Protein AF-0000000067803677 (afdb_homodimer)

Structure (mmCIF, N/CA/C/O backbone):
data_AF-0000000067803677-model_v1
#
loop_
_entity.id
_entity.type
_entity.pdbx_description
1 polymer 'Ecdysone oxidase-like isoform X1'
#
loop_
_atom_site.group_PDB
_atom_site.id
_atom_site.type_symbol
_atom_site.label_atom_id
_atom_site.label_alt_id
_atom_site.label_comp_id
_atom_site.label_asym_id
_atom_site.label_entity_id
_atom_site.label_seq_id
_atom_site.pdbx_PDB_ins_code
_atom_site.Cartn_x
_atom_site.Cartn_y
_atom_site.Cartn_z
_atom_site.occupancy
_atom_site.B_iso_or_equiv
_atom_site.auth_seq_id
_atom_site.auth_comp_id
_atom_site.auth_asym_id
_atom_site.auth_atom_id
_atom_site.pdbx_PDB_model_num
ATOM 1 N N . MET A 1 1 ? -16.578 -1.745 25.797 1 87.31 1 MET A N 1
ATOM 2 C CA . MET A 1 1 ? -15.219 -1.256 25.594 1 87.31 1 MET A CA 1
ATOM 3 C C . MET A 1 1 ? -15.016 0.094 26.266 1 87.31 1 MET A C 1
ATOM 5 O O . MET A 1 1 ? -15.938 0.905 26.328 1 87.31 1 MET A O 1
ATOM 9 N N . ASP A 1 2 ? -13.859 0.325 26.875 1 94.69 2 ASP A N 1
ATOM 10 C CA . ASP A 1 2 ? -13.57 1.606 27.516 1 94.69 2 ASP A CA 1
ATOM 11 C C . ASP A 1 2 ? -12.422 2.324 26.812 1 94.69 2 ASP A C 1
ATOM 13 O O . ASP A 1 2 ? -11.844 1.801 25.859 1 94.69 2 ASP A O 1
ATOM 17 N N . ALA A 1 3 ? -12.227 3.555 27.203 1 96.25 3 ALA A N 1
ATOM 18 C CA . ALA A 1 3 ? -11.234 4.418 26.562 1 96.25 3 ALA A CA 1
ATOM 19 C C . ALA A 1 3 ? -9.836 3.809 26.656 1 96.25 3 ALA A C 1
ATOM 21 O O . ALA A 1 3 ? -9.078 3.842 25.672 1 96.25 3 ALA A O 1
ATOM 22 N N . ALA A 1 4 ? -9.508 3.246 27.75 1 96.25 4 ALA A N 1
ATOM 23 C CA . ALA A 1 4 ? -8.188 2.646 27.938 1 96.25 4 ALA A CA 1
ATOM 24 C C . ALA A 1 4 ? -7.961 1.502 26.953 1 96.25 4 ALA A C 1
ATOM 26 O O . ALA A 1 4 ? -6.879 1.38 26.375 1 96.25 4 ALA A O 1
ATOM 27 N N . SER A 1 5 ? -8.961 0.675 26.812 1 95.56 5 SER A N 1
ATOM 28 C CA . SER A 1 5 ? -8.875 -0.444 25.891 1 95.56 5 SER A CA 1
ATOM 29 C C . SER A 1 5 ? -8.75 0.044 24.453 1 95.56 5 SER A C 1
ATOM 31 O O . SER A 1 5 ? -8.016 -0.54 23.641 1 95.56 5 SER A O 1
ATOM 33 N N . ALA A 1 6 ? -9.492 1.05 24.109 1 94.56 6 ALA A N 1
ATOM 34 C CA . ALA A 1 6 ? -9.406 1.622 22.766 1 94.56 6 ALA A CA 1
ATOM 35 C C . ALA A 1 6 ? -8.008 2.162 22.484 1 94.56 6 ALA A C 1
ATOM 37 O O . ALA A 1 6 ? -7.438 1.91 21.422 1 94.56 6 ALA A O 1
ATOM 38 N N . VAL A 1 7 ? -7.461 2.896 23.438 1 95.81 7 VAL A N 1
ATOM 39 C CA . VAL A 1 7 ? -6.125 3.461 23.281 1 95.81 7 VAL A CA 1
ATOM 40 C C . VAL A 1 7 ? -5.102 2.338 23.125 1 95.81 7 VAL A C 1
ATOM 42 O O . VAL A 1 7 ? -4.184 2.43 22.312 1 95.81 7 VAL A O 1
ATOM 45 N N . SER A 1 8 ? -5.277 1.285 23.922 1 95.56 8 SER A N 1
ATOM 46 C CA . SER A 1 8 ? -4.398 0.125 23.812 1 95.56 8 SER A CA 1
ATOM 47 C C . SER A 1 8 ? -4.457 -0.49 22.422 1 95.56 8 SER A C 1
ATOM 49 O O . SER A 1 8 ? -3.432 -0.901 21.875 1 95.56 8 SER A O 1
ATOM 51 N N . TYR A 1 9 ? -5.605 -0.62 21.875 1 93.81 9 TYR A N 1
ATOM 52 C CA . TYR A 1 9 ? -5.77 -1.125 20.516 1 93.81 9 TYR A CA 1
ATOM 53 C C . TYR A 1 9 ? -5.012 -0.259 19.516 1 93.81 9 TYR A C 1
ATOM 55 O O . TYR A 1 9 ? -4.254 -0.771 18.703 1 93.81 9 TYR A O 1
ATOM 63 N N . TYR A 1 10 ? -5.184 1.047 19.578 1 94.31 10 TYR A N 1
ATOM 64 C CA . TYR A 1 10 ? -4.531 1.962 18.641 1 94.31 10 TYR A CA 1
ATOM 65 C C . TYR A 1 10 ? -3.016 1.9 18.797 1 94.31 10 TYR A C 1
ATOM 67 O O . TYR A 1 10 ? -2.285 1.914 17.797 1 94.31 10 TYR A O 1
ATOM 75 N N . LYS A 1 11 ? -2.555 1.854 20 1 95.56 11 LYS A N 1
ATOM 76 C CA . LYS A 1 11 ? -1.121 1.729 20.25 1 95.56 11 LYS A CA 1
ATOM 77 C C . LYS A 1 11 ? -0.581 0.414 19.688 1 95.56 11 LYS A C 1
ATOM 79 O O . LYS A 1 11 ? 0.559 0.353 19.219 1 95.56 11 LYS A O 1
ATOM 84 N N . GLY A 1 12 ? -1.395 -0.626 19.812 1 94.69 12 GLY A N 1
ATOM 85 C CA . GLY A 1 12 ? -1.025 -1.893 19.203 1 94.69 12 GLY A CA 1
ATOM 86 C C . GLY A 1 12 ? -0.847 -1.797 17.688 1 94.69 12 GLY A C 1
ATOM 87 O O . GLY A 1 12 ? 0.129 -2.312 17.141 1 94.69 12 GLY A O 1
ATOM 88 N N . VAL A 1 13 ? -1.75 -1.176 17 1 94.12 13 VAL A N 1
ATOM 89 C CA . VAL A 1 13 ? -1.664 -0.978 15.562 1 94.12 13 VAL A CA 1
ATOM 90 C C . VAL A 1 13 ? -0.441 -0.127 15.227 1 94.12 13 VAL A C 1
ATOM 92 O O . VAL A 1 13 ? 0.283 -0.416 14.273 1 94.12 13 VAL A O 1
ATOM 95 N N . GLU A 1 14 ? -0.198 0.893 16 1 95.12 14 GLU A N 1
ATOM 96 C CA . GLU A 1 14 ? 0.986 1.728 15.82 1 95.12 14 GLU A CA 1
ATOM 97 C C . GLU A 1 14 ? 2.264 0.894 15.875 1 95.12 14 GLU A C 1
ATOM 99 O O . GLU A 1 14 ? 3.195 1.122 15.102 1 95.12 14 GLU A O 1
ATOM 104 N N . GLN A 1 15 ? 2.312 -0.013 16.797 1 95.06 15 GLN A N 1
ATOM 105 C CA . GLN A 1 15 ? 3.48 -0.876 16.922 1 95.06 15 GLN A CA 1
ATOM 106 C C . GLN A 1 15 ? 3.695 -1.705 15.664 1 95.06 15 GLN A C 1
ATOM 108 O O . GLN A 1 15 ? 4.832 -1.931 15.242 1 95.06 15 GLN A O 1
ATOM 113 N N . ILE A 1 16 ? 2.637 -2.178 15.102 1 94.81 16 ILE A N 1
ATOM 114 C CA . ILE A 1 16 ? 2.729 -2.914 13.852 1 94.81 16 ILE A CA 1
ATOM 115 C C . ILE A 1 16 ? 3.346 -2.027 12.773 1 94.81 16 ILE A C 1
ATOM 117 O O . ILE A 1 16 ? 4.285 -2.438 12.086 1 94.81 16 ILE A O 1
ATOM 121 N N . PHE A 1 17 ? 2.932 -0.833 12.664 1 95 17 PHE A N 1
ATOM 122 C CA . PHE A 1 17 ? 3.432 0.068 11.633 1 95 17 PHE A CA 1
ATOM 123 C C . PHE A 1 17 ? 4.871 0.479 11.93 1 95 17 PHE A C 1
ATOM 125 O O . PHE A 1 17 ? 5.656 0.7 11.008 1 95 17 PHE A O 1
ATOM 132 N N . ASN A 1 18 ? 5.195 0.56 13.211 1 94.12 18 ASN A N 1
ATOM 133 C CA . ASN A 1 18 ? 6.59 0.8 13.555 1 94.12 18 ASN A CA 1
ATOM 134 C C . ASN A 1 18 ? 7.5 -0.306 13.023 1 94.12 18 ASN A C 1
ATOM 136 O O . ASN A 1 18 ? 8.617 -0.038 12.578 1 94.12 18 ASN A O 1
ATOM 140 N N . MET A 1 19 ? 7.016 -1.49 13.086 1 93.56 19 MET A N 1
ATOM 141 C CA . MET A 1 19 ? 7.773 -2.615 12.539 1 93.56 19 MET A CA 1
ATOM 142 C C . MET A 1 19 ? 7.824 -2.555 11.016 1 93.56 19 MET A C 1
ATOM 144 O O . MET A 1 19 ? 8.867 -2.83 10.414 1 93.56 19 MET A O 1
ATOM 148 N N . VAL A 1 20 ? 6.754 -2.209 10.43 1 92.94 20 VAL A N 1
ATOM 149 C CA . VAL A 1 20 ? 6.703 -2.066 8.977 1 92.94 20 VAL A CA 1
ATOM 150 C C . VAL A 1 20 ? 7.703 -1.005 8.523 1 92.94 20 VAL A C 1
ATOM 152 O O . VAL A 1 20 ? 8.352 -1.152 7.484 1 92.94 20 VAL A O 1
ATOM 155 N N . ALA A 1 21 ? 7.801 0.021 9.297 1 92.5 21 ALA A N 1
ATOM 156 C CA . ALA A 1 21 ? 8.68 1.136 8.953 1 92.5 21 ALA A CA 1
ATOM 157 C C . ALA A 1 21 ? 10.133 0.677 8.859 1 92.5 21 ALA A C 1
ATOM 159 O O . ALA A 1 21 ? 10.93 1.277 8.133 1 92.5 21 ALA A O 1
ATOM 160 N N . LEU A 1 22 ? 10.492 -0.395 9.578 1 89.44 22 LEU A N 1
ATOM 161 C CA . LEU A 1 22 ? 11.844 -0.938 9.523 1 89.44 22 LEU A CA 1
ATOM 162 C C . LEU A 1 22 ? 12.164 -1.479 8.133 1 89.44 22 LEU A C 1
ATOM 164 O O . LEU A 1 22 ? 13.328 -1.619 7.762 1 89.44 22 LEU A O 1
ATOM 168 N N . LEU A 1 23 ? 11.133 -1.724 7.336 1 90.06 23 LEU A N 1
ATOM 169 C CA . LEU A 1 23 ? 11.32 -2.283 6.004 1 90.06 23 LEU A CA 1
ATOM 170 C C . LEU A 1 23 ? 11.586 -1.181 4.984 1 90.06 23 LEU A C 1
ATOM 172 O O . LEU A 1 23 ? 11.914 -1.464 3.828 1 90.06 23 LEU A O 1
ATOM 176 N N . ASN A 1 24 ? 11.406 0.091 5.309 1 88.88 24 ASN A N 1
ATOM 177 C CA . ASN A 1 24 ? 11.695 1.248 4.465 1 88.88 24 ASN A CA 1
ATOM 178 C C . ASN A 1 24 ? 11.008 1.141 3.109 1 88.88 24 ASN A C 1
ATOM 180 O O . ASN A 1 24 ? 11.641 1.335 2.07 1 88.88 24 ASN A O 1
ATOM 184 N N . LEU A 1 25 ? 9.727 0.801 3.121 1 90.81 25 LEU A N 1
ATOM 185 C CA . LEU A 1 25 ? 8.969 0.505 1.911 1 90.81 25 LEU A CA 1
ATOM 186 C C . LEU A 1 25 ? 8.75 1.769 1.084 1 90.81 25 LEU A C 1
ATOM 188 O O . LEU A 1 25 ? 8.367 1.69 -0.085 1 90.81 25 LEU A O 1
ATOM 192 N N . THR A 1 26 ? 9.008 2.971 1.662 1 91.69 26 THR A N 1
ATOM 193 C CA . THR A 1 26 ? 8.75 4.215 0.943 1 91.69 26 THR A CA 1
ATOM 194 C C . THR A 1 26 ? 10.055 4.902 0.565 1 91.69 26 THR A C 1
ATOM 196 O O . THR A 1 26 ? 10.047 5.93 -0.118 1 91.69 26 THR A O 1
ATOM 199 N N . ALA A 1 27 ? 11.172 4.387 0.907 1 88 27 ALA A N 1
ATOM 200 C CA . ALA A 1 27 ? 12.477 5.035 0.772 1 88 27 ALA A CA 1
ATOM 201 C C . ALA A 1 27 ? 12.797 5.324 -0.691 1 88 27 ALA A C 1
ATOM 203 O O . ALA A 1 27 ? 13.438 6.328 -1.006 1 88 27 ALA A O 1
ATOM 204 N N . TYR A 1 28 ? 12.305 4.449 -1.606 1 88.12 28 TYR A N 1
ATOM 205 C CA . TYR A 1 28 ? 12.609 4.562 -3.029 1 88.12 28 TYR A CA 1
ATOM 206 C C . TYR A 1 28 ? 12.062 5.871 -3.596 1 88.12 28 TYR A C 1
ATOM 208 O O . TYR A 1 28 ? 12.492 6.312 -4.668 1 88.12 28 TYR A O 1
ATOM 216 N N . GLN A 1 29 ? 11.172 6.539 -2.873 1 92.12 29 GLN A N 1
ATOM 217 C CA . GLN A 1 29 ? 10.477 7.723 -3.371 1 92.12 29 GLN A CA 1
ATOM 218 C C . GLN A 1 29 ? 11.328 8.977 -3.191 1 92.12 29 GLN A C 1
ATOM 220 O O . GLN A 1 29 ? 11.039 10.023 -3.783 1 92.12 29 GLN A O 1
ATOM 225 N N . TRP A 1 30 ? 12.383 8.875 -2.395 1 93.62 30 TRP A N 1
ATOM 226 C CA . TRP A 1 30 ? 13.031 10.094 -1.918 1 93.62 30 TRP A CA 1
ATOM 227 C C . TRP A 1 30 ? 14.484 10.148 -2.363 1 93.62 30 TRP A C 1
ATOM 229 O O . TRP A 1 30 ? 15.078 9.117 -2.68 1 93.62 30 TRP A O 1
ATOM 239 N N . PRO A 1 31 ? 15.023 11.398 -2.426 1 90.06 31 PRO A N 1
ATOM 240 C CA . PRO A 1 31 ? 16.469 11.5 -2.66 1 90.06 31 PRO A CA 1
ATOM 241 C C . PRO A 1 31 ? 17.297 10.773 -1.597 1 90.06 31 PRO A C 1
ATOM 243 O O . PRO A 1 31 ? 16.875 10.695 -0.438 1 90.06 31 PRO A O 1
ATOM 246 N N . ASP A 1 32 ? 18.438 10.32 -2.004 1 87.56 32 ASP A N 1
ATOM 247 C CA . ASP A 1 32 ? 19.359 9.742 -1.032 1 87.56 32 ASP A CA 1
ATOM 248 C C . ASP A 1 32 ? 19.875 10.805 -0.059 1 87.56 32 ASP A C 1
ATOM 250 O O . ASP A 1 32 ? 19.969 11.977 -0.411 1 87.56 32 ASP A O 1
ATOM 254 N N . GLN A 1 33 ? 20.219 10.367 1.074 1 91.44 33 GLN A N 1
ATOM 255 C CA . GLN A 1 33 ? 20.812 11.266 2.049 1 91.44 33 GLN A CA 1
ATOM 256 C C . GLN A 1 33 ? 22.125 11.836 1.532 1 91.44 33 GLN A C 1
ATOM 258 O O . GLN A 1 33 ? 22.984 11.094 1.036 1 91.44 33 GLN A O 1
ATOM 263 N N . ALA A 1 34 ? 22.25 13.133 1.714 1 94 34 ALA A N 1
ATOM 264 C CA . ALA A 1 34 ? 23.484 13.789 1.304 1 94 34 ALA A CA 1
ATOM 265 C C . ALA A 1 34 ? 24.609 13.492 2.285 1 94 34 ALA A C 1
ATOM 267 O O . ALA A 1 34 ? 24.359 13.211 3.461 1 94 34 ALA A O 1
ATOM 268 N N . CYS A 1 35 ? 25.828 13.523 1.793 1 91.62 35 CYS A N 1
ATOM 269 C CA . CYS A 1 35 ? 27.031 13.477 2.627 1 91.62 35 CYS A CA 1
ATOM 270 C C . CYS A 1 35 ? 27.609 14.867 2.832 1 91.62 35 CYS A C 1
ATOM 272 O O . CYS A 1 35 ? 28.031 15.516 1.875 1 91.62 35 CYS A O 1
ATOM 274 N N . VAL A 1 36 ? 27.547 15.273 4.078 1 95.19 36 VAL A N 1
ATOM 275 C CA . VAL A 1 36 ? 28.047 16.609 4.359 1 95.19 36 VAL A CA 1
ATOM 276 C C . VAL A 1 36 ? 29.141 16.531 5.422 1 95.19 36 VAL A C 1
ATOM 278 O O . VAL A 1 36 ? 29.141 15.625 6.254 1 95.19 36 VAL A O 1
ATOM 281 N N . HIS A 1 37 ? 30.125 17.453 5.324 1 94.44 37 HIS A N 1
ATOM 282 C CA . HIS A 1 37 ? 31.188 17.656 6.301 1 94.44 37 HIS A CA 1
ATOM 283 C C . HIS A 1 37 ? 31.281 19.109 6.715 1 94.44 37 HIS A C 1
ATOM 285 O O . HIS A 1 37 ? 30.609 19.969 6.137 1 94.44 37 HIS A O 1
ATOM 291 N N . ASN A 1 38 ? 32.094 19.297 7.75 1 96.38 38 ASN A N 1
ATOM 292 C CA . ASN A 1 38 ? 32.312 20.688 8.172 1 96.38 38 ASN A CA 1
ATOM 293 C C . ASN A 1 38 ? 32.844 21.547 7.027 1 96.38 38 ASN A C 1
ATOM 295 O O . ASN A 1 38 ? 33.844 21.203 6.395 1 96.38 38 ASN A O 1
ATOM 299 N N . GLY A 1 39 ? 32.062 22.531 6.766 1 96 39 GLY A N 1
ATOM 300 C CA . GLY A 1 39 ? 32.5 23.438 5.719 1 96 39 GLY A CA 1
ATOM 301 C C . GLY A 1 39 ? 31.812 23.188 4.387 1 96 39 GLY A C 1
ATOM 302 O O . GLY A 1 39 ? 31.938 23.984 3.457 1 96 39 GLY A O 1
ATOM 303 N N . SER A 1 40 ? 31.031 22.062 4.277 1 97.62 40 SER A N 1
ATOM 304 C CA . SER A 1 40 ? 30.266 21.859 3.055 1 97.62 40 SER A CA 1
ATOM 305 C C . SER A 1 40 ? 29.453 23.094 2.705 1 97.62 40 SER A C 1
ATOM 307 O O . SER A 1 40 ? 28.906 23.766 3.592 1 97.62 40 SER A O 1
ATOM 309 N N . GLU A 1 41 ? 29.422 23.438 1.386 1 98.25 41 GLU A N 1
ATOM 310 C CA . GLU A 1 41 ? 28.828 24.703 0.971 1 98.25 41 GLU A CA 1
ATOM 311 C C . GLU A 1 41 ? 27.75 24.5 -0.094 1 98.25 41 GLU A C 1
ATOM 313 O O . GLU A 1 41 ? 27.922 23.672 -0.995 1 98.25 41 GLU A O 1
ATOM 318 N N . PHE A 1 42 ? 26.719 25.25 -0.016 1 98.69 42 PHE A N 1
ATOM 319 C CA . PHE A 1 42 ? 25.609 25.266 -0.949 1 98.69 42 PHE A CA 1
ATOM 320 C C . PHE A 1 42 ? 25.172 26.703 -1.235 1 98.69 42 PHE A C 1
ATOM 322 O O . PHE A 1 42 ? 25.453 27.609 -0.462 1 98.69 42 PHE A O 1
ATOM 329 N N . ASP A 1 43 ? 24.5 26.906 -2.344 1 98.75 43 ASP A N 1
ATOM 330 C CA . ASP A 1 43 ? 23.984 28.25 -2.59 1 98.75 43 ASP A CA 1
ATOM 331 C C . ASP A 1 43 ? 22.938 28.625 -1.542 1 98.75 43 ASP A C 1
ATOM 333 O O . ASP A 1 43 ? 23 29.719 -0.964 1 98.75 43 ASP A O 1
ATOM 337 N N . PHE A 1 44 ? 22.016 27.734 -1.285 1 98.88 44 PHE A N 1
ATOM 338 C CA . PHE A 1 44 ? 20.969 27.969 -0.304 1 98.88 44 PHE A CA 1
ATOM 339 C C . PHE A 1 44 ? 20.875 26.797 0.674 1 98.88 44 PHE A C 1
ATOM 341 O O . PHE A 1 44 ? 21.078 25.641 0.295 1 98.88 44 PHE A O 1
ATOM 348 N N . ILE A 1 45 ? 20.562 27.094 1.913 1 98.94 45 ILE A N 1
ATOM 349 C CA . ILE A 1 45 ? 20.203 26.109 2.924 1 98.94 45 ILE A CA 1
ATOM 350 C C . ILE A 1 45 ? 18.766 26.359 3.381 1 98.94 45 ILE A C 1
ATOM 352 O O . ILE A 1 45 ? 18.422 27.453 3.828 1 98.94 45 ILE A O 1
ATOM 356 N N . VAL A 1 46 ? 17.906 25.391 3.156 1 98.94 46 VAL A N 1
ATOM 357 C CA . VAL A 1 46 ? 16.531 25.422 3.637 1 98.94 46 VAL A CA 1
ATOM 358 C C . VAL A 1 46 ? 16.406 24.531 4.875 1 98.94 46 VAL A C 1
ATOM 360 O O . VAL A 1 46 ? 16.672 23.344 4.824 1 98.94 46 VAL A O 1
ATOM 363 N N . VAL A 1 47 ? 15.992 25.125 6.008 1 98.94 47 VAL A N 1
ATOM 364 C CA . VAL A 1 47 ? 15.922 24.406 7.27 1 98.94 47 VAL A CA 1
ATOM 365 C C . VAL A 1 47 ? 14.461 24.062 7.586 1 98.94 47 VAL A C 1
ATOM 367 O O . VAL A 1 47 ? 13.68 24.938 7.945 1 98.94 47 VAL A O 1
ATOM 370 N N . GLY A 1 48 ? 14.133 22.75 7.562 1 98.81 48 GLY A N 1
ATOM 371 C CA . GLY A 1 48 ? 12.781 22.25 7.715 1 98.81 48 GLY A CA 1
ATOM 372 C C . GLY A 1 48 ? 12.195 21.719 6.422 1 98.81 48 GLY A C 1
ATOM 373 O O . GLY A 1 48 ? 11.945 22.484 5.488 1 98.81 48 GLY A O 1
ATOM 374 N N . GLY A 1 49 ? 11.977 20.469 6.387 1 98.56 49 GLY A N 1
ATOM 375 C CA . GLY A 1 49 ? 11.422 19.828 5.207 1 98.56 49 GLY A CA 1
ATOM 376 C C . GLY A 1 49 ? 9.922 19.625 5.285 1 98.56 49 GLY A C 1
ATOM 377 O O . GLY A 1 49 ? 9.422 18.547 4.949 1 98.56 49 GLY A O 1
ATOM 378 N N . GLY A 1 50 ? 9.211 20.609 5.84 1 98.19 50 GLY A N 1
ATOM 379 C CA . GLY A 1 50 ? 7.758 20.594 5.84 1 98.19 50 GLY A CA 1
ATOM 380 C C . GLY A 1 50 ? 7.156 21.062 4.531 1 98.19 50 GLY A C 1
ATOM 381 O O . GLY A 1 50 ? 7.805 21 3.486 1 98.19 50 GLY A O 1
ATOM 382 N N . SER A 1 51 ? 5.914 21.516 4.539 1 97.62 51 SER A N 1
ATOM 383 C CA . SER A 1 51 ? 5.199 21.969 3.348 1 97.62 51 SER A CA 1
ATOM 384 C C . SER A 1 51 ? 5.965 23.078 2.627 1 97.62 51 SER A C 1
ATOM 386 O O . SER A 1 51 ? 6.18 23 1.415 1 97.62 51 SER A O 1
ATOM 388 N N . ALA A 1 52 ? 6.344 24.016 3.389 1 98.69 52 ALA A N 1
ATOM 389 C CA . ALA A 1 52 ? 6.988 25.188 2.795 1 98.69 52 ALA A CA 1
ATOM 390 C C . ALA A 1 52 ? 8.383 24.828 2.277 1 98.69 52 ALA A C 1
ATOM 392 O O . ALA A 1 52 ? 8.75 25.203 1.16 1 98.69 52 ALA A O 1
ATOM 393 N N . GLY A 1 53 ? 9.172 24.125 3.061 1 98.81 53 GLY A N 1
ATOM 394 C CA . GLY A 1 53 ? 10.539 23.797 2.695 1 98.81 53 GLY A CA 1
ATOM 395 C C . GLY A 1 53 ? 10.648 22.984 1.422 1 98.81 53 GLY A C 1
ATOM 396 O O . GLY A 1 53 ? 11.531 23.219 0.6 1 98.81 53 GLY A O 1
ATOM 397 N N . CYS A 1 54 ? 9.766 22.078 1.271 1 98.62 54 CYS A N 1
ATOM 398 C CA . CYS A 1 54 ? 9.766 21.25 0.076 1 98.62 54 CYS A CA 1
ATOM 399 C C . CYS A 1 54 ? 9.516 22.078 -1.175 1 98.62 54 CYS A C 1
ATOM 401 O O . CYS A 1 54 ? 10.156 21.859 -2.205 1 98.62 54 CYS A O 1
ATOM 403 N N . ILE A 1 55 ? 8.633 23.016 -1.066 1 98.75 55 ILE A N 1
ATOM 404 C CA . ILE A 1 55 ? 8.297 23.859 -2.211 1 98.75 55 ILE A CA 1
ATOM 405 C C . ILE A 1 55 ? 9.453 24.812 -2.512 1 98.75 55 ILE A C 1
ATOM 407 O O . ILE A 1 55 ? 9.867 24.953 -3.664 1 98.75 55 ILE A O 1
ATOM 411 N N . VAL A 1 56 ? 10.008 25.422 -1.483 1 98.88 56 VAL A N 1
ATOM 412 C CA . VAL A 1 56 ? 11.102 26.375 -1.676 1 98.88 56 VAL A CA 1
ATOM 413 C C . VAL A 1 56 ? 12.297 25.656 -2.316 1 98.88 56 VAL A C 1
ATOM 415 O O . VAL A 1 56 ? 12.836 26.125 -3.318 1 98.88 56 VAL A O 1
ATOM 418 N N . ALA A 1 57 ? 12.695 24.531 -1.742 1 98.81 57 ALA A N 1
ATOM 419 C CA . ALA A 1 57 ? 13.82 23.766 -2.283 1 98.81 57 ALA A CA 1
ATOM 420 C C . ALA A 1 57 ? 13.57 23.391 -3.74 1 98.81 57 ALA A C 1
ATOM 422 O O . ALA A 1 57 ? 14.453 23.562 -4.59 1 98.81 57 ALA A O 1
ATOM 423 N N . SER A 1 58 ? 12.391 22.906 -4.02 1 98.44 58 SER A N 1
ATOM 424 C CA . SER A 1 58 ? 12.031 22.469 -5.363 1 98.44 58 SER A CA 1
ATOM 425 C C . SER A 1 58 ? 12.117 23.625 -6.363 1 98.44 58 SER A C 1
ATOM 427 O O . SER A 1 58 ? 12.734 23.484 -7.418 1 98.44 58 SER A O 1
ATOM 429 N N . GLN A 1 59 ? 11.508 24.75 -5.996 1 98.38 59 GLN A N 1
ATOM 430 C CA . GLN A 1 59 ? 11.453 25.891 -6.91 1 98.38 59 GLN A CA 1
ATOM 431 C C . GLN A 1 59 ? 12.852 26.422 -7.203 1 98.38 59 GLN A C 1
ATOM 433 O O . GLN A 1 59 ? 13.156 26.797 -8.336 1 98.38 59 GLN A O 1
ATOM 438 N N . LEU A 1 60 ? 13.68 26.469 -6.211 1 98.69 60 LEU A N 1
ATOM 439 C CA . LEU A 1 60 ? 15.031 26.984 -6.395 1 98.69 60 LEU A CA 1
ATOM 440 C C . LEU A 1 60 ? 15.867 26.016 -7.238 1 98.69 60 LEU A C 1
ATOM 442 O O . LEU A 1 60 ? 16.594 26.453 -8.141 1 98.69 60 LEU A O 1
ATOM 446 N N . VAL A 1 61 ? 15.773 24.719 -6.988 1 98.31 61 VAL A N 1
ATOM 447 C CA . VAL A 1 61 ? 16.531 23.688 -7.711 1 98.31 61 VAL A CA 1
ATOM 448 C C . VAL A 1 61 ? 16.109 23.688 -9.18 1 98.31 61 VAL A C 1
ATOM 450 O O . VAL A 1 61 ? 16.938 23.5 -10.07 1 98.31 61 VAL A O 1
ATOM 453 N N . LYS A 1 62 ? 14.875 23.922 -9.461 1 97.19 62 LYS A N 1
ATOM 454 C CA . LYS A 1 62 ? 14.32 23.844 -10.805 1 97.19 62 LYS A CA 1
ATOM 455 C C . LYS A 1 62 ? 14.859 24.969 -11.68 1 97.19 62 LYS A C 1
ATOM 457 O O . LYS A 1 62 ? 14.781 24.906 -12.914 1 97.19 62 LYS A O 1
ATOM 462 N N . THR A 1 63 ? 15.398 26 -11.062 1 97.38 63 THR A N 1
ATOM 463 C CA . THR A 1 63 ? 16.016 27.062 -11.859 1 97.38 63 THR A CA 1
ATOM 464 C C . THR A 1 63 ? 17.234 26.547 -12.602 1 97.38 63 THR A C 1
ATOM 466 O O . THR A 1 63 ? 17.703 27.172 -13.555 1 97.38 63 THR A O 1
ATOM 469 N N . GLY A 1 64 ? 17.812 25.484 -12.039 1 97.31 64 GLY A N 1
ATOM 470 C CA . GLY A 1 64 ? 19.031 24.922 -12.617 1 97.31 64 GLY A CA 1
ATOM 471 C C . GLY A 1 64 ? 20.281 25.688 -12.25 1 97.31 64 GLY A C 1
ATOM 472 O O . GLY A 1 64 ? 21.391 25.297 -12.625 1 97.31 64 GLY A O 1
ATOM 473 N N . ARG A 1 65 ? 20.188 26.656 -11.422 1 97.19 65 ARG A N 1
ATOM 474 C CA . ARG A 1 65 ? 21.312 27.562 -11.188 1 97.19 65 ARG A CA 1
ATOM 475 C C . ARG A 1 65 ? 21.672 27.625 -9.711 1 97.19 65 ARG A C 1
ATOM 477 O O . ARG A 1 65 ? 22.484 28.438 -9.297 1 97.19 65 ARG A O 1
ATOM 484 N N . ALA A 1 66 ? 21.016 26.75 -8.938 1 97.94 66 ALA A N 1
ATOM 485 C CA . ALA A 1 66 ? 21.25 26.844 -7.496 1 97.94 66 ALA A CA 1
ATOM 486 C C . ALA A 1 66 ? 21.359 25.453 -6.879 1 97.94 66 ALA A C 1
ATOM 488 O O . ALA A 1 66 ? 20.562 24.562 -7.172 1 97.94 66 ALA A O 1
ATOM 489 N N . SER A 1 67 ? 22.359 25.266 -6.094 1 98.31 67 SER A N 1
ATOM 490 C CA . SER A 1 67 ? 22.438 24.094 -5.227 1 98.31 67 SER A CA 1
ATOM 491 C C . SER A 1 67 ? 21.734 24.344 -3.895 1 98.31 67 SER A C 1
ATOM 493 O O . SER A 1 67 ? 21.938 25.391 -3.268 1 98.31 67 SER A O 1
ATOM 495 N N . VAL A 1 68 ? 20.906 23.406 -3.525 1 98.81 68 VAL A N 1
ATOM 496 C CA . VAL A 1 68 ? 20.094 23.594 -2.328 1 98.81 68 VAL A CA 1
ATOM 497 C C . VAL A 1 68 ? 20.297 22.406 -1.377 1 98.81 68 VAL A C 1
ATOM 499 O O . VAL A 1 68 ? 20.203 21.25 -1.786 1 98.81 68 VAL A O 1
ATOM 502 N N . LEU A 1 69 ? 20.625 22.703 -0.099 1 98.81 69 LEU A N 1
ATOM 503 C CA . LEU A 1 69 ? 20.578 21.703 0.971 1 98.81 69 LEU A CA 1
ATOM 504 C C . LEU A 1 69 ? 19.281 21.844 1.772 1 98.81 69 LEU A C 1
ATOM 506 O O . LEU A 1 69 ? 19.016 22.891 2.361 1 98.81 69 LEU A O 1
ATOM 510 N N . LEU A 1 70 ? 18.438 20.844 1.696 1 98.81 70 LEU A N 1
ATOM 511 C CA . LEU A 1 70 ? 17.234 20.766 2.525 1 98.81 70 LEU A CA 1
ATOM 512 C C . LEU A 1 70 ? 17.484 19.891 3.754 1 98.81 70 LEU A C 1
ATOM 514 O O . LEU A 1 70 ? 17.922 18.75 3.629 1 98.81 70 LEU A O 1
ATOM 518 N N . ILE A 1 71 ? 17.219 20.453 4.945 1 98.81 71 ILE A N 1
ATOM 519 C CA . ILE A 1 71 ? 17.469 19.75 6.199 1 98.81 71 ILE A CA 1
ATOM 520 C C . ILE A 1 71 ? 16.156 19.438 6.898 1 98.81 71 ILE A C 1
ATOM 522 O O . ILE A 1 71 ? 15.32 20.312 7.102 1 98.81 71 ILE A O 1
ATOM 526 N N . GLU A 1 72 ? 15.898 18.203 7.207 1 98.62 72 GLU A N 1
ATOM 527 C CA . GLU A 1 72 ? 14.711 17.734 7.922 1 98.62 72 GLU A CA 1
ATOM 528 C C . GLU A 1 72 ? 15.086 16.922 9.156 1 98.62 72 GLU A C 1
ATOM 530 O O . GLU A 1 72 ? 15.891 16 9.078 1 98.62 72 GLU A O 1
ATOM 535 N N . ALA A 1 73 ? 14.461 17.281 10.281 1 98.38 73 ALA A N 1
ATOM 536 C CA . ALA A 1 73 ? 14.766 16.672 11.57 1 98.38 73 ALA A CA 1
ATOM 537 C C . ALA A 1 73 ? 14.266 15.227 11.617 1 98.38 73 ALA A C 1
ATOM 539 O O . ALA A 1 73 ? 14.852 14.375 12.289 1 98.38 73 ALA A O 1
ATOM 540 N N . GLY A 1 74 ? 13.188 14.969 10.922 1 97.5 74 GLY A N 1
ATOM 541 C CA . GLY A 1 74 ? 12.594 13.641 10.938 1 97.5 74 GLY A CA 1
ATOM 542 C C . GLY A 1 74 ? 13.008 12.781 9.758 1 97.5 74 GLY A C 1
ATOM 543 O O . GLY A 1 74 ? 13.797 13.219 8.914 1 97.5 74 GLY A O 1
ATOM 544 N N . PRO A 1 75 ? 12.5 11.555 9.703 1 96.62 75 PRO A N 1
ATOM 545 C CA . PRO A 1 75 ? 12.812 10.609 8.625 1 96.62 75 PRO A CA 1
ATOM 546 C C . PRO A 1 75 ? 11.93 10.805 7.398 1 96.62 75 PRO A C 1
ATOM 548 O O . PRO A 1 75 ? 11.219 11.805 7.297 1 96.62 75 PRO A O 1
ATOM 551 N N . TYR A 1 76 ? 12.055 9.875 6.453 1 96 76 TYR A N 1
ATOM 552 C CA . TYR A 1 76 ? 11.102 9.758 5.355 1 96 76 TYR A CA 1
ATOM 553 C C . TYR A 1 76 ? 9.727 9.359 5.867 1 96 76 TYR A C 1
ATOM 555 O O . TYR A 1 76 ? 9.609 8.695 6.898 1 96 76 TYR A O 1
ATOM 563 N N . PRO A 1 77 ? 8.695 9.852 5.141 1 96.56 77 PRO A N 1
ATOM 564 C CA . PRO A 1 77 ? 7.359 9.422 5.555 1 96.56 77 PRO A CA 1
ATOM 565 C C . PRO A 1 77 ? 7.168 7.914 5.469 1 96.56 77 PRO A C 1
ATOM 567 O O . PRO A 1 77 ? 7.652 7.277 4.527 1 96.56 77 PRO A O 1
ATOM 570 N N . PRO A 1 78 ? 6.504 7.332 6.441 1 95.94 78 PRO A N 1
ATOM 571 C CA . PRO A 1 78 ? 6.203 5.898 6.418 1 95.94 78 PRO A CA 1
ATOM 572 C C . PRO A 1 78 ? 4.996 5.562 5.543 1 95.94 78 PRO A C 1
ATOM 574 O O . PRO A 1 78 ? 4.355 6.461 5 1 95.94 78 PRO A O 1
ATOM 577 N N . LEU A 1 79 ? 4.703 4.262 5.477 1 93.94 79 LEU A N 1
ATOM 578 C CA . LEU A 1 79 ? 3.607 3.771 4.645 1 93.94 79 LEU A CA 1
ATOM 579 C C . LEU A 1 79 ? 2.277 4.375 5.086 1 93.94 79 LEU A C 1
ATOM 581 O O . LEU A 1 79 ? 1.443 4.727 4.25 1 93.94 79 LEU A O 1
ATOM 585 N N . GLU A 1 80 ? 2.07 4.496 6.402 1 95.12 80 GLU A N 1
ATOM 586 C CA . GLU A 1 80 ? 0.793 4.973 6.926 1 95.12 80 GLU A CA 1
ATOM 587 C C . GLU A 1 80 ? 0.611 6.465 6.66 1 95.12 80 GLU A C 1
ATOM 589 O O . GLU A 1 80 ? -0.492 6.996 6.805 1 95.12 80 GLU A O 1
ATOM 594 N N . SER A 1 81 ? 1.707 7.145 6.258 1 96.31 81 SER A N 1
ATOM 595 C CA . SER A 1 81 ? 1.566 8.516 5.785 1 96.31 81 SER A CA 1
ATOM 596 C C . SER A 1 81 ? 1.029 8.562 4.359 1 96.31 81 SER A C 1
ATOM 598 O O . SER A 1 81 ? 0.194 9.406 4.027 1 96.31 81 SER A O 1
ATOM 600 N N . ASP A 1 82 ? 1.419 7.637 3.578 1 93.75 82 ASP A N 1
ATOM 601 C CA . ASP A 1 82 ? 0.981 7.566 2.188 1 93.75 82 ASP A CA 1
ATOM 602 C C . ASP A 1 82 ? -0.48 7.137 2.092 1 93.75 82 ASP A C 1
ATOM 604 O O . ASP A 1 82 ? -1.221 7.617 1.23 1 93.75 82 ASP A O 1
ATOM 608 N N . LEU A 1 83 ? -0.832 6.191 2.926 1 93.44 83 LEU A N 1
ATOM 609 C CA . LEU A 1 83 ? -2.203 5.695 2.965 1 93.44 83 LEU A CA 1
ATOM 610 C C . LEU A 1 83 ? -3.08 6.586 3.838 1 93.44 83 LEU A C 1
ATOM 612 O O . LEU A 1 83 ? -3.102 6.434 5.062 1 93.44 83 LEU A O 1
ATOM 616 N N . ALA A 1 84 ? -3.848 7.379 3.168 1 92.06 84 ALA A N 1
ATOM 617 C CA . ALA A 1 84 ? -4.535 8.492 3.816 1 92.06 84 ALA A CA 1
ATOM 618 C C . ALA A 1 84 ? -5.441 8 4.938 1 92.06 84 ALA A C 1
ATOM 620 O O . ALA A 1 84 ? -5.621 8.68 5.949 1 92.06 84 ALA A O 1
ATOM 621 N N . GLY A 1 85 ? -5.973 6.824 4.836 1 93 85 GLY A N 1
ATOM 622 C CA . GLY A 1 85 ? -6.891 6.289 5.828 1 93 85 GLY A CA 1
ATOM 623 C C . GLY A 1 85 ? -6.207 5.887 7.121 1 93 85 GLY A C 1
ATOM 624 O O . GLY A 1 85 ? -6.867 5.66 8.133 1 93 85 GLY A O 1
ATOM 625 N N . LEU A 1 86 ? -4.883 5.863 7.156 1 94.12 86 LEU A N 1
ATOM 626 C CA . LEU A 1 86 ? -4.145 5.332 8.297 1 94.12 86 LEU A CA 1
ATOM 627 C C . LEU A 1 86 ? -3.492 6.461 9.094 1 94.12 86 LEU A C 1
ATOM 629 O O . LEU A 1 86 ? -2.689 6.207 9.992 1 94.12 86 LEU A O 1
ATOM 633 N N . TYR A 1 87 ? -3.877 7.723 8.883 1 93.69 87 TYR A N 1
ATOM 634 C CA . TYR A 1 87 ? -3.215 8.875 9.477 1 93.69 87 TYR A CA 1
ATOM 635 C C . TYR A 1 87 ? -3.355 8.867 10.992 1 93.69 87 TYR A C 1
ATOM 637 O O . TYR A 1 87 ? -2.479 9.352 11.711 1 93.69 87 TYR A O 1
ATOM 645 N N . PRO A 1 88 ? -4.465 8.258 11.555 1 93.56 88 PRO A N 1
ATOM 646 C CA . PRO A 1 88 ? -4.59 8.289 13.008 1 93.56 88 PRO A CA 1
ATOM 647 C C . PRO A 1 88 ? -3.438 7.586 13.719 1 93.56 88 PRO A C 1
ATOM 649 O O . PRO A 1 88 ? -3.162 7.867 14.891 1 93.56 88 PRO A O 1
ATOM 652 N N . TYR A 1 89 ? -2.74 6.793 13 1 94.81 89 TYR A N 1
ATOM 653 C CA . TYR A 1 89 ? -1.72 5.973 13.648 1 94.81 89 TYR A CA 1
ATOM 654 C C . TYR A 1 89 ? -0.361 6.664 13.602 1 94.81 89 TYR A C 1
ATOM 656 O O . TYR A 1 89 ? 0.644 6.098 14.047 1 94.81 89 TYR A O 1
ATOM 664 N N . LEU A 1 90 ? -0.317 7.879 13.109 1 96.25 90 LEU A N 1
ATOM 665 C CA . LEU A 1 90 ? 0.913 8.664 13.062 1 96.25 90 LEU A CA 1
ATOM 666 C C . LEU A 1 90 ? 1.091 9.469 14.352 1 96.25 90 LEU A C 1
ATOM 668 O O . LEU A 1 90 ? 2.217 9.805 14.719 1 96.25 90 LEU A O 1
ATOM 672 N N . LYS A 1 91 ? -0.053 9.789 14.953 1 94.94 91 LYS A N 1
ATOM 673 C CA . LYS A 1 91 ? 0.019 10.531 16.203 1 94.94 91 LYS A CA 1
ATOM 674 C C . LYS A 1 91 ? 0.742 9.727 17.281 1 94.94 91 LYS A C 1
ATOM 676 O O . LYS A 1 91 ? 0.578 8.508 17.375 1 94.94 91 LYS A O 1
ATOM 681 N N . ASP A 1 92 ? 1.576 10.422 18.125 1 94.12 92 ASP A N 1
ATOM 682 C CA . ASP A 1 92 ? 2.285 9.828 19.25 1 94.12 92 ASP A CA 1
ATOM 683 C C . ASP A 1 92 ? 3.352 8.844 18.766 1 94.12 92 ASP A C 1
ATOM 685 O O . ASP A 1 92 ? 3.852 8.031 19.547 1 94.12 92 ASP A O 1
ATOM 689 N N . SER A 1 93 ? 3.645 8.844 17.469 1 95.5 93 SER A N 1
ATOM 690 C CA . SER A 1 93 ? 4.723 8.031 16.906 1 95.5 93 SER A CA 1
ATOM 691 C C . SER A 1 93 ? 6.004 8.844 16.766 1 95.5 93 SER A C 1
ATOM 693 O O . SER A 1 93 ? 6.051 10.016 17.125 1 95.5 93 SER A O 1
ATOM 695 N N . ARG A 1 94 ? 7.074 8.242 16.25 1 95.25 94 ARG A N 1
ATOM 696 C CA . ARG A 1 94 ? 8.336 8.93 16.016 1 95.25 94 ARG A CA 1
ATOM 697 C C . ARG A 1 94 ? 8.219 9.938 14.867 1 95.25 94 ARG A C 1
ATOM 699 O O . ARG A 1 94 ? 9.109 10.766 14.664 1 95.25 94 ARG A O 1
ATOM 706 N N . TYR A 1 95 ? 7.086 9.898 14.125 1 97.44 95 TYR A N 1
ATOM 707 C CA . TYR A 1 95 ? 6.848 10.789 12.992 1 97.44 95 TYR A CA 1
ATOM 708 C C . TYR A 1 95 ? 6.094 12.039 13.43 1 97.44 95 TYR A C 1
ATOM 710 O O . TYR A 1 95 ? 5.754 12.883 12.602 1 97.44 95 TYR A O 1
ATOM 718 N N . ASP A 1 96 ? 5.812 12.109 14.695 1 97.81 96 ASP A N 1
ATOM 719 C CA . ASP A 1 96 ? 5.188 13.242 15.383 1 97.81 96 ASP A CA 1
ATOM 720 C C . ASP A 1 96 ? 6.152 13.867 16.391 1 97.81 96 ASP A C 1
ATOM 722 O O . ASP A 1 96 ? 6.816 13.164 17.141 1 97.81 96 ASP A O 1
ATOM 726 N N . TRP A 1 97 ? 6.262 15.227 16.297 1 98.06 97 TRP A N 1
ATOM 727 C CA . TRP A 1 97 ? 7.086 15.898 17.297 1 98.06 97 TRP A CA 1
ATOM 728 C C . TRP A 1 97 ? 6.547 15.648 18.703 1 98.06 97 TRP A C 1
ATOM 730 O O . TRP A 1 97 ? 7.277 15.766 19.688 1 98.06 97 TRP A O 1
ATOM 740 N N . ASN A 1 98 ? 5.188 15.32 18.797 1 97 98 ASN A N 1
ATOM 741 C CA . ASN A 1 98 ? 4.512 15.031 20.062 1 97 98 ASN A CA 1
ATOM 742 C C . ASN A 1 98 ? 4.578 16.219 21.031 1 97 98 ASN A C 1
ATOM 744 O O . ASN A 1 98 ? 4.805 16.031 22.219 1 97 98 ASN A O 1
ATOM 748 N N . PHE A 1 99 ? 4.391 17.391 20.484 1 97.81 99 PHE A N 1
ATOM 749 C CA . PHE A 1 99 ? 4.391 18.594 21.297 1 97.81 99 PHE A CA 1
ATOM 750 C C . PHE A 1 99 ? 3.197 18.609 22.25 1 97.81 99 PHE A C 1
ATOM 752 O O . PHE A 1 99 ? 2.131 18.094 21.922 1 97.81 99 PHE A O 1
ATOM 759 N N . THR A 1 100 ? 3.367 19.266 23.375 1 97.06 100 THR A N 1
ATOM 760 C CA . THR A 1 100 ? 2.291 19.594 24.312 1 97.06 100 THR A CA 1
ATOM 761 C C . THR A 1 100 ? 2.406 21.047 24.781 1 97.06 100 THR A C 1
ATOM 763 O O . THR A 1 100 ? 3.496 21.625 24.766 1 97.06 100 THR A O 1
ATOM 766 N N . SER A 1 101 ? 1.333 21.562 25.141 1 97.12 101 SER A N 1
ATOM 767 C CA . SER A 1 101 ? 1.364 22.844 25.844 1 97.12 101 SER A CA 1
ATOM 768 C C . SER A 1 101 ? 1.991 22.719 27.219 1 97.12 101 SER A C 1
ATOM 770 O O . SER A 1 101 ? 2.203 21.594 27.703 1 97.12 101 SER A O 1
ATOM 772 N N . THR A 1 102 ? 2.316 23.859 27.797 1 95.12 102 THR A N 1
ATOM 773 C CA . THR A 1 102 ? 2.619 23.875 29.219 1 95.12 102 THR A CA 1
ATOM 774 C C . THR A 1 102 ? 1.405 23.438 30.031 1 95.12 102 THR A C 1
ATOM 776 O O . THR A 1 102 ? 0.289 23.391 29.516 1 95.12 102 THR A O 1
ATOM 779 N N . GLU A 1 103 ? 1.695 23.156 31.281 1 89.56 103 GLU A N 1
ATOM 780 C CA . GLU A 1 103 ? 0.611 22.781 32.188 1 89.56 103 GLU A CA 1
ATOM 781 C C . GLU A 1 103 ? -0.24 24 32.562 1 89.56 103 GLU A C 1
ATOM 783 O O . GLU A 1 103 ? 0.131 25.141 32.281 1 89.56 103 GLU A O 1
ATOM 788 N N . ASN A 1 104 ? -1.344 23.797 32.969 1 80.25 104 ASN A N 1
ATOM 789 C CA . ASN A 1 104 ? -2.26 24.781 33.562 1 80.25 104 ASN A CA 1
ATOM 790 C C . ASN A 1 104 ? -2.896 25.656 32.469 1 80.25 104 ASN A C 1
ATOM 792 O O . ASN A 1 104 ? -3.174 26.828 32.719 1 80.25 104 ASN A O 1
ATOM 796 N N . GLU A 1 105 ? -2.881 25.125 31.328 1 86 105 GLU A N 1
ATOM 797 C CA . GLU A 1 105 ? -3.764 25.766 30.359 1 86 105 GLU A CA 1
ATOM 798 C C . GLU A 1 105 ? -5.227 25.625 30.766 1 86 105 GLU A C 1
ATOM 800 O O . GLU A 1 105 ? -5.641 24.594 31.281 1 86 105 GLU A O 1
ATOM 805 N N . LEU A 1 106 ? -5.938 26.625 30.469 1 86.62 106 LEU A N 1
ATOM 806 C CA . LEU A 1 106 ? -7.344 26.656 30.859 1 86.62 106 LEU A CA 1
ATOM 807 C C . LEU A 1 106 ? -8.094 25.453 30.281 1 86.62 106 LEU A C 1
ATOM 809 O O . LEU A 1 106 ? -8.938 24.859 30.953 1 86.62 106 LEU A O 1
ATOM 813 N N . ILE A 1 107 ? -7.73 25.078 29.125 1 88.81 107 ILE A N 1
ATOM 814 C CA . ILE A 1 107 ? -8.508 24.047 28.453 1 88.81 107 ILE A CA 1
ATOM 815 C C . ILE A 1 107 ? -7.875 22.672 28.703 1 88.81 107 ILE A C 1
ATOM 817 O O . ILE A 1 107 ? -8.32 21.672 28.141 1 88.81 107 ILE A O 1
ATOM 821 N N . GLY A 1 108 ? -6.852 22.594 29.531 1 89.31 108 GLY A N 1
ATOM 822 C CA . GLY A 1 108 ? -6.121 21.359 29.75 1 89.31 108 GLY A CA 1
ATOM 823 C C . GLY A 1 108 ? -6.801 20.438 30.75 1 89.31 108 GLY A C 1
ATOM 824 O O . GLY A 1 108 ? -6.465 19.266 30.859 1 89.31 108 GLY A O 1
ATOM 825 N N . GLU A 1 109 ? -7.832 20.953 31.438 1 85.12 109 GLU A N 1
ATOM 826 C CA . GLU A 1 109 ? -8.445 20.266 32.562 1 85.12 109 GLU A CA 1
ATOM 827 C C . GLU A 1 109 ? -9 18.906 32.156 1 85.12 109 GLU A C 1
ATOM 829 O O . GLU A 1 109 ? -8.898 17.922 32.906 1 85.12 109 GLU A O 1
ATOM 834 N N . TYR A 1 110 ? -9.445 18.844 30.969 1 89 110 TYR A N 1
ATOM 835 C CA . TYR A 1 110 ? -10.117 17.625 30.562 1 89 110 TYR A CA 1
ATOM 836 C C . TYR A 1 110 ? -9.312 16.906 29.484 1 89 110 TYR A C 1
ATOM 838 O O . TYR A 1 110 ? -9.867 16.125 28.703 1 89 110 TYR A O 1
ATOM 846 N N . HIS A 1 111 ? -8.078 17.188 29.406 1 94.5 111 HIS A N 1
ATOM 847 C CA . HIS A 1 111 ? -7.152 16.469 28.531 1 94.5 111 HIS A CA 1
ATOM 848 C C . HIS A 1 111 ? -6.238 15.547 29.328 1 94.5 111 HIS A C 1
ATOM 850 O O . HIS A 1 111 ? -6.035 15.758 30.531 1 94.5 111 HIS A O 1
ATOM 856 N N . THR A 1 112 ? -5.797 14.516 28.656 1 92.62 112 THR A N 1
ATOM 857 C CA . THR A 1 112 ? -4.859 13.594 29.281 1 92.62 112 THR A CA 1
ATOM 858 C C . THR A 1 112 ? -3.629 14.336 29.797 1 92.62 112 THR A C 1
ATOM 860 O O . THR A 1 112 ? -3.021 15.117 29.078 1 92.62 112 THR A O 1
ATOM 863 N N . LYS A 1 113 ? -3.275 14.227 31.078 1 91.38 113 LYS A N 1
ATOM 864 C CA . LYS A 1 113 ? -2.107 14.781 31.766 1 91.38 113 LYS A CA 1
ATOM 865 C C . LYS A 1 113 ? -2.227 16.297 31.922 1 91.38 113 LYS A C 1
ATOM 867 O O . LYS A 1 113 ? -1.223 16.984 32.125 1 91.38 113 LYS A O 1
ATOM 872 N N . ASP A 1 114 ? -3.361 16.891 31.625 1 92.81 114 ASP A N 1
ATOM 873 C CA . ASP A 1 114 ? -3.686 18.297 31.844 1 92.81 114 ASP A CA 1
ATOM 874 C C . ASP A 1 114 ? -2.885 19.188 30.906 1 92.81 114 ASP A C 1
ATOM 876 O O . ASP A 1 114 ? -2.395 20.25 31.328 1 92.81 114 ASP A O 1
ATOM 880 N N . VAL A 1 115 ? -2.613 18.703 29.719 1 95.44 115 VAL A N 1
ATOM 881 C CA . VAL A 1 115 ? -1.947 19.469 28.672 1 95.44 115 VAL A CA 1
ATOM 882 C C . VAL A 1 115 ? -2.713 19.328 27.359 1 95.44 115 VAL A C 1
ATOM 884 O O . VAL A 1 115 ? -3.469 18.375 27.172 1 95.44 115 VAL A O 1
ATOM 887 N N . VAL A 1 116 ? -2.551 20.297 26.531 1 96.06 116 VAL A N 1
ATOM 888 C CA . VAL A 1 116 ? -3.074 20.203 25.172 1 96.06 116 VAL A CA 1
ATOM 889 C C . VAL A 1 116 ? -2.043 19.547 24.25 1 96.06 116 VAL A C 1
ATOM 891 O O . VAL A 1 116 ? -0.895 20 24.188 1 96.06 116 VAL A O 1
ATOM 894 N N . HIS A 1 117 ? -2.406 18.469 23.656 1 96 117 HIS A N 1
ATOM 895 C CA . HIS A 1 117 ? -1.52 17.797 22.703 1 96 117 HIS A CA 1
ATOM 896 C C . HIS A 1 117 ? -1.501 18.531 21.359 1 96 117 HIS A C 1
ATOM 898 O O . HIS A 1 117 ? -2.557 18.797 20.781 1 96 117 HIS A O 1
ATOM 904 N N . MET A 1 118 ? -0.343 18.828 20.891 1 96.81 118 MET A N 1
ATOM 905 C CA . MET A 1 118 ? -0.177 19.703 19.734 1 96.81 118 MET A CA 1
ATOM 906 C C . MET A 1 118 ? 0.679 19.047 18.656 1 96.81 118 MET A C 1
ATOM 908 O O . MET A 1 118 ? 1.741 19.562 18.297 1 96.81 118 MET A O 1
ATOM 912 N N . SER A 1 119 ? 0.202 17.984 18.109 1 96.19 119 SER A N 1
ATOM 913 C CA . SER A 1 119 ? 0.878 17.156 17.109 1 96.19 119 SER A CA 1
ATOM 914 C C . SER A 1 119 ? 1.323 18 15.914 1 96.19 119 SER A C 1
ATOM 916 O O . SER A 1 119 ? 0.558 18.812 15.398 1 96.19 119 SER A O 1
ATOM 918 N N . GLN A 1 120 ? 2.541 17.859 15.492 1 97.31 120 GLN A N 1
ATOM 919 C CA . GLN A 1 120 ? 3.154 18.375 14.273 1 97.31 120 GLN A CA 1
ATOM 920 C C . GLN A 1 120 ? 4.055 17.328 13.625 1 97.31 120 GLN A C 1
ATOM 922 O O . GLN A 1 120 ? 4.742 16.578 14.32 1 97.31 120 GLN A O 1
ATOM 927 N N . GLY A 1 121 ? 4.043 17.266 12.406 1 98 121 GLY A N 1
ATOM 928 C CA . GLY A 1 121 ? 4.809 16.25 11.703 1 98 121 GLY A CA 1
ATOM 929 C C . GLY A 1 121 ? 6.305 16.422 11.852 1 98 121 GLY A C 1
ATOM 930 O O . GLY A 1 121 ? 6.832 17.516 11.695 1 98 121 GLY A O 1
ATOM 931 N N . LYS A 1 122 ? 6.969 15.344 12.258 1 98.31 122 LYS A N 1
ATOM 932 C CA . LYS A 1 122 ? 8.422 15.242 12.258 1 98.31 122 LYS A CA 1
ATOM 933 C C . LYS A 1 122 ? 8.906 14.242 11.211 1 98.31 122 LYS A C 1
ATOM 935 O O . LYS A 1 122 ? 9.398 13.164 11.555 1 98.31 122 LYS A O 1
ATOM 940 N N . MET A 1 123 ? 8.797 14.594 10.008 1 97.81 123 MET A N 1
ATOM 941 C CA . MET A 1 123 ? 9.172 13.836 8.812 1 97.81 123 MET A CA 1
ATOM 942 C C . MET A 1 123 ? 9.164 14.727 7.578 1 97.81 123 MET A C 1
ATOM 944 O O . MET A 1 123 ? 8.648 15.844 7.617 1 97.81 123 MET A O 1
ATOM 948 N N . LEU A 1 124 ? 9.742 14.227 6.523 1 97.81 124 LEU A N 1
ATOM 949 C CA . LEU A 1 124 ? 9.672 14.945 5.262 1 97.81 124 LEU A CA 1
ATOM 950 C C . LEU A 1 124 ? 8.219 15.211 4.863 1 97.81 124 LEU A C 1
ATOM 952 O O . LEU A 1 124 ? 7.375 14.32 4.949 1 97.81 124 LEU A O 1
ATOM 956 N N . GLY A 1 125 ? 7.91 16.438 4.562 1 97.69 125 GLY A N 1
ATOM 957 C CA . GLY A 1 125 ? 6.543 16.875 4.332 1 97.69 125 GLY A CA 1
ATOM 958 C C . GLY A 1 125 ? 5.902 17.5 5.551 1 97.69 125 GLY A C 1
ATOM 959 O O . GLY A 1 125 ? 4.891 18.188 5.441 1 97.69 125 GLY A O 1
ATOM 960 N N . GLY A 1 126 ? 6.488 17.203 6.73 1 97.88 126 GLY A N 1
ATOM 961 C CA . GLY A 1 126 ? 6.035 17.812 7.973 1 97.88 126 GLY A CA 1
ATOM 962 C C . GLY A 1 126 ? 4.598 17.469 8.312 1 97.88 126 GLY A C 1
ATOM 963 O O . GLY A 1 126 ? 4.207 16.297 8.273 1 97.88 126 GLY A O 1
ATOM 964 N N . SER A 1 127 ? 3.846 18.5 8.648 1 97.5 127 SER A N 1
ATOM 965 C CA . SER A 1 127 ? 2.48 18.297 9.125 1 97.5 127 SER A CA 1
ATOM 966 C C . SER A 1 127 ? 1.549 17.922 7.973 1 97.5 127 SER A C 1
ATOM 968 O O . SER A 1 127 ? 0.493 17.328 8.195 1 97.5 127 SER A O 1
ATOM 970 N N . SER A 1 128 ? 1.916 18.219 6.742 1 97.31 128 SER A N 1
ATOM 971 C CA . SER A 1 128 ? 1.117 17.766 5.609 1 97.31 128 SER A CA 1
ATOM 972 C C . SER A 1 128 ? 1.177 16.25 5.469 1 97.31 128 SER A C 1
ATOM 974 O O . SER A 1 128 ? 0.271 15.633 4.898 1 97.31 128 SER A O 1
ATOM 976 N N . SER A 1 129 ? 2.213 15.617 5.965 1 97.5 129 SER A N 1
ATOM 977 C CA . SER A 1 129 ? 2.383 14.172 5.918 1 97.5 129 SER A CA 1
ATOM 978 C C . SER A 1 129 ? 1.742 13.5 7.129 1 97.5 129 SER A C 1
ATOM 980 O O . SER A 1 129 ? 1.621 12.273 7.172 1 97.5 129 SER A O 1
ATOM 982 N N . LEU A 1 130 ? 1.293 14.273 8.047 1 96.75 130 LEU A N 1
ATOM 983 C CA . LEU A 1 130 ? 0.743 13.75 9.297 1 96.75 130 LEU A CA 1
ATOM 984 C C . LEU A 1 130 ? -0.748 14.055 9.398 1 96.75 130 LEU A C 1
ATOM 986 O O . LEU A 1 130 ? -1.519 13.242 9.906 1 96.75 130 LEU A O 1
ATOM 990 N N . GLY A 1 131 ? -1.136 15.102 8.938 1 91.88 131 GLY A N 1
ATOM 991 C CA . GLY A 1 131 ? -2.416 15.719 9.25 1 91.88 131 GLY A CA 1
ATOM 992 C C . GLY A 1 131 ? -3.592 15 8.609 1 91.88 131 GLY A C 1
ATOM 993 O O . GLY A 1 131 ? -3.455 13.875 8.141 1 91.88 131 GLY A O 1
ATOM 994 N N . PHE A 1 132 ? -4.762 15.641 8.664 1 91.62 132 PHE A N 1
ATOM 995 C CA . PHE A 1 132 ? -6.039 15.023 8.328 1 91.62 132 PHE A CA 1
ATOM 996 C C . PHE A 1 132 ? -6.301 15.086 6.832 1 91.62 132 PHE A C 1
ATOM 998 O O . PHE A 1 132 ? -7.203 14.414 6.324 1 91.62 132 PHE A O 1
ATOM 1005 N N . GLY A 1 133 ? -5.508 15.906 6.129 1 92.94 133 GLY A N 1
ATOM 1006 C CA . GLY A 1 133 ? -5.594 15.891 4.68 1 92.94 133 GLY A CA 1
ATOM 1007 C C . GLY A 1 133 ? -6.691 16.781 4.137 1 92.94 133 GLY A C 1
ATOM 1008 O O . GLY A 1 133 ? -6.988 16.766 2.941 1 92.94 133 GLY A O 1
ATOM 1009 N N . CYS A 1 134 ? -7.258 17.672 4.973 1 95.19 134 CYS A N 1
ATOM 1010 C CA . CYS A 1 134 ? -8.289 18.609 4.543 1 95.19 134 CYS A CA 1
ATOM 1011 C C . CYS A 1 134 ? -7.668 19.828 3.867 1 95.19 134 CYS A C 1
ATOM 1013 O O . CYS A 1 134 ? -6.531 20.188 4.164 1 95.19 134 CYS A O 1
ATOM 1015 N N . TYR A 1 135 ? -8.438 20.359 2.93 1 96.19 135 TYR A N 1
ATOM 1016 C CA . TYR A 1 135 ? -7.91 21.5 2.186 1 96.19 135 TYR A CA 1
ATOM 1017 C C . TYR A 1 135 ? -8.945 22.609 2.092 1 96.19 135 TYR A C 1
ATOM 1019 O O . TYR A 1 135 ? -10.109 22.359 1.773 1 96.19 135 TYR A O 1
ATOM 1027 N N . ARG A 1 136 ? -8.539 23.781 2.402 1 95.62 136 ARG A N 1
ATOM 1028 C CA . ARG A 1 136 ? -9.32 25 2.24 1 95.62 136 ARG A CA 1
ATOM 1029 C C . ARG A 1 136 ? -8.414 26.234 2.164 1 95.62 136 ARG A C 1
ATOM 1031 O O . ARG A 1 136 ? -7.41 26.312 2.877 1 95.62 136 ARG A O 1
ATOM 1038 N N . ARG A 1 137 ? -8.828 27.156 1.332 1 95 137 ARG A N 1
ATOM 1039 C CA . ARG A 1 137 ? -8.125 28.438 1.233 1 95 137 ARG A CA 1
ATOM 1040 C C . ARG A 1 137 ? -8.602 29.422 2.299 1 95 137 ARG A C 1
ATOM 1042 O O . ARG A 1 137 ? -9.719 29.281 2.809 1 95 137 ARG A O 1
ATOM 1049 N N . GLY A 1 138 ? -7.684 30.328 2.648 1 95.12 138 GLY A N 1
ATOM 1050 C CA . GLY A 1 138 ? -8.156 31.469 3.395 1 95.12 138 GLY A CA 1
ATOM 1051 C C . GLY A 1 138 ? -9.117 32.344 2.602 1 95.12 138 GLY A C 1
ATOM 1052 O O . GLY A 1 138 ? -9.242 32.188 1.384 1 95.12 138 GLY A O 1
ATOM 1053 N N . TYR A 1 139 ? -9.758 33.25 3.268 1 95.75 139 TYR A N 1
ATOM 1054 C CA . TYR A 1 139 ? -10.703 34.156 2.652 1 95.75 139 TYR A CA 1
ATOM 1055 C C . TYR A 1 139 ? -9.992 35.406 2.133 1 95.75 139 TYR A C 1
ATOM 1057 O O . TYR A 1 139 ? -8.922 35.781 2.629 1 95.75 139 TYR A O 1
ATOM 1065 N N . PRO A 1 140 ? -10.625 36.062 1.114 1 96.12 140 PRO A N 1
ATOM 1066 C CA . PRO A 1 140 ? -10.055 37.344 0.646 1 96.12 140 PRO A CA 1
ATOM 1067 C C . PRO A 1 140 ? -9.773 38.312 1.783 1 96.12 140 PRO A C 1
ATOM 1069 O O . PRO A 1 140 ? -8.734 38.969 1.797 1 96.12 140 PRO A O 1
ATOM 1072 N N . HIS A 1 141 ? -10.641 38.312 2.719 1 95.69 141 HIS A N 1
ATOM 1073 C CA . HIS A 1 141 ? -10.516 39.188 3.883 1 95.69 141 HIS A CA 1
ATOM 1074 C C . HIS A 1 141 ? -9.211 38.938 4.625 1 95.69 141 HIS A C 1
ATOM 1076 O O . HIS A 1 141 ? -8.555 39.875 5.078 1 95.69 141 HIS A O 1
ATOM 1082 N N . ASP A 1 142 ? -8.812 37.75 4.738 1 97.31 142 ASP A N 1
ATOM 1083 C CA . ASP A 1 142 ? -7.617 37.375 5.488 1 97.31 142 ASP A CA 1
ATOM 1084 C C . ASP A 1 142 ? -6.359 37.938 4.832 1 97.31 142 ASP A C 1
ATOM 1086 O O . ASP A 1 142 ? -5.523 38.562 5.496 1 97.31 142 ASP A O 1
ATOM 1090 N N . TYR A 1 143 ? -6.242 37.75 3.564 1 98.06 143 TYR A N 1
ATOM 1091 C CA . TYR A 1 143 ? -5.055 38.188 2.836 1 98.06 143 TYR A CA 1
ATOM 1092 C C . TYR A 1 143 ? -5.023 39.688 2.707 1 98.06 143 TYR A C 1
ATOM 1094 O O . TYR A 1 143 ? -3.953 40.312 2.771 1 98.06 143 TYR A O 1
ATOM 1102 N N . ASN A 1 144 ? -6.164 40.312 2.502 1 98.19 144 ASN A N 1
ATOM 1103 C CA . ASN A 1 144 ? -6.23 41.781 2.475 1 98.19 144 ASN A CA 1
ATOM 1104 C C . ASN A 1 144 ? -5.801 42.375 3.807 1 98.19 144 ASN A C 1
ATOM 1106 O O . ASN A 1 144 ? -5.203 43.469 3.84 1 98.19 144 ASN A O 1
ATOM 1110 N N . GLU A 1 145 ? -6.117 41.688 4.84 1 97.81 145 GLU A N 1
ATOM 1111 C CA . GLU A 1 145 ? -5.637 42.094 6.148 1 97.81 145 GLU A CA 1
ATOM 1112 C C . GLU A 1 145 ? -4.117 42.031 6.234 1 97.81 145 GLU A C 1
ATOM 1114 O O . GLU A 1 145 ? -3.473 42.906 6.805 1 97.81 145 GLU A O 1
ATOM 1119 N N . TRP A 1 146 ? -3.527 40.969 5.691 1 98.56 146 TRP A N 1
ATOM 1120 C CA . TRP A 1 146 ? -2.07 40.875 5.648 1 98.56 146 TRP A CA 1
ATOM 1121 C C . TRP A 1 146 ? -1.468 42.062 4.914 1 98.56 146 TRP A C 1
ATOM 1123 O O . TRP A 1 146 ? -0.474 42.656 5.359 1 98.56 146 TRP A O 1
ATOM 1133 N N . ALA A 1 147 ? -2.088 42.406 3.801 1 98.69 147 ALA A N 1
ATOM 1134 C CA . ALA A 1 147 ? -1.617 43.531 3.002 1 98.69 147 ALA A CA 1
ATOM 1135 C C . ALA A 1 147 ? -1.66 44.812 3.807 1 98.69 147 ALA A C 1
ATOM 1137 O O . ALA A 1 147 ? -0.738 45.625 3.732 1 98.69 147 ALA A O 1
ATOM 1138 N N . ALA A 1 148 ? -2.682 44.969 4.527 1 98.38 148 ALA A N 1
ATOM 1139 C CA . ALA A 1 148 ? -2.84 46.188 5.34 1 98.38 148 ALA A CA 1
ATOM 1140 C C . ALA A 1 148 ? -1.79 46.219 6.445 1 98.38 148 ALA A C 1
ATOM 1142 O O . ALA A 1 148 ? -1.181 47.281 6.68 1 98.38 148 ALA A O 1
ATOM 1143 N N . ILE A 1 149 ? -1.595 45.156 7.086 1 97.88 149 ILE A N 1
ATOM 1144 C CA . ILE A 1 149 ? -0.661 45.062 8.203 1 97.88 149 ILE A CA 1
ATOM 1145 C C . ILE A 1 149 ? 0.759 45.344 7.711 1 97.88 149 ILE A C 1
ATOM 1147 O O . ILE A 1 149 ? 1.535 46.031 8.375 1 97.88 149 ILE A O 1
ATOM 1151 N N . THR A 1 150 ? 1.07 44.844 6.543 1 98.06 150 THR A N 1
ATOM 1152 C CA . THR A 1 150 ? 2.436 44.938 6.035 1 98.06 150 THR A CA 1
ATOM 1153 C C . THR A 1 150 ? 2.617 46.188 5.164 1 98.06 150 THR A C 1
ATOM 1155 O O . THR A 1 150 ? 3.736 46.5 4.766 1 98.06 150 THR A O 1
ATOM 1158 N N . ASN A 1 151 ? 1.552 46.844 4.875 1 97.94 151 ASN A N 1
ATOM 1159 C CA . ASN A 1 151 ? 1.552 47.938 3.908 1 97.94 151 ASN A CA 1
ATOM 1160 C C . ASN A 1 151 ? 2.195 47.531 2.59 1 97.94 151 ASN A C 1
ATOM 1162 O O . ASN A 1 151 ? 3.1 48.219 2.096 1 97.94 151 ASN A O 1
ATOM 1166 N N . ASP A 1 152 ? 1.803 46.375 2.117 1 98.5 152 ASP A N 1
ATOM 1167 C CA . ASP A 1 152 ? 2.307 45.781 0.887 1 98.5 152 ASP A CA 1
ATOM 1168 C C . ASP A 1 152 ? 1.203 45.031 0.151 1 98.5 152 ASP A C 1
ATOM 1170 O O . ASP A 1 152 ? 0.824 43.906 0.551 1 98.5 152 ASP A O 1
ATOM 1174 N N . THR A 1 153 ? 0.752 45.469 -0.954 1 98.19 153 THR A N 1
ATOM 1175 C CA . THR A 1 153 ? -0.403 44.938 -1.686 1 98.19 153 THR A CA 1
ATOM 1176 C C . THR A 1 153 ? -0.095 43.594 -2.307 1 98.19 153 THR A C 1
ATOM 1178 O O . THR A 1 153 ? -1.005 42.875 -2.73 1 98.19 153 THR A O 1
ATOM 1181 N N . SER A 1 154 ? 1.164 43.219 -2.301 1 98.25 154 SER A N 1
ATOM 1182 C CA . SER A 1 154 ? 1.516 41.906 -2.881 1 98.25 154 SER A CA 1
ATOM 1183 C C . SER A 1 154 ? 1.05 40.781 -1.993 1 98.25 154 SER A C 1
ATOM 1185 O O . SER A 1 154 ? 1.073 39.594 -2.408 1 98.25 154 SER A O 1
ATOM 1187 N N . TRP A 1 155 ? 0.515 41.125 -0.809 1 98.69 155 TRP A N 1
ATOM 1188 C CA . TRP A 1 155 ? -0.014 40.094 0.094 1 98.69 155 TRP A CA 1
ATOM 1189 C C . TRP A 1 155 ? -1.539 40.094 0.07 1 98.69 155 TRP A C 1
ATOM 1191 O O . TRP A 1 155 ? -2.172 39.312 0.803 1 98.69 155 TRP A O 1
ATOM 1201 N N . SER A 1 156 ? -2.168 40.906 -0.785 1 98.62 156 SER A N 1
ATOM 1202 C CA . SER A 1 156 ? -3.619 40.938 -0.927 1 98.62 156 SER A CA 1
ATOM 1203 C C . SER A 1 156 ? -4.137 39.688 -1.59 1 98.62 156 SER A C 1
ATOM 1205 O O . SER A 1 156 ? -3.365 38.938 -2.188 1 98.62 156 SER A O 1
ATOM 1207 N N . TYR A 1 157 ? -5.434 39.469 -1.481 1 97.5 157 TYR A N 1
ATOM 1208 C CA . TYR A 1 157 ? -6.035 38.281 -2.109 1 97.5 157 TYR A CA 1
ATOM 1209 C C . TYR A 1 157 ? -5.789 38.281 -3.613 1 97.5 157 TYR A C 1
ATOM 1211 O O . TYR A 1 157 ? -5.465 37.25 -4.195 1 97.5 157 TYR A O 1
ATOM 1219 N N . LYS A 1 158 ? -5.91 39.375 -4.227 1 97.38 158 LYS A N 1
ATOM 1220 C CA . LYS A 1 158 ? -5.695 39.5 -5.668 1 97.38 158 LYS A CA 1
ATOM 1221 C C . LYS A 1 158 ? -4.312 39 -6.062 1 97.38 158 LYS A C 1
ATOM 1223 O O . LYS A 1 158 ? -4.148 38.344 -7.109 1 97.38 158 LYS A O 1
ATOM 1228 N N . SER A 1 159 ? -3.32 39.25 -5.215 1 98.06 159 SER A N 1
ATOM 1229 C CA . SER A 1 159 ? -1.935 38.906 -5.516 1 98.06 159 SER A CA 1
ATOM 1230 C C . SER A 1 159 ? -1.615 37.469 -5.082 1 98.06 159 SER A C 1
ATOM 1232 O O . SER A 1 159 ? -0.782 36.812 -5.695 1 98.06 159 SER A O 1
ATOM 1234 N N . ILE A 1 160 ? -2.281 36.969 -4.027 1 97.81 160 ILE A N 1
ATOM 1235 C CA . ILE A 1 160 ? -1.974 35.688 -3.449 1 97.81 160 ILE A CA 1
ATOM 1236 C C . ILE A 1 160 ? -2.74 34.594 -4.195 1 97.81 160 ILE A C 1
ATOM 1238 O O . ILE A 1 160 ? -2.248 33.469 -4.344 1 97.81 160 ILE A O 1
ATOM 1242 N N . ALA A 1 161 ? -3.912 34.875 -4.742 1 97 161 ALA A N 1
ATOM 1243 C CA . ALA A 1 161 ? -4.812 33.875 -5.352 1 97 161 ALA A CA 1
ATOM 1244 C C . ALA A 1 161 ? -4.113 33.125 -6.469 1 97 161 ALA A C 1
ATOM 1246 O O . ALA A 1 161 ? -4.227 31.891 -6.559 1 97 161 ALA A O 1
ATOM 1247 N N . PRO A 1 162 ? -3.357 33.812 -7.34 1 97.38 162 PRO A N 1
ATOM 1248 C CA . PRO A 1 162 ? -2.658 33.062 -8.391 1 97.38 162 PRO A CA 1
ATOM 1249 C C . PRO A 1 162 ? -1.63 32.094 -7.828 1 97.38 162 PRO A C 1
ATOM 1251 O O . PRO A 1 162 ? -1.404 31.031 -8.414 1 97.38 162 PRO A O 1
ATOM 1254 N N . LEU A 1 163 ? -0.992 32.438 -6.711 1 97.94 163 LEU A N 1
ATOM 1255 C CA . LEU A 1 163 ? -0.008 31.547 -6.094 1 97.94 163 LEU A CA 1
ATOM 1256 C C . LEU A 1 163 ? -0.678 30.297 -5.52 1 97.94 163 LEU A C 1
ATOM 1258 O O . LEU A 1 163 ? -0.121 29.203 -5.59 1 97.94 163 LEU A O 1
ATOM 1262 N N . LEU A 1 164 ? -1.881 30.5 -4.98 1 97.81 164 LEU A N 1
ATOM 1263 C CA . LEU A 1 164 ? -2.664 29.359 -4.52 1 97.81 164 LEU A CA 1
ATOM 1264 C C . LEU A 1 164 ? -2.971 28.406 -5.672 1 97.81 164 LEU A C 1
ATOM 1266 O O . LEU A 1 164 ? -2.732 27.203 -5.57 1 97.81 164 LEU A O 1
ATOM 1270 N N . LYS A 1 165 ? -3.404 28.953 -6.75 1 97.38 165 LYS A N 1
ATOM 1271 C CA . LYS A 1 165 ? -3.822 28.188 -7.922 1 97.38 165 LYS A CA 1
ATOM 1272 C C . LYS A 1 165 ? -2.646 27.422 -8.531 1 97.38 165 LYS A C 1
ATOM 1274 O O . LYS A 1 165 ? -2.816 26.312 -9.039 1 97.38 165 LYS A O 1
ATOM 1279 N N . GLN A 1 166 ? -1.512 27.953 -8.414 1 97.38 166 GLN A N 1
ATOM 1280 C CA . GLN A 1 166 ? -0.328 27.344 -9.016 1 97.38 166 GLN A CA 1
ATOM 1281 C C . GLN A 1 166 ? 0.033 26.047 -8.32 1 97.38 166 GLN A C 1
ATOM 1283 O O . GLN A 1 166 ? 0.679 25.172 -8.906 1 97.38 166 GLN A O 1
ATOM 1288 N N . ASN A 1 167 ? -0.349 25.891 -7.094 1 97.62 167 ASN A N 1
ATOM 1289 C CA . ASN A 1 167 ? -0.043 24.688 -6.34 1 97.62 167 ASN A CA 1
ATOM 1290 C C . ASN A 1 167 ? -1.123 23.625 -6.523 1 97.62 167 ASN A C 1
ATOM 1292 O O . ASN A 1 167 ? -0.875 22.438 -6.309 1 97.62 167 ASN A O 1
ATOM 1296 N N . GLU A 1 168 ? -2.299 24.031 -7.004 1 97.75 168 GLU A N 1
ATOM 1297 C CA . GLU A 1 168 ? -3.496 23.188 -6.953 1 97.75 168 GLU A CA 1
ATOM 1298 C C . GLU A 1 168 ? -3.729 22.484 -8.281 1 97.75 168 GLU A C 1
ATOM 1300 O O . GLU A 1 168 ? -3.484 23.047 -9.352 1 97.75 168 GLU A O 1
ATOM 1305 N N . LYS A 1 169 ? -4.141 21.25 -8.203 1 97.62 169 LYS A N 1
ATOM 1306 C CA . LYS A 1 169 ? -4.676 20.484 -9.328 1 97.62 169 LYS A CA 1
ATOM 1307 C C . LYS A 1 169 ? -6.043 19.891 -8.992 1 97.62 169 LYS A C 1
ATOM 1309 O O . LYS A 1 169 ? -6.141 18.75 -8.531 1 97.62 169 LYS A O 1
ATOM 1314 N N . LEU A 1 170 ? -7.062 20.672 -9.312 1 97.38 170 LEU A N 1
ATOM 1315 C CA . LEU A 1 170 ? -8.422 20.203 -9.062 1 97.38 170 LEU A CA 1
ATOM 1316 C C . LEU A 1 170 ? -8.758 19.016 -9.953 1 97.38 170 LEU A C 1
ATOM 1318 O O . LEU A 1 170 ? -8.625 19.094 -11.18 1 97.38 170 LEU A O 1
ATOM 1322 N N . VAL A 1 171 ? -9.203 17.922 -9.32 1 95.69 171 VAL A N 1
ATOM 1323 C CA . VAL A 1 171 ? -9.5 16.719 -10.094 1 95.69 171 VAL A CA 1
ATOM 1324 C C . VAL A 1 171 ? -10.93 16.266 -9.805 1 95.69 171 VAL A C 1
ATOM 1326 O O . VAL A 1 171 ? -11.383 15.25 -10.336 1 95.69 171 VAL A O 1
ATOM 1329 N N . ASP A 1 172 ? -11.648 16.984 -9.016 1 94.38 172 ASP A N 1
ATOM 1330 C CA . ASP A 1 172 ? -13.039 16.672 -8.719 1 94.38 172 ASP A CA 1
ATOM 1331 C C . ASP A 1 172 ? -13.922 16.891 -9.945 1 94.38 172 ASP A C 1
ATOM 1333 O O . ASP A 1 172 ? -14.062 18.016 -10.43 1 94.38 172 ASP A O 1
ATOM 1337 N N . PRO A 1 173 ? -14.578 15.906 -10.422 1 92.25 173 PRO A N 1
ATOM 1338 C CA . PRO A 1 173 ? -15.32 16.047 -11.68 1 92.25 173 PRO A CA 1
ATOM 1339 C C . PRO A 1 173 ? -16.5 17 -11.562 1 92.25 173 PRO A C 1
ATOM 1341 O O . PRO A 1 173 ? -16.859 17.672 -12.539 1 92.25 173 PRO A O 1
ATOM 1344 N N . ARG A 1 174 ? -17.141 17.141 -10.438 1 92.75 174 ARG A N 1
ATOM 1345 C CA . ARG A 1 174 ? -18.297 18.016 -10.266 1 92.75 174 ARG A CA 1
ATOM 1346 C C . ARG A 1 174 ? -17.875 19.469 -10.211 1 92.75 174 ARG A C 1
ATOM 1348 O O . ARG A 1 174 ? -18.547 20.344 -10.758 1 92.75 174 ARG A O 1
ATOM 1355 N N . LEU A 1 175 ? -16.766 19.688 -9.586 1 94.38 175 LEU A N 1
ATOM 1356 C CA . LEU A 1 175 ? -16.297 21.062 -9.422 1 94.38 175 LEU A CA 1
ATOM 1357 C C . LEU A 1 175 ? -15.625 21.562 -10.695 1 94.38 175 LEU A C 1
ATOM 1359 O O . LEU A 1 175 ? -15.617 22.766 -10.977 1 94.38 175 LEU A O 1
ATOM 1363 N N . LEU A 1 176 ? -15.062 20.625 -11.43 1 93.31 176 LEU A N 1
ATOM 1364 C CA . LEU A 1 176 ? -14.367 21 -12.656 1 93.31 176 LEU A CA 1
ATOM 1365 C C . LEU A 1 176 ? -15.32 21.688 -13.625 1 93.31 176 LEU A C 1
ATOM 1367 O O . LEU A 1 176 ? -14.914 22.562 -14.398 1 93.31 176 LEU A O 1
ATOM 1371 N N . LYS A 1 177 ? -16.547 21.406 -13.578 1 86.38 177 LYS A N 1
ATOM 1372 C CA . LYS A 1 177 ? -17.562 21.922 -14.492 1 86.38 177 LYS A CA 1
ATOM 1373 C C . LYS A 1 177 ? -17.828 23.406 -14.219 1 86.38 177 LYS A C 1
ATOM 1375 O O . LYS A 1 177 ? -18.25 24.141 -15.117 1 86.38 177 LYS A O 1
ATOM 1380 N N . SER A 1 178 ? -17.594 23.875 -13.008 1 80 178 SER A N 1
ATOM 1381 C CA . SER A 1 178 ? -17.891 25.25 -12.625 1 80 178 SER A CA 1
ATOM 1382 C C . SER A 1 178 ? -16.672 25.938 -12 1 80 178 SER A C 1
ATOM 1384 O O . SER A 1 178 ? -16.812 26.938 -11.297 1 80 178 SER A O 1
ATOM 1386 N N . ASN A 1 179 ? -15.539 25.516 -12.375 1 81.19 179 ASN A N 1
ATOM 1387 C CA . ASN A 1 179 ? -14.367 25.906 -11.617 1 81.19 179 ASN A CA 1
ATOM 1388 C C . ASN A 1 179 ? -13.82 27.25 -12.086 1 81.19 179 ASN A C 1
ATOM 1390 O O . ASN A 1 179 ? -13.508 27.422 -13.266 1 81.19 179 ASN A O 1
ATOM 1394 N N . HIS A 1 180 ? -13.734 28.25 -11.18 1 86.25 180 HIS A N 1
ATOM 1395 C CA . HIS A 1 180 ? -13.07 29.531 -11.422 1 86.25 180 HIS A CA 1
ATOM 1396 C C . HIS A 1 180 ? -12.125 29.875 -10.281 1 86.25 180 HIS A C 1
ATOM 1398 O O . HIS A 1 180 ? -11.406 30.875 -10.344 1 86.25 180 HIS A O 1
ATOM 1404 N N . TYR A 1 181 ? -12.055 29 -9.391 1 90.94 181 TYR A N 1
ATOM 1405 C CA . TYR A 1 181 ? -11.359 29.406 -8.172 1 90.94 181 TYR A CA 1
ATOM 1406 C C . TYR A 1 181 ? -10.102 28.562 -7.973 1 90.94 181 TYR A C 1
ATOM 1408 O O . TYR A 1 181 ? -9.039 29.094 -7.629 1 90.94 181 TYR A O 1
ATOM 1416 N N . TYR A 1 182 ? -10.141 27.328 -8.32 1 95.88 182 TYR A N 1
ATOM 1417 C CA . TYR A 1 182 ? -9.016 26.438 -8.039 1 95.88 182 TYR A CA 1
ATOM 1418 C C . TYR A 1 182 ? -8.117 26.281 -9.258 1 95.88 182 TYR A C 1
ATOM 1420 O O . TYR A 1 182 ? -8.578 26.422 -10.391 1 95.88 182 TYR A O 1
ATOM 1428 N N . GLY A 1 183 ? -6.863 26.047 -9.016 1 97.12 183 GLY A N 1
ATOM 1429 C CA . GLY A 1 183 ? -5.969 25.656 -10.094 1 97.12 183 GLY A CA 1
ATOM 1430 C C . GLY A 1 183 ? -6.223 24.266 -10.625 1 97.12 183 GLY A C 1
ATOM 1431 O O . GLY A 1 183 ? -6.68 23.391 -9.883 1 97.12 183 GLY A O 1
ATOM 1432 N N . THR A 1 184 ? -5.895 24.078 -11.922 1 96.75 184 THR A N 1
ATOM 1433 C CA . THR A 1 184 ? -6.086 22.766 -12.531 1 96.75 184 THR A CA 1
ATOM 1434 C C . THR A 1 184 ? -4.777 22.25 -13.117 1 96.75 184 THR A C 1
ATOM 1436 O O . THR A 1 184 ? -4.742 21.156 -13.703 1 96.75 184 THR A O 1
ATOM 1439 N N . LYS A 1 185 ? -3.686 22.938 -12.898 1 96.38 185 LYS A N 1
ATOM 1440 C CA . LYS A 1 185 ? -2.432 22.562 -13.555 1 96.38 185 LYS A CA 1
ATOM 1441 C C . LYS A 1 185 ? -1.311 22.391 -12.539 1 96.38 185 LYS A C 1
ATOM 1443 O O . LYS A 1 185 ? -0.185 22.047 -12.898 1 96.38 185 LYS A O 1
ATOM 1448 N N . GLY A 1 186 ? -1.611 22.656 -11.281 1 97.06 186 GLY A N 1
ATOM 1449 C CA . GLY A 1 186 ? -0.591 22.547 -10.25 1 97.06 186 GLY A CA 1
ATOM 1450 C C . GLY A 1 186 ? -0.284 21.125 -9.844 1 97.06 186 GLY A C 1
ATOM 1451 O O . GLY A 1 186 ? -0.538 20.188 -10.609 1 97.06 186 GLY A O 1
ATOM 1452 N N . ASN A 1 187 ? 0.365 20.953 -8.766 1 96.44 187 ASN A N 1
ATOM 1453 C CA . ASN A 1 187 ? 0.926 19.656 -8.391 1 96.44 187 ASN A CA 1
ATOM 1454 C C . ASN A 1 187 ? 0.029 18.922 -7.398 1 96.44 187 ASN A C 1
ATOM 1456 O O . ASN A 1 187 ? -0.085 17.703 -7.449 1 96.44 187 ASN A O 1
ATOM 1460 N N . ILE A 1 188 ? -0.628 19.625 -6.504 1 97.88 188 ILE A N 1
ATOM 1461 C CA . ILE A 1 188 ? -1.379 19.016 -5.41 1 97.88 188 ILE A CA 1
ATOM 1462 C C . ILE A 1 188 ? -2.791 18.688 -5.883 1 97.88 188 ILE A C 1
ATOM 1464 O O . ILE A 1 188 ? -3.615 19.578 -6.082 1 97.88 188 ILE A O 1
ATOM 1468 N N . LYS A 1 189 ? -3.16 17.484 -6.031 1 97.5 189 LYS A N 1
ATOM 1469 C CA . LYS A 1 189 ? -4.496 17.062 -6.453 1 97.5 189 LYS A CA 1
ATOM 1470 C C . LYS A 1 189 ? -5.52 17.312 -5.352 1 97.5 189 LYS A C 1
ATOM 1472 O O . LYS A 1 189 ? -5.266 17.016 -4.18 1 97.5 189 LYS A O 1
ATOM 1477 N N . LEU A 1 190 ? -6.613 17.891 -5.711 1 96.88 190 LEU A N 1
ATOM 1478 C CA . LEU A 1 190 ? -7.719 18.203 -4.809 1 96.88 190 LEU A CA 1
ATOM 1479 C C . LEU A 1 190 ? -9 17.5 -5.258 1 96.88 190 LEU A C 1
ATOM 1481 O O . LEU A 1 190 ? -9.359 17.562 -6.438 1 96.88 190 LEU A O 1
ATOM 1485 N N . GLY A 1 191 ? -9.609 16.906 -4.344 1 95.31 191 GLY A N 1
ATOM 1486 C CA . GLY A 1 191 ? -10.883 16.266 -4.629 1 95.31 191 GLY A CA 1
ATOM 1487 C C . GLY A 1 191 ? -11.773 16.141 -3.408 1 95.31 191 GLY A C 1
ATOM 1488 O O . GLY A 1 191 ? -11.289 16.141 -2.275 1 95.31 191 GLY A O 1
ATOM 1489 N N . LYS A 1 192 ? -13.086 16.094 -3.645 1 94.69 192 LYS A N 1
ATOM 1490 C CA . LYS A 1 192 ? -14.062 15.891 -2.572 1 94.69 192 LYS A CA 1
ATOM 1491 C C . LYS A 1 192 ? -14.555 14.453 -2.533 1 94.69 192 LYS A C 1
ATOM 1493 O O . LYS A 1 192 ? -14.383 13.703 -3.5 1 94.69 192 LYS A O 1
ATOM 1498 N N . GLU A 1 193 ? -15 14.109 -1.436 1 89.88 193 GLU A N 1
ATOM 1499 C CA . GLU A 1 193 ? -15.781 12.883 -1.284 1 89.88 193 GLU A CA 1
ATOM 1500 C C . GLU A 1 193 ? -17.234 13.195 -0.956 1 89.88 193 GLU A C 1
ATOM 1502 O O . GLU A 1 193 ? -17.531 14.031 -0.095 1 89.88 193 GLU A O 1
ATOM 1507 N N . TYR A 1 194 ? -18.109 12.547 -1.642 1 92.5 194 TYR A N 1
ATOM 1508 C CA . TYR A 1 194 ? -19.531 12.797 -1.479 1 92.5 194 TYR A CA 1
ATOM 1509 C C . TYR A 1 194 ? -20.219 11.609 -0.832 1 92.5 194 TYR A C 1
ATOM 1511 O O . TYR A 1 194 ? -20.172 10.492 -1.355 1 92.5 194 TYR A O 1
ATOM 1519 N N . TYR A 1 195 ? -20.828 11.867 0.238 1 89.06 195 TYR A N 1
ATOM 1520 C CA . TYR A 1 195 ? -21.562 10.812 0.935 1 89.06 195 TYR A CA 1
ATOM 1521 C C . TYR A 1 195 ? -23.062 11.094 0.918 1 89.06 195 TYR A C 1
ATOM 1523 O O . TYR A 1 195 ? -23.516 12.125 1.424 1 89.06 195 TYR A O 1
ATOM 1531 N N . GLU A 1 196 ? -23.797 10.117 0.417 1 89.69 196 GLU A N 1
ATOM 1532 C CA . GLU A 1 196 ? -25.25 10.25 0.409 1 89.69 196 GLU A CA 1
ATOM 1533 C C . GLU A 1 196 ? -25.797 10.375 1.826 1 89.69 196 GLU A C 1
ATOM 1535 O O . GLU A 1 196 ? -26.797 11.07 2.053 1 89.69 196 GLU A O 1
ATOM 1540 N N . ARG A 1 197 ? -25.094 9.844 2.674 1 88.94 197 ARG A N 1
ATOM 1541 C CA . ARG A 1 197 ? -25.516 9.82 4.07 1 88.94 197 ARG A CA 1
ATOM 1542 C C . ARG A 1 197 ? -25.516 11.227 4.668 1 88.94 197 ARG A C 1
ATOM 1544 O O . ARG A 1 197 ? -26.109 11.461 5.723 1 88.94 197 ARG A O 1
ATOM 1551 N N . ASN A 1 198 ? -24.859 12.164 4.004 1 93.62 198 ASN A N 1
ATOM 1552 C CA . ASN A 1 198 ? -24.797 13.531 4.52 1 93.62 198 ASN A CA 1
ATOM 1553 C C . ASN A 1 198 ? -26.031 14.336 4.148 1 93.62 198 ASN A C 1
ATOM 1555 O O . ASN A 1 198 ? -26.281 15.398 4.719 1 93.62 198 ASN A O 1
ATOM 1559 N N . ARG A 1 199 ? -26.859 13.875 3.262 1 94.19 199 ARG A N 1
ATOM 1560 C CA . ARG A 1 199 ? -27.953 14.648 2.672 1 94.19 199 ARG A CA 1
ATOM 1561 C C . ARG A 1 199 ? -28.969 15.07 3.73 1 94.19 199 ARG A C 1
ATOM 1563 O O . ARG A 1 199 ? -29.391 16.219 3.77 1 94.19 199 ARG A O 1
ATOM 1570 N N . PRO A 1 200 ? -29.344 14.156 4.609 1 94.31 200 PRO A N 1
ATOM 1571 C CA . PRO A 1 200 ? -30.328 14.57 5.621 1 94.31 200 PRO A CA 1
ATOM 1572 C C . PRO A 1 200 ? -29.797 15.68 6.531 1 94.31 200 PRO A C 1
ATOM 1574 O O . PRO A 1 200 ? -30.578 16.516 7 1 94.31 200 PRO A O 1
ATOM 1577 N N . TYR A 1 201 ? -28.531 15.688 6.754 1 95.81 201 TYR A N 1
ATOM 1578 C CA . TYR A 1 201 ? -27.938 16.734 7.586 1 95.81 201 TYR A CA 1
ATOM 1579 C C . TYR A 1 201 ? -27.969 18.078 6.875 1 95.81 201 TYR A C 1
ATOM 1581 O O . TYR A 1 201 ? -28.203 19.109 7.5 1 95.81 201 TYR A O 1
ATOM 1589 N N . PHE A 1 202 ? -27.703 18.094 5.57 1 97 202 PHE A N 1
ATOM 1590 C CA . PHE A 1 202 ? -27.766 19.328 4.801 1 97 202 PHE A CA 1
ATOM 1591 C C . PHE A 1 202 ? -29.188 19.906 4.824 1 97 202 PHE A C 1
ATOM 1593 O O . PHE A 1 202 ? -29.359 21.109 4.949 1 97 202 PHE A O 1
ATOM 1600 N N . LYS A 1 203 ? -30.141 19.031 4.77 1 96.75 203 LYS A N 1
ATOM 1601 C CA . LYS A 1 203 ? -31.531 19.484 4.844 1 96.75 203 LYS A CA 1
ATOM 1602 C C . LYS A 1 203 ? -31.859 20.062 6.219 1 96.75 203 LYS A C 1
ATOM 1604 O O . LYS A 1 203 ? -32.562 21.062 6.328 1 96.75 203 LYS A O 1
ATOM 1609 N N . ALA A 1 204 ? -31.359 19.422 7.195 1 97 204 ALA A N 1
ATOM 1610 C CA . ALA A 1 204 ? -31.547 19.922 8.555 1 97 204 ALA A CA 1
ATOM 1611 C C . ALA A 1 204 ? -30.922 21.297 8.727 1 97 204 ALA A C 1
ATOM 1613 O O . ALA A 1 204 ? -31.531 22.188 9.328 1 97 204 ALA A O 1
ATOM 1614 N N . LEU A 1 205 ? -29.75 21.438 8.227 1 97.25 205 LEU A N 1
ATOM 1615 C CA . LEU A 1 205 ? -29.047 22.703 8.336 1 97.25 205 LEU A CA 1
ATOM 1616 C C . LEU A 1 205 ? -29.766 23.797 7.555 1 97.25 205 LEU A C 1
ATOM 1618 O O . LEU A 1 205 ? -29.812 24.953 7.984 1 97.25 205 LEU A O 1
ATOM 1622 N N . GLU A 1 206 ? -30.344 23.453 6.5 1 96.44 206 GLU A N 1
ATOM 1623 C CA . GLU A 1 206 ? -31.156 24.391 5.734 1 96.44 206 GLU A CA 1
ATOM 1624 C C . GLU A 1 206 ? -32.375 24.875 6.547 1 96.44 206 GLU A C 1
ATOM 1626 O O . GLU A 1 206 ? -32.75 26.047 6.48 1 96.44 206 GLU A O 1
ATOM 1631 N N . GLU A 1 207 ? -32.906 24 7.254 1 97.12 207 GLU A N 1
ATOM 1632 C CA . GLU A 1 207 ? -34.062 24.312 8.078 1 97.12 207 GLU A CA 1
ATOM 1633 C C . GLU A 1 207 ? -33.75 25.391 9.109 1 97.12 207 GLU A C 1
ATOM 1635 O O . GLU A 1 207 ? -34.625 26.156 9.508 1 97.12 207 GLU A O 1
ATOM 1640 N N . ILE A 1 208 ? -32.531 25.422 9.469 1 95.38 208 ILE A N 1
ATOM 1641 C CA . ILE A 1 208 ? -32.188 26.391 10.508 1 95.38 208 ILE A CA 1
ATOM 1642 C C . ILE A 1 208 ? -31.453 27.578 9.891 1 95.38 208 ILE A C 1
ATOM 1644 O O . ILE A 1 208 ? -30.75 28.312 10.586 1 95.38 208 ILE A O 1
ATOM 1648 N N . GLY A 1 209 ? -31.469 27.719 8.57 1 94.06 209 GLY A N 1
ATOM 1649 C CA . GLY A 1 209 ? -31.109 28.969 7.93 1 94.06 209 GLY A CA 1
ATOM 1650 C C . GLY A 1 209 ? -29.75 28.922 7.258 1 94.06 209 GLY A C 1
ATOM 1651 O O . GLY A 1 209 ? -29.203 29.969 6.883 1 94.06 209 GLY A O 1
ATOM 1652 N N . TYR A 1 210 ? -29.188 27.75 7.082 1 94.56 210 TYR A N 1
ATOM 1653 C CA . TYR A 1 210 ? -27.891 27.672 6.41 1 94.56 210 TYR A CA 1
ATOM 1654 C C . TYR A 1 210 ? -28.047 27.031 5.035 1 94.56 210 TYR A C 1
ATOM 1656 O O . TYR A 1 210 ? -29 26.281 4.789 1 94.56 210 TYR A O 1
ATOM 1664 N N . GLU A 1 211 ? -27.125 27.328 4.188 1 94.12 211 GLU A N 1
ATOM 1665 C CA . GLU A 1 211 ? -27.219 26.828 2.82 1 94.12 211 GLU A CA 1
ATOM 1666 C C . GLU A 1 211 ? -26.172 25.734 2.566 1 94.12 211 GLU A C 1
ATOM 1668 O O . GLU A 1 211 ? -25.109 25.734 3.18 1 94.12 211 GLU A O 1
ATOM 1673 N N . TYR A 1 212 ? -26.578 24.828 1.757 1 95.88 212 TYR A N 1
ATOM 1674 C CA . TYR A 1 212 ? -25.625 23.859 1.205 1 95.88 212 TYR A CA 1
ATOM 1675 C C . TYR A 1 212 ? -25.141 24.312 -0.17 1 95.88 212 TYR A C 1
ATOM 1677 O O . TYR A 1 212 ? -25.922 24.781 -0.995 1 95.88 212 TYR A O 1
ATOM 1685 N N . HIS A 1 213 ? -23.828 24.25 -0.4 1 95.19 213 HIS A N 1
ATOM 1686 C CA . HIS A 1 213 ? -23.219 24.531 -1.691 1 95.19 213 HIS A CA 1
ATOM 1687 C C . HIS A 1 213 ? -22.297 23.406 -2.123 1 95.19 213 HIS A C 1
ATOM 1689 O O . HIS A 1 213 ? -21.75 22.688 -1.281 1 95.19 213 HIS A O 1
ATOM 1695 N N . LEU A 1 214 ? -22.172 23.266 -3.424 1 93.75 214 LEU A N 1
ATOM 1696 C CA . LEU A 1 214 ? -21.188 22.312 -3.928 1 93.75 214 LEU A CA 1
ATOM 1697 C C . LEU A 1 214 ? -19.781 22.656 -3.41 1 93.75 214 LEU A C 1
ATOM 1699 O O . LEU A 1 214 ? -18.984 21.766 -3.145 1 93.75 214 LEU A O 1
ATOM 1703 N N . ASP A 1 215 ? -19.594 23.984 -3.33 1 93.62 215 ASP A N 1
ATOM 1704 C CA . ASP A 1 215 ? -18.328 24.5 -2.789 1 93.62 215 ASP A CA 1
ATOM 1705 C C . ASP A 1 215 ? -18.531 25.828 -2.084 1 93.62 215 ASP A C 1
ATOM 1707 O O . ASP A 1 215 ? -19.344 26.656 -2.525 1 93.62 215 ASP A O 1
ATOM 1711 N N . VAL A 1 216 ? -17.844 25.938 -0.992 1 93.06 216 VAL A N 1
ATOM 1712 C CA . VAL A 1 216 ? -17.75 27.25 -0.355 1 93.06 216 VAL A CA 1
ATOM 1713 C C . VAL A 1 216 ? -16.562 28 -0.93 1 93.06 216 VAL A C 1
ATOM 1715 O O . VAL A 1 216 ? -15.43 27.516 -0.9 1 93.06 216 VAL A O 1
ATOM 1718 N N . ASN A 1 217 ? -16.812 29.188 -1.531 1 90.75 217 ASN A N 1
ATOM 1719 C CA . ASN A 1 217 ? -15.852 30 -2.246 1 90.75 217 ASN A CA 1
ATOM 1720 C C . ASN A 1 217 ? -16.188 31.484 -2.131 1 90.75 217 ASN A C 1
ATOM 1722 O O . ASN A 1 217 ? -17.156 31.859 -1.475 1 90.75 217 ASN A O 1
ATOM 1726 N N . PRO A 1 218 ? -15.43 32.344 -2.697 1 88.19 218 PRO A N 1
ATOM 1727 C CA . PRO A 1 218 ? -15.672 33.781 -2.535 1 88.19 218 PRO A CA 1
ATOM 1728 C C . PRO A 1 218 ? -17.047 34.219 -3.049 1 88.19 218 PRO A C 1
ATOM 1730 O O . PRO A 1 218 ? -17.625 35.188 -2.562 1 88.19 218 PRO A O 1
ATOM 1733 N N . ASP A 1 219 ? -17.609 33.469 -3.939 1 89.75 219 ASP A N 1
ATOM 1734 C CA . ASP A 1 219 ? -18.953 33.75 -4.414 1 89.75 219 ASP A CA 1
ATOM 1735 C C . ASP A 1 219 ? -20 33.281 -3.422 1 89.75 219 ASP A C 1
ATOM 1737 O O . ASP A 1 219 ? -21.094 33.844 -3.334 1 89.75 219 ASP A O 1
ATOM 1741 N N . HIS A 1 220 ? -19.703 32.219 -2.775 1 91.69 220 HIS A N 1
ATOM 1742 C CA . HIS A 1 220 ? -20.484 31.641 -1.697 1 91.69 220 HIS A CA 1
ATOM 1743 C C . HIS A 1 220 ? -19.625 31.406 -0.458 1 91.69 220 HIS A C 1
ATOM 1745 O O . HIS A 1 220 ? -19.312 30.266 -0.124 1 91.69 220 HIS A O 1
ATOM 1751 N N . PRO A 1 221 ? -19.422 32.469 0.257 1 93.56 221 PRO A N 1
ATOM 1752 C CA . PRO A 1 221 ? -18.391 32.375 1.298 1 93.56 221 PRO A CA 1
ATOM 1753 C C . PRO A 1 221 ? -18.875 31.641 2.545 1 93.56 221 PRO A C 1
ATOM 1755 O O . PRO A 1 221 ? -18.047 31.25 3.383 1 93.56 221 PRO A O 1
ATOM 1758 N N . LEU A 1 222 ? -20.172 31.469 2.678 1 95.62 222 LEU A N 1
ATOM 1759 C CA . LEU A 1 222 ? -20.75 30.797 3.842 1 95.62 222 LEU A CA 1
ATOM 1760 C C . LEU A 1 222 ? -21.609 29.625 3.416 1 95.62 222 LEU A C 1
ATOM 1762 O O . LEU A 1 222 ? -22.062 29.562 2.271 1 95.62 222 LEU A O 1
ATOM 1766 N N . GLY A 1 223 ? -21.781 28.719 4.383 1 96.06 223 GLY A N 1
ATOM 1767 C CA . GLY A 1 223 ? -22.625 27.578 4.125 1 96.06 223 GLY A CA 1
ATOM 1768 C C . GLY A 1 223 ? -21.938 26.25 4.391 1 96.06 223 GLY A C 1
ATOM 1769 O O . GLY A 1 223 ? -20.844 26.219 4.945 1 96.06 223 GLY A O 1
ATOM 1770 N N . PHE A 1 224 ? -22.688 25.188 4.074 1 97.44 224 PHE A N 1
ATOM 1771 C CA . PHE A 1 224 ? -22.188 23.828 4.297 1 97.44 224 PHE A CA 1
ATOM 1772 C C . PHE A 1 224 ? -21.859 23.156 2.975 1 97.44 224 PHE A C 1
ATOM 1774 O O . PHE A 1 224 ? -22.391 23.531 1.926 1 97.44 224 PHE A O 1
ATOM 1781 N N . THR A 1 225 ? -20.922 22.219 3.004 1 96.94 225 THR A N 1
ATOM 1782 C CA . THR A 1 225 ? -20.453 21.547 1.799 1 96.94 225 THR A CA 1
ATOM 1783 C C . THR A 1 225 ? -19.75 20.234 2.15 1 96.94 225 THR A C 1
ATOM 1785 O O . THR A 1 225 ? -19.5 19.953 3.326 1 96.94 225 THR A O 1
ATOM 1788 N N . ASN A 1 226 ? -19.547 19.406 1.115 1 96.12 226 ASN A N 1
ATOM 1789 C CA . ASN A 1 226 ? -18.641 18.281 1.284 1 96.12 226 ASN A CA 1
ATOM 1790 C C . ASN A 1 226 ? -17.188 18.734 1.354 1 96.12 226 ASN A C 1
ATOM 1792 O O . ASN A 1 226 ? -16.797 19.672 0.668 1 96.12 226 ASN A O 1
ATOM 1796 N N . LEU A 1 227 ? -16.453 18.062 2.111 1 95 227 LEU A N 1
ATOM 1797 C CA . LEU A 1 227 ? -15.094 18.484 2.42 1 95 227 LEU A CA 1
ATOM 1798 C C . LEU A 1 227 ? -14.148 18.172 1.263 1 95 227 LEU A C 1
ATOM 1800 O O . LEU A 1 227 ? -14.32 17.172 0.573 1 95 227 LEU A O 1
ATOM 1804 N N . MET A 1 228 ? -13.188 19.062 1.023 1 95.81 228 MET A N 1
ATOM 1805 C CA . MET A 1 228 ? -12.125 18.906 0.036 1 95.81 228 MET A CA 1
ATOM 1806 C C . MET A 1 228 ? -10.883 18.281 0.671 1 95.81 228 MET A C 1
ATOM 1808 O O . MET A 1 228 ? -10.477 18.688 1.764 1 95.81 228 MET A O 1
ATOM 1812 N N . PHE A 1 229 ? -10.25 17.281 -0.024 1 96.62 229 PHE A N 1
ATOM 1813 C CA . PHE A 1 229 ? -9.078 16.609 0.51 1 96.62 229 PHE A CA 1
ATOM 1814 C C . PHE A 1 229 ? -7.902 16.719 -0.446 1 96.62 229 PHE A C 1
ATOM 1816 O O . PHE A 1 229 ? -8.086 16.938 -1.646 1 96.62 229 PHE A O 1
ATOM 1823 N N . THR A 1 230 ? -6.688 16.625 0.13 1 96.94 230 THR A N 1
ATOM 1824 C CA . THR A 1 230 ? -5.465 16.438 -0.643 1 96.94 230 THR A CA 1
ATOM 1825 C C . THR A 1 230 ? -5.168 14.945 -0.827 1 96.94 230 THR A C 1
ATOM 1827 O O . THR A 1 230 ? -4.125 14.461 -0.393 1 96.94 230 THR A O 1
ATOM 1830 N N . ILE A 1 231 ? -6.082 14.297 -1.416 1 94.19 231 ILE A N 1
ATOM 1831 C CA . ILE A 1 231 ? -5.984 12.883 -1.767 1 94.19 231 ILE A CA 1
ATOM 1832 C C . ILE A 1 231 ? -6.223 12.703 -3.264 1 94.19 231 ILE A C 1
ATOM 1834 O O . ILE A 1 231 ? -7.176 13.25 -3.818 1 94.19 231 ILE A O 1
ATOM 1838 N N . GLY A 1 232 ? -5.344 12.078 -3.926 1 91.62 232 GLY A N 1
ATOM 1839 C CA . GLY A 1 232 ? -5.414 11.789 -5.348 1 91.62 232 GLY A CA 1
ATOM 1840 C C . GLY A 1 232 ? -4.629 10.555 -5.75 1 91.62 232 GLY A C 1
ATOM 1841 O O . GLY A 1 232 ? -3.562 10.281 -5.191 1 91.62 232 GLY A O 1
ATOM 1842 N N . ASP A 1 233 ? -5.199 9.797 -6.652 1 86.56 233 ASP A N 1
ATOM 1843 C CA . ASP A 1 233 ? -4.586 8.555 -7.109 1 86.56 233 ASP A CA 1
ATOM 1844 C C . ASP A 1 233 ? -4.391 7.578 -5.949 1 86.56 233 ASP A C 1
ATOM 1846 O O . ASP A 1 233 ? -3.348 6.926 -5.852 1 86.56 233 ASP A O 1
ATOM 1850 N N . GLU A 1 234 ? -5.223 7.695 -5.02 1 82.69 234 GLU A N 1
ATOM 1851 C CA . GLU A 1 234 ? -5.324 6.77 -3.895 1 82.69 234 GLU A CA 1
ATOM 1852 C C . GLU A 1 234 ? -4.164 6.953 -2.92 1 82.69 234 GLU A C 1
ATOM 1854 O O . GLU A 1 234 ? -3.746 6.004 -2.258 1 82.69 234 GLU A O 1
ATOM 1859 N N . VAL A 1 235 ? -3.609 8.133 -2.984 1 90.31 235 VAL A N 1
ATOM 1860 C CA . VAL A 1 235 ? -2.518 8.422 -2.062 1 90.31 235 VAL A CA 1
ATOM 1861 C C . VAL A 1 235 ? -2.664 9.844 -1.525 1 90.31 235 VAL A C 1
ATOM 1863 O O . VAL A 1 235 ? -3.238 10.711 -2.191 1 90.31 235 VAL A O 1
ATOM 1866 N N . ARG A 1 236 ? -2.141 10.031 -0.369 1 94.94 236 ARG A N 1
ATOM 1867 C CA . ARG A 1 236 ? -2.033 11.375 0.181 1 94.94 236 ARG A CA 1
ATOM 1868 C C . ARG A 1 236 ? -1.157 12.266 -0.702 1 94.94 236 ARG A C 1
ATOM 1870 O O . ARG A 1 236 ? -0.107 11.828 -1.178 1 94.94 236 ARG A O 1
ATOM 1877 N N . GLN A 1 237 ? -1.61 13.539 -0.902 1 95.75 237 GLN A N 1
ATOM 1878 C CA . GLN A 1 237 ? -0.834 14.5 -1.68 1 95.75 237 GLN A CA 1
ATOM 1879 C C . GLN A 1 237 ? -0.087 15.469 -0.769 1 95.75 237 GLN A C 1
ATOM 1881 O O . GLN A 1 237 ? -0.668 16.438 -0.274 1 95.75 237 GLN A O 1
ATOM 1886 N N . THR A 1 238 ? 1.198 15.25 -0.56 1 97.12 238 THR A N 1
ATOM 1887 C CA . THR A 1 238 ? 2 16.156 0.243 1 97.12 238 THR A CA 1
ATOM 1888 C C . THR A 1 238 ? 2.984 16.938 -0.634 1 97.12 238 THR A C 1
ATOM 1890 O O . THR A 1 238 ? 3.334 16.484 -1.726 1 97.12 238 THR A O 1
ATOM 1893 N N . PRO A 1 239 ? 3.41 18.062 -0.208 1 97.94 239 PRO A N 1
ATOM 1894 C CA . PRO A 1 239 ? 4.445 18.781 -0.963 1 97.94 239 PRO A CA 1
ATOM 1895 C C . PRO A 1 239 ? 5.727 17.953 -1.124 1 97.94 239 PRO A C 1
ATOM 1897 O O . PRO A 1 239 ? 6.418 18.078 -2.139 1 97.94 239 PRO A O 1
ATOM 1900 N N . ALA A 1 240 ? 6.031 17.094 -0.164 1 97.75 240 ALA A N 1
ATOM 1901 C CA . ALA A 1 240 ? 7.172 16.203 -0.351 1 97.75 240 ALA A CA 1
ATOM 1902 C C . ALA A 1 240 ? 6.969 15.305 -1.563 1 97.75 240 ALA A C 1
ATOM 1904 O O . ALA A 1 240 ? 7.852 15.195 -2.422 1 97.75 240 ALA A O 1
ATOM 1905 N N . HIS A 1 241 ? 5.824 14.727 -1.682 1 95.81 241 HIS A N 1
ATOM 1906 C CA . HIS A 1 241 ? 5.5 13.82 -2.777 1 95.81 241 HIS A CA 1
ATOM 1907 C C . HIS A 1 241 ? 5.488 14.555 -4.113 1 95.81 241 HIS A C 1
ATOM 1909 O O . HIS A 1 241 ? 5.926 14.016 -5.129 1 95.81 241 HIS A O 1
ATOM 1915 N N . LYS A 1 242 ? 5.016 15.734 -4.043 1 97.06 242 LYS A N 1
ATOM 1916 C CA . LYS A 1 242 ? 4.668 16.359 -5.312 1 97.06 242 LYS A CA 1
ATOM 1917 C C . LYS A 1 242 ? 5.773 17.297 -5.785 1 97.06 242 LYS A C 1
ATOM 1919 O O . LYS A 1 242 ? 5.887 17.578 -6.98 1 97.06 242 LYS A O 1
ATOM 1924 N N . PHE A 1 243 ? 6.609 17.719 -4.855 1 97.56 243 PHE A N 1
ATOM 1925 C CA . PHE A 1 243 ? 7.605 18.703 -5.254 1 97.56 243 PHE A CA 1
ATOM 1926 C C . PHE A 1 243 ? 9.016 18.156 -5.098 1 97.56 243 PHE A C 1
ATOM 1928 O O . PHE A 1 243 ? 9.93 18.578 -5.805 1 97.56 243 PHE A O 1
ATOM 1935 N N . LEU A 1 244 ? 9.281 17.203 -4.215 1 97.44 244 LEU A N 1
ATOM 1936 C CA . LEU A 1 244 ? 10.617 16.672 -3.998 1 97.44 244 LEU A CA 1
ATOM 1937 C C . LEU A 1 244 ? 10.812 15.352 -4.734 1 97.44 244 LEU A C 1
ATOM 1939 O O . LEU A 1 244 ? 11.844 15.141 -5.379 1 97.44 244 LEU A O 1
ATOM 1943 N N . LYS A 1 245 ? 9.797 14.484 -4.637 1 96.06 245 LYS A N 1
ATOM 1944 C CA . LYS A 1 245 ? 9.883 13.156 -5.238 1 96.06 245 LYS A CA 1
ATOM 1945 C C . LYS A 1 245 ? 10.258 13.242 -6.715 1 96.06 245 LYS A C 1
ATOM 1947 O O . LYS A 1 245 ? 11.141 12.516 -7.18 1 96.06 245 LYS A O 1
ATOM 1952 N N . PRO A 1 246 ? 9.711 14.195 -7.492 1 96.38 246 PRO A N 1
ATOM 1953 C CA . PRO A 1 246 ? 10.062 14.281 -8.906 1 96.38 246 PRO A CA 1
ATOM 1954 C C . PRO A 1 246 ? 11.523 14.672 -9.133 1 96.38 246 PRO A C 1
ATOM 1956 O O . PRO A 1 246 ? 12.047 14.508 -10.234 1 96.38 246 PRO A O 1
ATOM 1959 N N . LEU A 1 247 ? 12.18 15.172 -8.07 1 96.81 247 LEU A N 1
ATOM 1960 C CA . LEU A 1 247 ? 13.555 15.664 -8.18 1 96.81 247 LEU A CA 1
ATOM 1961 C C . LEU A 1 247 ? 14.531 14.711 -7.496 1 96.81 247 LEU A C 1
ATOM 1963 O O . LEU A 1 247 ? 15.664 15.086 -7.203 1 96.81 247 LEU A O 1
ATOM 1967 N N . LYS A 1 248 ? 14.086 13.508 -7.227 1 94.38 248 LYS A N 1
ATOM 1968 C CA . LYS A 1 248 ? 14.852 12.602 -6.379 1 94.38 248 LYS A CA 1
ATOM 1969 C C . LYS A 1 248 ? 16.234 12.344 -6.965 1 94.38 248 LYS A C 1
ATOM 1971 O O . LYS A 1 248 ? 17.188 12.078 -6.227 1 94.38 248 LYS A O 1
ATOM 1976 N N . ASN A 1 249 ? 16.453 12.484 -8.289 1 93.19 249 ASN A N 1
ATOM 1977 C CA . ASN A 1 249 ? 17.734 12.203 -8.93 1 93.19 249 ASN A CA 1
ATOM 1978 C C . ASN A 1 249 ? 18.453 13.492 -9.336 1 93.19 249 ASN A C 1
ATOM 1980 O O . ASN A 1 249 ? 19.484 13.445 -10.023 1 93.19 249 ASN A O 1
ATOM 1984 N N . ASN A 1 250 ? 17.891 14.656 -9.008 1 96.44 250 ASN A N 1
ATOM 1985 C CA . ASN A 1 250 ? 18.516 15.922 -9.344 1 96.44 250 ASN A CA 1
ATOM 1986 C C . ASN A 1 250 ? 19.766 16.172 -8.492 1 96.44 250 ASN A C 1
ATOM 1988 O O . ASN A 1 250 ? 19.688 16.219 -7.266 1 96.44 250 ASN A O 1
ATOM 1992 N N . LYS A 1 251 ? 20.875 16.438 -9.047 1 95.31 251 LYS A N 1
ATOM 1993 C CA . LYS A 1 251 ? 22.172 16.531 -8.359 1 95.31 251 LYS A CA 1
ATOM 1994 C C . LYS A 1 251 ? 22.281 17.844 -7.586 1 95.31 251 LYS A C 1
ATOM 1996 O O . LYS A 1 251 ? 23.172 17.984 -6.734 1 95.31 251 LYS A O 1
ATOM 2001 N N . LYS A 1 252 ? 21.391 18.797 -7.898 1 97.56 252 LYS A N 1
ATOM 2002 C CA . LYS A 1 252 ? 21.453 20.094 -7.227 1 97.56 252 LYS A CA 1
ATOM 2003 C C . LYS A 1 252 ? 20.625 20.078 -5.941 1 97.56 252 LYS A C 1
ATOM 2005 O O . LYS A 1 252 ? 20.703 21.016 -5.133 1 97.56 252 LYS A O 1
ATOM 2010 N N . LEU A 1 253 ? 19.844 19.047 -5.773 1 98.38 253 LEU A N 1
ATOM 2011 C CA . LEU A 1 253 ? 19.078 18.891 -4.543 1 98.38 253 LEU A CA 1
ATOM 2012 C C . LEU A 1 253 ? 19.797 17.953 -3.574 1 98.38 253 LEU A C 1
ATOM 2014 O O . LEU A 1 253 ? 20.031 16.781 -3.891 1 98.38 253 LEU A O 1
ATOM 2018 N N . HIS A 1 254 ? 20.188 18.5 -2.506 1 98.19 254 HIS A N 1
ATOM 2019 C CA . HIS A 1 254 ? 20.781 17.734 -1.42 1 98.19 254 HIS A CA 1
ATOM 2020 C C . HIS A 1 254 ? 19.859 17.656 -0.214 1 98.19 254 HIS A C 1
ATOM 2022 O O . HIS A 1 254 ? 19.312 18.688 0.219 1 98.19 254 HIS A O 1
ATOM 2028 N N . LEU A 1 255 ? 19.625 16.469 0.281 1 98.06 255 LEU A N 1
ATOM 2029 C CA . LEU A 1 255 ? 18.672 16.266 1.362 1 98.06 255 LEU A CA 1
ATOM 2030 C C . LEU A 1 255 ? 19.328 15.594 2.561 1 98.06 255 LEU A C 1
ATOM 2032 O O . LEU A 1 255 ? 20.094 14.641 2.4 1 98.06 255 LEU A O 1
ATOM 2036 N N . LEU A 1 256 ? 19.156 16.141 3.713 1 97.75 256 LEU A N 1
ATOM 2037 C CA . LEU A 1 256 ? 19.484 15.5 4.98 1 97.75 256 LEU A CA 1
ATOM 2038 C C . LEU A 1 256 ? 18.219 15.234 5.797 1 97.75 256 LEU A C 1
ATOM 2040 O O . LEU A 1 256 ? 17.469 16.156 6.121 1 97.75 256 LEU A O 1
ATOM 2044 N N . VAL A 1 257 ? 17.953 13.984 6.102 1 97 257 VAL A N 1
ATOM 2045 C CA . VAL A 1 257 ? 16.891 13.617 7.023 1 97 257 VAL A CA 1
ATOM 2046 C C . VAL A 1 257 ? 17.484 13.172 8.352 1 97 257 VAL A C 1
ATOM 2048 O O . VAL A 1 257 ? 18.703 13.055 8.492 1 97 257 VAL A O 1
ATOM 2051 N N . ASN A 1 258 ? 16.594 13 9.359 1 97.12 258 ASN A N 1
ATOM 2052 C CA . ASN A 1 258 ? 17.078 12.656 10.695 1 97.12 258 ASN A CA 1
ATOM 2053 C C . ASN A 1 258 ? 18.203 13.586 11.133 1 97.12 258 ASN A C 1
ATOM 2055 O O . ASN A 1 258 ? 19.203 13.133 11.703 1 97.12 258 ASN A O 1
ATOM 2059 N N . THR A 1 259 ? 18.141 14.82 10.797 1 98.38 259 THR A N 1
ATOM 2060 C CA . THR A 1 259 ? 19.156 15.828 11.07 1 98.38 259 THR A CA 1
ATOM 2061 C C . THR A 1 259 ? 18.531 17.094 11.648 1 98.38 259 THR A C 1
ATOM 2063 O O . THR A 1 259 ? 17.672 17.703 11.016 1 98.38 259 THR A O 1
ATOM 2066 N N . LEU A 1 260 ? 18.953 17.469 12.797 1 98.62 260 LEU A N 1
ATOM 2067 C CA . LEU A 1 260 ? 18.391 18.625 13.5 1 98.62 260 LEU A CA 1
ATOM 2068 C C . LEU A 1 260 ? 19.281 19.844 13.32 1 98.62 260 LEU A C 1
ATOM 2070 O O . LEU A 1 260 ? 20.469 19.812 13.617 1 98.62 260 LEU A O 1
ATOM 2074 N N . ALA A 1 261 ? 18.75 20.938 12.734 1 98.81 261 ALA A N 1
ATOM 2075 C CA . ALA A 1 261 ? 19.453 22.219 12.758 1 98.81 261 ALA A CA 1
ATOM 2076 C C . ALA A 1 261 ? 19.453 22.828 14.156 1 98.81 261 ALA A C 1
ATOM 2078 O O . ALA A 1 261 ? 18.391 22.953 14.781 1 98.81 261 ALA A O 1
ATOM 2079 N N . THR A 1 262 ? 20.625 23.266 14.641 1 98.56 262 THR A N 1
ATOM 2080 C CA . THR A 1 262 ? 20.719 23.656 16.047 1 98.56 262 THR A CA 1
ATOM 2081 C C . THR A 1 262 ? 20.969 25.156 16.188 1 98.56 262 THR A C 1
ATOM 2083 O O . THR A 1 262 ? 20.641 25.75 17.219 1 98.56 262 THR A O 1
ATOM 2086 N N . LYS A 1 263 ? 21.609 25.703 15.125 1 98.56 263 LYS A N 1
ATOM 2087 C CA . LYS A 1 263 ? 21.969 27.125 15.227 1 98.56 263 LYS A CA 1
ATOM 2088 C C . LYS A 1 263 ? 22.25 27.703 13.844 1 98.56 263 LYS A C 1
ATOM 2090 O O . LYS A 1 263 ? 22.891 27.062 13 1 98.56 263 LYS A O 1
ATOM 2095 N N . ILE A 1 264 ? 21.719 28.922 13.656 1 98.88 264 ILE A N 1
ATOM 2096 C CA . ILE A 1 264 ? 22.141 29.703 12.492 1 98.88 264 ILE A CA 1
ATOM 2097 C C . ILE A 1 264 ? 23.453 30.438 12.805 1 98.88 264 ILE A C 1
ATOM 2099 O O . ILE A 1 264 ? 23.594 31.031 13.875 1 98.88 264 ILE A O 1
ATOM 2103 N N . ILE A 1 265 ? 24.391 30.406 11.891 1 98.75 265 ILE A N 1
ATOM 2104 C CA . ILE A 1 265 ? 25.703 31.016 12.102 1 98.75 265 ILE A CA 1
ATOM 2105 C C . ILE A 1 265 ? 25.75 32.375 11.438 1 98.75 265 ILE A C 1
ATOM 2107 O O . ILE A 1 265 ? 25.422 32.531 10.258 1 98.75 265 ILE A O 1
ATOM 2111 N N . PHE A 1 266 ? 26.172 33.375 12.211 1 98.69 266 PHE A N 1
ATOM 2112 C CA . PHE A 1 266 ? 26.266 34.75 11.719 1 98.69 266 PHE A CA 1
ATOM 2113 C C . PHE A 1 266 ? 27.719 35.219 11.719 1 98.69 266 PHE A C 1
ATOM 2115 O O . PHE A 1 266 ? 28.5 34.812 12.594 1 98.69 266 PHE A O 1
ATOM 2122 N N . ASP A 1 267 ? 28.094 36.062 10.773 1 98.19 267 ASP A N 1
ATOM 2123 C CA . ASP A 1 267 ? 29.391 36.719 10.805 1 98.19 267 ASP A CA 1
ATOM 2124 C C . ASP A 1 267 ? 29.344 38.031 11.578 1 98.19 267 ASP A C 1
ATOM 2126 O O . ASP A 1 267 ? 28.328 38.344 12.219 1 98.19 267 ASP A O 1
ATOM 2130 N N . GLU A 1 268 ? 30.406 38.75 11.547 1 97.38 268 GLU A N 1
ATOM 2131 C CA . GLU A 1 268 ? 30.531 39.969 12.344 1 97.38 268 GLU A CA 1
ATOM 2132 C C . GLU A 1 268 ? 29.562 41.031 11.859 1 97.38 268 GLU A C 1
ATOM 2134 O O . GLU A 1 268 ? 29.234 41.969 12.609 1 97.38 268 GLU A O 1
ATOM 2139 N N . LYS A 1 269 ? 29.125 40.938 10.656 1 98.06 269 LYS A N 1
ATOM 2140 C CA . LYS A 1 269 ? 28.219 41.938 10.078 1 98.06 269 LYS A CA 1
ATOM 2141 C C . LYS A 1 269 ? 26.766 41.469 10.195 1 98.06 269 LYS A C 1
ATOM 2143 O O . LYS A 1 269 ? 25.891 41.969 9.508 1 98.06 269 LYS A O 1
ATOM 2148 N N . LYS A 1 270 ? 26.484 40.406 10.984 1 98.5 270 LYS A N 1
ATOM 2149 C CA . LYS A 1 270 ? 25.156 39.844 11.234 1 98.5 270 LYS A CA 1
ATOM 2150 C C . LYS A 1 270 ? 24.562 39.25 9.961 1 98.5 270 LYS A C 1
ATOM 2152 O O . LYS A 1 270 ? 23.359 39.406 9.711 1 98.5 270 LYS A O 1
ATOM 2157 N N . THR A 1 271 ? 25.5 38.75 9.148 1 98.75 271 THR A N 1
ATOM 2158 C CA . THR A 1 271 ? 25.062 38.031 7.953 1 98.75 271 THR A CA 1
ATOM 2159 C C . THR A 1 271 ? 24.984 36.531 8.234 1 98.75 271 THR A C 1
ATOM 2161 O O . THR A 1 271 ? 25.938 35.938 8.727 1 98.75 271 THR A O 1
ATOM 2164 N N . ALA A 1 272 ? 23.828 35.938 7.965 1 98.88 272 ALA A N 1
ATOM 2165 C CA . ALA A 1 272 ? 23.719 34.469 8.078 1 98.88 272 ALA A CA 1
ATOM 2166 C C . ALA A 1 272 ? 24.609 33.781 7.059 1 98.88 272 ALA A C 1
ATOM 2168 O O . ALA A 1 272 ? 24.406 33.938 5.852 1 98.88 272 ALA A O 1
ATOM 2169 N N . VAL A 1 273 ? 25.547 32.938 7.512 1 98.75 273 VAL A N 1
ATOM 2170 C CA . VAL A 1 273 ? 26.531 32.375 6.602 1 98.75 273 VAL A CA 1
ATOM 2171 C C . VAL A 1 273 ? 26.453 30.844 6.629 1 98.75 273 VAL A C 1
ATOM 2173 O O . VAL A 1 273 ? 27.141 30.172 5.855 1 98.75 273 VAL A O 1
ATOM 2176 N N . GLY A 1 274 ? 25.641 30.344 7.488 1 98.75 274 GLY A N 1
ATOM 2177 C CA . GLY A 1 274 ? 25.516 28.891 7.555 1 98.75 274 GLY A CA 1
ATOM 2178 C C . GLY A 1 274 ? 24.641 28.422 8.695 1 98.75 274 GLY A C 1
ATOM 2179 O O . GLY A 1 274 ? 23.922 29.219 9.305 1 98.75 274 GLY A O 1
ATOM 2180 N N . VAL A 1 275 ? 24.625 27.062 8.867 1 98.81 275 VAL A N 1
ATOM 2181 C CA . VAL A 1 275 ? 23.797 26.422 9.891 1 98.81 275 VAL A CA 1
ATOM 2182 C C . VAL A 1 275 ? 24.578 25.297 10.555 1 98.81 275 VAL A C 1
ATOM 2184 O O . VAL A 1 275 ? 25.312 24.547 9.883 1 98.81 275 VAL A O 1
ATOM 2187 N N . GLU A 1 276 ? 24.531 25.234 11.844 1 98.75 276 GLU A N 1
ATOM 2188 C CA . GLU A 1 276 ? 25 24.078 12.586 1 98.75 276 GLU A CA 1
ATOM 2189 C C . GLU A 1 276 ? 23.938 22.984 12.656 1 98.75 276 GLU A C 1
ATOM 2191 O O . GLU A 1 276 ? 22.75 23.281 12.875 1 98.75 276 GLU A O 1
ATOM 2196 N N . ILE A 1 277 ? 24.328 21.75 12.43 1 98.56 277 ILE A N 1
ATOM 2197 C CA . ILE A 1 277 ? 23.375 20.641 12.43 1 98.56 277 ILE A CA 1
ATOM 2198 C C . ILE A 1 277 ? 23.891 19.516 13.32 1 98.56 277 ILE A C 1
ATOM 2200 O O . ILE A 1 277 ? 25.094 19.422 13.578 1 98.56 277 ILE A O 1
ATOM 2204 N N . LEU A 1 278 ? 22.984 18.797 13.836 1 98 278 LEU A N 1
ATOM 2205 C CA . LEU A 1 278 ? 23.219 17.531 14.531 1 98 278 LEU A CA 1
ATOM 2206 C C . LEU A 1 278 ? 22.703 16.359 13.703 1 98 278 LEU A C 1
ATOM 2208 O O . LEU A 1 278 ? 21.5 16.219 13.5 1 98 278 LEU A O 1
ATOM 2212 N N . THR A 1 279 ? 23.594 15.516 13.211 1 94.69 279 THR A N 1
ATOM 2213 C CA . THR A 1 279 ? 23.234 14.398 12.344 1 94.69 279 THR A CA 1
ATOM 2214 C C . THR A 1 279 ? 22.656 13.25 13.156 1 94.69 279 THR A C 1
ATOM 2216 O O . THR A 1 279 ? 22.625 13.305 14.383 1 94.69 279 THR A O 1
ATOM 2219 N N . GLU A 1 280 ? 22.203 12.289 12.461 1 89.56 280 GLU A N 1
ATOM 2220 C CA . GLU A 1 280 ? 21.594 11.117 13.086 1 89.56 280 GLU A CA 1
ATOM 2221 C C . GLU A 1 280 ? 22.562 10.43 14.031 1 89.56 280 GLU A C 1
ATOM 2223 O O . GLU A 1 280 ? 22.156 9.867 15.055 1 89.56 280 GLU A O 1
ATOM 2228 N N . ASN A 1 281 ? 23.875 10.516 13.766 1 90.69 281 ASN A N 1
ATOM 2229 C CA . ASN A 1 281 ? 24.906 9.906 14.602 1 90.69 281 ASN A CA 1
ATOM 2230 C C . ASN A 1 281 ? 25.391 10.875 15.688 1 90.69 281 ASN A C 1
ATOM 2232 O O . ASN A 1 281 ? 26.453 10.672 16.266 1 90.69 281 ASN A O 1
ATOM 2236 N N . ASN A 1 282 ? 24.703 11.992 15.812 1 91.75 282 ASN A N 1
ATOM 2237 C CA . ASN A 1 282 ? 24.984 12.992 16.844 1 91.75 282 ASN A CA 1
ATOM 2238 C C . ASN A 1 282 ? 26.297 13.727 16.562 1 91.75 282 ASN A C 1
ATOM 2240 O O . ASN A 1 282 ? 27.016 14.102 17.484 1 91.75 282 ASN A O 1
ATOM 2244 N N . GLU A 1 283 ? 26.625 13.797 15.367 1 94.56 283 GLU A N 1
ATOM 2245 C CA . GLU A 1 283 ? 27.766 14.602 14.969 1 94.56 283 GLU A CA 1
ATOM 2246 C C . GLU A 1 283 ? 27.359 16.047 14.695 1 94.56 283 GLU A C 1
ATOM 2248 O O . GLU A 1 283 ? 26.391 16.297 13.984 1 94.56 283 GLU A O 1
ATOM 2253 N N . LYS A 1 284 ? 28.109 16.922 15.266 1 96.88 284 LYS A N 1
ATOM 2254 C CA . LYS A 1 284 ? 27.891 18.344 15.008 1 96.88 284 LYS A CA 1
ATOM 2255 C C . LYS A 1 284 ? 28.672 18.797 13.781 1 96.88 284 LYS A C 1
ATOM 2257 O O . LYS A 1 284 ? 29.891 18.594 13.695 1 96.88 284 LYS A O 1
ATOM 2262 N N . VAL A 1 285 ? 27.969 19.312 12.82 1 97.31 285 VAL A N 1
ATOM 2263 C CA . VAL A 1 285 ? 28.547 19.766 11.562 1 97.31 285 VAL A CA 1
ATOM 2264 C C . VAL A 1 285 ? 28.047 21.156 11.219 1 97.31 285 VAL A C 1
ATOM 2266 O O . VAL A 1 285 ? 26.875 21.484 11.453 1 97.31 285 VAL A O 1
ATOM 2269 N N . THR A 1 286 ? 28.953 22.031 10.711 1 98.44 286 THR A N 1
ATOM 2270 C CA . THR A 1 286 ? 28.531 23.344 10.219 1 98.44 286 THR A CA 1
ATOM 2271 C C . THR A 1 286 ? 28.578 23.375 8.695 1 98.44 286 THR A C 1
ATOM 2273 O O . THR A 1 286 ? 29.609 23.109 8.086 1 98.44 286 THR A O 1
ATOM 2276 N N . VAL A 1 287 ? 27.453 23.656 8.133 1 98.62 287 VAL A N 1
ATOM 2277 C CA . VAL A 1 287 ? 27.359 23.797 6.684 1 98.62 287 VAL A CA 1
ATOM 2278 C C . VAL A 1 287 ? 27.203 25.281 6.32 1 98.62 287 VAL A C 1
ATOM 2280 O O . VAL A 1 287 ? 26.656 26.062 7.098 1 98.62 287 VAL A O 1
ATOM 2283 N N . LYS A 1 288 ? 27.625 25.672 5.137 1 98.75 288 LYS A N 1
ATOM 2284 C CA . LYS A 1 288 ? 27.703 27.094 4.758 1 98.75 288 LYS A CA 1
ATOM 2285 C C . LYS A 1 288 ? 26.719 27.406 3.629 1 98.75 288 LYS A C 1
ATOM 2287 O O . LYS A 1 288 ? 26.469 26.562 2.762 1 98.75 288 LYS A O 1
ATOM 2292 N N . ALA A 1 289 ? 26.141 28.562 3.691 1 98.75 289 ALA A N 1
ATOM 2293 C CA . ALA A 1 289 ? 25.297 29.094 2.633 1 98.75 289 ALA A CA 1
ATOM 2294 C C . ALA A 1 289 ? 25.984 30.234 1.892 1 98.75 289 ALA A C 1
ATOM 2296 O O . ALA A 1 289 ? 26.312 31.266 2.486 1 98.75 289 ALA A O 1
ATOM 2297 N N . ARG A 1 290 ? 26.156 30.078 0.628 1 98.38 290 ARG A N 1
ATOM 2298 C CA . ARG A 1 290 ? 26.797 31.109 -0.175 1 98.38 290 ARG A CA 1
ATOM 2299 C C . ARG A 1 290 ? 25.875 32.312 -0.38 1 98.38 290 ARG A C 1
ATOM 2301 O O . ARG A 1 290 ? 26.328 33.438 -0.497 1 98.38 290 ARG A O 1
ATOM 2308 N N . LYS A 1 291 ? 24.641 32.031 -0.441 1 98.56 291 LYS A N 1
ATOM 2309 C CA . LYS A 1 291 ? 23.703 33.094 -0.796 1 98.56 291 LYS A CA 1
ATOM 2310 C C . LYS A 1 291 ? 22.766 33.406 0.366 1 98.56 291 LYS A C 1
ATOM 2312 O O . LYS A 1 291 ? 22.766 34.5 0.884 1 98.56 291 LYS A O 1
ATOM 2317 N N . GLU A 1 292 ? 21.984 32.375 0.809 1 98.81 292 GLU A N 1
ATOM 2318 C CA . GLU A 1 292 ? 20.984 32.719 1.813 1 98.81 292 GLU A CA 1
ATOM 2319 C C . GLU A 1 292 ? 20.547 31.484 2.6 1 98.81 292 GLU A C 1
ATOM 2321 O O . GLU A 1 292 ? 20.625 30.359 2.092 1 98.81 292 GLU A O 1
ATOM 2326 N N . VAL A 1 293 ? 20.156 31.688 3.852 1 98.94 293 VAL A N 1
ATOM 2327 C CA . VAL A 1 293 ? 19.516 30.672 4.684 1 98.94 293 VAL A CA 1
ATOM 2328 C C . VAL A 1 293 ? 18.016 30.938 4.758 1 98.94 293 VAL A C 1
ATOM 2330 O O . VAL A 1 293 ? 17.594 32.062 5.035 1 98.94 293 VAL A O 1
ATOM 2333 N N . ILE A 1 294 ? 17.188 29.953 4.445 1 98.94 294 ILE A N 1
ATOM 2334 C CA . ILE A 1 294 ? 15.727 30.062 4.516 1 98.94 294 ILE A CA 1
ATOM 2335 C C . ILE A 1 294 ? 15.195 29.125 5.605 1 98.94 294 ILE A C 1
ATOM 2337 O O . ILE A 1 294 ? 15.406 27.906 5.547 1 98.94 294 ILE A O 1
ATOM 2341 N N . VAL A 1 295 ? 14.5 29.672 6.586 1 98.94 295 VAL A N 1
ATOM 2342 C CA . VAL A 1 295 ? 13.992 28.906 7.719 1 98.94 295 VAL A CA 1
ATOM 2343 C C . VAL A 1 295 ? 12.516 28.578 7.488 1 98.94 295 VAL A C 1
ATOM 2345 O O . VAL A 1 295 ? 11.695 29.469 7.254 1 98.94 295 VAL A O 1
ATOM 2348 N N . THR A 1 296 ? 12.172 27.297 7.539 1 98.88 296 THR A N 1
ATOM 2349 C CA . THR A 1 296 ? 10.82 26.797 7.336 1 98.88 296 THR A CA 1
ATOM 2350 C C . THR A 1 296 ? 10.484 25.688 8.344 1 98.88 296 THR A C 1
ATOM 2352 O O . THR A 1 296 ? 9.93 24.656 7.984 1 98.88 296 THR A O 1
ATOM 2355 N N . CYS A 1 297 ? 10.766 25.875 9.602 1 98.62 297 CYS A N 1
ATOM 2356 C CA . CYS A 1 297 ? 10.672 24.828 10.617 1 98.62 297 CYS A CA 1
ATOM 2357 C C . CYS A 1 297 ? 9.273 24.797 11.227 1 98.62 297 CYS A C 1
ATOM 2359 O O . CYS A 1 297 ? 8.961 23.906 12.023 1 98.62 297 CYS A O 1
ATOM 2361 N N . GLY A 1 298 ? 8.406 25.719 10.883 1 98.31 298 GLY A N 1
ATOM 2362 C CA . GLY A 1 298 ? 7.059 25.766 11.43 1 98.31 298 GLY A CA 1
ATOM 2363 C C . GLY A 1 298 ? 6.922 26.734 12.594 1 98.31 298 GLY A C 1
ATOM 2364 O O . GLY A 1 298 ? 7.922 27.219 13.125 1 98.31 298 GLY A O 1
ATOM 2365 N N . SER A 1 299 ? 5.758 26.938 13.062 1 98.56 299 SER A N 1
ATOM 2366 C CA . SER A 1 299 ? 5.406 27.984 14.008 1 98.56 299 SER A CA 1
ATOM 2367 C C . SER A 1 299 ? 5.969 27.703 15.398 1 98.56 299 SER A C 1
ATOM 2369 O O . SER A 1 299 ? 5.992 28.578 16.266 1 98.56 299 SER A O 1
ATOM 2371 N N . ILE A 1 300 ? 6.461 26.5 15.609 1 98.69 300 ILE A N 1
ATOM 2372 C CA . ILE A 1 300 ? 6.992 26.141 16.922 1 98.69 300 ILE A CA 1
ATOM 2373 C C . ILE A 1 300 ? 8.516 26.078 16.859 1 98.69 300 ILE A C 1
ATOM 2375 O O . ILE A 1 300 ? 9.203 26.688 17.688 1 98.69 300 ILE A O 1
ATOM 2379 N N . LYS A 1 301 ? 9.031 25.5 15.812 1 98.75 301 LYS A N 1
ATOM 2380 C CA . LYS A 1 301 ? 10.469 25.234 15.766 1 98.75 301 LYS A CA 1
ATOM 2381 C C . LYS A 1 301 ? 11.219 26.391 15.117 1 98.75 301 LYS A C 1
ATOM 2383 O O . LYS A 1 301 ? 12.398 26.625 15.398 1 98.75 301 LYS A O 1
ATOM 2388 N N . THR A 1 302 ? 10.562 27.188 14.266 1 98.88 302 THR A N 1
ATOM 2389 C CA . THR A 1 302 ? 11.211 28.359 13.68 1 98.88 302 THR A CA 1
ATOM 2390 C C . THR A 1 302 ? 11.602 29.359 14.773 1 98.88 302 THR A C 1
ATOM 2392 O O . THR A 1 302 ? 12.766 29.75 14.867 1 98.88 302 THR A O 1
ATOM 2395 N N . PRO A 1 303 ? 10.68 29.75 15.641 1 98.94 303 PRO A N 1
ATOM 2396 C CA . PRO A 1 303 ? 11.109 30.656 16.703 1 98.94 303 PRO A CA 1
ATOM 2397 C C . PRO A 1 303 ? 12.164 30.047 17.625 1 98.94 303 PRO A C 1
ATOM 2399 O O . PRO A 1 303 ? 13.062 30.75 18.094 1 98.94 303 PRO A O 1
ATOM 2402 N N . GLN A 1 304 ? 12.07 28.75 17.875 1 98.88 304 GLN A N 1
ATOM 2403 C CA . GLN A 1 304 ? 13.086 28.094 18.703 1 98.88 304 GLN A CA 1
ATOM 2404 C C . GLN A 1 304 ? 14.469 28.219 18.078 1 98.88 304 GLN A C 1
ATOM 2406 O O . GLN A 1 304 ? 15.43 28.594 18.766 1 98.88 304 GLN A O 1
ATOM 2411 N N . LEU A 1 305 ? 14.555 27.906 16.828 1 98.88 305 LEU A N 1
ATOM 2412 C CA . LEU A 1 305 ? 15.836 27.969 16.141 1 98.88 305 LEU A CA 1
ATOM 2413 C C . LEU A 1 305 ? 16.375 29.406 16.141 1 98.88 305 LEU A C 1
ATOM 2415 O O . LEU A 1 305 ? 17.578 29.609 16.328 1 98.88 305 LEU A O 1
ATOM 2419 N N . LEU A 1 306 ? 15.516 30.391 15.875 1 98.94 306 LEU A N 1
ATOM 2420 C CA . LEU A 1 306 ? 15.938 31.781 15.867 1 98.94 306 LEU A CA 1
ATOM 2421 C C . LEU A 1 306 ? 16.469 32.188 17.234 1 98.94 306 LEU A C 1
ATOM 2423 O O . LEU A 1 306 ? 17.547 32.812 17.328 1 98.94 306 LEU A O 1
ATOM 2427 N N . MET A 1 307 ? 15.742 31.844 18.281 1 98.94 307 MET A N 1
ATOM 2428 C CA . MET A 1 307 ? 16.141 32.25 19.641 1 98.94 307 MET A CA 1
ATOM 2429 C C . MET A 1 307 ? 17.469 31.594 20.016 1 98.94 307 MET A C 1
ATOM 2431 O O . MET A 1 307 ? 18.359 32.25 20.562 1 98.94 307 MET A O 1
ATOM 2435 N N . LEU A 1 308 ? 17.625 30.344 19.688 1 98.81 308 LEU A N 1
ATOM 2436 C CA . LEU A 1 308 ? 18.875 29.641 19.953 1 98.81 308 LEU A CA 1
ATOM 2437 C C . LEU A 1 308 ? 20.031 30.266 19.188 1 98.81 308 LEU A C 1
ATOM 2439 O O . LEU A 1 308 ? 21.203 30.094 19.547 1 98.81 308 LEU A O 1
ATOM 2443 N N . SER A 1 309 ? 19.734 31.047 18.156 1 98.88 309 SER A N 1
ATOM 2444 C CA . SER A 1 309 ? 20.734 31.656 17.281 1 98.88 309 SER A CA 1
ATOM 2445 C C . SER A 1 309 ? 20.969 33.125 17.625 1 98.88 309 SER A C 1
ATOM 2447 O O . SER A 1 309 ? 21.688 33.812 16.922 1 98.88 309 SER A O 1
ATOM 2449 N N . GLY A 1 310 ? 20.312 33.594 18.641 1 98.75 310 GLY A N 1
ATOM 2450 C CA . GLY A 1 310 ? 20.562 34.969 19.109 1 98.75 310 GLY A CA 1
ATOM 2451 C C . GLY A 1 310 ? 19.547 35.969 18.578 1 98.75 310 GLY A C 1
ATOM 2452 O O . GLY A 1 310 ? 19.734 37.188 18.734 1 98.75 310 GLY A O 1
ATOM 2453 N N . ILE A 1 311 ? 18.516 35.562 17.938 1 98.94 311 ILE A N 1
ATOM 2454 C CA . ILE A 1 311 ? 17.469 36.438 17.438 1 98.94 311 ILE A CA 1
ATOM 2455 C C . ILE A 1 311 ? 16.188 36.219 18.25 1 98.94 311 ILE A C 1
ATOM 2457 O O . ILE A 1 311 ? 15.531 35.188 18.125 1 98.94 311 ILE A O 1
ATOM 2461 N N . GLY A 1 312 ? 15.773 37.125 19.078 1 98.81 312 GLY A N 1
ATOM 2462 C CA . GLY A 1 312 ? 14.609 37.031 19.953 1 98.81 312 GLY A CA 1
ATOM 2463 C C . GLY A 1 312 ? 14.578 38.094 21.016 1 98.81 312 GLY A C 1
ATOM 2464 O O . GLY A 1 312 ? 15.398 39 21.016 1 98.81 312 GLY A O 1
ATOM 2465 N N . PRO A 1 313 ? 13.633 38 21.922 1 98.75 313 PRO A N 1
ATOM 2466 C CA . PRO A 1 313 ? 13.547 39 22.984 1 98.75 313 PRO A CA 1
ATOM 2467 C C . PRO A 1 313 ? 14.812 39.062 23.844 1 98.75 313 PRO A C 1
ATOM 2469 O O . PRO A 1 313 ? 15.188 38.062 24.453 1 98.75 313 PRO A O 1
ATOM 2472 N N . LYS A 1 314 ? 15.367 40.219 23.938 1 98.62 314 LYS A N 1
ATOM 2473 C CA . LYS A 1 314 ? 16.688 40.406 24.516 1 98.62 314 LYS A CA 1
ATOM 2474 C C . LYS A 1 314 ? 16.75 39.844 25.938 1 98.62 314 LYS A C 1
ATOM 2476 O O . LYS A 1 314 ? 17.641 39.062 26.25 1 98.62 314 LYS A O 1
ATOM 2481 N N . LYS A 1 315 ? 15.836 40.219 26.734 1 98.25 315 LYS A N 1
ATOM 2482 C CA . LYS A 1 315 ? 15.852 39.812 28.141 1 98.25 315 LYS A CA 1
ATOM 2483 C C . LYS A 1 315 ? 15.773 38.281 28.266 1 98.25 315 LYS A C 1
ATOM 2485 O O . LYS A 1 315 ? 16.5 37.688 29.062 1 98.25 315 LYS A O 1
ATOM 2490 N N . GLU A 1 316 ? 14.914 37.656 27.516 1 97.94 316 GLU A N 1
ATOM 2491 C CA . GLU A 1 316 ? 14.742 36.219 27.562 1 97.94 316 GLU A CA 1
ATOM 2492 C C . GLU A 1 316 ? 16.016 35.5 27.125 1 97.94 316 GLU A C 1
ATOM 2494 O O . GLU A 1 316 ? 16.375 34.469 27.703 1 97.94 316 GLU A O 1
ATOM 2499 N N . LEU A 1 317 ? 16.656 36 26.109 1 98.56 317 LEU A N 1
ATOM 2500 C CA . LEU A 1 317 ? 17.875 35.375 25.609 1 98.56 317 LEU A CA 1
ATOM 2501 C C . LEU A 1 317 ? 19.016 35.531 26.609 1 98.56 317 LEU A C 1
ATOM 2503 O O . LEU A 1 317 ? 19.75 34.594 26.875 1 98.56 317 LEU A O 1
ATOM 2507 N N . GLU A 1 318 ? 19.156 36.75 27.125 1 98.31 318 GLU A N 1
ATOM 2508 C CA . GLU A 1 318 ? 20.203 37.031 28.109 1 98.31 318 GLU A CA 1
ATOM 2509 C C . GLU A 1 318 ? 20.031 36.156 29.359 1 98.31 318 GLU A C 1
ATOM 2511 O O . GLU A 1 318 ? 21.016 35.688 29.922 1 98.31 318 GLU A O 1
ATOM 2516 N N . ASP A 1 319 ? 18.844 36 29.719 1 97.75 319 ASP A N 1
ATOM 2517 C CA . ASP A 1 319 ? 18.531 35.156 30.875 1 97.75 319 ASP A CA 1
ATOM 2518 C C . ASP A 1 319 ? 19.016 33.719 30.656 1 97.75 319 ASP A C 1
ATOM 2520 O O . ASP A 1 319 ? 19.281 33 31.609 1 97.75 319 ASP A O 1
ATOM 2524 N N . LYS A 1 320 ? 19.141 33.312 29.406 1 97.56 320 LYS A N 1
ATOM 2525 C CA . LYS A 1 320 ? 19.578 31.953 29.078 1 97.56 320 LYS A CA 1
ATOM 2526 C C . LYS A 1 320 ? 21.062 31.938 28.703 1 97.56 320 LYS A C 1
ATOM 2528 O O . LYS A 1 320 ? 21.594 30.906 28.297 1 97.56 320 LYS A O 1
ATOM 2533 N N . GLY A 1 321 ? 21.672 33.094 28.703 1 98 321 GLY A N 1
ATOM 2534 C CA . GLY A 1 321 ? 23.094 33.188 28.391 1 98 321 GLY A CA 1
ATOM 2535 C C . GLY A 1 321 ? 23.375 33.188 26.906 1 98 321 GLY A C 1
ATOM 2536 O O . GLY A 1 321 ? 24.469 32.812 26.469 1 98 321 GLY A O 1
ATOM 2537 N N . ILE A 1 322 ? 22.422 33.562 26.094 1 98.38 322 ILE A N 1
ATOM 2538 C CA . ILE A 1 322 ? 22.578 33.594 24.656 1 98.38 322 ILE A CA 1
ATOM 2539 C C . ILE A 1 322 ? 22.938 35 24.203 1 98.38 322 ILE A C 1
ATOM 2541 O O . ILE A 1 322 ? 22.281 35.969 24.578 1 98.38 322 ILE A O 1
ATOM 2545 N N . ASP A 1 323 ? 24.031 35.156 23.391 1 97.94 323 ASP A N 1
ATOM 2546 C CA . ASP A 1 323 ? 24.406 36.438 22.828 1 97.94 323 ASP A CA 1
ATOM 2547 C C . ASP A 1 323 ? 23.344 36.969 21.859 1 97.94 323 ASP A C 1
ATOM 2549 O O . ASP A 1 323 ? 22.922 36.25 20.953 1 97.94 323 ASP A O 1
ATOM 2553 N N . VAL A 1 324 ? 22.953 38.188 22.062 1 98.56 324 VAL A N 1
ATOM 2554 C CA . VAL A 1 324 ? 21.859 38.75 21.266 1 98.56 324 VAL A CA 1
ATOM 2555 C C . VAL A 1 324 ? 22.422 39.312 19.969 1 98.56 324 VAL A C 1
ATOM 2557 O O . VAL A 1 324 ? 23.297 40.188 20 1 98.56 324 VAL A O 1
ATOM 2560 N N . ILE A 1 325 ? 21.938 38.875 18.938 1 98.56 325 ILE A N 1
ATOM 2561 C CA . ILE A 1 325 ? 22.281 39.406 17.625 1 98.56 325 ILE A CA 1
ATOM 2562 C C . ILE A 1 325 ? 21.234 40.438 17.172 1 98.56 325 ILE A C 1
ATOM 2564 O O . ILE A 1 325 ? 21.562 41.469 16.625 1 98.56 325 ILE A O 1
ATOM 2568 N N . ALA A 1 326 ? 19.938 40.094 17.375 1 98.75 326 ALA A N 1
ATOM 2569 C CA . ALA A 1 326 ? 18.844 41 17.062 1 98.75 326 ALA A CA 1
ATOM 2570 C C . ALA A 1 326 ? 17.719 40.875 18.094 1 98.75 326 ALA A C 1
ATOM 2572 O O . ALA A 1 326 ? 17.25 39.781 18.375 1 98.75 326 ALA A O 1
ATOM 2573 N N . ASP A 1 327 ? 17.344 42 18.672 1 98.75 327 ASP A N 1
ATOM 2574 C CA . ASP A 1 327 ? 16.219 42.062 19.609 1 98.75 327 ASP A CA 1
ATOM 2575 C C . ASP A 1 327 ? 14.891 42.156 18.875 1 98.75 327 ASP A C 1
ATOM 2577 O O . ASP A 1 327 ? 14.523 43.25 18.422 1 98.75 327 ASP A O 1
ATOM 2581 N N . LEU A 1 328 ? 14.203 41.125 18.719 1 98.88 328 LEU A N 1
ATOM 2582 C CA . LEU A 1 328 ? 12.938 41.031 18 1 98.88 328 LEU A CA 1
ATOM 2583 C C . LEU A 1 328 ? 11.914 40.219 18.812 1 98.88 328 LEU A C 1
ATOM 2585 O O . LEU A 1 328 ? 12.281 39.375 19.625 1 98.88 328 LEU A O 1
ATOM 2589 N N . PRO A 1 329 ? 10.617 40.406 18.625 1 98.81 329 PRO A N 1
ATOM 2590 C CA . PRO A 1 329 ? 9.586 39.688 19.359 1 98.81 329 PRO A CA 1
ATOM 2591 C C . PRO A 1 329 ? 9.336 38.281 18.812 1 98.81 329 PRO A C 1
ATOM 2593 O O . PRO A 1 329 ? 8.18 37.906 18.594 1 98.81 329 PRO A O 1
ATOM 2596 N N . VAL A 1 330 ? 10.414 37.531 18.672 1 98.88 330 VAL A N 1
ATOM 2597 C CA . VAL A 1 330 ? 10.32 36.156 18.219 1 98.88 330 VAL A CA 1
ATOM 2598 C C . VAL A 1 330 ? 9.547 35.312 19.25 1 98.88 330 VAL A C 1
ATOM 2600 O O . VAL A 1 330 ? 9.789 35.438 20.453 1 98.88 330 VAL A O 1
ATOM 2603 N N . GLY A 1 331 ? 8.609 34.5 18.766 1 98.81 331 GLY A N 1
ATOM 2604 C CA . GLY A 1 331 ? 7.844 33.594 19.625 1 98.81 331 GLY A CA 1
ATOM 2605 C C . GLY A 1 331 ? 6.566 34.219 20.156 1 98.81 331 GLY A C 1
ATOM 2606 O O . GLY A 1 331 ? 5.703 33.531 20.688 1 98.81 331 GLY A O 1
ATOM 2607 N N . LYS A 1 332 ? 6.465 35.5 19.859 1 98 332 LYS A N 1
ATOM 2608 C CA . LYS A 1 332 ? 5.262 36.188 20.312 1 98 332 LYS A CA 1
ATOM 2609 C C . LYS A 1 332 ? 4.137 36.062 19.297 1 98 332 LYS A C 1
ATOM 2611 O O . LYS A 1 332 ? 4.348 35.562 18.188 1 98 332 LYS A O 1
ATOM 2616 N N . ASN A 1 333 ? 2.928 36.375 19.641 1 98.31 333 ASN A N 1
ATOM 2617 C CA . ASN A 1 333 ? 1.761 36.375 18.766 1 98.31 333 ASN A CA 1
ATOM 2618 C C . ASN A 1 333 ? 1.36 34.969 18.328 1 98.31 333 ASN A C 1
ATOM 2620 O O . ASN A 1 333 ? 0.898 34.781 17.203 1 98.31 333 ASN A O 1
ATOM 2624 N N . PHE A 1 334 ? 1.699 33.969 19.125 1 98.5 334 PHE A N 1
ATOM 2625 C CA . PHE A 1 334 ? 1.226 32.625 18.812 1 98.5 334 PHE A CA 1
ATOM 2626 C C . PHE A 1 334 ? -0.292 32.594 18.672 1 98.5 334 PHE A C 1
ATOM 2628 O O . PHE A 1 334 ? -1.011 33.031 19.578 1 98.5 334 PHE A O 1
ATOM 2635 N N . GLN A 1 335 ? -0.763 32.125 17.547 1 98.31 335 GLN A N 1
ATOM 2636 C CA . GLN A 1 335 ? -2.189 32 17.266 1 98.31 335 GLN A CA 1
ATOM 2637 C C . GLN A 1 335 ? -2.57 30.594 16.859 1 98.31 335 GLN A C 1
ATOM 2639 O O . GLN A 1 335 ? -1.776 29.875 16.25 1 98.31 335 GLN A O 1
ATOM 2644 N N . ASP A 1 336 ? -3.734 30.219 17.203 1 97.81 336 ASP A N 1
ATOM 2645 C CA . ASP A 1 336 ? -4.414 28.984 16.797 1 97.81 336 ASP A CA 1
ATOM 2646 C C . ASP A 1 336 ? -5.922 29.188 16.719 1 97.81 336 ASP A C 1
ATOM 2648 O O . ASP A 1 336 ? -6.445 30.188 17.234 1 97.81 336 ASP A O 1
ATOM 2652 N N . HIS A 1 337 ? -6.527 28.359 15.891 1 97.62 337 HIS A N 1
ATOM 2653 C CA . HIS A 1 337 ? -7.965 28.203 16.094 1 97.62 337 HIS A CA 1
ATOM 2654 C C . HIS A 1 337 ? -8.266 27.297 17.281 1 97.62 337 HIS A C 1
ATOM 2656 O O . HIS A 1 337 ? -7.383 26.578 17.75 1 97.62 337 HIS A O 1
ATOM 2662 N N . VAL A 1 338 ? -9.469 27.438 17.781 1 97.19 338 VAL A N 1
ATOM 2663 C CA . VAL A 1 338 ? -9.828 26.609 18.938 1 97.19 338 VAL A CA 1
ATOM 2664 C C . VAL A 1 338 ? -11.156 25.891 18.656 1 97.19 338 VAL A C 1
ATOM 2666 O O . VAL A 1 338 ? -12.109 26.516 18.188 1 97.19 338 VAL A O 1
ATOM 2669 N N . ASN A 1 339 ? -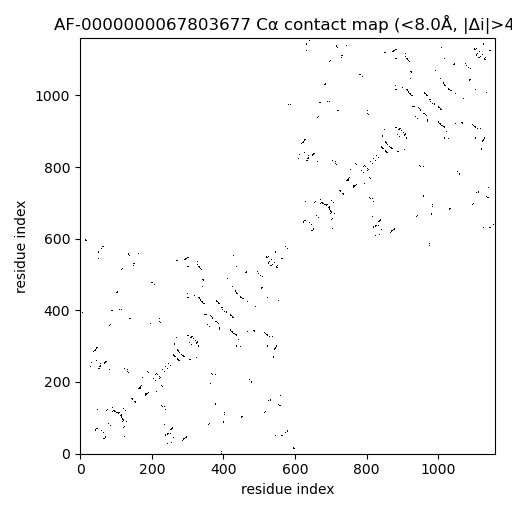11.141 24.609 18.938 1 97.69 339 ASN A N 1
ATOM 2670 C CA . ASN A 1 339 ? -12.344 23.781 18.812 1 97.69 339 ASN A CA 1
ATOM 2671 C C . ASN A 1 339 ? -13.07 23.656 20.141 1 97.69 339 ASN A C 1
ATOM 2673 O O . ASN A 1 339 ? -12.461 23.781 21.203 1 97.69 339 ASN A O 1
ATOM 2677 N N . SER A 1 340 ? -14.32 23.516 20.078 1 98.06 340 SER A N 1
ATOM 2678 C CA . SER A 1 340 ? -15.141 22.922 21.125 1 98.06 340 SER A CA 1
ATOM 2679 C C . SER A 1 340 ? -16.125 21.922 20.531 1 98.06 340 SER A C 1
ATOM 2681 O O . SER A 1 340 ? -16.859 22.234 19.594 1 98.06 340 SER A O 1
ATOM 2683 N N . LEU A 1 341 ? -16.141 20.703 21.062 1 98 341 LEU A N 1
ATOM 2684 C CA . LEU A 1 341 ? -16.797 19.594 20.375 1 98 341 LEU A CA 1
ATOM 2685 C C . LEU A 1 341 ? -18.203 19.391 20.938 1 98 341 LEU A C 1
ATOM 2687 O O . LEU A 1 341 ? -18.422 19.438 22.141 1 98 341 LEU A O 1
ATOM 2691 N N . LEU A 1 342 ? -19.141 19.203 20.047 1 97.88 342 LEU A N 1
ATOM 2692 C CA . LEU A 1 342 ? -20.5 18.766 20.359 1 97.88 342 LEU A CA 1
ATOM 2693 C C . LEU A 1 342 ? -20.703 17.312 19.984 1 97.88 342 LEU A C 1
ATOM 2695 O O . LEU A 1 342 ? -20.203 16.859 18.953 1 97.88 342 LEU A O 1
ATOM 2699 N N . PHE A 1 343 ? -21.406 16.562 20.828 1 96.69 343 PHE A N 1
ATOM 2700 C CA . PHE A 1 343 ? -21.75 15.18 20.562 1 96.69 343 PHE A CA 1
ATOM 2701 C C . PHE A 1 343 ? -23.266 14.969 20.641 1 96.69 343 PHE A C 1
ATOM 2703 O O . PHE A 1 343 ? -23.906 15.406 21.594 1 96.69 343 PHE A O 1
ATOM 2710 N N . TYR A 1 344 ? -23.781 14.336 19.609 1 96.25 344 TYR A N 1
ATOM 2711 C CA . TYR A 1 344 ? -25.203 13.977 19.578 1 96.25 344 TYR A CA 1
ATOM 2712 C C . TYR A 1 344 ? -25.375 12.469 19.438 1 96.25 344 TYR A C 1
ATOM 2714 O O . TYR A 1 344 ? -24.625 11.82 18.703 1 96.25 344 TYR A O 1
ATOM 2722 N N . LYS A 1 345 ? -26.234 11.875 20.156 1 94.62 345 LYS A N 1
ATOM 2723 C CA . LYS A 1 345 ? -26.641 10.5 19.922 1 94.62 345 LYS A CA 1
ATOM 2724 C C . LYS A 1 345 ? -27.891 10.438 19.031 1 94.62 345 LYS A C 1
ATOM 2726 O O . LYS A 1 345 ? -28.781 11.281 19.141 1 94.62 345 LYS A O 1
ATOM 2731 N N . MET A 1 346 ? -27.797 9.539 18.094 1 90.81 346 MET A N 1
ATOM 2732 C CA . MET A 1 346 ? -28.891 9.344 17.141 1 90.81 346 MET A CA 1
ATOM 2733 C C . MET A 1 346 ? -29.438 7.922 17.25 1 90.81 346 MET A C 1
ATOM 2735 O O . MET A 1 346 ? -29.047 7.16 18.125 1 90.81 346 MET A O 1
ATOM 2739 N N . THR A 1 347 ? -30.484 7.492 16.375 1 80.75 347 THR A N 1
ATOM 2740 C CA . THR A 1 347 ? -31.016 6.133 16.406 1 80.75 347 THR A CA 1
ATOM 2741 C C . THR A 1 347 ? -30 5.152 15.82 1 80.75 347 THR A C 1
ATOM 2743 O O . THR A 1 347 ? -28.984 5.562 15.242 1 80.75 347 THR A O 1
ATOM 2746 N N . LYS A 1 348 ? -30.219 3.934 16.141 1 63.53 348 LYS A N 1
ATOM 2747 C CA . LYS A 1 348 ? -29.266 2.883 15.812 1 63.53 348 LYS A CA 1
ATOM 2748 C C . LYS A 1 348 ? -28.984 2.84 14.312 1 63.53 348 LYS A C 1
ATOM 2750 O O . LYS A 1 348 ? -29.906 2.77 13.5 1 63.53 348 LYS A O 1
ATOM 2755 N N . SER A 1 349 ? -28 3.664 13.938 1 57.5 349 SER A N 1
ATOM 2756 C CA . SER A 1 349 ? -27.594 3.393 12.562 1 57.5 349 SER A CA 1
ATOM 2757 C C . SER A 1 349 ? -26.625 2.209 12.508 1 57.5 349 SER A C 1
ATOM 2759 O O . SER A 1 349 ? -25.906 1.94 13.461 1 57.5 349 SER A O 1
ATOM 2761 N N . SER A 1 350 ? -26.906 1.216 11.648 1 50.72 350 SER A N 1
ATOM 2762 C CA . SER A 1 350 ? -26.188 -0.023 11.406 1 50.72 350 SER A CA 1
ATOM 2763 C C . SER A 1 350 ? -24.781 0.257 10.867 1 50.72 350 SER A C 1
ATOM 2765 O O . SER A 1 350 ? -24.156 -0.626 10.281 1 50.72 350 SER A O 1
ATOM 2767 N N . LEU A 1 351 ? -24.266 1.499 11.031 1 53.44 351 LEU A N 1
ATOM 2768 C CA . LEU A 1 351 ? -23.047 1.638 10.227 1 53.44 351 LEU A CA 1
ATOM 2769 C C . LEU A 1 351 ? -21.844 1.102 10.977 1 53.44 351 LEU A C 1
ATOM 2771 O O . LEU A 1 351 ? -21.516 1.584 12.062 1 53.44 351 LEU A O 1
ATOM 2775 N N . ALA A 1 352 ? -21.5 -0.266 10.781 1 47.91 352 ALA A N 1
ATOM 2776 C CA . ALA A 1 352 ? -20.203 -0.744 11.219 1 47.91 352 ALA A CA 1
ATOM 2777 C C . ALA A 1 352 ? -19.078 -0.168 10.352 1 47.91 352 ALA A C 1
ATOM 2779 O O . ALA A 1 352 ? -19.172 -0.201 9.117 1 47.91 352 ALA A O 1
ATOM 2780 N N . MET A 1 353 ? -18.297 0.889 10.875 1 50.28 353 MET A N 1
ATOM 2781 C CA . MET A 1 353 ? -17.141 1.31 10.078 1 50.28 353 MET A CA 1
ATOM 2782 C C . MET A 1 353 ? -16.016 0.3 10.18 1 50.28 353 MET A C 1
ATOM 2784 O O . MET A 1 353 ? -15.578 -0.042 11.289 1 50.28 353 MET A O 1
ATOM 2788 N N . ASN A 1 354 ? -15.852 -0.742 9.414 1 53 354 ASN A N 1
ATOM 2789 C CA . ASN A 1 354 ? -14.594 -1.479 9.312 1 53 354 ASN A CA 1
ATOM 2790 C C . ASN A 1 354 ? -13.492 -0.624 8.703 1 53 354 ASN A C 1
ATOM 2792 O O . ASN A 1 354 ? -13.773 0.392 8.062 1 53 354 ASN A O 1
ATOM 2796 N N . LEU A 1 355 ? -12.227 -0.818 9.219 1 59.47 355 LEU A N 1
ATOM 2797 C CA . LEU A 1 355 ? -11.133 -0.135 8.539 1 59.47 355 LEU A CA 1
ATOM 2798 C C . LEU A 1 355 ? -11.328 -0.175 7.027 1 59.47 355 LEU A C 1
ATOM 2800 O O . LEU A 1 355 ? -11.336 -1.252 6.426 1 59.47 355 LEU A O 1
ATOM 2804 N N . GLY A 1 356 ? -12.172 0.648 6.535 1 74.62 356 GLY A N 1
ATOM 2805 C CA . GLY A 1 356 ? -12.539 0.759 5.133 1 74.62 356 GLY A CA 1
ATOM 2806 C C . GLY A 1 356 ? -11.344 0.765 4.199 1 74.62 356 GLY A C 1
ATOM 2807 O O . GLY A 1 356 ? -10.383 0.024 4.406 1 74.62 356 GLY A O 1
ATOM 2808 N N . ASP A 1 357 ? -11.234 1.234 3.131 1 86.44 357 ASP A N 1
ATOM 2809 C CA . ASP A 1 357 ? -10.234 1.46 2.098 1 86.44 357 ASP A CA 1
ATOM 2810 C C . ASP A 1 357 ? -9.109 2.361 2.609 1 86.44 357 ASP A C 1
ATOM 2812 O O . ASP A 1 357 ? -9.32 3.555 2.84 1 86.44 357 ASP A O 1
ATOM 2816 N N . PRO A 1 358 ? -7.883 1.731 2.945 1 91.75 358 PRO A N 1
ATOM 2817 C CA . PRO A 1 358 ? -6.809 2.547 3.52 1 91.75 358 PRO A CA 1
ATOM 2818 C C . PRO A 1 358 ? -6.375 3.684 2.6 1 91.75 358 PRO A C 1
ATOM 2820 O O . PRO A 1 358 ? -5.645 4.582 3.023 1 91.75 358 PRO A O 1
ATOM 2823 N N . HIS A 1 359 ? -6.816 3.676 1.369 1 90.69 359 HIS A N 1
ATOM 2824 C CA . HIS A 1 359 ? -6.426 4.688 0.392 1 90.69 359 HIS A CA 1
ATOM 2825 C C . HIS A 1 359 ? -7.363 5.891 0.44 1 90.69 359 HIS A C 1
ATOM 2827 O O . HIS A 1 359 ? -7.094 6.914 -0.189 1 90.69 359 HIS A O 1
ATOM 2833 N N . LYS A 1 360 ? -8.398 5.793 1.208 1 90.88 360 LYS A N 1
ATOM 2834 C CA . LYS A 1 360 ? -9.406 6.852 1.305 1 90.88 360 LYS A CA 1
ATOM 2835 C C . LYS A 1 360 ? -9.484 7.406 2.723 1 90.88 360 LYS A C 1
ATOM 2837 O O . LYS A 1 360 ? -8.969 6.797 3.664 1 90.88 360 LYS A O 1
ATOM 2842 N N . TYR A 1 361 ? -10.086 8.578 2.75 1 91.19 361 TYR A N 1
ATOM 2843 C CA . TYR A 1 361 ? -10.352 9.141 4.074 1 91.19 361 TYR A CA 1
ATOM 2844 C C . TYR A 1 361 ? -11.258 8.219 4.887 1 91.19 361 TYR A C 1
ATOM 2846 O O . TYR A 1 361 ? -12.242 7.699 4.367 1 91.19 361 TYR A O 1
ATOM 2854 N N . PRO A 1 362 ? -11 7.984 6.133 1 88.5 362 PRO A N 1
ATOM 2855 C CA . PRO A 1 362 ? -11.617 6.863 6.848 1 88.5 362 PRO A CA 1
ATOM 2856 C C . PRO A 1 362 ? -12.984 7.223 7.43 1 88.5 362 PRO A C 1
ATOM 2858 O O . PRO A 1 362 ? -13.695 6.348 7.926 1 88.5 362 PRO A O 1
ATOM 2861 N N . TYR A 1 363 ? -13.438 8.531 7.379 1 89.38 363 TYR A N 1
ATOM 2862 C CA . TYR A 1 363 ? -14.672 8.93 8.039 1 89.38 363 TYR A CA 1
ATOM 2863 C C . TYR A 1 363 ? -15.625 9.609 7.059 1 89.38 363 TYR A C 1
ATOM 2865 O O . TYR A 1 363 ? -15.18 10.242 6.098 1 89.38 363 TYR A O 1
ATOM 2873 N N . VAL A 1 364 ? -16.938 9.43 7.348 1 90.38 364 VAL A N 1
ATOM 2874 C CA . VAL A 1 364 ? -17.953 10.203 6.641 1 90.38 364 VAL A CA 1
ATOM 2875 C C . VAL A 1 364 ? -18.078 11.594 7.27 1 90.38 364 VAL A C 1
ATOM 2877 O O . VAL A 1 364 ? -18.531 11.727 8.406 1 90.38 364 VAL A O 1
ATOM 2880 N N . ILE A 1 365 ? -17.641 12.633 6.508 1 94.06 365 ILE A N 1
ATOM 2881 C CA . ILE A 1 365 ? -17.547 13.953 7.121 1 94.06 365 ILE A CA 1
ATOM 2882 C C . ILE A 1 365 ? -18.047 15.016 6.137 1 94.06 365 ILE A C 1
ATOM 2884 O O . ILE A 1 365 ? -18.125 14.766 4.934 1 94.06 365 ILE A O 1
ATOM 2888 N N . PHE A 1 366 ? -18.453 16.125 6.582 1 96.62 366 PHE A N 1
ATOM 2889 C CA . PHE A 1 366 ? -18.734 17.359 5.848 1 96.62 366 PHE A CA 1
ATOM 2890 C C . PHE A 1 366 ? -18.406 18.578 6.691 1 96.62 366 PHE A C 1
ATOM 2892 O O . PHE A 1 366 ? -18.125 18.453 7.887 1 96.62 366 PHE A O 1
ATOM 2899 N N . ASP A 1 367 ? -18.25 19.734 6.086 1 97.19 367 ASP A N 1
ATOM 2900 C CA . ASP A 1 367 ? -17.875 20.922 6.836 1 97.19 367 ASP A CA 1
ATOM 2901 C C . ASP A 1 367 ? -18.812 22.094 6.52 1 97.19 367 ASP A C 1
ATOM 2903 O O . ASP A 1 367 ? -19.672 21.984 5.652 1 97.19 367 ASP A O 1
ATOM 2907 N N . GLY A 1 368 ? -18.734 23.109 7.336 1 97.31 368 GLY A N 1
ATOM 2908 C CA . GLY A 1 368 ? -19.516 24.312 7.188 1 97.31 368 GLY A CA 1
ATOM 2909 C C . GLY A 1 368 ? -18.828 25.547 7.73 1 97.31 368 GLY A C 1
ATOM 2910 O O . GLY A 1 368 ? -18.016 25.469 8.648 1 97.31 368 GLY A O 1
ATOM 2911 N N . TYR A 1 369 ? -19.156 26.625 7.129 1 97.12 369 TYR A N 1
ATOM 2912 C CA . TYR A 1 369 ? -18.656 27.953 7.516 1 97.12 369 TYR A CA 1
ATOM 2913 C C . TYR A 1 369 ? -19.812 28.906 7.781 1 97.12 369 TYR A C 1
ATOM 2915 O O . TYR A 1 369 ? -20.641 29.141 6.906 1 97.12 369 TYR A O 1
ATOM 2923 N N . VAL A 1 370 ? -19.781 29.484 9.008 1 97.12 370 VAL A N 1
ATOM 2924 C CA . VAL A 1 370 ? -20.969 30.203 9.453 1 97.12 370 VAL A CA 1
ATOM 2925 C C . VAL A 1 370 ? -20.562 31.562 10.016 1 97.12 370 VAL A C 1
ATOM 2927 O O . VAL A 1 370 ? -19.516 31.688 10.648 1 97.12 370 VAL A O 1
ATOM 2930 N N . ALA A 1 371 ? -21.406 32.531 9.742 1 96.56 371 ALA A N 1
ATOM 2931 C CA . ALA A 1 371 ? -21.328 33.844 10.375 1 96.56 371 ALA A CA 1
ATOM 2932 C C . ALA A 1 371 ? -22.625 34.188 11.117 1 96.56 371 ALA A C 1
ATOM 2934 O O . ALA A 1 371 ? -23.719 33.938 10.594 1 96.56 371 ALA A O 1
ATOM 2935 N N . LEU A 1 372 ? -22.484 34.625 12.359 1 94.75 372 LEU A N 1
ATOM 2936 C CA . LEU A 1 372 ? -23.688 35 13.102 1 94.75 372 LEU A CA 1
ATOM 2937 C C . LEU A 1 372 ? -24.281 36.312 12.57 1 94.75 372 LEU A C 1
ATOM 2939 O O . LEU A 1 372 ? -25.5 36.469 12.539 1 94.75 372 LEU A O 1
ATOM 2943 N N . ASN A 1 373 ? -23.328 37.219 12.203 1 92.25 373 ASN A N 1
ATOM 2944 C CA . ASN A 1 373 ? -23.766 38.406 11.484 1 92.25 373 ASN A CA 1
ATOM 2945 C C . ASN A 1 373 ? -24.016 38.125 10.008 1 92.25 373 ASN A C 1
ATOM 2947 O O . ASN A 1 373 ? -23.078 37.969 9.227 1 92.25 373 ASN A O 1
ATOM 2951 N N . LYS A 1 374 ? -25.188 38.188 9.586 1 83.94 374 LYS A N 1
ATOM 2952 C CA . LYS A 1 374 ? -25.594 37.75 8.258 1 83.94 374 LYS A CA 1
ATOM 2953 C C . LYS A 1 374 ? -25.062 38.688 7.176 1 83.94 374 LYS A C 1
ATOM 2955 O O . LYS A 1 374 ? -25.031 38.312 5.996 1 83.94 374 LYS A O 1
ATOM 2960 N N . SER A 1 375 ? -24.625 39.812 7.551 1 88.06 375 SER A N 1
ATOM 2961 C CA . SER A 1 375 ? -24.094 40.75 6.574 1 88.06 375 SER A CA 1
ATOM 2962 C C . SER A 1 375 ? -22.594 40.562 6.359 1 88.06 375 SER A C 1
ATOM 2964 O O . SER A 1 375 ? -22.016 41.094 5.414 1 88.06 375 SER A O 1
ATOM 2966 N N . GLN A 1 376 ? -22.078 39.688 7.184 1 91.06 376 GLN A N 1
ATOM 2967 C CA . GLN A 1 376 ? -20.656 39.406 7.098 1 91.06 376 GLN A CA 1
ATOM 2968 C C . GLN A 1 376 ? -20.359 38.406 5.996 1 91.06 376 GLN A C 1
ATOM 2970 O O . GLN A 1 376 ? -21.094 37.438 5.828 1 91.06 376 GLN A O 1
ATOM 2975 N N . CYS A 1 377 ? -19.234 38.625 5.199 1 90.81 377 CYS A N 1
ATOM 2976 C CA . CYS A 1 377 ? -18.922 37.781 4.07 1 90.81 377 CYS A CA 1
ATOM 2977 C C . CYS A 1 377 ? -17.766 36.812 4.406 1 90.81 377 CYS A C 1
ATOM 2979 O O . CYS A 1 377 ? -17.078 36.344 3.508 1 90.81 377 CYS A O 1
ATOM 2981 N N . TYR A 1 378 ? -17.406 36.625 5.598 1 94.5 378 TYR A N 1
ATOM 2982 C CA . TYR A 1 378 ? -16.438 35.688 6.09 1 94.5 378 TYR A CA 1
ATOM 2983 C C . TYR A 1 378 ? -16.922 35 7.363 1 94.5 378 TYR A C 1
ATOM 2985 O O . TYR A 1 378 ? -17.734 35.562 8.102 1 94.5 378 TYR A O 1
ATOM 2993 N N . PRO A 1 379 ? -16.5 33.875 7.645 1 96.69 379 PRO A N 1
ATOM 2994 C CA . PRO A 1 379 ? -17.109 33.094 8.727 1 96.69 379 PRO A CA 1
ATOM 2995 C C . PRO A 1 379 ? -16.562 33.469 10.102 1 96.69 379 PRO A C 1
ATOM 2997 O O . PRO A 1 379 ? -15.414 33.906 10.219 1 96.69 379 PRO A O 1
ATOM 3000 N N . ASP A 1 380 ? -17.422 33.25 11.078 1 97.38 380 ASP A N 1
ATOM 3001 C CA . ASP A 1 380 ? -17.047 33.344 12.484 1 97.38 380 ASP A CA 1
ATOM 3002 C C . ASP A 1 380 ? -16.516 31.984 12.984 1 97.38 380 ASP A C 1
ATOM 3004 O O . ASP A 1 380 ? -15.594 31.938 13.797 1 97.38 380 ASP A O 1
ATOM 3008 N N . TYR A 1 381 ? -17.141 30.922 12.5 1 97.69 381 TYR A N 1
ATOM 3009 C CA . TYR A 1 381 ? -16.703 29.594 12.93 1 97.69 381 TYR A CA 1
ATOM 3010 C C . TYR A 1 381 ? -16.891 28.578 11.805 1 97.69 381 TYR A C 1
ATOM 3012 O O . TYR A 1 381 ? -17.656 28.797 10.875 1 97.69 381 TYR A O 1
ATOM 3020 N N . GLU A 1 382 ? -16.047 27.594 11.828 1 97.69 382 GLU A N 1
ATOM 3021 C CA . GLU A 1 382 ? -16.125 26.406 10.977 1 97.69 382 GLU A CA 1
ATOM 3022 C C . GLU A 1 382 ? -16.672 25.203 11.742 1 97.69 382 GLU A C 1
ATOM 3024 O O . GLU A 1 382 ? -16.453 25.094 12.945 1 97.69 382 GLU A O 1
ATOM 3029 N N . THR A 1 383 ? -17.422 24.375 11.047 1 97.69 383 THR A N 1
ATOM 3030 C CA . THR A 1 383 ? -17.797 23.078 11.625 1 97.69 383 THR A CA 1
ATOM 3031 C C . THR A 1 383 ? -17.234 21.938 10.805 1 97.69 383 THR A C 1
ATOM 3033 O O . THR A 1 383 ? -17.172 22 9.57 1 97.69 383 THR A O 1
ATOM 3036 N N . ILE A 1 384 ? -16.688 21 11.391 1 96.88 384 ILE A N 1
ATOM 3037 C CA . ILE A 1 384 ? -16.422 19.688 10.812 1 96.88 384 ILE A CA 1
ATOM 3038 C C . ILE A 1 384 ? -17.297 18.641 11.484 1 96.88 384 ILE A C 1
ATOM 3040 O O . ILE A 1 384 ? -17.219 18.438 12.703 1 96.88 384 ILE A O 1
ATOM 3044 N N . CYS A 1 385 ? -18.109 18.016 10.703 1 96.88 385 CYS A N 1
ATOM 3045 C CA . CYS A 1 385 ? -19.109 17.078 11.203 1 96.88 385 CYS A CA 1
ATOM 3046 C C . CYS A 1 385 ? -18.797 15.656 10.773 1 96.88 385 CYS A C 1
ATOM 3048 O O . CYS A 1 385 ? -18.5 15.414 9.602 1 96.88 385 CYS A O 1
ATOM 3050 N N . ILE A 1 386 ? -18.891 14.812 11.734 1 93.62 386 ILE A N 1
ATOM 3051 C CA . ILE A 1 386 ? -18.609 13.398 11.5 1 93.62 386 ILE A CA 1
ATOM 3052 C C . ILE A 1 386 ? -19.703 12.539 12.117 1 93.62 386 ILE A C 1
ATOM 3054 O O . ILE A 1 386 ? -20.203 12.844 13.211 1 93.62 386 ILE A O 1
ATOM 3058 N N . HIS A 1 387 ? -20.141 11.508 11.477 1 89.12 387 HIS A N 1
ATOM 3059 C CA . HIS A 1 387 ? -21.078 10.578 12.086 1 89.12 387 HIS A CA 1
ATOM 3060 C C . HIS A 1 387 ? -20.641 9.133 11.891 1 89.12 387 HIS A C 1
ATOM 3062 O O . HIS A 1 387 ? -20.094 8.781 10.836 1 89.12 387 HIS A O 1
ATOM 3068 N N . PHE A 1 388 ? -20.703 8.352 12.969 1 84.75 388 PHE A N 1
ATOM 3069 C CA . PHE A 1 388 ? -20.266 6.953 12.969 1 84.75 388 PHE A CA 1
ATOM 3070 C C . PHE A 1 388 ? -21 6.168 14.047 1 84.75 388 PHE A C 1
ATOM 3072 O O . PHE A 1 388 ? -21.594 6.75 14.961 1 84.75 388 PHE A O 1
ATOM 3079 N N . GLY A 1 389 ? -20.969 4.754 13.992 1 78.12 389 GLY A N 1
ATOM 3080 C CA . GLY A 1 389 ? -21.734 3.924 14.906 1 78.12 389 GLY A CA 1
ATOM 3081 C C . GLY A 1 389 ? -20.875 3.076 15.82 1 78.12 389 GLY A C 1
ATOM 3082 O O . GLY A 1 389 ? -21.375 2.463 16.766 1 78.12 389 GLY A O 1
ATOM 3083 N N . GLU A 1 390 ? -19.547 3.072 15.695 1 82.5 390 GLU A N 1
ATOM 3084 C CA . GLU A 1 390 ? -18.719 2.121 16.438 1 82.5 390 GLU A CA 1
ATOM 3085 C C . GLU A 1 390 ? -18.062 2.787 17.641 1 82.5 390 GLU A C 1
ATOM 3087 O O . GLU A 1 390 ? -17.469 3.865 17.516 1 82.5 390 GLU A O 1
ATOM 3092 N N . SER A 1 391 ? -18.203 2.119 18.828 1 87.25 391 SER A N 1
ATOM 3093 C CA . SER A 1 391 ? -17.609 2.623 20.062 1 87.25 391 SER A CA 1
ATOM 3094 C C . SER A 1 391 ? -16.094 2.746 19.922 1 87.25 391 SER A C 1
ATOM 3096 O O . SER A 1 391 ? -15.492 3.688 20.453 1 87.25 391 SER A O 1
ATOM 3098 N N . LEU A 1 392 ? -15.508 1.827 19.25 1 88.62 392 LEU A N 1
ATOM 3099 C CA . LEU A 1 392 ? -14.055 1.869 19.078 1 88.62 392 LEU A CA 1
ATOM 3100 C C . LEU A 1 392 ? -13.633 3.123 18.328 1 88.62 392 LEU A C 1
ATOM 3102 O O . LEU A 1 392 ? -12.633 3.754 18.672 1 88.62 392 LEU A O 1
ATOM 3106 N N . THR A 1 393 ? -14.422 3.412 17.297 1 89.38 393 THR A N 1
ATOM 3107 C CA . THR A 1 393 ? -14.117 4.605 16.516 1 89.38 393 THR A CA 1
ATOM 3108 C C . THR A 1 393 ? -14.219 5.859 17.391 1 89.38 393 THR A C 1
ATOM 3110 O O . THR A 1 393 ? -13.312 6.688 17.391 1 89.38 393 THR A O 1
ATOM 3113 N N . PHE A 1 394 ? -15.305 5.969 18.172 1 92.5 394 PHE A N 1
ATOM 3114 C CA . PHE A 1 394 ? -15.492 7.145 19.016 1 92.5 394 PHE A CA 1
ATOM 3115 C C . PHE A 1 394 ? -14.383 7.246 20.062 1 92.5 394 PHE A C 1
ATOM 3117 O O . PHE A 1 394 ? -13.734 8.289 20.188 1 92.5 394 PHE A O 1
ATOM 3124 N N . LEU A 1 395 ? -14.18 6.215 20.766 1 94.19 395 LEU A N 1
ATOM 3125 C CA . LEU A 1 395 ? -13.211 6.227 21.859 1 94.19 395 LEU A CA 1
ATOM 3126 C C . LEU A 1 395 ? -11.797 6.449 21.328 1 94.19 395 LEU A C 1
ATOM 3128 O O . LEU A 1 395 ? -10.977 7.098 21.984 1 94.19 395 LEU A O 1
ATOM 3132 N N . GLY A 1 396 ? -11.508 5.863 20.172 1 93.19 396 GLY A N 1
ATOM 3133 C CA . GLY A 1 396 ? -10.227 6.133 19.531 1 93.19 396 GLY A CA 1
ATOM 3134 C C . GLY A 1 396 ? -10.023 7.602 19.203 1 93.19 396 GLY A C 1
ATOM 3135 O O . GLY A 1 396 ? -8.969 8.164 19.5 1 93.19 396 GLY A O 1
ATOM 3136 N N . LEU A 1 397 ? -10.992 8.203 18.641 1 93.06 397 LEU A N 1
ATOM 3137 C CA . LEU A 1 397 ? -10.914 9.625 18.312 1 93.06 397 LEU A CA 1
ATOM 3138 C C . LEU A 1 397 ? -10.812 10.461 19.594 1 93.06 397 LEU A C 1
ATOM 3140 O O . LEU A 1 397 ? -9.914 11.289 19.719 1 93.06 397 LEU A O 1
ATOM 3144 N N . CYS A 1 398 ? -11.641 10.172 20.516 1 95.69 398 CYS A N 1
ATOM 3145 C CA . CYS A 1 398 ? -11.758 10.953 21.734 1 95.69 398 CYS A CA 1
ATOM 3146 C C . CYS A 1 398 ? -10.492 10.844 22.578 1 95.69 398 CYS A C 1
ATOM 3148 O O . CYS A 1 398 ? -9.867 11.859 22.906 1 95.69 398 CYS A O 1
ATOM 3150 N N . ALA A 1 399 ? -10.07 9.617 22.828 1 96.19 399 ALA A N 1
ATOM 3151 C CA . ALA A 1 399 ? -9.023 9.391 23.828 1 96.19 399 ALA A CA 1
ATOM 3152 C C . ALA A 1 399 ? -7.648 9.328 23.172 1 96.19 399 ALA A C 1
ATOM 3154 O O . ALA A 1 399 ? -6.652 9.75 23.766 1 96.19 399 ALA A O 1
ATOM 3155 N N . PHE A 1 400 ? -7.582 8.812 22.031 1 95.06 400 PHE A N 1
ATOM 3156 C CA . PHE A 1 400 ? -6.273 8.648 21.406 1 95.06 400 PHE A CA 1
ATOM 3157 C C . PHE A 1 400 ? -5.941 9.836 20.516 1 95.06 400 PHE A C 1
ATOM 3159 O O . PHE A 1 400 ? -4.938 10.516 20.719 1 95.06 400 PHE A O 1
ATOM 3166 N N . VAL A 1 401 ? -6.785 10.164 19.578 1 93.44 401 VAL A N 1
ATOM 3167 C CA . VAL A 1 401 ? -6.48 11.164 18.578 1 93.44 401 VAL A CA 1
ATOM 3168 C C . VAL A 1 401 ? -6.535 12.562 19.188 1 93.44 401 VAL A C 1
ATOM 3170 O O . VAL A 1 401 ? -5.613 13.359 19.031 1 93.44 401 VAL A O 1
ATOM 3173 N N . PHE A 1 402 ? -7.551 12.812 19.984 1 94.62 402 PHE A N 1
ATOM 3174 C CA . PHE A 1 402 ? -7.719 14.164 20.516 1 94.62 402 PHE A CA 1
ATOM 3175 C C . PHE A 1 402 ? -7.266 14.234 21.969 1 94.62 402 PHE A C 1
ATOM 3177 O O . PHE A 1 402 ? -7.238 15.312 22.562 1 94.62 402 PHE A O 1
ATOM 3184 N N . SER A 1 403 ? -6.953 13.125 22.641 1 96.25 403 SER A N 1
ATOM 3185 C CA . SER A 1 403 ? -6.285 13.023 23.938 1 96.25 403 SER A CA 1
ATOM 3186 C C . SER A 1 403 ? -7.141 13.617 25.047 1 96.25 403 SER A C 1
ATOM 3188 O O . SER A 1 403 ? -6.625 14.266 25.953 1 96.25 403 SER A O 1
ATOM 3190 N N . TYR A 1 404 ? -8.469 13.508 24.891 1 96.31 404 TYR A N 1
ATOM 3191 C CA . TYR A 1 404 ? -9.32 13.812 26.047 1 96.31 404 TYR A CA 1
ATOM 3192 C C . TYR A 1 404 ? -9.109 12.797 27.156 1 96.31 404 TYR A C 1
ATOM 3194 O O . TYR A 1 404 ? -8.641 11.68 26.922 1 96.31 404 TYR A O 1
ATOM 3202 N N . ASP A 1 405 ? -9.477 13.273 28.328 1 95.19 405 ASP A N 1
ATOM 3203 C CA . ASP A 1 405 ? -9.375 12.383 29.484 1 95.19 405 ASP A CA 1
ATOM 3204 C C . ASP A 1 405 ? -10.258 11.148 29.297 1 95.19 405 ASP A C 1
ATOM 3206 O O . ASP A 1 405 ? -11.375 11.242 28.797 1 95.19 405 ASP A O 1
ATOM 3210 N N . TYR A 1 406 ? -9.773 9.992 29.828 1 95.88 406 TYR A N 1
ATOM 3211 C CA . TYR A 1 406 ? -10.484 8.727 29.672 1 95.88 406 TYR A CA 1
ATOM 3212 C C . TYR A 1 406 ? -11.867 8.805 30.297 1 95.88 406 TYR A C 1
ATOM 3214 O O . TYR A 1 406 ? -12.836 8.273 29.75 1 95.88 406 TYR A O 1
ATOM 3222 N N . LYS A 1 407 ? -11.969 9.492 31.422 1 94.38 407 LYS A N 1
ATOM 3223 C CA . LYS A 1 407 ? -13.234 9.555 32.125 1 94.38 407 LYS A CA 1
ATOM 3224 C C . LYS A 1 407 ? -14.297 10.281 31.312 1 94.38 407 LYS A C 1
ATOM 3226 O O . LYS A 1 407 ? -15.453 9.859 31.281 1 94.38 407 LYS A O 1
ATOM 3231 N N . ILE A 1 408 ? -13.898 11.297 30.672 1 94.88 408 ILE A N 1
ATOM 3232 C CA . ILE A 1 408 ? -14.828 12.07 29.859 1 94.88 408 ILE A CA 1
ATOM 3233 C C . ILE A 1 408 ? -15.258 11.258 28.641 1 94.88 408 ILE A C 1
ATOM 3235 O O . ILE A 1 408 ? -16.438 11.227 28.297 1 94.88 408 ILE A O 1
ATOM 3239 N N . CYS A 1 409 ? -14.312 10.625 28.016 1 96.75 409 CYS A N 1
ATOM 3240 C CA . CYS A 1 409 ? -14.609 9.812 26.844 1 96.75 409 CYS A CA 1
ATOM 3241 C C . CYS A 1 409 ? -15.531 8.648 27.203 1 96.75 409 CYS A C 1
ATOM 3243 O O . CYS A 1 409 ? -16.469 8.344 26.469 1 96.75 409 CYS A O 1
ATOM 3245 N N . ASP A 1 410 ? -15.258 8.047 28.359 1 96.44 410 ASP A N 1
ATOM 3246 C CA . ASP A 1 410 ? -16.094 6.938 28.812 1 96.44 410 ASP A CA 1
ATOM 3247 C C . ASP A 1 410 ? -17.5 7.41 29.141 1 96.44 410 ASP A C 1
ATOM 3249 O O . ASP A 1 410 ? -18.484 6.715 28.844 1 96.44 410 ASP A O 1
ATOM 3253 N N . ALA A 1 411 ? -17.625 8.57 29.766 1 94.88 411 ALA A N 1
ATOM 3254 C CA . ALA A 1 411 ? -18.938 9.125 30.109 1 94.88 411 ALA A CA 1
ATOM 3255 C C . ALA A 1 411 ? -19.766 9.398 28.859 1 94.88 411 ALA A C 1
ATOM 3257 O O . ALA A 1 411 ? -20.953 9.062 28.797 1 94.88 411 ALA A O 1
ATOM 3258 N N . ILE A 1 412 ? -19.125 9.938 27.875 1 95.5 412 ILE A N 1
ATOM 3259 C CA . ILE A 1 412 ? -19.828 10.258 26.625 1 95.5 412 ILE A CA 1
ATOM 3260 C C . ILE A 1 412 ? -20.219 8.969 25.922 1 95.5 412 ILE A C 1
ATOM 3262 O O . ILE A 1 412 ? -21.344 8.852 25.406 1 95.5 412 ILE A O 1
ATOM 3266 N N . ASN A 1 413 ? -19.25 8.039 25.875 1 94.88 413 ASN A N 1
ATOM 3267 C CA . ASN A 1 413 ? -19.531 6.758 25.234 1 94.88 413 ASN A CA 1
ATOM 3268 C C . ASN A 1 413 ? -20.703 6.047 25.891 1 94.88 413 ASN A C 1
ATOM 3270 O O . ASN A 1 413 ? -21.547 5.465 25.219 1 94.88 413 ASN A O 1
ATOM 3274 N N . LYS A 1 414 ? -20.75 6.02 27.203 1 94.12 414 LYS A N 1
ATOM 3275 C CA . LYS A 1 414 ? -21.844 5.414 27.938 1 94.12 414 LYS A CA 1
ATOM 3276 C C . LYS A 1 414 ? -23.172 6.117 27.656 1 94.12 414 LYS A C 1
ATOM 3278 O O . LYS A 1 414 ? -24.203 5.465 27.453 1 94.12 414 LYS A O 1
ATOM 3283 N N . ALA A 1 415 ? -23.125 7.379 27.625 1 93.31 415 ALA A N 1
ATOM 3284 C CA . ALA A 1 415 ? -24.328 8.172 27.375 1 93.31 415 ALA A CA 1
ATOM 3285 C C . ALA A 1 415 ? -24.844 7.949 25.953 1 93.31 415 ALA A C 1
ATOM 3287 O O . ALA A 1 415 ? -26.047 8.062 25.703 1 93.31 415 ALA A O 1
ATOM 3288 N N . ALA A 1 416 ? -23.969 7.73 25 1 92.06 416 ALA A N 1
ATOM 3289 C CA . ALA A 1 416 ? -24.359 7.477 23.609 1 92.06 416 ALA A CA 1
ATOM 3290 C C . ALA A 1 416 ? -25.188 6.199 23.5 1 92.06 416 ALA A C 1
ATOM 3292 O O . ALA A 1 416 ? -26.016 6.062 22.594 1 92.06 416 ALA A O 1
ATOM 3293 N N . ASP A 1 417 ? -25.016 5.18 24.391 1 88.88 417 ASP A N 1
ATOM 3294 C CA . ASP A 1 417 ? -25.859 3.994 24.531 1 88.88 417 ASP A CA 1
ATOM 3295 C C . ASP A 1 417 ? -25.859 3.176 23.234 1 88.88 417 ASP A C 1
ATOM 3297 O O . ASP A 1 417 ? -26.938 2.848 22.719 1 88.88 417 ASP A O 1
ATOM 3301 N N . ASN A 1 418 ? -24.688 2.957 22.641 1 84.94 418 ASN A N 1
ATOM 3302 C CA . ASN A 1 418 ? -24.484 2.137 21.453 1 84.94 418 ASN A CA 1
ATOM 3303 C C . ASN A 1 418 ? -25.25 2.684 20.25 1 84.94 418 ASN A C 1
ATOM 3305 O O . ASN A 1 418 ? -25.516 1.954 19.297 1 84.94 418 ASN A O 1
ATOM 3309 N N . LYS A 1 419 ? -25.625 3.938 20.328 1 88.94 419 LYS A N 1
ATOM 3310 C CA . LYS A 1 419 ? -26.266 4.609 19.188 1 88.94 419 LYS A CA 1
ATOM 3311 C C . LYS A 1 419 ? -25.234 5.305 18.312 1 88.94 419 LYS A C 1
ATOM 3313 O O . LYS A 1 419 ? -24.078 5.445 18.703 1 88.94 419 LYS A O 1
ATOM 3318 N N . GLU A 1 420 ? -25.641 5.656 17.125 1 89.88 420 GLU A N 1
ATOM 3319 C CA . GLU A 1 420 ? -24.781 6.441 16.234 1 89.88 420 GLU A CA 1
ATOM 3320 C C . GLU A 1 420 ? -24.469 7.809 16.844 1 89.88 420 GLU A C 1
ATOM 3322 O O . GLU A 1 420 ? -25.344 8.438 17.453 1 89.88 420 GLU A O 1
ATOM 3327 N N . ILE A 1 421 ? -23.281 8.18 16.688 1 92.5 421 ILE A N 1
ATOM 3328 C CA . ILE A 1 421 ? -22.844 9.461 17.219 1 92.5 421 ILE A CA 1
ATOM 3329 C C . ILE A 1 421 ? -22.625 10.445 16.078 1 92.5 421 ILE A C 1
ATOM 3331 O O . ILE A 1 421 ? -22.094 10.078 15.023 1 92.5 421 ILE A O 1
ATOM 3335 N N . PHE A 1 422 ? -23.156 11.602 16.219 1 94.5 422 PHE A N 1
ATOM 3336 C CA . PHE A 1 422 ? -22.828 12.758 15.398 1 94.5 422 PHE A CA 1
ATOM 3337 C C . PHE A 1 422 ? -21.922 13.727 16.156 1 94.5 422 PHE A C 1
ATOM 3339 O O . PHE A 1 422 ? -22.344 14.344 17.141 1 94.5 422 PHE A O 1
ATOM 3346 N N . MET A 1 423 ? -20.656 13.742 15.797 1 95.81 423 MET A N 1
ATOM 3347 C CA . MET A 1 423 ? -19.641 14.57 16.438 1 95.81 423 MET A CA 1
ATOM 3348 C C . MET A 1 423 ? -19.344 15.805 15.594 1 95.81 423 MET A C 1
ATOM 3350 O O . MET A 1 423 ? -19.094 15.695 14.391 1 95.81 423 MET A O 1
ATOM 3354 N N . THR A 1 424 ? -19.328 16.953 16.219 1 97.62 424 THR A N 1
ATOM 3355 C CA . THR A 1 424 ? -19.125 18.203 15.5 1 97.62 424 THR A CA 1
ATOM 3356 C C . THR A 1 424 ? -18.047 19.062 16.156 1 97.62 424 THR A C 1
ATOM 3358 O O . THR A 1 424 ? -18.156 19.391 17.344 1 97.62 424 THR A O 1
ATOM 3361 N N . PHE A 1 425 ? -17.062 19.375 15.398 1 97.94 425 PHE A N 1
ATOM 3362 C CA . PHE A 1 425 ? -16.109 20.422 15.797 1 97.94 425 PHE A CA 1
ATOM 3363 C C . PHE A 1 425 ? -16.672 21.797 15.492 1 97.94 425 PHE A C 1
ATOM 3365 O O . PHE A 1 425 ? -17.016 22.094 14.344 1 97.94 425 PHE A O 1
ATOM 3372 N N . VAL A 1 426 ? -16.781 22.578 16.469 1 98.5 426 VAL A N 1
ATOM 3373 C CA . VAL A 1 426 ? -17.062 24 16.297 1 98.5 426 VAL A CA 1
ATOM 3374 C C . VAL A 1 426 ? -15.781 24.812 16.516 1 98.5 426 VAL A C 1
ATOM 3376 O O . VAL A 1 426 ? -15.391 25.062 17.656 1 98.5 426 VAL A O 1
ATOM 3379 N N . THR A 1 427 ? -15.258 25.219 15.422 1 98.44 427 THR A N 1
ATOM 3380 C CA . THR A 1 427 ? -13.945 25.859 15.453 1 98.44 427 THR A CA 1
ATOM 3381 C C . THR A 1 427 ? -14.094 27.391 15.391 1 98.44 427 THR A C 1
ATOM 3383 O O . THR A 1 427 ? -14.594 27.922 14.406 1 98.44 427 THR A O 1
ATOM 3386 N N . TYR A 1 428 ? -13.656 28.016 16.453 1 98.25 428 TYR A N 1
ATOM 3387 C CA . TYR A 1 428 ? -13.602 29.469 16.484 1 98.25 428 TYR A CA 1
ATOM 3388 C C . TYR A 1 428 ? -12.445 30 15.656 1 98.25 428 TYR A C 1
ATOM 3390 O O . TYR A 1 428 ? -11.281 29.703 15.938 1 98.25 428 TYR A O 1
ATOM 3398 N N . LEU A 1 429 ? -12.703 30.828 14.617 1 97.81 429 LEU A N 1
ATOM 3399 C CA . LEU A 1 429 ? -11.742 31.078 13.555 1 97.81 429 LEU A CA 1
ATOM 3400 C C . LEU A 1 429 ? -10.984 32.375 13.797 1 97.81 429 LEU A C 1
ATOM 3402 O O . LEU A 1 429 ? -10.008 32.688 13.102 1 97.81 429 LEU A O 1
ATOM 3406 N N . ASN A 1 430 ? -11.406 33.156 14.727 1 95.25 430 ASN A N 1
ATOM 3407 C CA . ASN A 1 430 ? -10.727 34.438 14.93 1 95.25 430 ASN A CA 1
ATOM 3408 C C . ASN A 1 430 ? -10.594 34.781 16.422 1 95.25 430 ASN A C 1
ATOM 3410 O O . ASN A 1 430 ? -11.016 35.844 16.859 1 95.25 430 ASN A O 1
ATOM 3414 N N . PRO A 1 431 ? -9.969 33.906 17.141 1 97.5 431 PRO A N 1
ATOM 3415 C CA . PRO A 1 431 ? -9.75 34.25 18.547 1 97.5 431 PRO A CA 1
ATOM 3416 C C . PRO A 1 431 ? -8.867 35.469 18.734 1 97.5 431 PRO A C 1
ATOM 3418 O O . PRO A 1 431 ? -7.918 35.688 17.969 1 97.5 431 PRO A O 1
ATOM 3421 N N . GLU A 1 432 ? -9.109 36.219 19.812 1 97.31 432 GLU A N 1
ATOM 3422 C CA . GLU A 1 432 ? -8.305 37.375 20.141 1 97.31 432 GLU A CA 1
ATOM 3423 C C . GLU A 1 432 ? -7.129 37.031 21.047 1 97.31 432 GLU A C 1
ATOM 3425 O O . GLU A 1 432 ? -6.137 37.75 21.109 1 97.31 432 GLU A O 1
ATOM 3430 N N . SER A 1 433 ? -7.234 35.906 21.703 1 97.44 433 SER A N 1
ATOM 3431 C CA . SER A 1 433 ? -6.188 35.438 22.609 1 97.44 433 SER A CA 1
ATOM 3432 C C . SER A 1 433 ? -4.902 35.125 21.844 1 97.44 433 SER A C 1
ATOM 3434 O O . SER A 1 433 ? -4.945 34.625 20.719 1 97.44 433 SER A O 1
ATOM 3436 N N . ARG A 1 434 ? -3.789 35.5 22.422 1 97.94 434 ARG A N 1
ATOM 3437 C CA . ARG A 1 434 ? -2.467 35.25 21.859 1 97.94 434 ARG A CA 1
ATOM 3438 C C . ARG A 1 434 ? -1.579 34.531 22.859 1 97.94 434 ARG A C 1
ATOM 3440 O O . ARG A 1 434 ? -1.622 34.812 24.047 1 97.94 434 ARG A O 1
ATOM 3447 N N . GLY A 1 435 ? -0.816 33.594 22.344 1 97.94 435 GLY A N 1
ATOM 3448 C CA . GLY A 1 435 ? 0.168 32.875 23.141 1 97.94 435 GLY A CA 1
ATOM 3449 C C . GLY A 1 435 ? 1.599 33.219 22.766 1 97.94 435 GLY A C 1
ATOM 3450 O O . GLY A 1 435 ? 1.861 34.281 22.203 1 97.94 435 GLY A O 1
ATOM 3451 N N . GLU A 1 436 ? 2.496 32.375 23.219 1 98.06 436 GLU A N 1
ATOM 3452 C CA . GLU A 1 436 ? 3.902 32.594 22.906 1 98.06 436 GLU A CA 1
ATOM 3453 C C . GLU A 1 436 ? 4.703 31.312 23 1 98.06 436 GLU A C 1
ATOM 3455 O O . GLU A 1 436 ? 4.25 30.344 23.609 1 98.06 436 GLU A O 1
ATOM 3460 N N . ILE A 1 437 ? 5.777 31.266 22.312 1 98.62 437 ILE A N 1
ATOM 3461 C CA . ILE A 1 437 ? 6.801 30.219 22.375 1 98.62 437 ILE A CA 1
ATOM 3462 C C . ILE A 1 437 ? 8.039 30.766 23.094 1 98.62 437 ILE A C 1
ATOM 3464 O O . ILE A 1 437 ? 8.516 31.859 22.781 1 98.62 437 ILE A O 1
ATOM 3468 N N . ARG A 1 438 ? 8.562 30.031 24.078 1 98.44 438 ARG A N 1
ATOM 3469 C CA . ARG A 1 438 ? 9.789 30.391 24.781 1 98.44 438 ARG A CA 1
ATOM 3470 C C . ARG A 1 438 ? 10.766 29.219 24.812 1 98.44 438 ARG A C 1
ATOM 3472 O O . ARG A 1 438 ? 10.359 28.062 24.719 1 98.44 438 ARG A O 1
ATOM 3479 N N . LEU A 1 439 ? 12.008 29.562 24.906 1 98.44 439 LEU A N 1
ATOM 3480 C CA . LEU A 1 439 ? 12.992 28.5 25.094 1 98.44 439 LEU A CA 1
ATOM 3481 C C . LEU A 1 439 ? 12.844 27.859 26.453 1 98.44 439 LEU A C 1
ATOM 3483 O O . LEU A 1 439 ? 12.68 28.547 27.469 1 98.44 439 LEU A O 1
ATOM 3487 N N . LYS A 1 440 ? 12.828 26.578 26.469 1 97.81 440 LYS A N 1
ATOM 3488 C CA . LYS A 1 440 ? 12.891 25.844 27.719 1 97.81 440 LYS A CA 1
ATOM 3489 C C . LYS A 1 440 ? 14.328 25.797 28.25 1 97.81 440 LYS A C 1
ATOM 3491 O O . LYS A 1 440 ? 14.562 26 29.438 1 97.81 440 LYS A O 1
ATOM 3496 N N . SER A 1 441 ? 15.266 25.5 27.422 1 98.06 441 SER A N 1
ATOM 3497 C CA . SER A 1 441 ? 16.703 25.438 27.656 1 98.06 441 SER A CA 1
ATOM 3498 C C . SER A 1 441 ? 17.484 25.828 26.406 1 98.06 441 SER A C 1
ATOM 3500 O O . SER A 1 441 ? 16.906 26.25 25.406 1 98.06 441 SER A O 1
ATOM 3502 N N . THR A 1 442 ? 18.812 25.734 26.547 1 98 442 THR A N 1
ATOM 3503 C CA . THR A 1 442 ? 19.656 26.062 25.391 1 98 442 THR A CA 1
ATOM 3504 C C . THR A 1 442 ? 19.984 24.797 24.594 1 98 442 THR A C 1
ATOM 3506 O O . THR A 1 442 ? 20.688 24.859 23.594 1 98 442 THR A O 1
ATOM 3509 N N . ASP A 1 443 ? 19.469 23.641 25.031 1 97.38 443 ASP A N 1
ATOM 3510 C CA . ASP A 1 443 ? 19.625 22.391 24.266 1 97.38 443 ASP A CA 1
ATOM 3511 C C . ASP A 1 443 ? 18.609 22.328 23.125 1 97.38 443 ASP A C 1
ATOM 3513 O O . ASP A 1 443 ? 17.406 22.297 23.359 1 97.38 443 ASP A O 1
ATOM 3517 N N . PRO A 1 444 ? 19.125 22.328 21.906 1 96.56 444 PRO A N 1
ATOM 3518 C CA . PRO A 1 444 ? 18.219 22.328 20.75 1 96.56 444 PRO A CA 1
ATOM 3519 C C . PRO A 1 444 ? 17.359 21.062 20.672 1 96.56 444 PRO A C 1
ATOM 3521 O O . PRO A 1 444 ? 16.359 21.031 19.953 1 96.56 444 PRO A O 1
ATOM 3524 N N . ARG A 1 445 ? 17.75 19.969 21.453 1 95.56 445 ARG A N 1
ATOM 3525 C CA . ARG A 1 445 ? 17.016 18.719 21.453 1 95.56 445 ARG A CA 1
ATOM 3526 C C . ARG A 1 445 ? 15.773 18.812 22.328 1 95.56 445 ARG A C 1
ATOM 3528 O O . ARG A 1 445 ? 14.852 18 22.219 1 95.56 445 ARG A O 1
ATOM 3535 N N . ASP A 1 446 ? 15.633 19.797 23.156 1 97.62 446 ASP A N 1
ATOM 3536 C CA . ASP A 1 446 ? 14.484 20 24.031 1 97.62 446 ASP A CA 1
ATOM 3537 C C . ASP A 1 446 ? 13.367 20.75 23.297 1 97.62 446 ASP A C 1
ATOM 3539 O O . ASP A 1 446 ? 13.625 21.688 22.547 1 97.62 446 ASP A O 1
ATOM 3543 N N . ASP A 1 447 ? 12.172 20.312 23.531 1 97.31 447 ASP A N 1
ATOM 3544 C CA . ASP A 1 447 ? 11.047 21.094 23.016 1 97.31 447 ASP A CA 1
ATOM 3545 C C . ASP A 1 447 ? 10.953 22.453 23.719 1 97.31 447 ASP A C 1
ATOM 3547 O O . ASP A 1 447 ? 11.25 22.562 24.906 1 97.31 447 ASP A O 1
ATOM 3551 N N . PRO A 1 448 ? 10.562 23.453 22.969 1 98.38 448 PRO A N 1
ATOM 3552 C CA . PRO A 1 448 ? 10.328 24.75 23.641 1 98.38 448 PRO A CA 1
ATOM 3553 C C . PRO A 1 448 ? 9.078 24.734 24.516 1 98.38 448 PRO A C 1
ATOM 3555 O O . PRO A 1 448 ? 8.312 23.766 24.5 1 98.38 448 PRO A O 1
ATOM 3558 N N . LEU A 1 449 ? 8.945 25.766 25.312 1 98.25 449 LEU A N 1
ATOM 3559 C CA . LEU A 1 449 ? 7.703 25.984 26.047 1 98.25 449 LEU A CA 1
ATOM 3560 C C . LEU A 1 449 ? 6.625 26.547 25.125 1 98.25 449 LEU A C 1
ATOM 3562 O O . LEU A 1 449 ? 6.809 27.609 24.516 1 98.25 449 LEU A O 1
ATOM 3566 N N . ILE A 1 450 ? 5.582 25.828 24.969 1 98.44 450 ILE A N 1
ATOM 3567 C CA . ILE A 1 450 ? 4.445 26.25 24.172 1 98.44 450 ILE A CA 1
ATOM 3568 C C . ILE A 1 450 ? 3.316 26.719 25.078 1 98.44 450 ILE A C 1
ATOM 3570 O O . ILE A 1 450 ? 2.75 25.938 25.844 1 98.44 450 ILE A O 1
ATOM 3574 N N . MET A 1 451 ? 2.992 27.969 25.031 1 97.69 451 MET A N 1
ATOM 3575 C CA . MET A 1 451 ? 1.954 28.578 25.859 1 97.69 451 MET A CA 1
ATOM 3576 C C . MET A 1 451 ? 0.872 29.219 24.984 1 97.69 451 MET A C 1
ATOM 3578 O O . MET A 1 451 ? 0.875 30.438 24.766 1 97.69 451 MET A O 1
ATOM 3582 N N . PRO A 1 452 ? -0.047 28.469 24.594 1 97.06 452 PRO A N 1
ATOM 3583 C CA . PRO A 1 452 ? -1.064 28.984 23.688 1 97.06 452 PRO A CA 1
ATOM 3584 C C . PRO A 1 452 ? -1.944 30.062 24.312 1 97.06 452 PRO A C 1
ATOM 3586 O O . PRO A 1 452 ? -2.363 31 23.641 1 97.06 452 PRO A O 1
ATOM 3589 N N . ARG A 1 453 ? -2.244 29.891 25.656 1 96.88 453 ARG A N 1
ATOM 3590 C CA . ARG A 1 453 ? -3.08 30.828 26.406 1 96.88 453 ARG A CA 1
ATOM 3591 C C . ARG A 1 453 ? -4.465 30.938 25.797 1 96.88 453 ARG A C 1
ATOM 3593 O O . ARG A 1 453 ? -4.957 32.062 25.562 1 96.88 453 ARG A O 1
ATOM 3600 N N . TYR A 1 454 ? -5.004 29.828 25.469 1 96.5 454 TYR A N 1
ATOM 3601 C CA . TYR A 1 454 ? -6.359 29.797 24.938 1 96.5 454 TYR A CA 1
ATOM 3602 C C . TYR A 1 454 ? -7.324 30.516 25.875 1 96.5 454 TYR A C 1
ATOM 3604 O O . TYR A 1 454 ? -7.293 30.312 27.078 1 96.5 454 TYR A O 1
ATOM 3612 N N . TYR A 1 455 ? -8.156 31.422 25.344 1 97 455 TYR A N 1
ATOM 3613 C CA . TYR A 1 455 ? -9.234 32.125 26.031 1 97 455 TYR A CA 1
ATOM 3614 C C . TYR A 1 455 ? -8.68 33.062 27.078 1 97 455 TYR A C 1
ATOM 3616 O O . TYR A 1 455 ? -9.336 33.344 28.094 1 97 455 TYR A O 1
ATOM 3624 N N . SER A 1 456 ? -7.488 33.469 26.891 1 95.94 456 SER A N 1
ATOM 3625 C CA . SER A 1 456 ? -6.945 34.5 27.797 1 95.94 456 SER A CA 1
ATOM 3626 C C . SER A 1 456 ? -7.734 35.781 27.703 1 95.94 456 SER A C 1
ATOM 3628 O O . SER A 1 456 ? -7.695 36.594 28.625 1 95.94 456 SER A O 1
ATOM 3630 N N . ASN A 1 457 ? -8.422 36 26.625 1 96.44 457 ASN A N 1
ATOM 3631 C CA . ASN A 1 457 ? -9.422 37.062 26.484 1 96.44 457 ASN A CA 1
ATOM 3632 C C . ASN A 1 457 ? -10.836 36.531 26.672 1 96.44 457 ASN A C 1
ATOM 3634 O O . ASN A 1 457 ? -11.305 35.719 25.875 1 96.44 457 ASN A O 1
ATOM 3638 N N . GLU A 1 458 ? -11.57 37.031 27.562 1 95.12 458 GLU A N 1
ATOM 3639 C CA . GLU A 1 458 ? -12.875 36.5 27.953 1 95.12 458 GLU A CA 1
ATOM 3640 C C . GLU A 1 458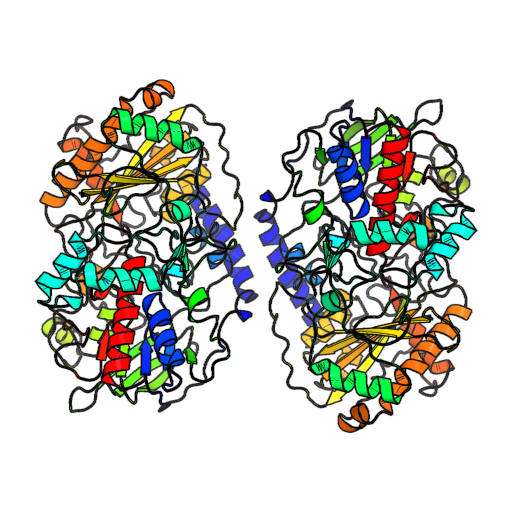 ? -13.875 36.594 26.812 1 95.12 458 GLU A C 1
ATOM 3642 O O . GLU A 1 458 ? -14.812 35.812 26.719 1 95.12 458 GLU A O 1
ATOM 3647 N N . ILE A 1 459 ? -13.633 37.562 25.984 1 97.31 459 ILE A N 1
ATOM 3648 C CA . ILE A 1 459 ? -14.547 37.719 24.859 1 97.31 459 ILE A CA 1
ATOM 3649 C C . ILE A 1 459 ? -14.547 36.469 23.984 1 97.31 459 ILE A C 1
ATOM 3651 O O . ILE A 1 459 ? -15.555 36.156 23.344 1 97.31 459 ILE A O 1
ATOM 3655 N N . ASP A 1 460 ? -13.43 35.812 23.984 1 98.19 460 ASP A N 1
ATOM 3656 C CA . ASP A 1 460 ? -13.312 34.594 23.172 1 98.19 460 ASP A CA 1
ATOM 3657 C C . ASP A 1 460 ? -14.25 33.5 23.688 1 98.19 460 ASP A C 1
ATOM 3659 O O . ASP A 1 460 ? -14.797 32.719 22.906 1 98.19 460 ASP A O 1
ATOM 3663 N N . ILE A 1 461 ? -14.453 33.406 25 1 97.88 461 ILE A N 1
ATOM 3664 C CA . ILE A 1 461 ? -15.344 32.406 25.578 1 97.88 461 ILE A CA 1
ATOM 3665 C C . ILE A 1 461 ? -16.781 32.719 25.203 1 97.88 461 ILE A C 1
ATOM 3667 O O . ILE A 1 461 ? -17.531 31.812 24.781 1 97.88 461 ILE A O 1
ATOM 3671 N N . GLU A 1 462 ? -17.125 34 25.312 1 97.56 462 GLU A N 1
ATOM 3672 C CA . GLU A 1 462 ? -18.484 34.438 25.016 1 97.56 462 GLU A CA 1
ATOM 3673 C C . GLU A 1 462 ? -18.828 34.156 23.547 1 97.56 462 GLU A C 1
ATOM 3675 O O . GLU A 1 462 ? -19.891 33.594 23.25 1 97.56 462 GLU A O 1
ATOM 3680 N N . LYS A 1 463 ? -17.969 34.5 22.688 1 98 463 LYS A N 1
ATOM 3681 C CA . LYS A 1 463 ? -18.203 34.281 21.266 1 98 463 LYS A CA 1
ATOM 3682 C C . LYS A 1 463 ? -18.297 32.812 20.938 1 98 463 LYS A C 1
ATOM 3684 O O . LYS A 1 463 ? -19.234 32.375 20.266 1 98 463 LYS A O 1
ATOM 3689 N N . HIS A 1 464 ? -17.359 32.031 21.438 1 98.62 464 HIS A N 1
ATOM 3690 C CA . HIS A 1 464 ? -17.359 30.609 21.125 1 98.62 464 HIS A CA 1
ATOM 3691 C C . HIS A 1 464 ? -18.594 29.922 21.672 1 98.62 464 HIS A C 1
ATOM 3693 O O . HIS A 1 464 ? -19.172 29.047 21.031 1 98.62 464 HIS A O 1
ATOM 3699 N N . ALA A 1 465 ? -19.031 30.344 22.875 1 98.5 465 ALA A N 1
ATOM 3700 C CA . ALA A 1 465 ? -20.25 29.812 23.453 1 98.5 465 ALA A CA 1
ATOM 3701 C C . ALA A 1 465 ? -21.453 30.109 22.562 1 98.5 465 ALA A C 1
ATOM 3703 O O . ALA A 1 465 ? -22.328 29.25 22.391 1 98.5 465 ALA A O 1
ATOM 3704 N N . SER A 1 466 ? -21.469 31.266 22.047 1 98.44 466 SER A N 1
ATOM 3705 C CA . SER A 1 466 ? -22.562 31.641 21.156 1 98.44 466 SER A CA 1
ATOM 3706 C C . SER A 1 466 ? -22.594 30.781 19.906 1 98.44 466 SER A C 1
ATOM 3708 O O . SER A 1 466 ? -23.656 30.5 19.359 1 98.44 466 SER A O 1
ATOM 3710 N N . TYR A 1 467 ? -21.438 30.406 19.391 1 98.5 467 TYR A N 1
ATOM 3711 C CA . TYR A 1 467 ? -21.359 29.578 18.203 1 98.5 467 TYR A CA 1
ATOM 3712 C C . TYR A 1 467 ? -21.875 28.172 18.5 1 98.5 467 TYR A C 1
ATOM 3714 O O . TYR A 1 467 ? -22.547 27.562 17.656 1 98.5 467 TYR A O 1
ATOM 3722 N N . LEU A 1 468 ? -21.516 27.609 19.703 1 98.5 468 LEU A N 1
ATOM 3723 C CA . LEU A 1 468 ? -22.047 26.312 20.094 1 98.5 468 LEU A CA 1
ATOM 3724 C C . LEU A 1 468 ? -23.562 26.344 20.203 1 98.5 468 LEU A C 1
ATOM 3726 O O . LEU A 1 468 ? -24.234 25.438 19.703 1 98.5 468 LEU A O 1
ATOM 3730 N N . ALA A 1 469 ? -24.016 27.406 20.844 1 98.19 469 ALA A N 1
ATOM 3731 C CA . ALA A 1 469 ? -25.453 27.547 21 1 98.19 469 ALA A CA 1
ATOM 3732 C C . ALA A 1 469 ? -26.141 27.656 19.641 1 98.19 469 ALA A C 1
ATOM 3734 O O . ALA A 1 469 ? -27.219 27.094 19.438 1 98.19 469 ALA A O 1
ATOM 3735 N N . ASP A 1 470 ? -25.547 28.375 18.797 1 97.69 470 ASP A N 1
ATOM 3736 C CA . ASP A 1 470 ? -26.109 28.547 17.469 1 97.69 470 ASP A CA 1
ATOM 3737 C C . ASP A 1 470 ? -26.219 27.203 16.734 1 97.69 470 ASP A C 1
ATOM 3739 O O . ASP A 1 470 ? -27.281 26.859 16.203 1 97.69 470 ASP A O 1
ATOM 3743 N N . PHE A 1 471 ? -25.125 26.422 16.656 1 97.94 471 PHE A N 1
ATOM 3744 C CA . PHE A 1 471 ? -25.125 25.156 15.938 1 97.94 471 PHE A CA 1
ATOM 3745 C C . PHE A 1 471 ? -26.109 24.172 16.578 1 97.94 471 PHE A C 1
ATOM 3747 O O . PHE A 1 471 ? -26.75 23.391 15.875 1 97.94 471 PHE A O 1
ATOM 3754 N N . ASN A 1 472 ? -26.219 24.234 17.891 1 97.94 472 ASN A N 1
ATOM 3755 C CA . ASN A 1 472 ? -27.062 23.297 18.625 1 97.94 472 ASN A CA 1
ATOM 3756 C C . ASN A 1 472 ? -28.531 23.438 18.234 1 97.94 472 ASN A C 1
ATOM 3758 O O . ASN A 1 472 ? -29.344 22.547 18.531 1 97.94 472 ASN A O 1
ATOM 3762 N N . ARG A 1 473 ? -28.922 24.422 17.547 1 97.44 473 ARG A N 1
ATOM 3763 C CA . ARG A 1 473 ? -30.281 24.562 17.047 1 97.44 473 ARG A CA 1
ATOM 3764 C C . ARG A 1 473 ? -30.688 23.391 16.156 1 97.44 473 ARG A C 1
ATOM 3766 O O . ARG A 1 473 ? -31.875 23.141 15.945 1 97.44 473 ARG A O 1
ATOM 3773 N N . ILE A 1 474 ? -29.719 22.688 15.711 1 97.25 474 ILE A N 1
ATOM 3774 C CA . ILE A 1 474 ? -29.938 21.594 14.766 1 97.25 474 ILE A CA 1
ATOM 3775 C C . ILE A 1 474 ? -30.828 20.531 15.414 1 97.25 474 ILE A C 1
ATOM 3777 O O . ILE A 1 474 ? -31.531 19.812 14.719 1 97.25 474 ILE A O 1
ATOM 3781 N N . VAL A 1 475 ? -30.844 20.406 16.75 1 96.81 475 VAL A N 1
ATOM 3782 C CA . VAL A 1 475 ? -31.594 19.359 17.453 1 96.81 475 VAL A CA 1
ATOM 3783 C C . VAL A 1 475 ? -33.094 19.578 17.25 1 96.81 475 VAL A C 1
ATOM 3785 O O . VAL A 1 475 ? -33.875 18.656 17.438 1 96.81 475 VAL A O 1
ATOM 3788 N N . ASN A 1 476 ? -33.438 20.734 16.828 1 96.38 476 ASN A N 1
ATOM 3789 C CA . ASN A 1 476 ? -34.844 21.078 16.688 1 96.38 476 ASN A CA 1
ATOM 3790 C C . ASN A 1 476 ? -35.344 20.844 15.266 1 96.38 476 ASN A C 1
ATOM 3792 O O . ASN A 1 476 ? -36.531 21.094 14.969 1 96.38 476 ASN A O 1
ATOM 3796 N N . THR A 1 477 ? -34.594 20.359 14.43 1 97.38 477 THR A N 1
ATOM 3797 C CA . THR A 1 477 ? -34.938 20.156 13.031 1 97.38 477 THR A CA 1
ATOM 3798 C C . THR A 1 477 ? -35.719 18.844 12.852 1 97.38 477 THR A C 1
ATOM 3800 O O . THR A 1 477 ? -35.719 17.984 13.742 1 97.38 477 THR A O 1
ATOM 3803 N N . THR A 1 478 ? -36.312 18.703 11.672 1 97.25 478 THR A N 1
ATOM 3804 C CA . THR A 1 478 ? -37.156 17.547 11.352 1 97.25 478 THR A CA 1
ATOM 3805 C C . THR A 1 478 ? -36.344 16.266 11.383 1 97.25 478 THR A C 1
ATOM 3807 O O . THR A 1 478 ? -36.781 15.258 11.953 1 97.25 478 THR A O 1
ATOM 3810 N N . TYR A 1 479 ? -35.219 16.312 10.805 1 95.19 479 TYR A N 1
ATOM 3811 C CA . TYR A 1 479 ? -34.406 15.102 10.742 1 95.19 479 TYR A CA 1
ATOM 3812 C C . TYR A 1 479 ? -33.969 14.664 12.133 1 95.19 479 TYR A C 1
ATOM 3814 O O . TYR A 1 479 ? -34.062 13.484 12.477 1 95.19 479 TYR A O 1
ATOM 3822 N N . PHE A 1 480 ? -33.469 15.562 12.938 1 95.69 480 PHE A N 1
ATOM 3823 C CA . PHE A 1 480 ? -33 15.211 14.273 1 95.69 480 PHE A CA 1
ATOM 3824 C C . PHE A 1 480 ? -34.125 14.695 15.133 1 95.69 480 PHE A C 1
ATOM 3826 O O . PHE A 1 480 ? -33.969 13.773 15.93 1 95.69 480 PHE A O 1
ATOM 3833 N N . LYS A 1 481 ? -35.281 15.266 14.977 1 95.5 481 LYS A N 1
ATOM 3834 C CA . LYS A 1 481 ? -36.438 14.742 15.695 1 95.5 481 LYS A CA 1
ATOM 3835 C C . LYS A 1 481 ? -36.781 13.336 15.227 1 95.5 481 LYS A C 1
ATOM 3837 O O . LYS A 1 481 ? -37.062 12.461 16.047 1 95.5 481 LYS A O 1
ATOM 3842 N N . LYS A 1 482 ? -36.688 13.141 13.969 1 93.88 482 LYS A N 1
ATOM 3843 C CA . LYS A 1 482 ? -37.031 11.844 13.383 1 93.88 482 LYS A CA 1
ATOM 3844 C C . LYS A 1 482 ? -36.094 10.758 13.906 1 93.88 482 LYS A C 1
ATOM 3846 O O . LYS A 1 482 ? -36.5 9.625 14.156 1 93.88 482 LYS A O 1
ATOM 3851 N N . VAL A 1 483 ? -34.844 11.102 14.078 1 92.44 483 VAL A N 1
ATOM 3852 C CA . VAL A 1 483 ? -33.844 10.094 14.484 1 92.44 483 VAL A CA 1
ATOM 3853 C C . VAL A 1 483 ? -33.594 10.188 15.984 1 92.44 483 VAL A C 1
ATOM 3855 O O . VAL A 1 483 ? -32.625 9.648 16.484 1 92.44 483 VAL A O 1
ATOM 3858 N N . GLU A 1 484 ? -34.375 10.984 16.703 1 92.44 484 GLU A N 1
ATOM 3859 C CA . GLU A 1 484 ? -34.25 11.18 18.141 1 92.44 484 GLU A CA 1
ATOM 3860 C C . GLU A 1 484 ? -32.875 11.703 18.516 1 92.44 484 GLU A C 1
ATOM 3862 O O . GLU A 1 484 ? -32.25 11.188 19.453 1 92.44 484 GLU A O 1
ATOM 3867 N N . GLY A 1 485 ? -32.469 12.633 17.703 1 94.12 485 GLY A N 1
ATOM 3868 C CA . GLY A 1 485 ? -31.156 13.25 17.938 1 94.12 485 GLY A CA 1
ATOM 3869 C C . GLY A 1 485 ? -31.141 14.133 19.172 1 94.12 485 GLY A C 1
ATOM 3870 O O . GLY A 1 485 ? -31.984 15.023 19.312 1 94.12 485 GLY A O 1
ATOM 3871 N N . GLU A 1 486 ? -30.125 13.859 20.078 1 94.69 486 GLU A N 1
ATOM 3872 C CA . GLU A 1 486 ? -30.016 14.609 21.328 1 94.69 486 GLU A CA 1
ATOM 3873 C C . GLU A 1 486 ? -28.547 14.938 21.625 1 94.69 486 GLU A C 1
ATOM 3875 O O . GLU A 1 486 ? -27.672 14.109 21.422 1 94.69 486 GLU A O 1
ATOM 3880 N N . LEU A 1 487 ? -28.375 16.156 22.125 1 96.62 487 LEU A N 1
ATOM 3881 C CA . LEU A 1 487 ? -27.047 16.531 22.609 1 96.62 487 LEU A CA 1
ATOM 3882 C C . LEU A 1 487 ? -26.641 15.672 23.812 1 96.62 487 LEU A C 1
ATOM 3884 O O . LEU A 1 487 ? -27.422 15.508 24.75 1 96.62 487 LEU A O 1
ATOM 3888 N N . ILE A 1 488 ? -25.469 15.125 23.719 1 95.44 488 ILE A N 1
ATOM 3889 C CA . ILE A 1 488 ? -24.938 14.352 24.828 1 95.44 488 ILE A CA 1
ATOM 3890 C C . ILE A 1 488 ? -24.297 15.289 25.859 1 95.44 488 ILE A C 1
ATOM 3892 O O . ILE A 1 488 ? -23.438 16.109 25.5 1 95.44 488 ILE A O 1
ATOM 3896 N N . ASP A 1 489 ? -24.688 15.258 27.047 1 91.06 489 ASP A N 1
ATOM 3897 C CA . ASP A 1 489 ? -24.047 15.984 28.141 1 91.06 489 ASP A CA 1
ATOM 3898 C C . ASP A 1 489 ? -22.781 15.258 28.609 1 91.06 489 ASP A C 1
ATOM 3900 O O . ASP A 1 489 ? -22.859 14.156 29.156 1 91.06 489 ASP A O 1
ATOM 3904 N N . PRO A 1 490 ? -21.656 15.859 28.469 1 91.69 490 PRO A N 1
ATOM 3905 C CA . PRO A 1 490 ? -20.438 15.188 28.891 1 91.69 490 PRO A CA 1
ATOM 3906 C C . PRO A 1 490 ? -20.281 15.125 30.406 1 91.69 490 PRO A C 1
ATOM 3908 O O . PRO A 1 490 ? -19.375 14.477 30.906 1 91.69 490 PRO A O 1
ATOM 3911 N N . GLN A 1 491 ? -21.172 15.688 31.109 1 88.25 491 GLN A N 1
ATOM 3912 C CA . GLN A 1 491 ? -21.188 15.672 32.562 1 88.25 491 GLN A CA 1
ATOM 3913 C C . GLN A 1 491 ? -19.922 16.297 33.156 1 88.25 491 GLN A C 1
ATOM 3915 O O . GLN A 1 491 ? -19.25 15.695 34 1 88.25 491 GLN A O 1
ATOM 3920 N N . LEU A 1 492 ? -19.641 17.422 32.625 1 91.38 492 LEU A N 1
ATOM 3921 C CA . LEU A 1 492 ? -18.484 18.156 33.125 1 91.38 492 LEU A CA 1
ATOM 3922 C C . LEU A 1 492 ? -18.703 18.625 34.562 1 91.38 492 LEU A C 1
ATOM 3924 O O . LEU A 1 492 ? -19.688 19.312 34.844 1 91.38 492 LEU A O 1
ATOM 3928 N N . LYS A 1 493 ? -17.766 18.312 35.406 1 89.56 493 LYS A N 1
ATOM 3929 C CA . LYS A 1 493 ? -17.875 18.688 36.812 1 89.56 493 LYS A CA 1
ATOM 3930 C C . LYS A 1 493 ? -17.969 20.203 36.969 1 89.56 493 LYS A C 1
ATOM 3932 O O . LYS A 1 493 ? -18.719 20.703 37.812 1 89.56 493 LYS A O 1
ATOM 3937 N N . SER A 1 494 ? -17.266 20.953 36.156 1 88.75 494 SER A N 1
ATOM 3938 C CA . SER A 1 494 ? -17.219 22.406 36.25 1 88.75 494 SER A CA 1
ATOM 3939 C C . SER A 1 494 ? -18.562 23.016 35.875 1 88.75 494 SER A C 1
ATOM 3941 O O . SER A 1 494 ? -18.844 24.156 36.25 1 88.75 494 SER A O 1
ATOM 3943 N N . CYS A 1 495 ? -19.359 22.312 35.188 1 92.19 495 CYS A N 1
ATOM 3944 C CA . CYS A 1 495 ? -20.609 22.859 34.688 1 92.19 495 CYS A CA 1
ATOM 3945 C C . CYS A 1 495 ? -21.797 22.391 35.562 1 92.19 495 CYS A C 1
ATOM 3947 O O . CYS A 1 495 ? -22.953 22.641 35.219 1 92.19 495 CYS A O 1
ATOM 3949 N N . GLU A 1 496 ? -21.484 21.688 36.625 1 91.94 496 GLU A N 1
ATOM 3950 C CA . GLU A 1 496 ? -22.562 21.172 37.469 1 91.94 496 GLU A CA 1
ATOM 3951 C C . GLU A 1 496 ? -23.438 22.297 38 1 91.94 496 GLU A C 1
ATOM 3953 O O . GLU A 1 496 ? -22.938 23.328 38.438 1 91.94 496 GLU A O 1
ATOM 3958 N N . GLY A 1 497 ? -24.781 22.062 37.969 1 92.75 497 GLY A N 1
ATOM 3959 C CA . GLY A 1 497 ? -25.719 23 38.531 1 92.75 497 GLY A CA 1
ATOM 3960 C C . GLY A 1 497 ? -26.156 24.078 37.562 1 92.75 497 GLY A C 1
ATOM 3961 O O . GLY A 1 497 ? -27.125 24.797 37.812 1 92.75 497 GLY A O 1
ATOM 3962 N N . LEU A 1 498 ? -25.5 24.172 36.438 1 95.38 498 LEU A N 1
ATOM 3963 C CA . LEU A 1 498 ? -25.891 25.172 35.469 1 95.38 498 LEU A CA 1
ATOM 3964 C C . LEU A 1 498 ? -27.094 24.703 34.656 1 95.38 498 LEU A C 1
ATOM 3966 O O . LEU A 1 498 ? -27.219 23.516 34.344 1 95.38 498 LEU A O 1
ATOM 3970 N N . GLU A 1 499 ? -27.953 25.625 34.312 1 94.81 499 GLU A N 1
ATOM 3971 C CA . GLU A 1 499 ? -29.109 25.297 33.469 1 94.81 499 GLU A CA 1
ATOM 3972 C C . GLU A 1 499 ? -28.688 24.953 32.062 1 94.81 499 GLU A C 1
ATOM 3974 O O . GLU A 1 499 ? -28.031 25.766 31.391 1 94.81 499 GLU A O 1
ATOM 3979 N N . LYS A 1 500 ? -29.125 23.875 31.656 1 92.06 500 LYS A N 1
ATOM 3980 C CA . LYS A 1 500 ? -28.781 23.438 30.297 1 92.06 500 LYS A CA 1
ATOM 3981 C C . LYS A 1 500 ? -29.234 24.453 29.266 1 92.06 500 LYS A C 1
ATOM 3983 O O . LYS A 1 500 ? -30.328 25.031 29.391 1 92.06 500 LYS A O 1
ATOM 3988 N N . ASN A 1 501 ? -28.391 24.734 28.328 1 92.38 501 ASN A N 1
ATOM 3989 C CA . ASN A 1 501 ? -28.656 25.594 27.172 1 92.38 501 ASN A CA 1
ATOM 3990 C C . ASN A 1 501 ? -28.641 27.078 27.562 1 92.38 501 ASN A C 1
ATOM 3992 O O . ASN A 1 501 ? -28.906 27.938 26.734 1 92.38 501 ASN A O 1
ATOM 3996 N N . SER A 1 502 ? -28.312 27.375 28.781 1 96.19 502 SER A N 1
ATOM 3997 C CA . SER A 1 502 ? -28.047 28.766 29.156 1 96.19 502 SER A CA 1
ATOM 3998 C C . SER A 1 502 ? -26.688 29.219 28.656 1 96.19 502 SER A C 1
ATOM 4000 O O . SER A 1 502 ? -25.828 28.406 28.328 1 96.19 502 SER A O 1
ATOM 4002 N N . MET A 1 503 ? -26.641 30.5 28.531 1 96.75 503 MET A N 1
ATOM 4003 C CA . MET A 1 503 ? -25.359 31.016 28.094 1 96.75 503 MET A CA 1
ATOM 4004 C C . MET A 1 503 ? -24.25 30.641 29.078 1 96.75 503 MET A C 1
ATOM 4006 O O . MET A 1 503 ? -23.109 30.391 28.672 1 96.75 503 MET A O 1
ATOM 4010 N N . GLU A 1 504 ? -24.562 30.594 30.328 1 96.88 504 GLU A N 1
ATOM 4011 C CA . GLU A 1 504 ? -23.594 30.172 31.328 1 96.88 504 GLU A CA 1
ATOM 4012 C C . GLU A 1 504 ? -23.172 28.719 31.125 1 96.88 504 GLU A C 1
ATOM 4014 O O . GLU A 1 504 ? -22 28.375 31.297 1 96.88 504 GLU A O 1
ATOM 4019 N N . TYR A 1 505 ? -24.141 27.969 30.812 1 96.56 505 TYR A N 1
ATOM 4020 C CA . TYR A 1 505 ? -23.844 26.578 30.516 1 96.56 505 TYR A CA 1
ATOM 4021 C C . TYR A 1 505 ? -22.938 26.469 29.297 1 96.56 505 TYR A C 1
ATOM 4023 O O . TYR A 1 505 ? -21.938 25.734 29.312 1 96.56 505 TYR A O 1
ATOM 4031 N N . TRP A 1 506 ? -23.188 27.219 28.281 1 97.94 506 TRP A N 1
ATOM 4032 C CA . TRP A 1 506 ? -22.422 27.141 27.047 1 97.94 506 TRP A CA 1
ATOM 4033 C C . TRP A 1 506 ? -20.984 27.641 27.266 1 97.94 506 TRP A C 1
ATOM 4035 O O . TRP A 1 506 ? -20.047 27.125 26.672 1 97.94 506 TRP A O 1
ATOM 4045 N N . LYS A 1 507 ? -20.844 28.672 28.031 1 97.56 507 LYS A N 1
ATOM 4046 C CA . LYS A 1 507 ? -19.5 29.156 28.344 1 97.56 507 LYS A CA 1
ATOM 4047 C C . LYS A 1 507 ? -18.672 28.078 29.047 1 97.56 507 LYS A C 1
ATOM 4049 O O . LYS A 1 507 ? -17.516 27.844 28.688 1 97.56 507 LYS A O 1
ATOM 4054 N N . CYS A 1 508 ? -19.328 27.406 30 1 96.12 508 CYS A N 1
ATOM 4055 C CA . CYS A 1 508 ? -18.656 26.328 30.719 1 96.12 508 CYS A CA 1
ATOM 4056 C C . CYS A 1 508 ? -18.328 25.172 29.797 1 96.12 508 CYS A C 1
ATOM 4058 O O . CYS A 1 508 ? -17.219 24.641 29.812 1 96.12 508 CYS A O 1
ATOM 4060 N N . TYR A 1 509 ? -19.312 24.844 28.969 1 96.56 509 TYR A N 1
ATOM 4061 C CA . TYR A 1 509 ? -19.156 23.75 28.016 1 96.56 509 TYR A CA 1
ATOM 4062 C C . TYR A 1 509 ? -18.016 24.031 27.047 1 96.56 509 TYR A C 1
ATOM 4064 O O . TYR A 1 509 ? -17.219 23.141 26.734 1 96.56 509 TYR A O 1
ATOM 4072 N N . THR A 1 510 ? -17.953 25.234 26.562 1 97.31 510 THR A N 1
ATOM 4073 C CA . THR A 1 510 ? -16.922 25.672 25.641 1 97.31 510 THR A CA 1
ATOM 4074 C C . THR A 1 510 ? -15.531 25.359 26.203 1 97.31 510 THR A C 1
ATOM 4076 O O . THR A 1 510 ? -14.695 24.766 25.516 1 97.31 510 THR A O 1
ATOM 4079 N N . LEU A 1 511 ? -15.344 25.672 27.422 1 95.75 511 LEU A N 1
ATOM 4080 C CA . LEU A 1 511 ? -14.055 25.484 28.078 1 95.75 511 LEU A CA 1
ATOM 4081 C C . LEU A 1 511 ? -13.758 24 28.266 1 95.75 511 LEU A C 1
ATOM 4083 O O . LEU A 1 511 ? -12.656 23.531 27.984 1 95.75 511 LEU A O 1
ATOM 4087 N N . GLY A 1 512 ? -14.711 23.297 28.688 1 94.81 512 GLY A N 1
ATOM 4088 C CA . GLY A 1 512 ? -14.523 21.891 29.031 1 94.81 512 GLY A CA 1
ATOM 4089 C C . GLY A 1 512 ? -14.242 21 27.828 1 94.81 512 GLY A C 1
ATOM 4090 O O . GLY A 1 512 ? -13.516 20.016 27.938 1 94.81 512 GLY A O 1
ATOM 4091 N N . MET A 1 513 ? -14.797 21.375 26.656 1 96.38 513 MET A N 1
ATOM 4092 C CA . MET A 1 513 ? -14.68 20.531 25.469 1 96.38 513 MET A CA 1
ATOM 4093 C C . MET A 1 513 ? -13.773 21.172 24.438 1 96.38 513 MET A C 1
ATOM 4095 O O . MET A 1 513 ? -13.789 20.781 23.266 1 96.38 513 MET A O 1
ATOM 4099 N N . ALA A 1 514 ? -12.984 22.094 24.906 1 97.12 514 ALA A N 1
ATOM 4100 C CA . ALA A 1 514 ? -12.094 22.812 24 1 97.12 514 ALA A CA 1
ATOM 4101 C C . ALA A 1 514 ? -10.891 21.969 23.625 1 97.12 514 ALA A C 1
ATOM 4103 O O . ALA A 1 514 ? -10.461 21.109 24.391 1 97.12 514 ALA A O 1
ATOM 4104 N N . ASP A 1 515 ? -10.344 22.141 22.469 1 96.69 515 ASP A N 1
ATOM 4105 C CA . ASP A 1 515 ? -9.117 21.516 21.969 1 96.69 515 ASP A CA 1
ATOM 4106 C C . ASP A 1 515 ? -8.469 22.391 20.891 1 96.69 515 ASP A C 1
ATOM 4108 O O . ASP A 1 515 ? -9.109 23.297 20.359 1 96.69 515 ASP A O 1
ATOM 4112 N N . THR A 1 516 ? -7.238 22.188 20.672 1 96.56 516 THR A N 1
ATOM 4113 C CA . THR A 1 516 ? -6.52 22.859 19.609 1 96.56 516 THR A CA 1
ATOM 4114 C C . THR A 1 516 ? -7.078 22.453 18.25 1 96.56 516 THR A C 1
ATOM 4116 O O . THR A 1 516 ? -7.621 21.359 18.094 1 96.56 516 THR A O 1
ATOM 4119 N N . ALA A 1 517 ? -6.969 23.359 17.25 1 96 517 ALA A N 1
ATOM 4120 C CA . ALA A 1 517 ? -7.273 23.016 15.859 1 96 517 ALA A CA 1
ATOM 4121 C C . ALA A 1 517 ? -6.004 22.641 15.102 1 96 517 ALA A C 1
ATOM 4123 O O . ALA A 1 517 ? -6.074 22.156 13.969 1 96 517 ALA A O 1
ATOM 4124 N N . HIS A 1 518 ? -4.809 22.844 15.703 1 94.38 518 HIS A N 1
ATOM 4125 C CA . HIS A 1 518 ? -3.502 22.5 15.156 1 94.38 518 HIS A CA 1
ATOM 4126 C C . HIS A 1 518 ? -3.115 23.453 14.016 1 94.38 518 HIS A C 1
ATOM 4128 O O . HIS A 1 518 ? -2.32 23.078 13.148 1 94.38 518 HIS A O 1
ATOM 4134 N N . TYR A 1 519 ? -3.699 24.594 13.945 1 94 519 TYR A N 1
ATOM 4135 C CA . TYR A 1 519 ? -3.371 25.609 12.945 1 94 519 TYR A CA 1
ATOM 4136 C C . TYR A 1 519 ? -2.547 26.734 13.555 1 94 519 TYR A C 1
ATOM 4138 O O . TYR A 1 519 ? -3.031 27.859 13.68 1 94 519 TYR A O 1
ATOM 4146 N N . PHE A 1 520 ? -1.315 26.422 13.828 1 98.06 520 PHE A N 1
ATOM 4147 C CA . PHE A 1 520 ? -0.433 27.344 14.547 1 98.06 520 PHE A CA 1
ATOM 4148 C C . PHE A 1 520 ? 0.221 28.328 13.594 1 98.06 520 PHE A C 1
ATOM 4150 O O . PHE A 1 520 ? 0.789 27.938 12.57 1 98.06 520 PHE A O 1
ATOM 4157 N N . VAL A 1 521 ? 0.15 29.625 13.938 1 98.62 521 VAL A N 1
ATOM 4158 C CA . VAL A 1 521 ? 0.759 30.625 13.07 1 98.62 521 VAL A CA 1
ATOM 4159 C C . VAL A 1 521 ? 1.284 31.797 13.914 1 98.62 521 VAL A C 1
ATOM 4161 O O . VAL A 1 521 ? 1.057 31.828 15.133 1 98.62 521 VAL A O 1
ATOM 4164 N N . GLY A 1 522 ? 2.072 32.656 13.375 1 98.75 522 GLY A N 1
ATOM 4165 C CA . GLY A 1 522 ? 2.219 34.031 13.812 1 98.75 522 GLY A CA 1
ATOM 4166 C C . GLY A 1 522 ? 3.445 34.25 14.68 1 98.75 522 GLY A C 1
ATOM 4167 O O . GLY A 1 522 ? 3.76 35.375 15.039 1 98.75 522 GLY A O 1
ATOM 4168 N N . THR A 1 523 ? 4.281 33.25 14.945 1 98.88 523 THR A N 1
ATOM 4169 C CA . THR A 1 523 ? 5.301 33.344 15.984 1 98.88 523 THR A CA 1
ATOM 4170 C C . THR A 1 523 ? 6.547 34.062 15.461 1 98.88 523 THR A C 1
ATOM 4172 O O . THR A 1 523 ? 7.457 34.375 16.234 1 98.88 523 THR A O 1
ATOM 4175 N N . CYS A 1 524 ? 6.602 34.312 14.195 1 98.88 524 CYS A N 1
ATOM 4176 C CA . CYS A 1 524 ? 7.605 35.156 13.531 1 98.88 524 CYS A CA 1
ATOM 4177 C C . CYS A 1 524 ? 6.969 36.031 12.469 1 98.88 524 CYS A C 1
ATOM 4179 O O . CYS A 1 524 ? 7.434 36.062 11.328 1 98.88 524 CYS A O 1
ATOM 4181 N N . SER A 1 525 ? 6.07 36.844 12.797 1 98.75 525 SER A N 1
ATOM 4182 C CA . SER A 1 525 ? 5.09 37.438 11.898 1 98.75 525 SER A CA 1
ATOM 4183 C C . SER A 1 525 ? 5.707 38.594 11.078 1 98.75 525 SER A C 1
ATOM 4185 O O . SER A 1 525 ? 6.645 39.25 11.531 1 98.75 525 SER A O 1
ATOM 4187 N N . MET A 1 526 ? 5.133 38.781 9.914 1 98.75 526 MET A N 1
ATOM 4188 C CA . MET A 1 526 ? 5.422 39.969 9.117 1 98.75 526 MET A CA 1
ATOM 4189 C C . MET A 1 526 ? 5.043 41.219 9.875 1 98.75 526 MET A C 1
ATOM 4191 O O . MET A 1 526 ? 4.004 41.281 10.531 1 98.75 526 MET A O 1
ATOM 4195 N N . GLY A 1 527 ? 5.879 42.156 9.758 1 97.62 527 GLY A N 1
ATOM 4196 C CA . GLY A 1 527 ? 5.629 43.406 10.445 1 97.62 527 GLY A CA 1
ATOM 4197 C C . GLY A 1 527 ? 6.281 43.469 11.82 1 97.62 52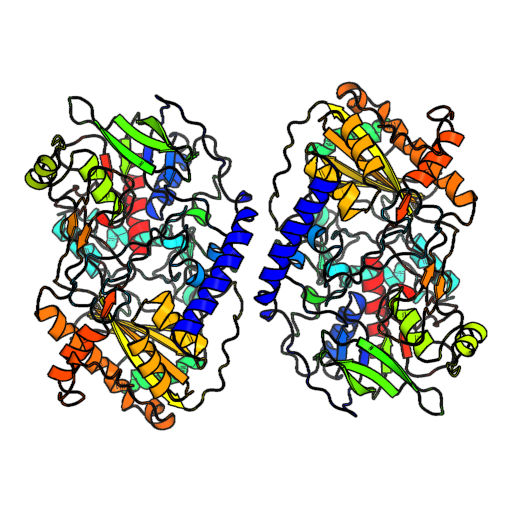7 GLY A C 1
ATOM 4198 O O . GLY A 1 527 ? 6.492 44.562 12.359 1 97.62 527 GLY A O 1
ATOM 4199 N N . ALA A 1 528 ? 6.641 42.344 12.32 1 98.31 528 ALA A N 1
ATOM 4200 C CA . ALA A 1 528 ? 7.23 42.312 13.656 1 98.31 528 ALA A CA 1
ATOM 4201 C C . ALA A 1 528 ? 8.617 41.656 13.633 1 98.31 528 ALA A C 1
ATOM 4203 O O . ALA A 1 528 ? 9.586 42.25 14.109 1 98.31 528 ALA A O 1
ATOM 4204 N N . VAL A 1 529 ? 8.703 40.5 13.055 1 98.88 529 VAL A N 1
ATOM 4205 C CA . VAL A 1 529 ? 9.961 39.781 13.031 1 98.88 529 VAL A CA 1
ATOM 4206 C C . VAL A 1 529 ? 10.586 39.844 11.641 1 98.88 529 VAL A C 1
ATOM 4208 O O . VAL A 1 529 ? 11.797 40 11.508 1 98.88 529 VAL A O 1
ATOM 4211 N N . VAL A 1 530 ? 9.742 39.719 10.594 1 98.94 530 VAL A N 1
ATOM 4212 C CA . VAL A 1 530 ? 10.219 39.781 9.219 1 98.94 530 VAL A CA 1
ATOM 4213 C C . VAL A 1 530 ? 9.516 40.938 8.492 1 98.94 530 VAL A C 1
ATOM 4215 O O . VAL A 1 530 ? 8.43 41.375 8.898 1 98.94 530 VAL A O 1
ATOM 4218 N N . ASN A 1 531 ? 10.109 41.469 7.48 1 98.75 531 ASN A N 1
ATOM 4219 C CA . ASN A 1 531 ? 9.453 42.438 6.621 1 98.75 531 ASN A CA 1
ATOM 4220 C C . ASN A 1 531 ? 8.555 41.781 5.594 1 98.75 531 ASN A C 1
ATOM 4222 O O . ASN A 1 531 ? 8.344 40.562 5.641 1 98.75 531 ASN A O 1
ATOM 4226 N N . SER A 1 532 ? 8 42.531 4.672 1 98.31 532 SER A N 1
ATOM 4227 C CA . SER A 1 532 ? 7.031 42 3.715 1 98.31 532 SER A CA 1
ATOM 4228 C C . SER A 1 532 ? 7.707 41.125 2.668 1 98.31 532 SER A C 1
ATOM 4230 O O . SER A 1 532 ? 7.031 40.406 1.924 1 98.31 532 SER A O 1
ATOM 4232 N N . ARG A 1 533 ? 9.023 41.125 2.592 1 98.56 533 ARG A N 1
ATOM 4233 C CA . ARG A 1 533 ? 9.766 40.219 1.716 1 98.56 533 ARG A CA 1
ATOM 4234 C C . ARG A 1 533 ? 10.273 39 2.482 1 98.56 533 ARG A C 1
ATOM 4236 O O . ARG A 1 533 ? 11.125 38.25 1.984 1 98.56 533 ARG A O 1
ATOM 4243 N N . LEU A 1 534 ? 9.852 38.875 3.732 1 98.88 534 LEU A N 1
ATOM 4244 C CA . LEU A 1 534 ? 10.062 37.719 4.602 1 98.88 534 LEU A CA 1
ATOM 4245 C C . LEU A 1 534 ? 11.5 37.656 5.109 1 98.88 534 LEU A C 1
ATOM 4247 O O . LEU A 1 534 ? 11.984 36.625 5.535 1 98.88 534 LEU A O 1
ATOM 4251 N N . GLN A 1 535 ? 12.188 38.75 4.969 1 98.94 535 GLN A N 1
ATOM 4252 C CA . GLN A 1 535 ? 13.539 38.906 5.5 1 98.94 535 GLN A CA 1
ATOM 4253 C C . GLN A 1 535 ? 13.516 39.25 6.98 1 98.94 535 GLN A C 1
ATOM 4255 O O . GLN A 1 535 ? 12.742 40.125 7.402 1 98.94 535 GLN A O 1
ATOM 4260 N N . VAL A 1 536 ? 14.336 38.625 7.758 1 98.94 536 VAL A N 1
ATOM 4261 C CA . VAL A 1 536 ? 14.375 38.844 9.195 1 98.94 536 VAL A CA 1
ATOM 4262 C C . VAL A 1 536 ? 14.984 40.219 9.492 1 98.94 536 VAL A C 1
ATOM 4264 O O . VAL A 1 536 ? 16.047 40.562 8.953 1 98.94 536 VAL A O 1
ATOM 4267 N N . TYR A 1 537 ? 14.352 41.031 10.312 1 98.81 537 TYR A N 1
ATOM 4268 C CA . TYR A 1 537 ? 14.859 42.344 10.688 1 98.81 537 TYR A CA 1
ATOM 4269 C C . TYR A 1 537 ? 16.172 42.219 11.445 1 98.81 537 TYR A C 1
ATOM 4271 O O . TYR A 1 537 ? 16.359 41.312 12.242 1 98.81 537 TYR A O 1
ATOM 4279 N N . GLY A 1 538 ? 17.062 43.094 11.195 1 98.44 538 GLY A N 1
ATOM 4280 C CA . GLY A 1 538 ? 18.266 43.219 12.016 1 98.44 538 GLY A CA 1
ATOM 4281 C C . GLY A 1 538 ? 19.406 42.344 11.539 1 98.44 538 GLY A C 1
ATOM 4282 O O . GLY A 1 538 ? 20.531 42.438 12.039 1 98.44 538 GLY A O 1
ATOM 4283 N N . VAL A 1 539 ? 19.172 41.438 10.562 1 98.81 539 VAL A N 1
ATOM 4284 C CA . VAL A 1 539 ? 20.219 40.562 10.039 1 98.81 539 VAL A CA 1
ATOM 4285 C C . VAL A 1 539 ? 20.125 40.531 8.516 1 98.81 539 VAL A C 1
ATOM 4287 O O . VAL A 1 539 ? 19.219 41.094 7.918 1 98.81 539 VAL A O 1
ATOM 4290 N N . LYS A 1 540 ? 21.172 39.906 7.914 1 98.62 540 LYS A N 1
ATOM 4291 C CA . LYS A 1 540 ? 21.234 39.812 6.461 1 98.62 540 LYS A CA 1
ATOM 4292 C C . LYS A 1 540 ? 21.219 38.344 6.004 1 98.62 540 LYS A C 1
ATOM 4294 O O . LYS A 1 540 ? 21.688 37.469 6.73 1 98.62 540 LYS A O 1
ATOM 4299 N N . LYS A 1 541 ? 20.625 38.094 4.852 1 98.75 541 LYS A N 1
ATOM 4300 C CA . LYS A 1 541 ? 20.641 36.812 4.148 1 98.75 541 LYS A CA 1
ATOM 4301 C C . LYS A 1 541 ? 19.938 35.719 4.961 1 98.75 541 LYS A C 1
ATOM 4303 O O . LYS A 1 541 ? 20.406 34.594 5.031 1 98.75 541 LYS A O 1
ATOM 4308 N N . LEU A 1 542 ? 18.844 36.125 5.613 1 98.94 542 LEU A N 1
ATOM 4309 C CA . LEU A 1 542 ? 17.984 35.219 6.363 1 98.94 542 LEU A CA 1
ATOM 4310 C C . LEU A 1 542 ? 16.516 35.5 6.113 1 98.94 542 LEU A C 1
ATOM 4312 O O . LEU A 1 542 ? 16.062 36.625 6.285 1 98.94 542 LEU A O 1
ATOM 4316 N N . ARG A 1 543 ? 15.797 34.469 5.625 1 98.88 543 ARG A N 1
ATOM 4317 C CA . ARG A 1 543 ? 14.352 34.562 5.43 1 98.88 543 ARG A CA 1
ATOM 4318 C C . ARG A 1 543 ? 13.617 33.469 6.184 1 98.88 543 ARG A C 1
ATOM 4320 O O . ARG A 1 543 ? 14.211 32.438 6.531 1 98.88 543 ARG A O 1
ATOM 4327 N N . ILE A 1 544 ? 12.398 33.75 6.492 1 98.94 544 ILE A N 1
ATOM 4328 C CA . ILE A 1 544 ? 11.469 32.75 7.035 1 98.94 544 ILE A CA 1
ATOM 4329 C C . ILE A 1 544 ? 10.281 32.594 6.094 1 98.94 544 ILE A C 1
ATOM 4331 O O . ILE A 1 544 ? 9.719 33.594 5.621 1 98.94 544 ILE A O 1
ATOM 4335 N N . SER A 1 545 ? 9.898 31.375 5.758 1 98.44 545 SER A N 1
ATOM 4336 C CA . SER A 1 545 ? 8.812 31.172 4.809 1 98.44 545 SER A CA 1
ATOM 4337 C C . SER A 1 545 ? 7.898 30.031 5.254 1 98.44 545 SER A C 1
ATOM 4339 O O . SER A 1 545 ? 7.652 29.094 4.496 1 98.44 545 SER A O 1
ATOM 4341 N N . ASP A 1 546 ? 7.434 30 6.484 1 98.62 546 ASP A N 1
ATOM 4342 C CA . ASP A 1 546 ? 6.461 29.016 6.969 1 98.62 546 ASP A CA 1
ATOM 4343 C C . ASP A 1 546 ? 5.277 29.719 7.641 1 98.62 546 ASP A C 1
ATOM 4345 O O . ASP A 1 546 ? 5.066 30.922 7.453 1 98.62 546 ASP A O 1
ATOM 4349 N N . ALA A 1 547 ? 4.48 29 8.32 1 98.69 547 ALA A N 1
ATOM 4350 C CA . ALA A 1 547 ? 3.238 29.516 8.883 1 98.69 547 ALA A CA 1
ATOM 4351 C C . ALA A 1 547 ? 3.52 30.594 9.922 1 98.69 547 ALA A C 1
ATOM 4353 O O . ALA A 1 547 ? 2.656 31.422 10.219 1 98.69 547 ALA A O 1
ATOM 4354 N N . SER A 1 548 ? 4.723 30.609 10.492 1 98.88 548 SER A N 1
ATOM 4355 C CA . SER A 1 548 ? 5.051 31.531 11.57 1 98.88 548 SER A CA 1
ATOM 4356 C C . SER A 1 548 ? 5.043 32.969 11.086 1 98.88 548 SER A C 1
ATOM 4358 O O . SER A 1 548 ? 4.91 33.906 11.891 1 98.88 548 SER A O 1
ATOM 4360 N N . VAL A 1 549 ? 5.074 33.219 9.82 1 98.88 549 VAL A N 1
ATOM 4361 C CA . VAL A 1 549 ? 5.238 34.594 9.32 1 98.88 549 VAL A CA 1
ATOM 4362 C C . VAL A 1 549 ? 3.871 35.25 9.188 1 98.88 549 VAL A C 1
ATOM 4364 O O . VAL A 1 549 ? 3.785 36.469 8.969 1 98.88 549 VAL A O 1
ATOM 4367 N N . MET A 1 550 ? 2.803 34.531 9.305 1 98.75 550 MET A N 1
ATOM 4368 C CA . MET A 1 550 ? 1.465 35.094 9.172 1 98.75 550 MET A CA 1
ATOM 4369 C C . MET A 1 550 ? 1.187 36.094 10.297 1 98.75 550 MET A C 1
ATOM 4371 O O . MET A 1 550 ? 1.303 35.75 11.477 1 98.75 550 MET A O 1
ATOM 4375 N N . PRO A 1 551 ? 0.78 37.281 9.93 1 98.31 551 PRO A N 1
ATOM 4376 C CA . PRO A 1 551 ? 0.479 38.219 11.008 1 98.31 551 PRO A CA 1
ATOM 4377 C C . PRO A 1 551 ? -0.807 37.875 11.75 1 98.31 551 PRO A C 1
ATOM 4379 O O . PRO A 1 551 ? -0.893 38.062 12.969 1 98.31 551 PRO A O 1
ATOM 4382 N N . THR A 1 552 ? -1.775 37.438 11.016 1 98 552 THR A N 1
ATOM 4383 C CA . THR A 1 552 ? -3.023 36.906 11.547 1 98 552 THR A CA 1
ATOM 4384 C C . THR A 1 552 ? -3.359 35.562 10.898 1 98 552 THR A C 1
ATOM 4386 O O . THR A 1 552 ? -2.865 35.25 9.812 1 98 552 THR A O 1
ATOM 4389 N N . ASN A 1 553 ? -4.133 34.812 11.602 1 97.69 553 ASN A N 1
ATOM 4390 C CA . ASN A 1 553 ? -4.535 33.531 11.07 1 97.69 553 ASN A CA 1
ATOM 4391 C C . ASN A 1 553 ? -5.543 33.656 9.93 1 97.69 553 ASN A C 1
ATOM 4393 O O . ASN A 1 553 ? -6.191 34.719 9.805 1 97.69 553 ASN A O 1
ATOM 4397 N N . VAL A 1 554 ? -5.582 32.719 9.07 1 97.19 554 VAL A N 1
ATOM 4398 C CA . VAL A 1 554 ? -6.605 32.656 8.031 1 97.19 554 VAL A CA 1
ATOM 4399 C C . VAL A 1 554 ? -7.84 31.922 8.555 1 97.19 554 VAL A C 1
ATOM 4401 O O . VAL A 1 554 ? -7.727 31 9.359 1 97.19 554 VAL A O 1
ATOM 4404 N N . ARG A 1 555 ? -9.023 32.375 8.133 1 94.94 555 ARG A N 1
ATOM 4405 C CA . ARG A 1 555 ? -10.273 31.781 8.578 1 94.94 555 ARG A CA 1
ATOM 4406 C C . ARG A 1 555 ? -10.547 30.469 7.836 1 94.94 555 ARG A C 1
ATOM 4408 O O . ARG A 1 555 ? -11.594 30.328 7.199 1 94.94 555 ARG A O 1
ATOM 4415 N N . ALA A 1 556 ? -9.609 29.578 7.73 1 91.88 556 ALA A N 1
ATOM 4416 C CA . ALA A 1 556 ? -9.656 28.266 7.094 1 91.88 556 ALA A CA 1
ATOM 4417 C C . ALA A 1 556 ? -8.461 27.422 7.52 1 91.88 556 ALA A C 1
ATOM 4419 O O . ALA A 1 556 ? -7.934 27.578 8.625 1 91.88 556 ALA A O 1
ATOM 4420 N N . LEU A 1 557 ? -8.117 26.469 6.723 1 93.62 557 LEU A N 1
ATOM 4421 C CA . LEU A 1 557 ? -6.953 25.625 6.996 1 93.62 557 LEU A CA 1
ATOM 4422 C C . LEU A 1 557 ? -5.672 26.297 6.512 1 93.62 557 LEU A C 1
ATOM 4424 O O . LEU A 1 557 ? -5.684 27.031 5.512 1 93.62 557 LEU A O 1
ATOM 4428 N N . THR A 1 558 ? -4.617 26.062 7.152 1 95.94 558 THR A N 1
ATOM 4429 C CA . THR A 1 558 ? -3.416 26.875 6.953 1 95.94 558 THR A CA 1
ATOM 4430 C C . THR A 1 558 ? -2.598 26.344 5.781 1 95.94 558 THR A C 1
ATOM 4432 O O . THR A 1 558 ? -1.758 27.047 5.227 1 95.94 558 THR A O 1
ATOM 4435 N N . GLU A 1 55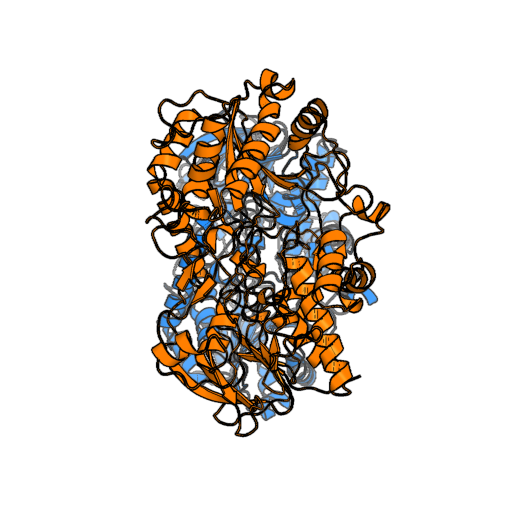9 ? -2.762 25.156 5.379 1 96.31 559 GLU A N 1
ATOM 4436 C CA . GLU A 1 559 ? -1.862 24.5 4.434 1 96.31 559 GLU A CA 1
ATOM 4437 C C . GLU A 1 559 ? -1.808 25.25 3.111 1 96.31 559 GLU A C 1
ATOM 4439 O O . GLU A 1 559 ? -0.727 25.469 2.561 1 96.31 559 GLU A O 1
ATOM 4444 N N . ALA A 1 560 ? -2.961 25.625 2.576 1 97.38 560 ALA A N 1
ATOM 4445 C CA . ALA A 1 560 ? -3.004 26.344 1.308 1 97.38 560 ALA A CA 1
ATOM 4446 C C . ALA A 1 560 ? -2.191 27.641 1.386 1 97.38 560 ALA A C 1
ATOM 4448 O O . ALA A 1 560 ? -1.431 27.953 0.469 1 97.38 560 ALA A O 1
ATOM 4449 N N . SER A 1 561 ? -2.379 28.328 2.455 1 98.31 561 SER A N 1
ATOM 4450 C CA . SER A 1 561 ? -1.69 29.594 2.65 1 98.31 561 SER A CA 1
ATOM 4451 C C . SER A 1 561 ? -0.187 29.391 2.803 1 98.31 561 SER A C 1
ATOM 4453 O O . SER A 1 561 ? 0.608 30.172 2.271 1 98.31 561 SER A O 1
ATOM 4455 N N . VAL A 1 562 ? 0.203 28.359 3.508 1 98.56 562 VAL A N 1
ATOM 4456 C CA . VAL A 1 562 ? 1.619 28.062 3.705 1 98.56 562 VAL A CA 1
ATOM 4457 C C . VAL A 1 562 ? 2.277 27.766 2.359 1 98.56 562 VAL A C 1
ATOM 4459 O O . VAL A 1 562 ? 3.379 28.25 2.084 1 98.56 562 VAL A O 1
ATOM 4462 N N . MET A 1 563 ? 1.62 27.016 1.531 1 98.5 563 MET A N 1
ATOM 4463 C CA . MET A 1 563 ? 2.166 26.703 0.215 1 98.5 563 MET A CA 1
ATOM 4464 C C . MET A 1 563 ? 2.295 27.953 -0.64 1 98.5 563 MET A C 1
ATOM 4466 O O . MET A 1 563 ? 3.268 28.109 -1.38 1 98.5 563 MET A O 1
ATOM 4470 N N . ALA A 1 564 ? 1.343 28.828 -0.507 1 98.56 564 ALA A N 1
ATOM 4471 C CA . ALA A 1 564 ? 1.399 30.094 -1.25 1 98.56 564 ALA A CA 1
ATOM 4472 C C . ALA A 1 564 ? 2.547 30.969 -0.758 1 98.56 564 ALA A C 1
ATOM 4474 O O . ALA A 1 564 ? 3.246 31.594 -1.559 1 98.56 564 ALA A O 1
ATOM 4475 N N . ILE A 1 565 ? 2.705 31 0.525 1 98.81 565 ILE A N 1
ATOM 4476 C CA . ILE A 1 565 ? 3.799 31.766 1.116 1 98.81 565 ILE A CA 1
ATOM 4477 C C . ILE A 1 565 ? 5.137 31.219 0.608 1 98.81 565 ILE A C 1
ATOM 4479 O O . ILE A 1 565 ? 6.023 32 0.243 1 98.81 565 ILE A O 1
ATOM 4483 N N . ALA A 1 566 ? 5.246 29.938 0.576 1 98.81 566 ALA A N 1
ATOM 4484 C CA . ALA A 1 566 ? 6.473 29.297 0.103 1 98.81 566 ALA A CA 1
ATOM 4485 C C . ALA A 1 566 ? 6.742 29.641 -1.358 1 98.81 566 ALA A C 1
ATOM 4487 O O . ALA A 1 566 ? 7.887 29.906 -1.738 1 98.81 566 ALA A O 1
ATOM 4488 N N . ARG A 1 567 ? 5.73 29.625 -2.154 1 98.44 567 ARG A N 1
ATOM 4489 C CA . ARG A 1 567 ? 5.875 30 -3.557 1 98.44 567 ARG A CA 1
ATOM 4490 C C . ARG A 1 567 ? 6.297 31.469 -3.695 1 98.44 567 ARG A C 1
ATOM 4492 O O . ARG A 1 567 ? 7.16 31.781 -4.512 1 98.44 567 ARG A O 1
ATOM 4499 N N . LYS A 1 568 ? 5.652 32.281 -2.969 1 98.69 568 LYS A N 1
ATOM 4500 C CA . LYS A 1 568 ? 5.992 33.688 -3.004 1 98.69 568 LYS A CA 1
ATOM 4501 C C . LYS A 1 568 ? 7.441 33.938 -2.58 1 98.69 568 LYS A C 1
ATOM 4503 O O . LYS A 1 568 ? 8.164 34.688 -3.221 1 98.69 568 LYS A O 1
ATOM 4508 N N . ALA A 1 569 ? 7.816 33.312 -1.511 1 98.75 569 ALA A N 1
ATOM 4509 C CA . ALA A 1 569 ? 9.203 33.375 -1.048 1 98.75 569 ALA A CA 1
ATOM 4510 C C . ALA A 1 569 ? 10.172 32.969 -2.139 1 98.75 569 ALA A C 1
ATOM 4512 O O . ALA A 1 569 ? 11.188 33.625 -2.373 1 98.75 569 ALA A O 1
ATOM 4513 N N . SER A 1 570 ? 9.883 31.891 -2.795 1 98.69 570 SER A N 1
ATOM 4514 C CA . SER A 1 570 ? 10.727 31.375 -3.865 1 98.69 570 SER A CA 1
ATOM 4515 C C . SER A 1 570 ? 10.867 32.406 -4.992 1 98.69 570 SER A C 1
ATOM 4517 O O . SER A 1 570 ? 11.969 32.625 -5.492 1 98.69 570 SER A O 1
ATOM 4519 N N . ASN A 1 571 ? 9.742 32.938 -5.312 1 98.25 571 ASN A N 1
ATOM 4520 C CA . ASN A 1 571 ? 9.766 33.938 -6.363 1 98.25 571 ASN A CA 1
ATOM 4521 C C . ASN A 1 571 ? 10.625 35.156 -5.973 1 98.25 571 ASN A C 1
ATOM 4523 O O . ASN A 1 571 ? 11.375 35.656 -6.797 1 98.25 571 ASN A O 1
ATOM 4527 N N . MET A 1 572 ? 10.5 35.625 -4.773 1 98.5 572 MET A N 1
ATOM 4528 C CA . MET A 1 572 ? 11.297 36.719 -4.277 1 98.5 572 MET A CA 1
ATOM 4529 C C . MET A 1 572 ? 12.781 36.406 -4.328 1 98.5 572 MET A C 1
ATOM 4531 O O . MET A 1 572 ? 13.586 37.219 -4.781 1 98.5 572 MET A O 1
ATOM 4535 N N . ILE A 1 573 ? 13.117 35.219 -3.934 1 98.75 573 ILE A N 1
ATOM 4536 C CA . ILE A 1 573 ? 14.508 34.781 -3.879 1 98.75 573 ILE A CA 1
ATOM 4537 C C . ILE A 1 573 ? 15.07 34.688 -5.293 1 98.75 573 ILE A C 1
ATOM 4539 O O . ILE A 1 573 ? 16.188 35.156 -5.559 1 98.75 573 ILE A O 1
ATOM 4543 N N . ILE A 1 574 ? 14.359 34.094 -6.18 1 98.56 574 ILE A N 1
ATOM 4544 C CA . ILE A 1 574 ? 14.781 33.906 -7.566 1 98.56 574 ILE A CA 1
ATOM 4545 C C . ILE A 1 574 ? 15.047 35.281 -8.195 1 98.56 574 ILE A C 1
ATOM 4547 O O . ILE A 1 574 ? 16.031 35.469 -8.906 1 98.56 574 ILE A O 1
ATOM 4551 N N . LYS A 1 575 ? 14.164 36.219 -7.887 1 97.94 575 LYS A N 1
ATOM 4552 C CA . LYS A 1 575 ? 14.336 37.562 -8.406 1 97.94 575 LYS A CA 1
ATOM 4553 C C . LYS A 1 575 ? 15.547 38.25 -7.781 1 97.94 575 LYS A C 1
ATOM 4555 O O . LYS A 1 575 ? 16.359 38.844 -8.484 1 97.94 575 LYS A O 1
ATOM 4560 N N . ASP A 1 576 ? 15.703 38.188 -6.516 1 98.12 576 ASP A N 1
ATOM 4561 C CA . ASP A 1 576 ? 16.766 38.875 -5.777 1 98.12 576 ASP A CA 1
ATOM 4562 C C . ASP A 1 576 ? 18.141 38.375 -6.23 1 98.12 576 ASP A C 1
ATOM 4564 O O . ASP A 1 576 ? 19.094 39.156 -6.27 1 98.12 576 ASP A O 1
ATOM 4568 N N . TYR A 1 577 ? 18.266 37.125 -6.559 1 97.81 577 TYR A N 1
ATOM 4569 C CA . TYR A 1 577 ? 19.578 36.562 -6.855 1 97.81 577 TYR A CA 1
ATOM 4570 C C . TYR A 1 577 ? 19.734 36.281 -8.352 1 97.81 577 TYR A C 1
ATOM 4572 O O . TYR A 1 577 ? 20.688 35.625 -8.773 1 97.81 577 TYR A O 1
ATOM 4580 N N . GLY A 1 578 ? 18.781 36.688 -9.172 1 97 578 GLY A N 1
ATOM 4581 C CA . GLY A 1 578 ? 18.875 36.562 -10.625 1 97 578 GLY A CA 1
ATOM 4582 C C . GLY A 1 578 ? 18.969 35.156 -11.109 1 97 578 GLY A C 1
ATOM 4583 O O . GLY A 1 578 ? 19.844 34.812 -11.922 1 97 578 GLY A O 1
ATOM 4584 N N . LEU A 1 579 ? 18.125 34.25 -10.625 1 94.44 579 LEU A N 1
ATOM 4585 C CA . LEU A 1 579 ? 18.203 32.844 -10.945 1 94.44 579 LEU A CA 1
ATOM 4586 C C . LEU A 1 579 ? 17.281 32.5 -12.109 1 94.44 579 LEU A C 1
ATOM 4588 O O . LEU A 1 579 ? 17.156 31.328 -12.484 1 94.44 579 LEU A O 1
ATOM 4592 N N . ARG A 1 580 ? 16.594 33.375 -12.828 1 86.62 580 ARG A N 1
ATOM 4593 C CA . ARG A 1 580 ? 15.703 33.094 -13.938 1 86.62 580 ARG A CA 1
ATOM 4594 C C . ARG A 1 580 ? 16.484 32.594 -15.156 1 86.62 580 ARG A C 1
ATOM 4596 O O . ARG A 1 580 ? 17.594 33.062 -15.422 1 86.62 580 ARG A O 1
ATOM 4603 N N . MET B 1 1 ? 27.703 -13.211 6.121 1 87.5 1 MET B N 1
ATOM 4604 C CA . MET B 1 1 ? 26.359 -13.695 6.336 1 87.5 1 MET B CA 1
ATOM 4605 C C . MET B 1 1 ? 26.203 -15.133 5.828 1 87.5 1 MET B C 1
ATOM 4607 O O . MET B 1 1 ? 26.828 -15.508 4.836 1 87.5 1 MET B O 1
ATOM 4611 N N . ASP B 1 2 ? 25.484 -15.977 6.531 1 94.75 2 ASP B N 1
ATOM 4612 C CA . ASP B 1 2 ? 25.266 -17.359 6.094 1 94.75 2 ASP B CA 1
ATOM 4613 C C . ASP B 1 2 ? 23.781 -17.594 5.793 1 94.75 2 ASP B C 1
ATOM 4615 O O . ASP B 1 2 ? 22.953 -16.703 5.961 1 94.75 2 ASP B O 1
ATOM 4619 N N . ALA B 1 3 ? 23.531 -18.75 5.223 1 96.31 3 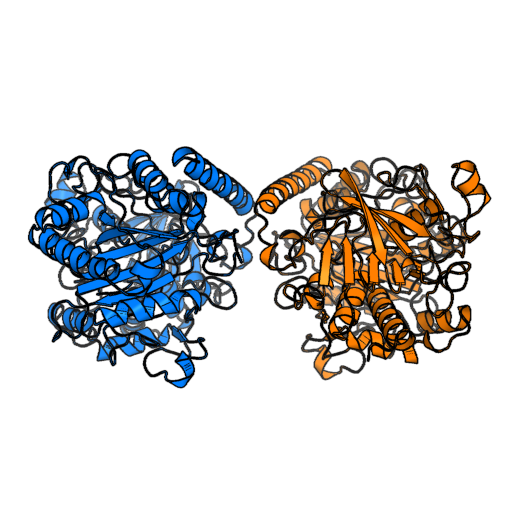ALA B N 1
ATOM 4620 C CA . ALA B 1 3 ? 22.188 -19.094 4.766 1 96.31 3 ALA B CA 1
ATOM 4621 C C . ALA B 1 3 ? 21.188 -19.078 5.922 1 96.31 3 ALA B C 1
ATOM 4623 O O . ALA B 1 3 ? 20.078 -18.578 5.777 1 96.31 3 ALA B O 1
ATOM 4624 N N . ALA B 1 4 ? 21.578 -19.547 7.047 1 96.38 4 ALA B N 1
ATOM 4625 C CA . ALA B 1 4 ? 20.703 -19.578 8.211 1 96.38 4 ALA B CA 1
ATOM 4626 C C . ALA B 1 4 ? 20.281 -18.172 8.633 1 96.38 4 ALA B C 1
ATOM 4628 O O . ALA B 1 4 ? 19.109 -17.922 8.945 1 96.38 4 ALA B O 1
ATOM 4629 N N . SER B 1 5 ? 21.25 -17.297 8.664 1 95.69 5 SER B N 1
ATOM 4630 C CA . SER B 1 5 ? 20.969 -15.906 9.016 1 95.69 5 SER B CA 1
ATOM 4631 C C . SER B 1 5 ? 20.047 -15.242 7.996 1 95.69 5 SER B C 1
ATOM 4633 O O . SER B 1 5 ? 19.172 -14.461 8.359 1 95.69 5 SER B O 1
ATOM 4635 N N . ALA B 1 6 ? 20.281 -15.5 6.738 1 94.62 6 ALA B N 1
ATOM 4636 C CA . ALA B 1 6 ? 19.422 -14.953 5.691 1 94.62 6 ALA B CA 1
ATOM 4637 C C . ALA B 1 6 ? 17.984 -15.445 5.848 1 94.62 6 ALA B C 1
ATOM 4639 O O . ALA B 1 6 ? 17.047 -14.656 5.77 1 94.62 6 ALA B O 1
ATOM 4640 N N . VAL B 1 7 ? 17.812 -16.734 6.086 1 95.94 7 VAL B N 1
ATOM 4641 C CA . VAL B 1 7 ? 16.484 -17.312 6.254 1 95.94 7 VAL B CA 1
ATOM 4642 C C . VAL B 1 7 ? 15.805 -16.688 7.473 1 95.94 7 VAL B C 1
ATOM 4644 O O . VAL B 1 7 ? 14.609 -16.391 7.438 1 95.94 7 VAL B O 1
ATOM 4647 N N . SER B 1 8 ? 16.578 -16.5 8.531 1 95.62 8 SER B N 1
ATOM 4648 C CA . SER B 1 8 ? 16.047 -15.844 9.734 1 95.62 8 SER B CA 1
ATOM 4649 C C . SER B 1 8 ? 15.555 -14.438 9.422 1 95.62 8 SER B C 1
ATOM 4651 O O . SER B 1 8 ? 14.516 -14.016 9.938 1 95.62 8 SER B O 1
ATOM 4653 N N . TYR B 1 9 ? 16.281 -13.703 8.68 1 93.88 9 TYR B N 1
ATOM 4654 C CA . TYR B 1 9 ? 15.875 -12.367 8.266 1 93.88 9 TYR B CA 1
ATOM 4655 C C . TYR B 1 9 ? 14.547 -12.414 7.512 1 93.88 9 TYR B C 1
ATOM 4657 O O . TYR B 1 9 ? 13.625 -11.664 7.828 1 93.88 9 TYR B O 1
ATOM 4665 N N . TYR B 1 10 ? 14.43 -13.297 6.523 1 94.38 10 TYR B N 1
ATOM 4666 C CA . TYR B 1 10 ? 13.219 -13.406 5.719 1 94.38 10 TYR B CA 1
ATOM 4667 C C . TYR B 1 10 ? 12.031 -13.812 6.582 1 94.38 10 TYR B C 1
ATOM 4669 O O . TYR B 1 10 ? 10.93 -13.289 6.426 1 94.38 10 TYR B O 1
ATOM 4677 N N . LYS B 1 11 ? 12.242 -14.734 7.453 1 95.69 11 LYS B N 1
ATOM 4678 C CA . LYS B 1 11 ? 11.188 -15.156 8.367 1 95.69 11 LYS B CA 1
ATOM 4679 C C . LYS B 1 11 ? 10.758 -14.008 9.281 1 95.69 11 LYS B C 1
ATOM 4681 O O . LYS B 1 11 ? 9.586 -13.898 9.641 1 95.69 11 LYS B O 1
ATOM 4686 N N . GLY B 1 12 ? 11.742 -13.203 9.68 1 94.81 12 GLY B N 1
ATOM 4687 C CA . GLY B 1 12 ? 11.414 -12.008 10.445 1 94.81 12 GLY B CA 1
ATOM 4688 C C . GLY B 1 12 ? 10.508 -11.055 9.695 1 94.81 12 GLY B C 1
ATOM 4689 O O . GLY B 1 12 ? 9.539 -10.539 10.258 1 94.81 12 GLY B O 1
ATOM 4690 N N . VAL B 1 13 ? 10.789 -10.773 8.453 1 94.25 13 VAL B N 1
ATOM 4691 C CA . VAL B 1 13 ? 9.961 -9.906 7.617 1 94.25 13 VAL B CA 1
ATOM 4692 C C . VAL B 1 13 ? 8.578 -10.523 7.449 1 94.25 13 VAL B C 1
ATOM 4694 O O . VAL B 1 13 ? 7.566 -9.82 7.516 1 94.25 13 VAL B O 1
ATOM 4697 N N . GLU B 1 14 ? 8.516 -11.812 7.258 1 95.31 14 GLU B N 1
ATOM 4698 C CA . GLU B 1 14 ? 7.234 -12.508 7.16 1 95.31 14 GLU B CA 1
ATOM 4699 C C . GLU B 1 14 ? 6.383 -12.273 8.406 1 95.31 14 GLU B C 1
ATOM 4701 O O . GLU B 1 14 ? 5.168 -12.094 8.312 1 95.31 14 GLU B O 1
ATOM 4706 N N . GLN B 1 15 ? 7.008 -12.32 9.531 1 95.25 15 GLN B N 1
ATOM 4707 C CA . GLN B 1 15 ? 6.289 -12.102 10.781 1 95.25 15 GLN B CA 1
ATOM 4708 C C . GLN B 1 15 ? 5.684 -10.703 10.828 1 95.25 15 GLN B C 1
ATOM 4710 O O . GLN B 1 15 ? 4.574 -10.516 11.328 1 95.25 15 GLN B O 1
ATOM 4715 N N . ILE B 1 16 ? 6.406 -9.75 10.352 1 94.94 16 ILE B N 1
ATOM 4716 C CA . ILE B 1 16 ? 5.887 -8.391 10.273 1 94.94 16 ILE B CA 1
ATOM 4717 C C . ILE B 1 16 ? 4.633 -8.367 9.398 1 94.94 16 ILE B C 1
ATOM 4719 O O . ILE B 1 16 ? 3.604 -7.816 9.797 1 94.94 16 ILE B O 1
ATOM 4723 N N . PHE B 1 17 ? 4.656 -9 8.297 1 95.19 17 PHE B N 1
ATOM 4724 C CA . PHE B 1 17 ? 3.523 -8.992 7.383 1 95.19 17 PHE B CA 1
ATOM 4725 C C . PHE B 1 17 ? 2.361 -9.797 7.949 1 95.19 17 PHE B C 1
ATOM 4727 O O . PHE B 1 17 ? 1.197 -9.477 7.703 1 95.19 17 PHE B O 1
ATOM 4734 N N . ASN B 1 18 ? 2.697 -10.828 8.703 1 94.31 18 ASN B N 1
ATOM 4735 C CA . ASN B 1 18 ? 1.636 -11.547 9.398 1 94.31 18 ASN B CA 1
ATOM 4736 C C . ASN B 1 18 ? 0.867 -10.633 10.352 1 94.31 18 ASN B C 1
ATOM 4738 O O . ASN B 1 18 ? -0.354 -10.75 10.477 1 94.31 18 ASN B O 1
ATOM 4742 N N . MET B 1 19 ? 1.573 -9.773 10.969 1 93.62 19 MET B N 1
ATOM 4743 C CA . MET B 1 19 ? 0.928 -8.805 11.852 1 93.62 19 MET B CA 1
ATOM 4744 C C . MET B 1 19 ? 0.127 -7.785 11.055 1 93.62 19 MET B C 1
ATOM 4746 O O . MET B 1 19 ? -0.979 -7.41 11.445 1 93.62 19 MET B O 1
ATOM 4750 N N . VAL B 1 20 ? 0.658 -7.355 9.984 1 93 20 VAL B N 1
ATOM 4751 C CA . VAL B 1 20 ? -0.042 -6.418 9.117 1 93 20 VAL B CA 1
ATOM 4752 C C . VAL B 1 20 ? -1.346 -7.043 8.625 1 93 20 VAL B C 1
ATOM 4754 O O . VAL B 1 20 ? -2.365 -6.359 8.508 1 93 20 VAL B O 1
ATOM 4757 N N . ALA B 1 21 ? -1.286 -8.297 8.344 1 92.44 21 ALA B N 1
ATOM 4758 C CA . ALA B 1 21 ? -2.447 -9.008 7.812 1 92.44 21 ALA B CA 1
ATOM 4759 C C . ALA B 1 21 ? -3.613 -8.961 8.797 1 92.44 21 ALA B C 1
ATOM 4761 O O . ALA B 1 21 ? -4.777 -9.031 8.391 1 92.44 21 ALA B O 1
ATOM 4762 N N . LEU B 1 22 ? -3.322 -8.828 10.094 1 89.31 22 LEU B N 1
ATOM 4763 C CA . LEU B 1 22 ? -4.363 -8.734 11.109 1 89.31 22 LEU B CA 1
ATOM 4764 C C . LEU B 1 22 ? -5.184 -7.461 10.93 1 89.31 22 LEU B C 1
ATOM 4766 O O . LEU B 1 22 ? -6.316 -7.371 11.414 1 89.31 22 LEU B O 1
ATOM 4770 N N . LEU B 1 23 ? -4.648 -6.504 10.203 1 90 23 LEU B N 1
ATOM 4771 C CA . LEU B 1 23 ? -5.328 -5.23 10.008 1 90 23 LEU B CA 1
ATOM 4772 C C . LEU B 1 23 ? -6.301 -5.309 8.836 1 90 23 LEU B C 1
ATOM 4774 O O . LEU B 1 23 ? -7.078 -4.379 8.602 1 90 23 LEU B O 1
ATOM 4778 N N . ASN B 1 24 ? -6.281 -6.352 8.016 1 88.81 24 ASN B N 1
ATOM 4779 C CA . ASN B 1 24 ? -7.195 -6.598 6.906 1 88.81 24 ASN B CA 1
ATOM 4780 C C . ASN B 1 24 ? -7.25 -5.41 5.949 1 88.81 24 ASN B C 1
ATOM 4782 O O . ASN B 1 24 ? -8.336 -4.949 5.586 1 88.81 24 ASN B O 1
ATOM 4786 N N . LEU B 1 25 ? -6.09 -4.891 5.566 1 90.75 25 LEU B N 1
ATOM 4787 C CA . LEU B 1 25 ? -5.969 -3.666 4.785 1 90.75 25 LEU B CA 1
ATOM 4788 C C . LEU B 1 25 ? -6.477 -3.877 3.363 1 90.75 25 LEU B C 1
ATOM 4790 O O . LEU B 1 25 ? -6.703 -2.91 2.631 1 90.75 25 LEU B O 1
ATOM 4794 N N . THR B 1 26 ? -6.691 -5.152 2.934 1 91.56 26 THR B N 1
ATOM 4795 C CA . THR B 1 26 ? -7.109 -5.414 1.562 1 91.56 26 THR B CA 1
ATOM 4796 C C . THR B 1 26 ? -8.555 -5.902 1.52 1 91.56 26 THR B C 1
ATOM 4798 O O . THR B 1 26 ? -9.117 -6.109 0.441 1 91.56 26 THR B O 1
ATOM 4801 N N . ALA B 1 27 ? -9.211 -6.055 2.6 1 87.88 27 ALA B N 1
ATOM 4802 C CA . ALA B 1 27 ? -10.523 -6.684 2.709 1 87.88 27 ALA B CA 1
ATOM 4803 C C . ALA B 1 27 ? -11.57 -5.914 1.905 1 87.88 27 ALA B C 1
ATOM 4805 O O . ALA B 1 27 ? -12.492 -6.512 1.347 1 87.88 27 ALA B O 1
ATOM 4806 N N . TYR B 1 28 ? -11.398 -4.57 1.829 1 88.12 28 TYR B N 1
ATOM 4807 C CA . TYR B 1 28 ? -12.367 -3.709 1.161 1 88.12 28 TYR B CA 1
ATOM 4808 C C . TYR B 1 28 ? -12.484 -4.062 -0.317 1 88.12 28 TYR B C 1
ATOM 4810 O O . TYR B 1 28 ? -13.461 -3.697 -0.974 1 88.12 28 TYR B O 1
ATOM 4818 N N . GLN B 1 29 ? -11.539 -4.816 -0.856 1 92 29 GLN B N 1
ATOM 4819 C CA . GLN B 1 29 ? -11.469 -5.102 -2.285 1 92 29 GLN B CA 1
ATOM 4820 C C . GLN B 1 29 ? -12.383 -6.262 -2.666 1 92 29 GLN B C 1
ATOM 4822 O O . GLN B 1 29 ? -12.664 -6.477 -3.848 1 92 29 GLN B O 1
ATOM 4827 N N . TRP B 1 30 ? -12.852 -7.004 -1.683 1 93.5 30 TRP B N 1
ATOM 4828 C CA . TRP B 1 30 ? -13.438 -8.305 -1.983 1 93.5 30 TRP B CA 1
ATOM 4829 C C . TRP B 1 30 ? -14.898 -8.359 -1.538 1 93.5 30 TRP B C 1
ATOM 4831 O O . TRP B 1 30 ? -15.32 -7.586 -0.679 1 93.5 30 TRP B O 1
ATOM 4841 N N . PRO B 1 31 ? -15.664 -9.273 -2.195 1 90 31 PRO B N 1
ATOM 4842 C CA . PRO B 1 31 ? -17.016 -9.508 -1.685 1 90 31 PRO B CA 1
ATOM 4843 C C . PRO B 1 31 ? -17.016 -9.969 -0.228 1 90 31 PRO B C 1
ATOM 4845 O O . PRO B 1 31 ? -16.078 -10.633 0.22 1 90 31 PRO B O 1
ATOM 4848 N N . ASP B 1 32 ? -18.078 -9.641 0.447 1 87.44 32 ASP B N 1
ATOM 4849 C CA . ASP B 1 32 ? -18.25 -10.148 1.805 1 87.44 32 ASP B CA 1
ATOM 4850 C C . ASP B 1 32 ? -18.438 -11.664 1.801 1 87.44 32 ASP B C 1
ATOM 4852 O O . ASP B 1 32 ? -18.953 -12.227 0.833 1 87.44 32 ASP B O 1
ATOM 4856 N N . GLN B 1 33 ? -18.078 -12.25 2.861 1 91.38 33 GLN B N 1
ATOM 4857 C CA . GLN B 1 33 ? -18.312 -13.688 3.02 1 91.38 33 GLN B CA 1
ATOM 4858 C C . GLN B 1 33 ? -19.812 -14 2.994 1 91.38 33 GLN B C 1
ATOM 4860 O O . GLN B 1 33 ? -20.594 -13.352 3.678 1 91.38 33 GLN B O 1
ATOM 4865 N N . ALA B 1 34 ? -20.109 -15.031 2.229 1 93.94 34 ALA B N 1
ATOM 4866 C CA . ALA B 1 34 ? -21.5 -15.461 2.158 1 93.94 34 ALA B CA 1
ATOM 4867 C C . ALA B 1 34 ? -21.906 -16.219 3.422 1 93.94 34 ALA B C 1
ATOM 4869 O O . ALA B 1 34 ? -21.062 -16.797 4.102 1 93.94 34 ALA B O 1
ATOM 4870 N N . CYS B 1 35 ? -23.172 -16.172 3.74 1 91.5 35 CYS B N 1
ATOM 4871 C CA . CYS B 1 35 ? -23.766 -17 4.785 1 91.5 35 CYS B CA 1
ATOM 4872 C C . CYS B 1 35 ? -24.484 -18.203 4.188 1 91.5 35 CYS B C 1
ATOM 4874 O O . CYS B 1 35 ? -25.453 -18.062 3.445 1 91.5 35 CYS B O 1
ATOM 4876 N N . VAL B 1 36 ? -23.906 -19.344 4.5 1 95.19 36 VAL B N 1
ATOM 4877 C CA . VAL B 1 36 ? -24.5 -20.562 3.943 1 95.19 36 VAL B CA 1
ATOM 4878 C C . VAL B 1 36 ? -24.891 -21.5 5.074 1 95.19 36 VAL B C 1
ATOM 4880 O O . VAL B 1 36 ? -24.281 -21.484 6.145 1 95.19 36 VAL B O 1
ATOM 4883 N N . HIS B 1 37 ? -25.969 -22.266 4.863 1 94.38 37 HIS B N 1
ATOM 4884 C CA . HIS B 1 37 ? -26.422 -23.344 5.734 1 94.38 37 HIS B CA 1
ATOM 4885 C C . HIS B 1 37 ? -26.641 -24.641 4.953 1 94.38 37 HIS B C 1
ATOM 4887 O O . HIS B 1 37 ? -26.562 -24.641 3.723 1 94.38 37 HIS B O 1
ATOM 4893 N N . ASN B 1 38 ? -26.859 -25.688 5.746 1 96.38 38 ASN B N 1
ATOM 4894 C CA . ASN B 1 38 ? -27.141 -26.953 5.086 1 96.38 38 ASN B CA 1
ATOM 4895 C C . ASN B 1 38 ? -28.328 -26.844 4.145 1 96.38 38 ASN B C 1
ATOM 4897 O O . ASN B 1 38 ? -29.406 -26.391 4.547 1 96.38 38 ASN B O 1
ATOM 4901 N N . GLY B 1 39 ? -28.047 -27.141 2.938 1 96.06 39 GLY B N 1
ATOM 4902 C CA . GLY B 1 39 ? -29.125 -27.109 1.963 1 96.06 39 GLY B CA 1
ATOM 4903 C C . GLY B 1 39 ? -29.156 -25.828 1.134 1 96.06 39 GLY B C 1
ATOM 4904 O O . GLY B 1 39 ? -29.891 -25.734 0.158 1 96.06 39 GLY B O 1
ATOM 4905 N N . SER B 1 40 ? -28.297 -24.828 1.5 1 97.62 40 SER B N 1
ATOM 4906 C CA . SER B 1 40 ? -28.203 -23.656 0.645 1 97.62 40 SER B CA 1
ATOM 4907 C C . SER B 1 40 ? -27.969 -24.047 -0.81 1 97.62 40 SER B C 1
ATOM 4909 O O . SER B 1 40 ? -27.219 -24.984 -1.092 1 97.62 40 SER B O 1
ATOM 4911 N N . GLU B 1 41 ? -28.672 -23.328 -1.748 1 98.25 41 GLU B N 1
ATOM 4912 C CA . GLU B 1 41 ? -28.656 -23.75 -3.146 1 98.25 41 GLU B CA 1
ATOM 4913 C C . GLU B 1 41 ? -28.234 -22.609 -4.062 1 98.25 41 GLU B C 1
ATOM 4915 O O . GLU B 1 41 ? -28.625 -21.453 -3.855 1 98.25 41 GLU B O 1
ATOM 4920 N N . PHE B 1 42 ? -27.5 -22.922 -5.055 1 98.69 42 PHE B N 1
ATOM 4921 C CA . PHE B 1 42 ? -27.016 -22.016 -6.09 1 98.69 42 PHE B CA 1
ATOM 4922 C C . PHE B 1 42 ? -27.109 -22.672 -7.465 1 98.69 42 PHE B C 1
ATOM 4924 O O . PHE B 1 42 ? -27.188 -23.906 -7.574 1 98.69 42 PHE B O 1
ATOM 4931 N N . ASP B 1 43 ? -27.141 -21.875 -8.508 1 98.75 43 ASP B N 1
ATOM 4932 C CA . ASP B 1 43 ? -27.125 -22.469 -9.836 1 98.75 43 ASP B CA 1
ATOM 4933 C C . ASP B 1 43 ? -25.828 -23.234 -10.078 1 98.75 43 ASP B C 1
ATOM 4935 O O . ASP B 1 43 ? -25.844 -24.375 -10.523 1 98.75 43 ASP B O 1
ATOM 4939 N N . PHE B 1 44 ? -24.719 -22.609 -9.758 1 98.88 44 PHE B N 1
ATOM 4940 C CA . PHE B 1 44 ? -23.406 -23.219 -9.938 1 98.88 44 PHE B CA 1
ATOM 4941 C C . PHE B 1 44 ? -22.594 -23.109 -8.656 1 98.88 44 PHE B C 1
ATOM 4943 O O . PHE B 1 44 ? -22.688 -22.109 -7.934 1 98.88 44 PHE B O 1
ATOM 4950 N N . ILE B 1 45 ? -21.797 -24.109 -8.383 1 98.94 45 ILE B N 1
ATOM 4951 C CA . ILE B 1 45 ? -20.766 -24.078 -7.344 1 98.94 45 ILE B CA 1
ATOM 4952 C C . ILE B 1 45 ? -19.391 -24.234 -7.984 1 98.94 45 ILE B C 1
ATOM 4954 O O . ILE B 1 45 ? -19.125 -25.219 -8.695 1 98.94 45 ILE B O 1
ATOM 4958 N N . VAL B 1 46 ? -18.562 -23.234 -7.84 1 98.94 46 VAL B N 1
ATOM 4959 C CA . VAL B 1 46 ? -17.172 -23.281 -8.281 1 98.94 46 VAL B CA 1
ATOM 4960 C C . VAL B 1 46 ? -16.25 -23.547 -7.09 1 98.94 46 VAL B C 1
ATOM 4962 O O . VAL B 1 46 ? -16.234 -22.766 -6.133 1 98.94 46 VAL B O 1
ATOM 4965 N N . VAL B 1 47 ? -15.492 -24.641 -7.125 1 98.94 47 VAL B N 1
ATOM 4966 C CA . VAL B 1 47 ? -14.648 -25.031 -6.004 1 98.94 47 VAL B CA 1
ATOM 4967 C C . VAL B 1 47 ? -13.195 -24.688 -6.309 1 98.94 47 VAL B C 1
ATOM 4969 O O . VAL B 1 47 ? -12.562 -25.328 -7.148 1 98.94 47 VAL B O 1
ATOM 4972 N N . GLY B 1 48 ? -12.633 -23.734 -5.555 1 98.81 48 GLY B N 1
ATOM 4973 C CA . GLY B 1 48 ? -11.297 -23.188 -5.777 1 98.81 48 GLY B CA 1
ATOM 4974 C C . GLY B 1 48 ? -11.312 -21.781 -6.352 1 98.81 48 GLY B C 1
ATOM 4975 O O . GLY B 1 48 ? -11.742 -21.578 -7.488 1 98.81 48 GLY B O 1
ATOM 4976 N N . GLY B 1 49 ? -10.859 -20.875 -5.586 1 98.56 49 GLY B N 1
ATOM 4977 C CA . GLY B 1 49 ? -10.828 -19.484 -6.012 1 98.56 49 GLY B CA 1
ATOM 4978 C C . GLY B 1 49 ? -9.477 -19.062 -6.555 1 98.56 49 GLY B C 1
ATOM 4979 O O . GLY B 1 49 ? -8.977 -17.984 -6.219 1 98.56 49 GLY B O 1
ATOM 4980 N N . GLY B 1 50 ? -8.828 -19.953 -7.312 1 98.19 50 GLY B N 1
ATOM 4981 C CA . GLY B 1 50 ? -7.598 -19.609 -8.008 1 98.19 50 GLY B CA 1
ATOM 4982 C C . GLY B 1 50 ? -7.832 -18.859 -9.305 1 98.19 50 GLY B C 1
ATOM 4983 O O . GLY B 1 50 ? -8.875 -18.219 -9.484 1 98.19 50 GLY B O 1
ATOM 4984 N N . SER B 1 51 ? -6.887 -18.891 -10.242 1 97.56 51 SER B N 1
ATOM 4985 C CA . SER B 1 51 ? -6.965 -18.172 -11.516 1 97.56 51 SER B CA 1
ATOM 4986 C C . SER B 1 51 ? -8.211 -18.578 -12.297 1 97.56 51 SER B C 1
ATOM 4988 O O . SER B 1 51 ? -8.961 -17.719 -12.766 1 97.56 51 SER B O 1
ATOM 4990 N N . ALA B 1 52 ? -8.375 -19.828 -12.375 1 98.69 52 ALA B N 1
ATOM 4991 C CA . ALA B 1 52 ? -9.477 -20.328 -13.195 1 98.69 52 ALA B CA 1
ATOM 4992 C C . ALA B 1 52 ? -10.82 -20.047 -12.539 1 98.69 52 ALA B C 1
ATOM 4994 O O . ALA B 1 52 ? -11.758 -19.594 -13.195 1 98.69 52 ALA B O 1
ATOM 4995 N N . GLY B 1 53 ? -10.945 -20.312 -11.25 1 98.81 53 GLY B N 1
ATOM 4996 C CA . GLY B 1 53 ? -12.211 -20.156 -10.539 1 98.81 53 GLY B CA 1
ATOM 4997 C C . GLY B 1 53 ? -12.734 -18.734 -10.562 1 98.81 53 GLY B C 1
ATOM 4998 O O . GLY B 1 53 ? -13.938 -18.516 -10.711 1 98.81 53 GLY B O 1
ATOM 4999 N N . CYS B 1 54 ? -11.859 -17.812 -10.422 1 98.62 54 CYS B N 1
ATOM 5000 C CA . CYS B 1 54 ? -12.25 -16.406 -10.445 1 98.62 54 CYS B CA 1
ATOM 5001 C C . CYS B 1 54 ? -12.844 -16.031 -11.797 1 98.62 54 CYS B C 1
ATOM 5003 O O . CYS B 1 54 ? -13.844 -15.312 -11.859 1 98.62 54 CYS B O 1
ATOM 5005 N N . ILE B 1 55 ? -12.258 -16.531 -12.836 1 98.75 55 ILE B N 1
ATOM 5006 C CA . ILE B 1 55 ? -12.727 -16.203 -14.18 1 98.75 55 ILE B CA 1
ATOM 5007 C C . ILE B 1 55 ? -14.062 -16.891 -14.445 1 98.75 55 ILE B C 1
ATOM 5009 O O . ILE B 1 55 ? -15.008 -16.266 -14.93 1 98.75 55 ILE B O 1
ATOM 5013 N N . VAL B 1 56 ? -14.172 -18.172 -14.078 1 98.88 56 VAL B N 1
ATOM 5014 C CA . VAL B 1 56 ? -15.398 -18.906 -14.312 1 98.88 56 VAL B CA 1
ATOM 5015 C C . VAL B 1 56 ? -16.547 -18.25 -13.555 1 98.88 56 VAL B C 1
ATOM 5017 O O . VAL B 1 56 ? -17.609 -17.984 -14.133 1 98.88 56 VAL B O 1
ATOM 5020 N N . ALA B 1 57 ? -16.344 -18 -12.273 1 98.81 57 ALA B N 1
ATOM 5021 C CA . ALA B 1 57 ? -17.391 -17.359 -11.461 1 98.81 57 ALA B CA 1
ATOM 5022 C C . ALA B 1 57 ? -17.812 -16.031 -12.062 1 98.81 57 ALA B C 1
ATOM 5024 O O . ALA B 1 57 ? -19 -15.742 -12.188 1 98.81 57 ALA B O 1
ATOM 5025 N N . SER B 1 58 ? -16.828 -15.234 -12.438 1 98.44 58 SER B N 1
ATOM 5026 C CA . SER B 1 58 ? -17.094 -13.914 -12.984 1 98.44 58 SER B CA 1
ATOM 5027 C C . SER B 1 58 ? -17.906 -13.992 -14.266 1 98.44 58 SER B C 1
ATOM 5029 O O . SER B 1 58 ? -18.922 -13.297 -14.414 1 98.44 58 SER B O 1
ATOM 5031 N N . GLN B 1 59 ? -17.484 -14.859 -15.18 1 98.44 59 GLN B N 1
ATOM 5032 C CA . GLN B 1 59 ? -18.141 -14.961 -16.484 1 98.44 59 GLN B CA 1
ATOM 5033 C C . GLN B 1 59 ? -19.578 -15.438 -16.328 1 98.44 59 GLN B C 1
ATOM 5035 O O . GLN B 1 59 ? -20.484 -14.953 -17.031 1 98.44 59 GLN B O 1
ATOM 5040 N N . LEU B 1 60 ? -19.812 -16.359 -15.461 1 98.69 60 LEU B N 1
ATOM 5041 C CA . LEU B 1 60 ? -21.156 -16.891 -15.25 1 98.69 60 LEU B CA 1
ATOM 5042 C C . LEU B 1 60 ? -22.047 -15.836 -14.602 1 98.69 60 LEU B C 1
ATOM 5044 O O . LEU B 1 60 ? -23.203 -15.648 -15.016 1 98.69 60 LEU B O 1
ATOM 5048 N N . VAL B 1 61 ? -21.547 -15.117 -13.586 1 98.31 61 VAL B N 1
ATOM 5049 C CA . VAL B 1 61 ? -22.312 -14.094 -12.867 1 98.31 61 VAL B CA 1
ATOM 5050 C C . VAL B 1 61 ? -22.672 -12.953 -13.82 1 98.31 61 VAL B C 1
ATOM 5052 O O . VAL B 1 61 ? -23.766 -12.391 -13.742 1 98.31 61 VAL B O 1
ATOM 5055 N N . LYS B 1 62 ? -21.812 -12.625 -14.719 1 97.19 62 LYS B N 1
ATOM 5056 C CA . LYS B 1 62 ? -21.984 -11.5 -15.633 1 97.19 62 LYS B CA 1
ATOM 5057 C C . LYS B 1 62 ? -23.125 -11.758 -16.609 1 97.19 62 LYS B C 1
ATOM 5059 O O . LYS B 1 62 ? -23.641 -10.82 -17.234 1 97.19 62 LYS B O 1
ATOM 5064 N N . THR B 1 63 ? -23.516 -13 -16.75 1 97.38 63 THR B N 1
ATOM 5065 C CA . THR B 1 63 ? -24.656 -13.289 -17.625 1 97.38 63 THR B CA 1
ATOM 5066 C C . THR B 1 63 ? -25.953 -12.711 -17.031 1 97.38 63 THR B C 1
ATOM 5068 O O . THR B 1 63 ? -26.938 -12.555 -17.734 1 97.38 63 THR B O 1
ATOM 5071 N N . GLY B 1 64 ? -25.922 -12.516 -15.711 1 97.25 64 GLY B N 1
ATOM 5072 C CA . GLY B 1 64 ? -27.094 -12.016 -15.016 1 97.25 64 GLY B CA 1
ATOM 5073 C C . GLY B 1 64 ? -28.141 -13.078 -14.766 1 97.25 64 GLY B C 1
ATOM 5074 O O . GLY B 1 64 ? -29.156 -12.805 -14.125 1 97.25 64 GLY B O 1
ATOM 5075 N N . ARG B 1 65 ? -27.891 -14.289 -15.078 1 97 65 ARG B N 1
ATOM 5076 C CA . ARG B 1 65 ? -28.922 -15.32 -15.055 1 97 65 ARG B CA 1
ATOM 5077 C C . ARG B 1 65 ? -28.516 -16.484 -14.156 1 97 65 ARG B C 1
ATOM 5079 O O . ARG B 1 65 ? -29.172 -17.516 -14.133 1 97 65 ARG B O 1
ATOM 5086 N N . ALA B 1 66 ? -27.391 -16.297 -13.461 1 97.94 66 ALA B N 1
ATOM 5087 C CA . ALA B 1 66 ? -26.891 -17.422 -12.68 1 97.94 66 ALA B CA 1
ATOM 5088 C C . ALA B 1 66 ? -26.375 -16.969 -11.32 1 97.94 66 ALA B C 1
ATOM 5090 O O . ALA B 1 66 ? -25.625 -15.984 -11.234 1 97.94 66 ALA B O 1
ATOM 5091 N N . SER B 1 67 ? -26.781 -17.641 -10.305 1 98.31 67 SER B N 1
ATOM 5092 C CA . SER B 1 67 ? -26.172 -17.484 -8.992 1 98.31 67 SER B CA 1
ATOM 5093 C C . SER B 1 67 ? -24.984 -18.438 -8.828 1 98.31 67 SER B C 1
ATOM 5095 O O . SER B 1 67 ? -25.094 -19.625 -9.148 1 98.31 67 SER B O 1
ATOM 5097 N N . VAL B 1 68 ? -23.875 -17.875 -8.383 1 98.81 68 VAL B N 1
ATOM 5098 C CA . VAL B 1 68 ? -22.656 -18.656 -8.297 1 98.81 68 VAL B CA 1
ATOM 5099 C C . VAL B 1 68 ? -22.094 -18.594 -6.879 1 98.81 68 VAL B C 1
ATOM 5101 O O . VAL B 1 68 ? -21.953 -17.5 -6.312 1 98.81 68 VAL B O 1
ATOM 5104 N N . LEU B 1 69 ? -21.828 -19.766 -6.262 1 98.81 69 LEU B N 1
ATOM 5105 C CA . LEU B 1 69 ? -21.031 -19.844 -5.043 1 98.81 69 LEU B CA 1
ATOM 5106 C C . LEU B 1 69 ? -19.578 -20.203 -5.355 1 98.81 69 LEU B C 1
ATOM 5108 O O . LEU B 1 69 ? -19.312 -21.266 -5.922 1 98.81 69 LEU B O 1
ATOM 5112 N N . LEU B 1 70 ? -18.672 -19.297 -5.102 1 98.81 70 LEU B N 1
ATOM 5113 C CA . LEU B 1 70 ? -17.25 -19.547 -5.207 1 98.81 70 LEU B CA 1
ATOM 5114 C C . LEU B 1 70 ? -16.656 -19.891 -3.842 1 98.81 70 LEU B C 1
ATOM 5116 O O . LEU B 1 70 ? -16.812 -19.141 -2.881 1 98.81 70 LEU B O 1
ATOM 5120 N N . ILE B 1 71 ? -15.969 -21.047 -3.756 1 98.81 71 ILE B N 1
ATOM 5121 C CA . ILE B 1 71 ? -15.414 -21.516 -2.494 1 98.81 71 ILE B CA 1
ATOM 5122 C C . ILE B 1 71 ? -13.891 -21.5 -2.557 1 98.81 71 ILE B C 1
ATOM 5124 O O . ILE B 1 71 ? -13.289 -22.047 -3.486 1 98.81 71 ILE B O 1
ATOM 5128 N N . GLU B 1 72 ? -13.242 -20.844 -1.65 1 98.62 72 GLU B N 1
ATOM 5129 C CA . GLU B 1 72 ? -11.789 -20.766 -1.548 1 98.62 72 GLU B CA 1
ATOM 5130 C C . GLU B 1 72 ? -11.312 -21.188 -0.159 1 98.62 72 GLU B C 1
ATOM 5132 O O . GLU B 1 72 ? -11.82 -20.688 0.851 1 98.62 72 GLU B O 1
ATOM 5137 N N . ALA B 1 73 ? -10.32 -22.078 -0.134 1 98.38 73 ALA B N 1
ATOM 5138 C CA . ALA B 1 73 ? -9.805 -22.641 1.114 1 98.38 73 ALA B CA 1
ATOM 5139 C C . ALA B 1 73 ? -9.031 -21.594 1.909 1 98.38 73 ALA B C 1
ATOM 5141 O O . ALA B 1 73 ? -8.992 -21.641 3.141 1 98.38 73 ALA B O 1
ATOM 5142 N N . GLY B 1 74 ? -8.398 -20.688 1.198 1 97.44 74 GLY B N 1
ATOM 5143 C CA . GLY B 1 74 ? -7.59 -19.672 1.857 1 97.44 74 GLY B CA 1
ATOM 5144 C C . GLY B 1 74 ? -8.32 -18.359 2.061 1 97.44 74 GLY B C 1
ATOM 5145 O O . GLY B 1 74 ? -9.492 -18.234 1.696 1 97.44 74 GLY B O 1
ATOM 5146 N N . PRO B 1 75 ? -7.652 -17.375 2.664 1 96.56 75 PRO B N 1
ATOM 5147 C CA . PRO B 1 75 ? -8.234 -16.062 2.932 1 96.56 75 PRO B CA 1
ATOM 5148 C C . PRO B 1 75 ? -8.125 -15.117 1.738 1 96.56 75 PRO B C 1
ATOM 5150 O O . PRO B 1 75 ? -7.816 -15.555 0.626 1 96.56 75 PRO B O 1
ATOM 5153 N N . TYR B 1 76 ? -8.484 -13.859 1.969 1 95.88 76 TYR B N 1
ATOM 5154 C CA . TYR B 1 76 ? -8.195 -12.789 1.023 1 95.88 76 TYR B CA 1
ATOM 5155 C C . TYR B 1 76 ? -6.691 -12.57 0.896 1 95.88 76 TYR B C 1
ATOM 5157 O O . TYR B 1 76 ? -5.938 -12.828 1.839 1 95.88 76 TYR B O 1
ATOM 5165 N N . PRO B 1 77 ? -6.277 -12.148 -0.316 1 96.5 77 PRO B N 1
ATOM 5166 C CA . PRO B 1 77 ? -4.852 -11.852 -0.455 1 96.5 77 PRO B CA 1
ATOM 5167 C C . PRO B 1 77 ? -4.387 -10.734 0.478 1 96.5 77 PRO B C 1
ATOM 5169 O O . PRO B 1 77 ? -5.113 -9.758 0.687 1 96.5 77 PRO B O 1
ATOM 5172 N N . PRO B 1 78 ? -3.225 -10.875 1.053 1 95.94 78 PRO B N 1
ATOM 5173 C CA . PRO B 1 78 ? -2.662 -9.828 1.912 1 95.94 78 PRO B CA 1
ATOM 5174 C C . PRO B 1 78 ? -1.995 -8.711 1.119 1 95.94 78 PRO B C 1
ATOM 5176 O O . PRO B 1 78 ? -1.923 -8.773 -0.111 1 95.94 78 PRO B O 1
ATOM 5179 N N . LEU B 1 79 ? -1.486 -7.73 1.862 1 93.94 79 LEU B N 1
ATOM 5180 C CA . LEU B 1 79 ? -0.858 -6.562 1.25 1 93.94 79 LEU B CA 1
ATOM 5181 C C . LEU B 1 79 ? 0.342 -6.973 0.403 1 93.94 79 LEU B C 1
ATOM 5183 O O . LEU B 1 79 ? 0.559 -6.426 -0.681 1 93.94 79 LEU B O 1
ATOM 5187 N N . GLU B 1 80 ? 1.132 -7.938 0.893 1 95.06 80 GLU B N 1
ATOM 5188 C CA . GLU B 1 80 ? 2.355 -8.336 0.203 1 95.06 80 GLU B CA 1
ATOM 5189 C C . GLU B 1 80 ? 2.041 -9.102 -1.079 1 95.06 80 GLU B C 1
ATOM 5191 O O . GLU B 1 80 ? 2.922 -9.305 -1.92 1 95.06 80 GLU B O 1
ATOM 5196 N N . SER B 1 81 ? 0.766 -9.523 -1.234 1 96.38 81 SER B N 1
ATOM 5197 C CA . SER B 1 81 ? 0.342 -10.07 -2.518 1 96.38 81 SER B CA 1
ATOM 5198 C C . SER B 1 81 ? 0.087 -8.969 -3.537 1 96.38 81 SER B C 1
ATOM 5200 O O . SER B 1 81 ? 0.442 -9.102 -4.711 1 96.38 81 SER B O 1
ATOM 5202 N N . ASP B 1 82 ? -0.416 -7.891 -3.1 1 93.69 82 ASP B N 1
ATOM 5203 C CA . ASP B 1 82 ? -0.714 -6.762 -3.973 1 93.69 82 ASP B CA 1
ATOM 5204 C C . ASP B 1 82 ? 0.567 -6.07 -4.434 1 93.69 82 ASP B C 1
ATOM 5206 O O . ASP B 1 82 ? 0.656 -5.613 -5.574 1 93.69 82 ASP B O 1
ATOM 5210 N N . LEU B 1 83 ? 1.489 -5.953 -3.514 1 93.44 83 LEU B N 1
ATOM 5211 C CA . LEU B 1 83 ? 2.775 -5.336 -3.814 1 93.44 83 LEU B CA 1
ATOM 5212 C C . LEU B 1 83 ? 3.736 -6.348 -4.426 1 93.44 83 LEU B C 1
ATOM 5214 O O . LEU B 1 83 ? 4.375 -7.117 -3.703 1 93.44 83 LEU B O 1
ATOM 5218 N N . ALA B 1 84 ? 3.885 -6.23 -5.707 1 92.12 84 ALA B N 1
ATOM 5219 C CA . ALA B 1 84 ? 4.531 -7.277 -6.496 1 92.12 84 ALA B CA 1
ATOM 5220 C C . ALA B 1 84 ? 5.953 -7.527 -6.012 1 92.12 84 ALA B C 1
ATOM 5222 O O . ALA B 1 84 ? 6.445 -8.656 -6.07 1 92.12 84 ALA B O 1
ATOM 5223 N N . GLY B 1 85 ? 6.613 -6.543 -5.484 1 93.06 85 GLY B N 1
ATOM 5224 C CA . GLY B 1 85 ? 7.992 -6.672 -5.043 1 93.06 85 GLY B CA 1
ATOM 5225 C C . GLY B 1 85 ? 8.141 -7.477 -3.766 1 93.06 85 GLY B C 1
ATOM 5226 O O . GLY B 1 85 ? 9.242 -7.883 -3.404 1 93.06 85 GLY B O 1
ATOM 5227 N N . LEU B 1 86 ? 7.039 -7.789 -3.092 1 94.19 86 LEU B N 1
ATOM 5228 C CA . LEU B 1 86 ? 7.094 -8.414 -1.775 1 94.19 86 LEU B CA 1
ATOM 5229 C C . LEU B 1 86 ? 6.676 -9.875 -1.852 1 94.19 86 LEU B C 1
ATOM 5231 O O . LEU B 1 86 ? 6.496 -10.531 -0.821 1 94.19 86 LEU B O 1
ATOM 5235 N N . TYR B 1 87 ? 6.621 -10.484 -3.035 1 93.75 87 TYR B N 1
ATOM 5236 C CA . TYR B 1 87 ? 6.098 -11.828 -3.227 1 93.75 87 TYR B CA 1
ATOM 5237 C C . TYR B 1 87 ? 6.961 -12.859 -2.51 1 93.75 87 TYR B C 1
ATOM 5239 O O . TYR B 1 87 ? 6.461 -13.891 -2.062 1 93.75 87 TYR B O 1
ATOM 5247 N N . PRO B 1 88 ? 8.305 -12.594 -2.33 1 93.62 88 PRO B N 1
ATOM 5248 C CA . PRO B 1 88 ? 9.117 -13.617 -1.67 1 93.62 88 PRO B CA 1
ATOM 5249 C C . PRO B 1 88 ? 8.648 -13.914 -0.246 1 93.62 88 PRO B C 1
ATOM 5251 O O . PRO B 1 88 ? 8.93 -14.992 0.29 1 93.62 88 PRO B O 1
ATOM 5254 N N . TYR B 1 89 ? 7.891 -13.039 0.29 1 94.81 89 TYR B N 1
ATOM 5255 C CA . TYR B 1 89 ? 7.531 -13.18 1.695 1 94.81 89 TYR B CA 1
ATOM 5256 C C . TYR B 1 89 ? 6.207 -13.922 1.845 1 94.81 89 TYR B C 1
ATOM 5258 O O . TYR B 1 89 ? 5.699 -14.086 2.957 1 94.81 89 TYR B O 1
ATOM 5266 N N . LEU B 1 90 ? 5.656 -14.406 0.754 1 96.31 90 LEU B N 1
ATOM 5267 C CA . LEU B 1 90 ? 4.418 -15.18 0.776 1 96.31 90 LEU B CA 1
ATOM 5268 C C . LEU B 1 90 ? 4.711 -16.656 0.948 1 96.31 90 LEU B C 1
ATOM 5270 O O . LEU B 1 90 ? 3.865 -17.406 1.445 1 96.31 90 LEU B O 1
ATOM 5274 N N . LYS B 1 91 ? 5.898 -17.047 0.472 1 95 91 LYS B N 1
ATOM 5275 C CA . LYS B 1 91 ? 6.277 -18.438 0.62 1 95 91 LYS B CA 1
ATOM 5276 C C . LYS B 1 91 ? 6.383 -18.828 2.092 1 95 91 LYS B C 1
ATOM 5278 O O . LYS B 1 91 ? 6.832 -18.031 2.92 1 95 91 LYS B O 1
ATOM 5283 N N . ASP B 1 92 ? 5.938 -20.078 2.428 1 94.12 92 ASP B N 1
ATOM 5284 C CA . ASP B 1 92 ? 6.027 -20.641 3.773 1 94.12 92 ASP B CA 1
ATOM 5285 C C . ASP B 1 92 ? 5.113 -19.891 4.742 1 94.12 92 ASP B C 1
ATOM 5287 O O . ASP B 1 92 ? 5.238 -20.031 5.961 1 94.12 92 ASP B O 1
ATOM 5291 N N . SER B 1 93 ? 4.238 -19.031 4.211 1 95.44 93 SER B N 1
ATOM 5292 C CA . SER B 1 93 ? 3.246 -18.344 5.035 1 95.44 93 SER B CA 1
ATOM 5293 C C . SER B 1 93 ? 1.907 -19.078 5.012 1 95.44 93 SER B C 1
ATOM 5295 O O . SER B 1 93 ? 1.78 -20.125 4.391 1 95.44 93 SER B O 1
ATOM 5297 N N . ARG B 1 94 ? 0.892 -18.562 5.691 1 95.12 94 ARG B N 1
ATOM 5298 C CA . ARG B 1 94 ? -0.444 -19.141 5.707 1 95.12 94 ARG B CA 1
ATOM 5299 C C . ARG B 1 94 ? -1.13 -18.984 4.355 1 95.12 94 ARG B C 1
ATOM 5301 O O . ARG B 1 94 ? -2.168 -19.594 4.102 1 95.12 94 ARG B O 1
ATOM 5308 N N . TYR B 1 95 ? -0.542 -18.172 3.453 1 97.44 95 TYR B N 1
ATOM 5309 C CA . TYR B 1 95 ? -1.104 -17.906 2.133 1 97.44 95 TYR B CA 1
ATOM 5310 C C . TYR B 1 95 ? -0.542 -18.891 1.102 1 97.44 95 TYR B C 1
ATOM 5312 O O . TYR B 1 95 ? -0.859 -18.797 -0.086 1 97.44 95 TYR B O 1
ATOM 5320 N N . ASP B 1 96 ? 0.302 -19.766 1.562 1 97.81 96 ASP B N 1
ATOM 5321 C CA . ASP B 1 96 ? 0.902 -20.859 0.81 1 97.81 96 ASP B CA 1
ATOM 5322 C C . ASP B 1 96 ? 0.435 -22.203 1.344 1 97.81 96 ASP B C 1
ATOM 5324 O O . ASP B 1 96 ? 0.405 -22.422 2.557 1 97.81 96 ASP B O 1
ATOM 5328 N N . TRP B 1 97 ? 0.002 -23.094 0.397 1 98.06 97 TRP B N 1
ATOM 5329 C CA . TRP B 1 97 ? -0.353 -24.438 0.84 1 98.06 97 TRP B CA 1
ATOM 5330 C C . TRP B 1 97 ? 0.848 -25.125 1.466 1 98.06 97 TRP B C 1
ATOM 5332 O O . TRP B 1 97 ? 0.688 -26.078 2.244 1 98.06 97 TRP B O 1
ATOM 5342 N N . ASN B 1 98 ? 2.111 -24.672 1.073 1 97 98 ASN B N 1
ATOM 5343 C CA . ASN B 1 98 ? 3.365 -25.219 1.591 1 97 98 ASN B CA 1
ATOM 5344 C C . ASN B 1 98 ? 3.51 -26.703 1.276 1 97 98 ASN B C 1
ATOM 5346 O O . ASN B 1 98 ? 3.945 -27.484 2.127 1 97 98 ASN B O 1
ATOM 5350 N N . PHE B 1 99 ? 3.133 -27.062 0.077 1 97.81 99 PHE B N 1
ATOM 5351 C CA . PHE B 1 99 ? 3.254 -28.453 -0.36 1 97.81 99 PHE B CA 1
ATOM 5352 C C . PHE B 1 99 ? 4.719 -28.859 -0.469 1 97.81 99 PHE B C 1
ATOM 5354 O O . PHE B 1 99 ? 5.574 -28.031 -0.793 1 97.81 99 PHE B O 1
ATOM 5361 N N . THR B 1 100 ? 4.973 -30.141 -0.264 1 97.06 100 THR B N 1
ATOM 5362 C CA . THR B 1 100 ? 6.258 -30.766 -0.548 1 97.06 100 THR B CA 1
ATOM 5363 C C . THR B 1 100 ? 6.059 -32.094 -1.271 1 97.06 100 THR B C 1
ATOM 5365 O O . THR B 1 100 ? 5.004 -32.719 -1.151 1 97.06 100 THR B O 1
ATOM 5368 N N . SER B 1 101 ? 7.027 -32.438 -1.986 1 97.12 101 SER B N 1
ATOM 5369 C CA . SER B 1 101 ? 7.043 -33.812 -2.525 1 97.12 101 SER B CA 1
ATOM 5370 C C . SER B 1 101 ? 7.215 -34.844 -1.419 1 97.12 101 SER B C 1
ATOM 5372 O O . SER B 1 101 ? 7.527 -34.5 -0.278 1 97.12 101 SER B O 1
ATOM 5374 N N . THR B 1 102 ? 6.961 -36.094 -1.774 1 95.12 102 THR B N 1
ATOM 5375 C CA . THR B 1 102 ? 7.395 -37.188 -0.91 1 95.12 102 THR B CA 1
ATOM 5376 C C . THR B 1 102 ? 8.914 -37.188 -0.779 1 95.12 102 THR B C 1
ATOM 5378 O O . THR B 1 102 ? 9.617 -36.531 -1.552 1 95.12 102 THR B O 1
ATOM 5381 N N . GLU B 1 103 ? 9.344 -37.938 0.198 1 89.5 103 GLU B N 1
ATOM 5382 C CA . GLU B 1 103 ? 10.781 -38.094 0.398 1 89.5 103 GLU B CA 1
ATOM 5383 C C . GLU B 1 103 ? 11.406 -38.969 -0.686 1 89.5 103 GLU B C 1
ATOM 5385 O O . GLU B 1 103 ? 10.695 -39.625 -1.454 1 89.5 103 GLU B O 1
ATOM 5390 N N . ASN B 1 104 ? 12.586 -38.875 -0.869 1 80.38 104 ASN B N 1
ATOM 5391 C CA . ASN B 1 104 ? 13.422 -39.719 -1.714 1 80.38 104 ASN B CA 1
ATOM 5392 C C . ASN B 1 104 ? 13.227 -39.375 -3.193 1 80.38 104 ASN B C 1
ATOM 5394 O O . ASN B 1 104 ? 13.305 -40.281 -4.039 1 80.38 104 ASN B O 1
ATOM 5398 N N . GLU B 1 105 ? 12.766 -38.219 -3.412 1 86.19 105 GLU B N 1
ATOM 5399 C CA . GLU B 1 105 ? 12.883 -37.75 -4.789 1 86.19 105 GLU B CA 1
ATOM 5400 C C . GLU B 1 105 ? 14.352 -37.625 -5.199 1 86.19 105 GLU B C 1
ATOM 5402 O O . GLU B 1 105 ? 15.188 -37.219 -4.398 1 86.19 105 GLU B O 1
ATOM 5407 N N . LEU B 1 106 ? 14.578 -37.906 -6.395 1 86.69 106 LEU B N 1
ATOM 5408 C CA . LEU B 1 106 ? 15.945 -37.875 -6.902 1 86.69 106 LEU B CA 1
ATOM 5409 C C . LEU B 1 106 ? 16.562 -36.5 -6.711 1 86.69 106 LEU B C 1
ATOM 5411 O O . LEU B 1 106 ? 17.734 -36.406 -6.352 1 86.69 106 LEU B O 1
ATOM 5415 N N . ILE B 1 107 ? 15.789 -35.5 -6.867 1 88.69 107 ILE B N 1
ATOM 5416 C CA . ILE B 1 107 ? 16.359 -34.156 -6.855 1 88.69 107 ILE B CA 1
ATOM 5417 C C . ILE B 1 107 ? 16.25 -33.594 -5.453 1 88.69 107 ILE B C 1
ATOM 5419 O O . ILE B 1 107 ? 16.594 -32.406 -5.238 1 88.69 107 ILE B O 1
ATOM 5423 N N . GLY B 1 108 ? 15.812 -34.344 -4.469 1 89.12 108 GLY B N 1
ATOM 5424 C CA . GLY B 1 108 ? 15.602 -33.844 -3.117 1 89.12 108 GLY B CA 1
ATOM 5425 C C . GLY B 1 108 ? 16.875 -33.781 -2.291 1 89.12 108 GLY B C 1
ATOM 5426 O O . GLY B 1 108 ? 16.906 -33.156 -1.236 1 89.12 108 GLY B O 1
ATOM 5427 N N . GLU B 1 109 ? 17.953 -34.375 -2.807 1 84.88 109 GLU B N 1
ATOM 5428 C CA . GLU B 1 109 ? 19.188 -34.594 -2.045 1 84.88 109 GLU B CA 1
ATOM 5429 C C . GLU B 1 109 ? 19.75 -33.25 -1.564 1 84.88 109 GLU B C 1
ATOM 5431 O O . GLU B 1 109 ? 20.25 -33.156 -0.444 1 84.88 109 GLU B O 1
ATOM 5436 N N . TYR B 1 110 ? 19.562 -32.281 -2.344 1 88.94 110 TYR B N 1
ATOM 5437 C CA . TYR B 1 110 ? 20.203 -31 -2.008 1 88.94 110 TYR B CA 1
ATOM 5438 C C . TYR B 1 110 ? 19.156 -29.938 -1.665 1 88.94 110 TYR B C 1
ATOM 5440 O O . TYR B 1 110 ? 19.422 -28.75 -1.795 1 88.94 110 TYR B O 1
ATOM 5448 N N . HIS B 1 111 ? 18.016 -30.375 -1.3 1 94.5 111 HIS B N 1
ATOM 5449 C CA . HIS B 1 111 ? 16.984 -29.484 -0.79 1 94.5 111 HIS B CA 1
ATOM 5450 C C . HIS B 1 111 ? 16.797 -29.656 0.716 1 94.5 111 HIS B C 1
ATOM 5452 O O . HIS B 1 111 ? 17.156 -30.688 1.277 1 94.5 111 HIS B O 1
ATOM 5458 N N . THR B 1 112 ? 16.344 -28.578 1.322 1 92.69 112 THR B N 1
ATOM 5459 C CA . THR B 1 112 ? 16.078 -28.609 2.756 1 92.69 112 THR B CA 1
ATOM 5460 C C . THR B 1 112 ? 15.109 -29.75 3.094 1 92.69 112 THR B C 1
ATOM 5462 O O . THR B 1 112 ? 14.062 -29.906 2.465 1 92.69 112 THR B O 1
ATOM 5465 N N . LYS B 1 113 ? 15.461 -30.672 3.992 1 91.31 113 LYS B N 1
ATOM 5466 C CA . LYS B 1 113 ? 14.68 -31.797 4.52 1 91.31 113 LYS B CA 1
ATOM 5467 C C . LYS B 1 113 ? 14.516 -32.875 3.473 1 91.31 113 LYS B C 1
ATOM 5469 O O . LYS B 1 113 ? 13.609 -33.719 3.574 1 91.31 113 LYS B O 1
ATOM 5474 N N . ASP B 1 114 ? 15.195 -32.812 2.348 1 92.75 114 ASP B N 1
ATOM 5475 C CA . ASP B 1 114 ? 15.258 -33.844 1.308 1 92.75 114 ASP B CA 1
ATOM 5476 C C . ASP B 1 114 ? 13.922 -33.969 0.581 1 92.75 114 ASP B C 1
ATOM 5478 O O . ASP B 1 114 ? 13.469 -35.094 0.287 1 92.75 114 ASP B O 1
ATOM 5482 N N . VAL B 1 115 ? 13.227 -32.844 0.445 1 95.44 115 VAL B N 1
ATOM 5483 C CA . VAL B 1 115 ? 11.977 -32.781 -0.311 1 95.44 115 VAL B CA 1
ATOM 5484 C C . VAL B 1 115 ? 12.016 -31.594 -1.258 1 95.44 115 VAL B C 1
ATOM 5486 O O . VAL B 1 115 ? 12.773 -30.641 -1.044 1 95.44 115 VAL B O 1
ATOM 5489 N N . VAL B 1 116 ? 11.258 -31.688 -2.289 1 96.06 116 VAL B N 1
ATOM 5490 C CA . VAL B 1 116 ? 11.055 -30.547 -3.18 1 96.06 116 VAL B CA 1
ATOM 5491 C C . VAL B 1 116 ? 9.891 -29.703 -2.674 1 96.06 116 VAL B C 1
ATOM 5493 O O . VAL B 1 116 ? 8.789 -30.203 -2.463 1 96.06 116 VAL B O 1
ATOM 5496 N N . HIS B 1 117 ? 10.156 -28.469 -2.396 1 96 117 HIS B N 1
ATOM 5497 C CA . HIS B 1 117 ? 9.102 -27.547 -1.971 1 96 117 HIS B CA 1
ATOM 5498 C C . HIS B 1 117 ? 8.258 -27.078 -3.156 1 96 117 HIS B C 1
ATOM 5500 O O . HIS B 1 117 ? 8.805 -26.609 -4.156 1 96 117 HIS B O 1
ATOM 5506 N N . MET B 1 118 ? 6.98 -27.219 -3.051 1 96.81 118 MET B N 1
ATOM 5507 C CA . MET B 1 118 ? 6.078 -27.031 -4.184 1 96.81 118 MET B CA 1
ATOM 5508 C C . MET B 1 118 ? 4.98 -26.031 -3.842 1 96.81 118 MET B C 1
ATOM 5510 O O . MET B 1 118 ? 3.793 -26.359 -3.883 1 96.81 118 MET B O 1
ATOM 5514 N N . SER B 1 119 ? 5.352 -24.812 -3.592 1 96.19 119 SER B N 1
ATOM 5515 C CA . SER B 1 119 ? 4.484 -23.719 -3.184 1 96.19 119 SER B CA 1
ATOM 5516 C C . SER B 1 119 ? 3.336 -23.516 -4.168 1 96.19 119 SER B C 1
ATOM 5518 O O . SER B 1 119 ? 3.545 -23.531 -5.383 1 96.19 119 SER B O 1
ATOM 5520 N N . GLN B 1 120 ? 2.131 -23.422 -3.693 1 97.38 120 GLN B N 1
ATOM 5521 C CA . GLN B 1 120 ? 0.904 -23.047 -4.387 1 97.38 120 GLN B CA 1
ATOM 5522 C C . GLN B 1 120 ? 0.066 -22.094 -3.537 1 97.38 120 GLN B C 1
ATOM 5524 O O . GLN B 1 120 ? -0.009 -22.234 -2.316 1 97.38 120 GLN B O 1
ATOM 5529 N N . GLY B 1 121 ? -0.502 -21.172 -4.121 1 98 121 GLY B N 1
ATOM 5530 C CA . GLY B 1 121 ? -1.256 -20.172 -3.387 1 98 121 GLY B CA 1
ATOM 5531 C C . GLY B 1 121 ? -2.486 -20.734 -2.701 1 98 121 GLY B C 1
ATOM 5532 O O . GLY B 1 121 ? -3.26 -21.484 -3.312 1 98 121 GLY B O 1
ATOM 5533 N N . LYS B 1 122 ? -2.6 -20.469 -1.416 1 98.31 122 LYS B N 1
ATOM 5534 C CA . LYS B 1 122 ? -3.803 -20.734 -0.631 1 98.31 122 LYS B CA 1
ATOM 5535 C C . LYS B 1 122 ? -4.492 -19.438 -0.224 1 98.31 122 LYS B C 1
ATOM 5537 O O . LYS B 1 122 ? -4.496 -19.062 0.953 1 98.31 122 LYS B O 1
ATOM 5542 N N . MET B 1 123 ? -5.078 -18.781 -1.146 1 97.81 123 MET B N 1
ATOM 5543 C CA . MET B 1 123 ? -5.809 -17.531 -1.031 1 97.81 123 MET B CA 1
ATOM 5544 C C . MET B 1 123 ? -6.605 -17.25 -2.299 1 97.81 123 MET B C 1
ATOM 5546 O O . MET B 1 123 ? -6.402 -17.891 -3.324 1 97.81 123 MET B O 1
ATOM 5550 N N . LEU B 1 124 ? -7.484 -16.297 -2.197 1 97.75 124 LEU B N 1
ATOM 5551 C CA . LEU B 1 124 ? -8.203 -15.859 -3.389 1 97.75 124 LEU B CA 1
ATOM 5552 C C . LEU B 1 124 ? -7.238 -15.422 -4.484 1 97.75 124 LEU B C 1
ATOM 5554 O O . LEU B 1 124 ? -6.281 -14.695 -4.215 1 97.75 124 LEU B O 1
ATOM 5558 N N . GLY B 1 125 ? -7.406 -15.953 -5.656 1 97.62 125 GLY B N 1
ATOM 5559 C CA . GLY B 1 125 ? -6.465 -15.766 -6.746 1 97.62 125 GLY B CA 1
ATOM 5560 C C . GLY B 1 125 ? -5.473 -16.906 -6.883 1 97.62 125 GLY B C 1
ATOM 5561 O O . GLY B 1 125 ? -4.832 -17.047 -7.926 1 97.62 125 GLY B O 1
ATOM 5562 N N . GLY B 1 126 ? -5.328 -17.672 -5.785 1 97.88 126 GLY B N 1
ATOM 5563 C CA . GLY B 1 126 ? -4.48 -18.859 -5.805 1 97.88 126 GLY B CA 1
ATOM 5564 C C . GLY B 1 126 ? -3.023 -18.547 -6.086 1 97.88 126 GLY B C 1
ATOM 5565 O O . GLY B 1 126 ? -2.445 -17.641 -5.469 1 97.88 126 GLY B O 1
ATOM 5566 N N . SER B 1 127 ? -2.459 -19.297 -7.008 1 97.56 127 SER B N 1
ATOM 5567 C CA . SER B 1 127 ? -1.031 -19.188 -7.289 1 97.56 127 SER B CA 1
ATOM 5568 C C . SER B 1 127 ? -0.72 -17.906 -8.07 1 97.56 127 SER B C 1
ATOM 5570 O O . SER B 1 127 ? 0.415 -17.422 -8.047 1 97.56 127 SER B O 1
ATOM 5572 N N . SER B 1 128 ? -1.692 -17.312 -8.727 1 97.31 128 SER B N 1
ATOM 5573 C CA . SER B 1 128 ? -1.468 -16.031 -9.375 1 97.31 128 SER B CA 1
ATOM 5574 C C . SER B 1 128 ? -1.243 -14.922 -8.352 1 97.31 128 SER B C 1
ATOM 5576 O O . SER B 1 128 ? -0.625 -13.898 -8.656 1 97.31 128 SER B O 1
ATOM 5578 N N . SER B 1 129 ? -1.729 -15.094 -7.141 1 97.5 129 SER B N 1
ATOM 5579 C CA . SER B 1 129 ? -1.565 -14.133 -6.059 1 97.5 129 SER B CA 1
ATOM 5580 C C . SER B 1 129 ? -0.283 -14.391 -5.277 1 97.5 129 SER B C 1
ATOM 5582 O O . SER B 1 129 ? 0.114 -13.578 -4.438 1 97.5 129 SER B O 1
ATOM 5584 N N . LEU B 1 130 ? 0.372 -15.453 -5.574 1 96.75 130 LEU B N 1
ATOM 5585 C CA . LEU B 1 130 ? 1.563 -15.867 -4.844 1 96.75 130 LEU B CA 1
ATOM 5586 C C . LEU B 1 130 ? 2.799 -15.805 -5.734 1 96.75 130 LEU B C 1
ATOM 5588 O O . LEU B 1 130 ? 3.883 -15.438 -5.273 1 96.75 130 LEU B O 1
ATOM 5592 N N . GLY B 1 131 ? 2.656 -16.094 -6.898 1 91.94 131 GLY B N 1
ATOM 5593 C CA . GLY B 1 131 ? 3.75 -16.422 -7.801 1 91.94 131 GLY B CA 1
ATOM 5594 C C . GLY B 1 131 ? 4.59 -15.219 -8.188 1 91.94 131 GLY B C 1
ATOM 5595 O O . GLY B 1 131 ? 4.492 -14.156 -7.566 1 91.94 131 GLY B O 1
ATOM 5596 N N . PHE B 1 132 ? 5.449 -15.398 -9.18 1 91.62 132 PHE B N 1
ATOM 5597 C CA . PHE B 1 132 ? 6.504 -14.461 -9.531 1 91.62 132 PHE B CA 1
ATOM 5598 C C . PHE B 1 132 ? 5.977 -13.375 -10.469 1 91.62 132 PHE B C 1
ATOM 5600 O O . PHE B 1 132 ? 6.629 -12.352 -10.672 1 91.62 132 PHE B O 1
ATOM 5607 N N . GLY B 1 133 ? 4.785 -13.633 -11.031 1 92.94 133 GLY B N 1
ATOM 5608 C CA . GLY B 1 133 ? 4.148 -12.578 -11.805 1 92.94 133 GLY B CA 1
ATOM 5609 C C . GLY B 1 133 ? 4.605 -12.539 -13.25 1 92.94 133 GLY B C 1
ATOM 5610 O O . GLY B 1 133 ? 4.262 -11.617 -13.992 1 92.94 133 GLY B O 1
ATOM 5611 N N . CYS B 1 134 ? 5.297 -13.578 -13.719 1 95.25 134 CYS B N 1
ATOM 5612 C CA . CYS B 1 134 ? 5.742 -13.664 -15.109 1 95.25 134 CYS B CA 1
ATOM 5613 C C . CYS B 1 134 ? 4.613 -14.141 -16.016 1 95.25 134 CYS B C 1
ATOM 5615 O O . CYS B 1 134 ? 3.715 -14.859 -15.562 1 95.25 134 CYS B O 1
ATOM 5617 N N . TYR B 1 135 ? 4.68 -13.672 -17.234 1 96.25 135 TYR B N 1
ATOM 5618 C CA . TYR B 1 135 ? 3.615 -14.031 -18.172 1 96.25 135 TYR B CA 1
ATOM 5619 C C . TYR B 1 135 ? 4.188 -14.469 -19.516 1 96.25 135 TYR B C 1
ATOM 5621 O O . TYR B 1 135 ? 5.066 -13.805 -20.062 1 96.25 135 TYR B O 1
ATOM 5629 N N . ARG B 1 136 ? 3.738 -15.555 -19.984 1 95.75 136 ARG B N 1
ATOM 5630 C CA . ARG B 1 136 ? 4.031 -16.078 -21.312 1 95.75 136 ARG B CA 1
ATOM 5631 C C . ARG B 1 136 ? 2.949 -17.047 -21.781 1 95.75 136 ARG B C 1
ATOM 5633 O O . ARG B 1 136 ? 2.445 -17.844 -20.984 1 95.75 136 ARG B O 1
ATOM 5640 N N . ARG B 1 137 ? 2.676 -16.984 -23.078 1 95.12 137 ARG B N 1
ATOM 5641 C CA . ARG B 1 137 ? 1.741 -17.938 -23.672 1 95.12 137 ARG B CA 1
ATOM 5642 C C . ARG B 1 137 ? 2.445 -19.234 -24.047 1 95.12 137 ARG B C 1
ATOM 5644 O O . ARG B 1 137 ? 3.662 -19.25 -24.25 1 95.12 137 ARG B O 1
ATOM 5651 N N . GLY B 1 138 ? 1.626 -20.297 -24.062 1 95.25 138 GLY B N 1
ATOM 5652 C CA . GLY B 1 138 ? 2.127 -21.484 -24.734 1 95.25 138 GLY B CA 1
ATOM 5653 C C . GLY B 1 138 ? 2.346 -21.281 -26.219 1 95.25 138 GLY B C 1
ATOM 5654 O O . GLY B 1 138 ? 1.892 -20.297 -26.781 1 95.25 138 GLY B O 1
ATOM 5655 N N . TYR B 1 139 ? 3.012 -22.188 -26.828 1 95.88 139 TYR B N 1
ATOM 5656 C CA . TYR B 1 139 ? 3.297 -22.156 -28.25 1 95.88 139 TYR B CA 1
ATOM 5657 C C . TYR B 1 139 ? 2.158 -22.781 -29.062 1 95.88 139 TYR B C 1
ATOM 5659 O O . TYR B 1 139 ? 1.417 -23.609 -28.547 1 95.88 139 TYR B O 1
ATOM 5667 N N . PRO B 1 140 ? 2.037 -22.344 -30.344 1 96.12 140 PRO B N 1
ATOM 5668 C CA . PRO B 1 140 ? 1.038 -23 -31.203 1 96.12 140 PRO B CA 1
ATOM 5669 C C . PRO B 1 140 ? 1.136 -24.516 -31.188 1 96.12 140 PRO B C 1
ATOM 5671 O O . PRO B 1 140 ? 0.113 -25.203 -31.125 1 96.12 140 PRO B O 1
ATOM 5674 N N . HIS B 1 141 ? 2.324 -24.984 -31.156 1 95.69 141 HIS B N 1
ATOM 5675 C CA . HIS B 1 141 ? 2.596 -26.422 -31.109 1 95.69 141 HIS B CA 1
ATOM 5676 C C . HIS B 1 141 ? 1.916 -27.078 -29.922 1 95.69 141 HIS B C 1
ATOM 5678 O O . HIS B 1 141 ? 1.37 -28.172 -30.031 1 95.69 141 HIS B O 1
ATOM 5684 N N . ASP B 1 142 ? 1.901 -26.469 -28.828 1 97.31 142 ASP B N 1
ATOM 5685 C CA . ASP B 1 142 ? 1.35 -27.031 -27.594 1 97.31 142 ASP B CA 1
ATOM 5686 C C . ASP B 1 142 ? -0.161 -27.219 -27.703 1 97.31 142 ASP B C 1
ATOM 5688 O O . ASP B 1 142 ? -0.676 -28.297 -27.406 1 97.31 142 ASP B O 1
ATOM 5692 N N . TYR B 1 143 ? -0.836 -26.219 -28.156 1 98.06 143 TYR B N 1
ATOM 5693 C CA . TYR B 1 143 ? -2.291 -26.266 -28.25 1 98.06 143 TYR B CA 1
ATOM 5694 C C . TYR B 1 143 ? -2.729 -27.203 -29.375 1 98.06 143 TYR B C 1
ATOM 5696 O O . TYR B 1 143 ? -3.732 -27.906 -29.266 1 98.06 143 TYR B O 1
ATOM 5704 N N . ASN B 1 144 ? -2.004 -27.203 -30.484 1 98.12 144 ASN B N 1
ATOM 5705 C CA . ASN B 1 144 ? -2.295 -28.141 -31.562 1 98.12 144 ASN B CA 1
ATOM 5706 C C . ASN B 1 144 ? -2.143 -29.578 -31.094 1 98.12 144 ASN B C 1
ATOM 5708 O O . ASN B 1 144 ? -2.875 -30.469 -31.562 1 98.12 144 ASN B O 1
ATOM 5712 N N . GLU B 1 145 ? -1.208 -29.781 -30.25 1 97.81 145 GLU B N 1
ATOM 5713 C CA . GLU B 1 145 ? -1.069 -31.094 -29.641 1 97.81 145 GLU B CA 1
ATOM 5714 C C . GLU B 1 145 ? -2.291 -31.453 -28.812 1 97.81 145 GLU B C 1
ATOM 5716 O O . GLU B 1 145 ? -2.754 -32.594 -28.828 1 97.81 145 GLU B O 1
ATOM 5721 N N . TRP B 1 146 ? -2.812 -30.5 -28.047 1 98.56 146 TRP B N 1
ATOM 5722 C CA . TRP B 1 146 ? -4.035 -30.75 -27.297 1 98.56 146 TRP B CA 1
ATOM 5723 C C . TRP B 1 146 ? -5.176 -31.172 -28.219 1 98.56 146 TRP B C 1
ATOM 5725 O O . TRP B 1 146 ? -5.922 -32.094 -27.922 1 98.56 146 TRP B O 1
ATOM 5735 N N . ALA B 1 147 ? -5.277 -30.453 -29.328 1 98.69 147 ALA B N 1
ATOM 5736 C CA . ALA B 1 147 ? -6.32 -30.75 -30.297 1 98.69 147 ALA B CA 1
ATOM 5737 C C . ALA B 1 147 ? -6.184 -32.188 -30.828 1 98.69 147 ALA B C 1
ATOM 5739 O O . ALA B 1 147 ? -7.18 -32.875 -30.984 1 98.69 147 ALA B O 1
ATOM 5740 N N . ALA B 1 148 ? -5.004 -32.531 -31.062 1 98.38 148 ALA B N 1
ATOM 5741 C CA . ALA B 1 148 ? -4.746 -33.875 -31.578 1 98.38 148 ALA B CA 1
ATOM 5742 C C . ALA B 1 148 ? -5.102 -34.938 -30.547 1 98.38 148 ALA B C 1
ATOM 5744 O O . ALA B 1 148 ? -5.738 -35.938 -30.875 1 98.38 148 ALA B O 1
ATOM 5745 N N . ILE B 1 149 ? -4.707 -34.719 -29.359 1 97.88 149 ILE B N 1
ATOM 5746 C CA . ILE B 1 149 ? -4.93 -35.688 -28.281 1 97.88 149 ILE B CA 1
ATOM 5747 C C . ILE B 1 149 ? -6.426 -35.844 -28.031 1 97.88 149 ILE B C 1
ATOM 5749 O O . ILE B 1 149 ? -6.914 -36.969 -27.797 1 97.88 149 ILE B O 1
ATOM 5753 N N . THR B 1 150 ? -7.148 -34.75 -28.109 1 98.06 150 THR B N 1
ATOM 5754 C CA . THR B 1 150 ? -8.562 -34.781 -27.766 1 98.06 150 THR B CA 1
ATOM 5755 C C . THR B 1 150 ? -9.422 -35.031 -29 1 98.06 150 THR B C 1
ATOM 5757 O O . THR B 1 150 ? -10.641 -35.219 -28.891 1 98.06 150 THR B O 1
ATOM 5760 N N . ASN B 1 151 ? -8.828 -35.031 -30.141 1 97.88 151 ASN B N 1
ATOM 5761 C CA . ASN B 1 151 ? -9.547 -35.062 -31.406 1 97.88 151 ASN B CA 1
ATOM 5762 C C . ASN B 1 151 ? -10.641 -34 -31.469 1 97.88 151 ASN B C 1
ATOM 5764 O O . ASN B 1 151 ? -11.797 -34.312 -31.766 1 97.88 151 ASN B O 1
ATOM 5768 N N . ASP B 1 152 ? -10.281 -32.812 -31.094 1 98.5 152 ASP B N 1
ATOM 5769 C CA . ASP B 1 152 ? -11.172 -31.656 -31.047 1 98.5 152 ASP B CA 1
ATOM 5770 C C . ASP B 1 152 ? -10.43 -30.375 -31.438 1 98.5 152 ASP B C 1
ATOM 5772 O O . ASP B 1 152 ? -9.672 -29.844 -30.625 1 98.5 152 ASP B O 1
ATOM 5776 N N . THR B 1 153 ? -10.688 -29.797 -32.531 1 98.19 153 THR B N 1
ATOM 5777 C CA . THR B 1 153 ? -9.953 -28.672 -33.094 1 98.19 153 THR B CA 1
ATOM 5778 C C . THR B 1 153 ? -10.211 -27.391 -32.312 1 98.19 153 THR B C 1
ATOM 5780 O O . THR B 1 153 ? -9.492 -26.406 -32.469 1 98.19 153 THR B O 1
ATOM 5783 N N . SER B 1 154 ? -11.18 -27.422 -31.422 1 98.25 154 SER B N 1
ATOM 5784 C CA . SER B 1 154 ? -11.461 -26.234 -30.625 1 98.25 154 SER B CA 1
ATOM 5785 C C . SER B 1 154 ? -10.383 -25.984 -29.578 1 98.25 154 SER B C 1
ATOM 5787 O O . SER B 1 154 ? -10.344 -24.922 -28.953 1 98.25 154 SER B O 1
ATOM 5789 N N . TRP B 1 155 ? -9.43 -26.938 -29.484 1 98.69 155 TRP B N 1
ATOM 5790 C CA . TRP B 1 155 ? -8.312 -26.766 -28.562 1 98.69 155 TRP B CA 1
ATOM 5791 C C . TRP B 1 155 ? -7.035 -26.391 -29.312 1 98.69 155 TRP B C 1
ATOM 5793 O O . TRP B 1 155 ? -5.973 -26.25 -28.703 1 98.69 155 TRP B O 1
ATOM 5803 N N . SER B 1 156 ? -7.117 -26.203 -30.641 1 98.62 156 SER B N 1
ATOM 5804 C CA . SER B 1 156 ? -5.969 -25.781 -31.438 1 98.62 156 SER B CA 1
ATOM 5805 C C . SER B 1 156 ? -5.57 -24.344 -31.125 1 98.62 156 SER B C 1
ATOM 5807 O O . SER B 1 156 ? -6.34 -23.594 -30.516 1 98.62 156 SER B O 1
ATOM 5809 N N . TYR B 1 157 ? -4.375 -23.984 -31.547 1 97.5 157 TYR B N 1
ATOM 5810 C CA . TYR B 1 157 ? -3.906 -22.609 -31.328 1 97.5 157 TYR B CA 1
ATOM 5811 C C . TYR B 1 157 ? -4.852 -21.609 -31.984 1 97.5 157 TYR B C 1
ATOM 5813 O O . TYR B 1 157 ? -5.168 -20.578 -31.375 1 97.5 157 TYR B O 1
ATOM 5821 N N . LYS B 1 158 ? -5.297 -21.875 -33.125 1 97.38 158 LYS B N 1
ATOM 5822 C CA . LYS B 1 158 ? -6.207 -20.984 -33.844 1 97.38 158 LYS B CA 1
ATOM 5823 C C . LYS B 1 158 ? -7.449 -20.688 -33 1 97.38 158 LYS B C 1
ATOM 5825 O O . LYS B 1 158 ? -7.949 -19.547 -33 1 97.38 158 LYS B O 1
ATOM 5830 N N . SER B 1 159 ? -7.934 -21.688 -32.281 1 98.06 159 SER B N 1
ATOM 5831 C CA . SER B 1 159 ? -9.164 -21.547 -31.516 1 98.06 159 SER B CA 1
ATOM 5832 C C . SER B 1 159 ? -8.891 -20.984 -30.125 1 98.06 159 SER B C 1
ATOM 5834 O O . SER B 1 159 ? -9.742 -20.297 -29.562 1 98.06 159 SER B O 1
ATOM 5836 N N . ILE B 1 160 ? -7.703 -21.25 -29.562 1 97.81 160 ILE B N 1
ATOM 5837 C CA . ILE B 1 160 ? -7.383 -20.859 -28.188 1 97.81 160 ILE B CA 1
ATOM 5838 C C . ILE B 1 160 ? -6.855 -19.422 -28.172 1 97.81 160 ILE B C 1
ATOM 5840 O O . ILE B 1 160 ? -7.094 -18.688 -27.219 1 97.81 160 ILE B O 1
ATOM 5844 N N . ALA B 1 161 ? -6.199 -18.953 -29.219 1 97.06 161 ALA B N 1
ATOM 5845 C CA . ALA B 1 161 ? -5.52 -17.656 -29.266 1 97.06 161 ALA B CA 1
ATOM 5846 C C . ALA B 1 161 ? -6.48 -16.516 -28.953 1 97.06 161 ALA B C 1
ATOM 5848 O O . ALA B 1 161 ? -6.148 -15.609 -28.188 1 97.06 161 ALA B O 1
ATOM 5849 N N . PRO B 1 162 ? -7.699 -16.547 -29.531 1 97.44 162 PRO B N 1
ATOM 5850 C CA . PRO B 1 162 ? -8.633 -15.469 -29.203 1 97.44 162 PRO B CA 1
ATOM 5851 C C . PRO B 1 162 ? -9 -15.445 -27.719 1 97.44 162 PRO B C 1
ATOM 5853 O O . PRO B 1 162 ? -9.234 -14.367 -27.156 1 97.44 162 PRO B O 1
ATOM 5856 N N . LEU B 1 163 ? -9.07 -16.609 -27.078 1 97.94 163 LEU B N 1
ATOM 5857 C CA . LEU B 1 163 ? -9.391 -16.672 -25.656 1 97.94 163 LEU B CA 1
ATOM 5858 C C . LEU B 1 163 ? -8.266 -16.094 -24.812 1 97.94 163 LEU B C 1
ATOM 5860 O O . LEU B 1 163 ? -8.516 -15.43 -23.797 1 97.94 163 LEU B O 1
ATOM 5864 N N . LEU B 1 164 ? -7.027 -16.328 -25.266 1 97.81 164 LEU B N 1
ATOM 5865 C CA . LEU B 1 164 ? -5.879 -15.719 -24.609 1 97.81 164 LEU B CA 1
ATOM 5866 C C . LEU B 1 164 ? -5.969 -14.195 -24.672 1 97.81 164 LEU B C 1
ATOM 5868 O O . LEU B 1 164 ? -5.844 -13.516 -23.656 1 97.81 164 LEU B O 1
ATOM 5872 N N . LYS B 1 165 ? -6.262 -13.688 -25.812 1 97.38 165 LYS B N 1
ATOM 5873 C CA . LYS B 1 165 ? -6.309 -12.258 -26.078 1 97.38 165 LYS B CA 1
ATOM 5874 C C . LYS B 1 165 ? -7.418 -11.586 -25.266 1 97.38 165 LYS B C 1
ATOM 5876 O O . LYS B 1 165 ? -7.27 -10.445 -24.828 1 97.38 165 LYS B O 1
ATOM 5881 N N . GLN B 1 166 ? -8.445 -12.289 -25.031 1 97.44 166 GLN B N 1
ATOM 5882 C CA . GLN B 1 166 ? -9.594 -11.734 -24.328 1 97.44 166 GLN B CA 1
ATOM 5883 C C . GLN B 1 166 ? -9.258 -11.438 -22.875 1 97.44 166 GLN B C 1
ATOM 5885 O O . GLN B 1 166 ? -9.891 -10.586 -22.25 1 97.44 166 GLN B O 1
ATOM 5890 N N . ASN B 1 167 ? -8.297 -12.117 -22.344 1 97.62 167 ASN B N 1
ATOM 5891 C CA . ASN B 1 167 ? -7.91 -11.914 -20.938 1 97.62 167 ASN B CA 1
ATOM 5892 C C . ASN B 1 167 ? -6.848 -10.828 -20.812 1 97.62 167 ASN B C 1
ATOM 5894 O O . ASN B 1 167 ? -6.672 -10.25 -19.734 1 97.62 167 ASN B O 1
ATOM 5898 N N . GLU B 1 168 ? -6.191 -10.484 -21.922 1 97.81 168 GLU B N 1
ATOM 5899 C CA . GLU B 1 168 ? -4.965 -9.695 -21.891 1 97.81 168 GLU B CA 1
ATOM 5900 C C . GLU B 1 168 ? -5.254 -8.219 -22.172 1 97.81 168 GLU B C 1
ATOM 5902 O O . GLU B 1 168 ? -6.113 -7.902 -23 1 97.81 168 GLU B O 1
ATOM 5907 N N . LYS B 1 169 ? -4.586 -7.359 -21.469 1 97.62 169 LYS B N 1
ATOM 5908 C CA . LYS B 1 169 ? -4.508 -5.934 -21.766 1 97.62 169 LYS B CA 1
ATOM 5909 C C . LYS B 1 169 ? -3.057 -5.465 -21.844 1 97.62 169 LYS B C 1
ATOM 5911 O O . LYS B 1 169 ? -2.49 -5.008 -20.844 1 97.62 169 LYS B O 1
ATOM 5916 N N . LEU B 1 170 ? -2.525 -5.523 -23.047 1 97.38 170 LEU B N 1
ATOM 5917 C CA . LEU B 1 170 ? -1.152 -5.074 -23.25 1 97.38 170 LEU B CA 1
ATOM 5918 C C . LEU B 1 170 ? -1.028 -3.572 -23.031 1 97.38 170 LEU B C 1
ATOM 5920 O O . LEU B 1 170 ? -1.748 -2.783 -23.641 1 97.38 170 LEU B O 1
ATOM 5924 N N . VAL B 1 171 ? -0.111 -3.205 -22.141 1 95.81 171 VAL B N 1
ATOM 5925 C CA . VAL B 1 171 ? 0.04 -1.787 -21.828 1 95.81 171 VAL B CA 1
ATOM 5926 C C . VAL B 1 171 ? 1.488 -1.359 -22.062 1 95.81 171 VAL B C 1
ATOM 5928 O O . VAL B 1 171 ? 1.847 -0.205 -21.812 1 95.81 171 VAL B O 1
ATOM 5931 N N . ASP B 1 172 ? 2.309 -2.23 -22.516 1 94.5 172 ASP B N 1
ATOM 5932 C CA . ASP B 1 172 ? 3.699 -1.915 -22.828 1 94.5 172 ASP B CA 1
ATOM 5933 C C . ASP B 1 172 ? 3.797 -0.983 -24.031 1 94.5 172 ASP B C 1
ATOM 5935 O O . ASP B 1 172 ? 3.422 -1.357 -25.141 1 94.5 172 ASP B O 1
ATOM 5939 N N . PRO B 1 173 ? 4.34 0.171 -23.891 1 92.25 173 PRO B N 1
ATOM 5940 C CA . PRO B 1 173 ? 4.32 1.144 -24.984 1 92.25 173 PRO B CA 1
ATOM 5941 C C . PRO B 1 173 ? 5.152 0.698 -26.172 1 92.25 173 PRO B C 1
ATOM 5943 O O . PRO B 1 173 ? 4.828 1.04 -27.312 1 92.25 173 PRO B O 1
ATOM 5946 N N . ARG B 1 174 ? 6.215 -0.046 -26.047 1 92 174 ARG B N 1
ATOM 5947 C CA . ARG B 1 174 ? 7.07 -0.479 -27.156 1 92 174 ARG B CA 1
ATOM 5948 C C . ARG B 1 174 ? 6.406 -1.586 -27.953 1 92 174 ARG B C 1
ATOM 5950 O O . ARG B 1 174 ? 6.52 -1.619 -29.188 1 92 174 ARG B O 1
ATOM 5957 N N . LEU B 1 175 ? 5.715 -2.441 -27.219 1 94.38 175 LEU B N 1
ATOM 5958 C CA . LEU B 1 175 ? 5.086 -3.576 -27.891 1 94.38 175 LEU B CA 1
ATOM 5959 C C . LEU B 1 175 ? 3.779 -3.16 -28.562 1 94.38 175 LEU B C 1
ATOM 5961 O O . LEU B 1 175 ? 3.363 -3.766 -29.547 1 94.38 175 LEU B O 1
ATOM 5965 N N . LEU B 1 176 ? 3.168 -2.162 -27.984 1 93.56 176 LEU B N 1
ATOM 5966 C CA . LEU B 1 176 ? 1.898 -1.702 -28.531 1 93.56 176 LEU B CA 1
ATOM 5967 C C . LEU B 1 176 ? 2.064 -1.249 -29.984 1 93.56 176 LEU B C 1
ATOM 5969 O O . LEU B 1 176 ? 1.14 -1.377 -30.797 1 93.56 176 LEU B O 1
ATOM 5973 N N . LYS B 1 177 ? 3.211 -0.8 -30.359 1 86.12 177 LYS B N 1
ATOM 5974 C CA . LYS B 1 177 ? 3.488 -0.265 -31.688 1 86.12 177 LYS B CA 1
ATOM 5975 C C . LYS B 1 177 ? 3.504 -1.376 -32.719 1 86.12 177 LYS B C 1
ATOM 5977 O O . LYS B 1 177 ? 3.24 -1.13 -33.906 1 86.12 177 LYS B O 1
ATOM 5982 N N . SER B 1 178 ? 3.783 -2.611 -32.344 1 80.5 178 SER B N 1
ATOM 5983 C CA . SER B 1 178 ? 3.904 -3.725 -33.281 1 80.5 178 SER B CA 1
ATOM 5984 C C . SER B 1 178 ? 3.035 -4.902 -32.844 1 80.5 178 SER B C 1
ATOM 5986 O O . SER B 1 178 ? 3.271 -6.039 -33.25 1 80.5 178 SER B O 1
ATOM 5988 N N . ASN B 1 179 ? 1.99 -4.613 -32.188 1 81.31 179 ASN B N 1
ATOM 5989 C CA . ASN B 1 179 ? 1.283 -5.691 -31.5 1 81.31 179 ASN B CA 1
ATOM 5990 C C . ASN B 1 179 ? 0.288 -6.387 -32.438 1 81.31 179 ASN B C 1
ATOM 5992 O O . ASN B 1 179 ? -0.615 -5.746 -32.969 1 81.31 179 ASN B O 1
ATOM 5996 N N . HIS B 1 180 ? 0.453 -7.711 -32.656 1 86.38 180 HIS B N 1
ATOM 5997 C CA . HIS B 1 180 ? -0.524 -8.539 -33.344 1 86.38 180 HIS B CA 1
ATOM 5998 C C . HIS B 1 180 ? -0.842 -9.805 -32.562 1 86.38 180 HIS B C 1
ATOM 6000 O O . HIS B 1 180 ? -1.703 -10.594 -32.938 1 86.38 180 HIS B O 1
ATOM 6006 N N . TYR B 1 181 ? -0.276 -9.875 -31.453 1 91.12 181 TYR B N 1
ATOM 6007 C CA . TYR B 1 181 ? -0.365 -11.164 -30.766 1 91.12 181 TYR B CA 1
ATOM 6008 C C . TYR B 1 181 ? -1.144 -11.031 -29.453 1 91.12 181 TYR B C 1
ATOM 6010 O O . TYR B 1 181 ? -2.002 -11.867 -29.156 1 91.12 181 TYR B O 1
ATOM 6018 N N . TYR B 1 182 ? -0.983 -9.953 -28.781 1 95.94 182 TYR B N 1
ATOM 6019 C CA . TYR B 1 182 ? -1.588 -9.82 -27.453 1 95.94 182 TYR B CA 1
ATOM 6020 C C . TYR B 1 182 ? -2.908 -9.062 -27.531 1 95.94 182 TYR B C 1
ATOM 6022 O O . TYR B 1 182 ? -3.109 -8.25 -28.422 1 95.94 182 TYR B O 1
ATOM 6030 N N . GLY B 1 183 ? -3.787 -9.367 -26.609 1 97.12 183 GLY B N 1
ATOM 6031 C CA . GLY B 1 183 ? -4.984 -8.555 -26.453 1 97.12 183 GLY B CA 1
ATOM 6032 C C . GLY B 1 183 ? -4.707 -7.191 -25.859 1 97.12 183 GLY B C 1
ATOM 6033 O O . GLY B 1 183 ? -3.762 -7.027 -25.078 1 97.12 183 GLY B O 1
ATOM 6034 N N . THR B 1 184 ? -5.578 -6.227 -26.219 1 96.81 184 THR B N 1
ATOM 6035 C CA . THR B 1 184 ? -5.41 -4.875 -25.703 1 96.81 184 THR B CA 1
ATOM 6036 C C . THR B 1 184 ? -6.68 -4.406 -25 1 96.81 184 THR B C 1
ATOM 6038 O O . THR B 1 184 ? -6.742 -3.277 -24.516 1 96.81 184 THR B O 1
ATOM 6041 N N . LYS B 1 185 ? -7.648 -5.262 -24.828 1 96.38 185 LYS B N 1
ATOM 6042 C CA . LYS B 1 185 ? -8.938 -4.84 -24.297 1 96.38 185 LYS B CA 1
ATOM 6043 C C . LYS B 1 185 ? -9.344 -5.699 -23.094 1 96.38 185 LYS B C 1
ATOM 6045 O O . LYS B 1 185 ? -10.391 -5.473 -22.484 1 96.38 185 LYS B O 1
ATOM 6050 N N . GLY B 1 186 ? -8.539 -6.699 -22.797 1 97.12 186 GLY B N 1
ATOM 6051 C CA . GLY B 1 186 ? -8.875 -7.602 -21.703 1 97.12 186 GLY B CA 1
ATOM 6052 C C . GLY B 1 186 ? -8.609 -7.004 -20.328 1 97.12 186 GLY B C 1
ATOM 6053 O O . GLY B 1 186 ? -8.547 -5.781 -20.188 1 97.12 186 GLY B O 1
ATOM 6054 N N . ASN B 1 187 ? -8.586 -7.801 -19.344 1 96.5 187 ASN B N 1
ATOM 6055 C CA . ASN B 1 187 ? -8.578 -7.34 -17.969 1 96.5 187 ASN B CA 1
ATOM 6056 C C . ASN B 1 187 ? -7.172 -7.344 -17.375 1 96.5 187 ASN B C 1
ATOM 6058 O O . ASN B 1 187 ? -6.824 -6.469 -16.578 1 96.5 187 ASN B O 1
ATOM 6062 N N . ILE B 1 188 ? -6.336 -8.297 -17.734 1 97.94 188 ILE B N 1
ATOM 6063 C CA . ILE B 1 188 ? -5.031 -8.484 -17.125 1 97.94 188 ILE B CA 1
ATOM 6064 C C . ILE B 1 188 ? -3.996 -7.605 -17.812 1 97.94 188 ILE B C 1
ATOM 6066 O O . ILE B 1 188 ? -3.607 -7.871 -18.953 1 97.94 188 ILE B O 1
ATOM 6070 N N . LYS B 1 189 ? -3.484 -6.617 -17.203 1 97.56 189 LYS B N 1
ATOM 6071 C CA . LYS B 1 189 ? -2.473 -5.738 -17.781 1 97.56 189 LYS B CA 1
ATOM 6072 C C . LYS B 1 189 ? -1.124 -6.445 -17.891 1 97.56 189 LYS B C 1
ATOM 6074 O O . LYS B 1 189 ? -0.702 -7.133 -16.953 1 97.56 189 LYS B O 1
ATOM 6079 N N . LEU B 1 190 ? -0.518 -6.324 -19.031 1 96.88 190 LEU B N 1
ATOM 6080 C CA . LEU B 1 190 ? 0.781 -6.918 -19.328 1 96.88 190 LEU B CA 1
ATOM 6081 C C . LEU B 1 190 ? 1.799 -5.84 -19.688 1 96.88 190 LEU B C 1
ATOM 6083 O O . LEU B 1 190 ? 1.521 -4.973 -20.516 1 96.88 190 LEU B O 1
ATOM 6087 N N . GLY B 1 191 ? 2.891 -5.93 -19.078 1 95.38 191 GLY B N 1
ATOM 6088 C CA . GLY B 1 191 ? 3.971 -5.008 -19.391 1 95.38 191 GLY B CA 1
ATOM 6089 C C . GLY B 1 191 ? 5.348 -5.582 -19.109 1 95.38 191 GLY B C 1
ATOM 6090 O O . GLY B 1 191 ? 5.492 -6.492 -18.297 1 95.38 191 GLY B O 1
ATOM 6091 N N . LYS B 1 192 ? 6.348 -5.094 -19.844 1 94.69 192 LYS B N 1
ATOM 6092 C CA . LYS B 1 192 ? 7.734 -5.5 -19.641 1 94.69 192 LYS B CA 1
ATOM 6093 C C . LYS B 1 192 ? 8.508 -4.453 -18.828 1 94.69 192 LYS B C 1
ATOM 6095 O O . LYS B 1 192 ? 8.07 -3.307 -18.719 1 94.69 192 LYS B O 1
ATOM 6100 N N . GLU B 1 193 ? 9.492 -4.906 -18.25 1 89.81 193 GLU B N 1
ATOM 6101 C CA . GLU B 1 193 ? 10.5 -4.02 -17.688 1 89.81 193 GLU B CA 1
ATOM 6102 C C . GLU B 1 193 ? 11.812 -4.121 -18.453 1 89.81 193 GLU B C 1
ATOM 6104 O O . GLU B 1 193 ? 12.281 -5.223 -18.734 1 89.81 193 GLU B O 1
ATOM 6109 N N . TYR B 1 194 ? 12.352 -3.004 -18.75 1 92.44 194 TYR B N 1
ATOM 6110 C CA . TYR B 1 194 ? 13.57 -2.957 -19.547 1 92.44 194 TYR B CA 1
ATOM 6111 C C . TYR B 1 194 ? 14.742 -2.457 -18.719 1 92.44 194 TYR B C 1
ATOM 6113 O O . TYR B 1 194 ? 14.703 -1.35 -18.172 1 92.44 194 TYR B O 1
ATOM 6121 N N . TYR B 1 195 ? 15.711 -3.252 -18.656 1 88.88 195 TYR B N 1
ATOM 6122 C CA . TYR B 1 195 ? 16.906 -2.871 -17.906 1 88.88 195 TYR B CA 1
ATOM 6123 C C . TYR B 1 195 ? 18.109 -2.701 -18.859 1 88.88 195 TYR B C 1
ATOM 6125 O O . TYR B 1 195 ? 18.5 -3.645 -19.547 1 88.88 195 TYR B O 1
ATOM 6133 N N . GLU B 1 196 ? 18.688 -1.518 -18.781 1 89.5 196 GLU B N 1
ATOM 6134 C CA . GLU B 1 196 ? 19.875 -1.268 -19.594 1 89.5 196 GLU B CA 1
ATOM 6135 C C . GLU B 1 196 ? 21.016 -2.225 -19.219 1 89.5 196 GLU B C 1
ATOM 6137 O O . GLU B 1 196 ? 21.797 -2.623 -20.078 1 89.5 196 GLU B O 1
ATOM 6142 N N . ARG B 1 197 ? 20.953 -2.641 -18.078 1 88.81 197 ARG B N 1
ATOM 6143 C CA . ARG B 1 197 ? 22 -3.514 -17.547 1 88.81 197 ARG B CA 1
ATOM 6144 C C . ARG B 1 197 ? 21.953 -4.879 -18.234 1 88.81 197 ARG B C 1
ATOM 6146 O O . ARG B 1 197 ? 22.922 -5.648 -18.141 1 88.81 197 ARG B O 1
ATOM 6153 N N . ASN B 1 198 ? 20.875 -5.18 -18.922 1 93.56 198 ASN B N 1
ATOM 6154 C CA . ASN B 1 198 ? 20.766 -6.473 -19.578 1 93.56 198 ASN B CA 1
ATOM 6155 C C . ASN B 1 198 ? 21.438 -6.465 -20.953 1 93.56 198 ASN B C 1
ATOM 6157 O O . ASN B 1 198 ? 21.688 -7.523 -21.531 1 93.56 198 ASN B O 1
ATOM 6161 N N . ARG B 1 199 ? 21.812 -5.332 -21.484 1 94.12 199 ARG B N 1
ATOM 6162 C CA . ARG B 1 199 ? 22.266 -5.184 -22.859 1 94.12 199 ARG B CA 1
ATOM 6163 C C . ARG B 1 199 ? 23.531 -5.977 -23.109 1 94.12 199 ARG B C 1
ATOM 6165 O O . ARG B 1 199 ? 23.656 -6.68 -24.125 1 94.12 199 ARG B O 1
ATOM 6172 N N . PRO B 1 200 ? 24.5 -5.91 -22.203 1 94.25 200 PRO B N 1
ATOM 6173 C CA . PRO B 1 200 ? 25.734 -6.676 -22.453 1 94.25 200 PRO B CA 1
ATOM 6174 C C . PRO B 1 200 ? 25.484 -8.18 -22.516 1 94.25 200 PRO B C 1
ATOM 6176 O O . PRO B 1 200 ? 26.172 -8.898 -23.234 1 94.25 200 PRO B O 1
ATOM 6179 N N . TYR B 1 201 ? 24.516 -8.633 -21.797 1 95.88 201 TYR B N 1
ATOM 6180 C CA . TYR B 1 201 ? 24.188 -10.055 -21.812 1 95.88 201 TYR B CA 1
ATOM 6181 C C . TYR B 1 201 ? 23.547 -10.445 -23.141 1 95.88 201 TYR B C 1
ATOM 6183 O O . TYR B 1 201 ? 23.828 -11.523 -23.672 1 95.88 201 TYR B O 1
ATOM 6191 N N . PHE B 1 202 ? 22.672 -9.602 -23.688 1 97.06 202 PHE B N 1
ATOM 6192 C CA . PHE B 1 202 ? 22.078 -9.867 -24.984 1 97.06 202 PHE B CA 1
ATOM 6193 C C . PHE B 1 202 ? 23.156 -9.945 -26.078 1 97.06 202 PHE B C 1
ATOM 6195 O O . PHE B 1 202 ? 23.094 -10.805 -26.953 1 97.06 202 PHE B O 1
ATOM 6202 N N . LYS B 1 203 ? 24.141 -9.094 -25.969 1 96.75 203 LYS B N 1
ATOM 6203 C CA . LYS B 1 203 ? 25.234 -9.125 -26.922 1 96.75 203 LYS B CA 1
ATOM 6204 C C . LYS B 1 203 ? 26.047 -10.406 -26.781 1 96.75 203 LYS B C 1
ATOM 6206 O O . LYS B 1 203 ? 26.469 -10.992 -27.781 1 96.75 203 LYS B O 1
ATOM 6211 N N . ALA B 1 204 ? 26.25 -10.789 -25.578 1 97 204 ALA B N 1
ATOM 6212 C CA . ALA B 1 204 ? 26.969 -12.047 -25.328 1 97 204 ALA B CA 1
ATOM 6213 C C . ALA B 1 204 ? 26.219 -13.234 -25.922 1 97 204 ALA B C 1
ATOM 6215 O O . ALA B 1 204 ? 26.812 -14.109 -26.531 1 97 204 ALA B O 1
ATOM 6216 N N . LEU B 1 205 ? 24.953 -13.25 -25.703 1 97.25 205 LEU B N 1
ATOM 6217 C CA . LEU B 1 205 ? 24.125 -14.336 -26.203 1 97.25 205 LEU B CA 1
ATOM 6218 C C . LEU B 1 205 ? 24.109 -14.352 -27.734 1 97.25 205 LEU B C 1
ATOM 6220 O O . LEU B 1 205 ? 24.094 -15.414 -28.344 1 97.25 205 LEU B O 1
ATOM 6224 N N . GLU B 1 206 ? 24.156 -13.234 -28.297 1 96.5 206 GLU B N 1
ATOM 6225 C CA . GLU B 1 206 ? 24.25 -13.141 -29.75 1 96.5 206 GLU B CA 1
ATOM 6226 C C . GLU B 1 206 ? 25.547 -13.758 -30.266 1 96.5 206 GLU B C 1
ATOM 6228 O O . GLU B 1 206 ? 25.562 -14.414 -31.312 1 96.5 206 GLU B O 1
ATOM 6233 N N . GLU B 1 207 ? 26.547 -13.555 -29.547 1 97.12 207 GLU B N 1
ATOM 6234 C CA . GLU B 1 207 ? 27.859 -14.078 -29.922 1 97.12 207 GLU B CA 1
ATOM 6235 C C . GLU B 1 207 ? 27.844 -15.602 -29.984 1 97.12 207 GLU B C 1
ATOM 6237 O O . GLU B 1 207 ? 28.594 -16.203 -30.75 1 97.12 207 GLU B O 1
ATOM 6242 N N . ILE B 1 208 ? 26.984 -16.156 -29.25 1 95.44 208 ILE B N 1
ATOM 6243 C CA . ILE B 1 208 ? 27 -17.625 -29.234 1 95.44 208 ILE B CA 1
ATOM 6244 C C . ILE B 1 208 ? 25.797 -18.141 -30.031 1 95.44 208 ILE B C 1
ATOM 6246 O O . ILE B 1 208 ? 25.375 -19.281 -29.844 1 95.44 208 ILE B O 1
ATOM 6250 N N . GLY B 1 209 ? 25.125 -17.297 -30.812 1 94.06 209 GLY B N 1
ATOM 6251 C CA . GLY B 1 209 ? 24.234 -17.75 -31.844 1 94.06 209 GLY B CA 1
ATOM 6252 C C . GLY B 1 209 ? 22.766 -17.562 -31.5 1 94.06 209 GLY B C 1
ATOM 6253 O O . GLY B 1 209 ? 21.891 -18.125 -32.156 1 94.06 209 GLY B O 1
ATOM 6254 N N . TYR B 1 210 ? 22.469 -16.797 -30.484 1 94.62 210 TYR B N 1
ATOM 6255 C CA . TYR B 1 210 ? 21.078 -16.562 -30.125 1 94.62 210 TYR B CA 1
ATOM 6256 C C . TYR B 1 210 ? 20.672 -15.125 -30.438 1 94.62 210 TYR B C 1
ATOM 6258 O O . TYR B 1 210 ? 21.516 -14.227 -30.484 1 94.62 210 TYR B O 1
ATOM 6266 N N . GLU B 1 211 ? 19.422 -14.938 -30.656 1 94.06 211 GLU B N 1
ATOM 6267 C CA . GLU B 1 211 ? 18.938 -13.617 -31.047 1 94.06 211 GLU B CA 1
ATOM 6268 C C . GLU B 1 211 ? 18.188 -12.945 -29.891 1 94.06 211 GLU B C 1
ATOM 6270 O O . GLU B 1 211 ? 17.609 -13.625 -29.047 1 94.06 211 GLU B O 1
ATOM 6275 N N . TYR B 1 212 ? 18.328 -11.68 -29.859 1 95.88 212 TYR B N 1
ATOM 6276 C CA . TYR B 1 212 ? 17.5 -10.859 -29 1 95.88 212 TYR B CA 1
ATOM 6277 C C . TYR B 1 212 ? 16.312 -10.289 -29.766 1 95.88 212 TYR B C 1
ATOM 6279 O O . TYR B 1 212 ? 16.469 -9.828 -30.906 1 95.88 212 TYR B O 1
ATOM 6287 N N . HIS B 1 213 ? 15.117 -10.383 -29.203 1 95.25 213 HIS B N 1
ATOM 6288 C CA . HIS B 1 213 ? 13.906 -9.797 -29.766 1 95.25 213 HIS B CA 1
ATOM 6289 C C . HIS B 1 213 ? 13.18 -8.945 -28.734 1 95.25 213 HIS B C 1
ATOM 6291 O O . HIS B 1 213 ? 13.289 -9.188 -27.531 1 95.25 213 HIS B O 1
ATOM 6297 N N . LEU B 1 214 ? 12.477 -7.953 -29.234 1 93.88 214 LEU B N 1
ATOM 6298 C CA . LEU B 1 214 ? 11.617 -7.191 -28.344 1 93.88 214 LEU B CA 1
ATOM 6299 C C . LEU B 1 214 ? 10.609 -8.102 -27.641 1 93.88 214 LEU B C 1
ATOM 6301 O O . LEU B 1 214 ? 10.266 -7.879 -26.484 1 93.88 214 LEU B O 1
ATOM 6305 N N . ASP B 1 215 ? 10.188 -9.102 -28.453 1 93.75 215 ASP B N 1
ATOM 6306 C CA . ASP B 1 215 ? 9.273 -10.109 -27.922 1 93.75 215 ASP B CA 1
ATOM 6307 C C . ASP B 1 215 ? 9.477 -11.453 -28.609 1 93.75 215 ASP B C 1
ATOM 6309 O O . ASP B 1 215 ? 9.734 -11.508 -29.812 1 93.75 215 ASP B O 1
ATOM 6313 N N . VAL B 1 216 ? 9.422 -12.445 -27.797 1 93.12 216 VAL B N 1
ATOM 6314 C CA . VAL B 1 216 ? 9.344 -13.797 -28.344 1 93.12 216 VAL B CA 1
ATOM 6315 C C . VAL B 1 216 ? 7.887 -14.164 -28.594 1 93.12 216 VAL B C 1
ATOM 6317 O O . VAL B 1 216 ? 7.059 -14.117 -27.688 1 93.12 216 VAL B O 1
ATOM 6320 N N . ASN B 1 217 ? 7.543 -14.477 -29.859 1 90.88 217 ASN B N 1
ATOM 6321 C CA . ASN B 1 217 ? 6.191 -14.734 -30.344 1 90.88 217 ASN B CA 1
ATOM 6322 C C . ASN B 1 217 ? 6.188 -15.727 -31.5 1 90.88 217 ASN B C 1
ATOM 6324 O O . ASN B 1 217 ? 7.238 -16.219 -31.906 1 90.88 217 ASN B O 1
ATOM 6328 N N . PRO B 1 218 ? 5.07 -16.062 -32.031 1 88.38 218 PRO B N 1
ATOM 6329 C CA . PRO B 1 218 ? 5.023 -17.062 -33.094 1 88.38 218 PRO B CA 1
ATOM 6330 C C . PRO B 1 218 ? 5.844 -16.672 -34.312 1 88.38 218 PRO B C 1
ATOM 6332 O O . PRO B 1 218 ? 6.328 -17.531 -35.062 1 88.38 218 PRO B O 1
ATOM 6335 N N . ASP B 1 219 ? 6.047 -15.422 -34.531 1 89.88 219 ASP B N 1
ATOM 6336 C CA . ASP B 1 219 ? 6.883 -14.969 -35.625 1 89.88 219 ASP B CA 1
ATOM 6337 C C . ASP B 1 219 ? 8.367 -15.109 -35.281 1 89.88 219 ASP B C 1
ATOM 6339 O O . ASP B 1 219 ? 9.195 -15.305 -36.188 1 89.88 219 ASP B O 1
ATOM 6343 N N . HIS B 1 220 ? 8.672 -14.961 -34.062 1 91.81 220 HIS B N 1
ATOM 6344 C CA . HIS B 1 220 ? 9.992 -15.156 -33.469 1 91.81 220 HIS B CA 1
ATOM 6345 C C . HIS B 1 220 ? 9.93 -16.078 -32.281 1 91.81 220 HIS B C 1
ATOM 6347 O O . HIS B 1 220 ? 10.086 -15.625 -31.125 1 91.81 220 HIS B O 1
ATOM 6353 N N . PRO B 1 221 ? 9.859 -17.312 -32.562 1 93.75 221 PRO B N 1
ATOM 6354 C CA . PRO B 1 221 ? 9.508 -18.25 -31.484 1 93.75 221 PRO B CA 1
ATOM 6355 C C . PRO B 1 221 ? 10.688 -18.531 -30.547 1 93.75 221 PRO B C 1
ATOM 6357 O O . PRO B 1 221 ? 10.492 -19.062 -29.453 1 93.75 221 PRO B O 1
ATOM 6360 N N . LEU B 1 222 ? 11.891 -18.219 -30.984 1 95.69 222 LEU B N 1
ATOM 6361 C CA . LEU B 1 222 ? 13.086 -18.453 -30.188 1 95.69 222 LEU B CA 1
ATOM 6362 C C . LEU B 1 222 ? 13.883 -17.172 -29.984 1 95.69 222 LEU B C 1
ATOM 6364 O O . LEU B 1 222 ? 13.719 -16.219 -30.734 1 95.69 222 LEU B O 1
ATOM 6368 N N . GLY B 1 223 ? 14.688 -17.219 -28.922 1 96.06 223 GLY B N 1
ATOM 6369 C CA . GLY B 1 223 ? 15.547 -16.078 -28.656 1 96.06 223 GLY B CA 1
ATOM 6370 C C . GLY B 1 223 ? 15.398 -15.539 -27.25 1 96.06 223 GLY B C 1
ATOM 6371 O O . GLY B 1 223 ? 14.758 -16.156 -26.406 1 96.06 223 GLY B O 1
ATOM 6372 N N . PHE B 1 224 ? 16.109 -14.445 -27.031 1 97.44 224 PHE B N 1
ATOM 6373 C CA . PHE B 1 224 ? 16.125 -13.812 -25.719 1 97.44 224 PHE B CA 1
ATOM 6374 C C . PHE B 1 224 ? 15.344 -12.5 -25.75 1 97.44 224 PHE B C 1
ATOM 6376 O O . PHE B 1 224 ? 15.188 -11.891 -26.812 1 97.44 224 PHE B O 1
ATOM 6383 N N . THR B 1 225 ? 14.789 -12.102 -24.609 1 96.94 225 THR B N 1
ATOM 6384 C CA . THR B 1 225 ? 13.953 -10.906 -24.516 1 96.94 225 THR B CA 1
ATOM 6385 C C . THR B 1 225 ? 13.828 -10.438 -23.062 1 96.94 225 THR B C 1
ATOM 6387 O O . THR B 1 225 ? 14.258 -11.141 -22.141 1 96.94 225 THR B O 1
ATOM 6390 N N . ASN B 1 226 ? 13.367 -9.195 -22.922 1 96.12 226 ASN B N 1
ATOM 6391 C CA . ASN B 1 226 ? 12.945 -8.766 -21.594 1 96.12 226 ASN B CA 1
ATOM 6392 C C . ASN B 1 226 ? 11.648 -9.445 -21.172 1 96.12 226 ASN B C 1
ATOM 6394 O O . ASN B 1 226 ? 10.766 -9.688 -22 1 96.12 226 ASN B O 1
ATOM 6398 N N . LEU B 1 227 ? 11.547 -9.695 -19.953 1 95.06 227 LEU B N 1
ATOM 6399 C CA . LEU B 1 227 ? 10.461 -10.516 -19.438 1 95.06 227 LEU B CA 1
ATOM 6400 C C . LEU B 1 227 ? 9.172 -9.711 -19.344 1 95.06 227 LEU B C 1
ATOM 6402 O O . LEU B 1 227 ? 9.203 -8.508 -19.062 1 95.06 227 LEU B O 1
ATOM 6406 N N . MET B 1 228 ? 8.039 -10.352 -19.609 1 95.88 228 MET B N 1
ATOM 6407 C CA . MET B 1 228 ? 6.695 -9.789 -19.484 1 95.88 228 MET B CA 1
ATOM 6408 C C . MET B 1 228 ? 6.098 -10.117 -18.125 1 95.88 228 MET B C 1
ATOM 6410 O O . MET B 1 228 ? 6.199 -11.258 -17.656 1 95.88 228 MET B O 1
ATOM 6414 N N . PHE B 1 229 ? 5.457 -9.102 -17.469 1 96.62 229 PHE B N 1
ATOM 6415 C CA . PHE B 1 229 ? 4.887 -9.297 -16.141 1 96.62 229 PHE B CA 1
ATOM 6416 C C . PHE B 1 229 ? 3.396 -8.969 -16.125 1 96.62 229 PHE B C 1
ATOM 6418 O O . PHE B 1 229 ? 2.922 -8.203 -16.969 1 96.62 229 PHE B O 1
ATOM 6425 N N . THR B 1 230 ? 2.684 -9.586 -15.18 1 96.94 230 THR B N 1
ATOM 6426 C CA . THR B 1 230 ? 1.321 -9.195 -14.836 1 96.94 230 THR B CA 1
ATOM 6427 C C . THR B 1 230 ? 1.32 -8.141 -13.742 1 96.94 230 THR B C 1
ATOM 6429 O O . THR B 1 230 ? 0.766 -8.359 -12.664 1 96.94 230 THR B O 1
ATOM 6432 N N . ILE B 1 231 ? 1.94 -7.074 -14.031 1 94.19 231 ILE B N 1
ATOM 6433 C CA . ILE B 1 231 ? 2.01 -5.902 -13.164 1 94.19 231 ILE B CA 1
ATOM 6434 C C . ILE B 1 231 ? 1.516 -4.672 -13.922 1 94.19 231 ILE B C 1
ATOM 6436 O O . ILE B 1 231 ? 1.923 -4.43 -15.055 1 94.19 231 ILE B O 1
ATOM 6440 N N . GLY B 1 232 ? 0.605 -3.982 -13.383 1 91.62 232 GLY B N 1
ATOM 6441 C CA . GLY B 1 232 ? 0.034 -2.768 -13.945 1 91.62 232 GLY B CA 1
ATOM 6442 C C . GLY B 1 232 ? -0.545 -1.841 -12.891 1 91.62 232 GLY B C 1
ATOM 6443 O O . GLY B 1 232 ? -1.104 -2.301 -11.891 1 91.62 232 GLY B O 1
ATOM 6444 N N . ASP B 1 233 ? -0.331 -0.575 -13.094 1 86.75 233 ASP B N 1
ATOM 6445 C CA . ASP B 1 233 ? -0.796 0.436 -12.148 1 86.75 233 ASP B CA 1
ATOM 6446 C C . ASP B 1 233 ? -0.173 0.229 -10.773 1 86.75 233 ASP B C 1
ATOM 6448 O O . ASP B 1 233 ? -0.854 0.355 -9.75 1 86.75 233 ASP B O 1
ATOM 6452 N N . GLU B 1 234 ? 0.964 -0.311 -10.781 1 82.75 234 GLU B N 1
ATOM 6453 C CA . GLU B 1 234 ? 1.807 -0.458 -9.594 1 82.75 234 GLU B CA 1
ATOM 6454 C C . GLU B 1 234 ? 1.266 -1.539 -8.664 1 82.75 234 GLU B C 1
ATOM 6456 O O . GLU B 1 234 ? 1.46 -1.473 -7.449 1 82.75 234 GLU B O 1
ATOM 6461 N N . VAL B 1 235 ? 0.502 -2.412 -9.266 1 90.31 235 VAL B N 1
ATOM 6462 C CA . VAL B 1 235 ? -0.027 -3.512 -8.469 1 90.31 235 VAL B CA 1
ATOM 6463 C C . VAL B 1 235 ? 0.032 -4.809 -9.273 1 90.31 235 VAL B C 1
ATOM 6465 O O . VAL B 1 235 ? -0.003 -4.785 -10.5 1 90.31 235 VAL B O 1
ATOM 6468 N N . ARG B 1 236 ? 0.107 -5.875 -8.547 1 95 236 ARG B N 1
ATOM 6469 C CA . ARG B 1 236 ? -0.023 -7.191 -9.164 1 95 236 ARG B CA 1
ATOM 6470 C C . ARG B 1 236 ? -1.392 -7.359 -9.812 1 95 236 ARG B C 1
ATOM 6472 O O . ARG B 1 236 ? -2.41 -6.969 -9.234 1 95 236 ARG B O 1
ATOM 6479 N N . GLN B 1 237 ? -1.395 -7.965 -11.055 1 95.88 237 GLN B N 1
ATOM 6480 C CA . GLN B 1 237 ? -2.646 -8.234 -11.75 1 95.88 237 GLN B CA 1
ATOM 6481 C C . GLN B 1 237 ? -3.055 -9.695 -11.609 1 95.88 237 GLN B C 1
ATOM 6483 O O . GLN B 1 237 ? -2.553 -10.562 -12.328 1 95.88 237 GLN B O 1
ATOM 6488 N N . THR B 1 238 ? -3.98 -9.992 -10.703 1 97.19 238 THR B N 1
ATOM 6489 C CA . THR B 1 238 ? -4.477 -11.359 -10.555 1 97.19 238 THR B CA 1
ATOM 6490 C C . THR B 1 238 ? -5.906 -11.477 -11.062 1 97.19 238 THR B C 1
ATOM 6492 O O . THR B 1 238 ? -6.633 -10.477 -11.133 1 97.19 238 THR B O 1
ATOM 6495 N N . PRO B 1 239 ? -6.32 -12.633 -11.43 1 97.94 239 PRO B N 1
ATOM 6496 C CA . PRO B 1 239 ? -7.723 -12.812 -11.812 1 97.94 239 PRO B CA 1
ATOM 6497 C C . PRO B 1 239 ? -8.688 -12.445 -10.695 1 97.94 239 PRO B C 1
ATOM 6499 O O . PRO B 1 239 ? -9.797 -11.977 -10.953 1 97.94 239 PRO B O 1
ATOM 6502 N N . ALA B 1 240 ? -8.273 -12.617 -9.445 1 97.75 240 ALA B N 1
ATOM 6503 C CA . ALA B 1 240 ? -9.125 -12.156 -8.352 1 97.75 240 ALA B CA 1
ATOM 6504 C C . ALA B 1 240 ? -9.344 -10.648 -8.43 1 97.75 240 ALA B C 1
ATOM 6506 O O . ALA B 1 240 ? -10.477 -10.172 -8.367 1 97.75 240 ALA B O 1
ATOM 6507 N N . HIS B 1 241 ? -8.305 -9.914 -8.641 1 95.88 241 HIS B N 1
ATOM 6508 C CA . HIS B 1 241 ? -8.367 -8.461 -8.719 1 95.88 241 HIS B CA 1
ATOM 6509 C C . HIS B 1 241 ? -9.172 -8.008 -9.93 1 95.88 241 HIS B C 1
ATOM 6511 O O . HIS B 1 241 ? -9.914 -7.027 -9.852 1 95.88 241 HIS B O 1
ATOM 6517 N N . LYS B 1 242 ? -9.008 -8.734 -10.961 1 97 242 LYS B N 1
ATOM 6518 C CA . LYS B 1 242 ? -9.477 -8.172 -12.227 1 97 242 LYS B CA 1
ATOM 6519 C C . LYS B 1 242 ? -10.852 -8.719 -12.594 1 97 242 LYS B C 1
ATOM 6521 O O . LYS B 1 242 ? -11.594 -8.086 -13.352 1 97 242 LYS B O 1
ATOM 6526 N N . PHE B 1 243 ? -11.203 -9.852 -12.008 1 97.56 243 PHE B N 1
ATOM 6527 C CA . PHE B 1 243 ? -12.461 -10.461 -12.422 1 97.56 243 PHE B CA 1
ATOM 6528 C C . PHE B 1 243 ? -13.445 -10.516 -11.266 1 97.56 243 PHE B C 1
ATOM 6530 O O . PHE B 1 243 ? -14.664 -10.508 -11.477 1 97.56 243 PHE B O 1
ATOM 6537 N N . LEU B 1 244 ? -13.016 -10.57 -10.008 1 97.38 244 LEU B N 1
ATOM 6538 C CA . LEU B 1 244 ? -13.922 -10.672 -8.875 1 97.38 244 LEU B CA 1
ATOM 6539 C C . LEU B 1 244 ? -14.141 -9.312 -8.219 1 97.38 244 LEU B C 1
ATOM 6541 O O . LEU B 1 244 ? -15.273 -8.953 -7.902 1 97.38 244 LEU B O 1
ATOM 6545 N N . LYS B 1 245 ? -13.039 -8.57 -8.055 1 96.06 245 LYS B N 1
ATOM 6546 C CA . LYS B 1 245 ? -13.102 -7.27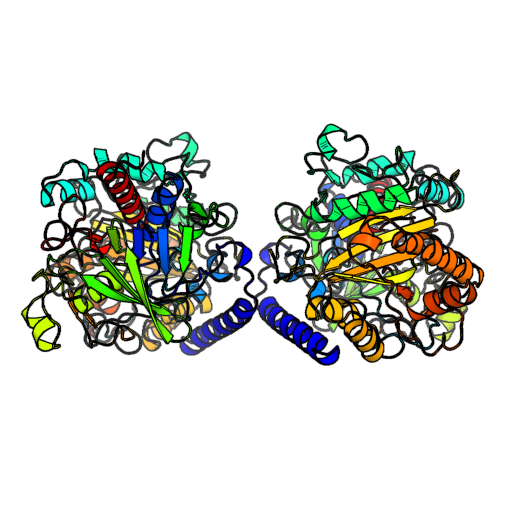7 -7.379 1 96.06 245 LYS B CA 1
ATOM 6547 C C . LYS B 1 245 ? -14.164 -6.379 -8.008 1 96.06 245 LYS B C 1
ATOM 6549 O O . LYS B 1 245 ? -14.969 -5.773 -7.301 1 96.06 245 LYS B O 1
ATOM 6554 N N . PRO B 1 246 ? -14.289 -6.34 -9.344 1 96.31 246 PRO B N 1
ATOM 6555 C CA . PRO B 1 246 ? -15.305 -5.473 -9.961 1 96.31 246 PRO B CA 1
ATOM 6556 C C . PRO B 1 246 ? -16.734 -5.914 -9.641 1 96.31 246 PRO B C 1
ATOM 6558 O O . PRO B 1 246 ? -17.672 -5.148 -9.836 1 96.31 246 PRO B O 1
ATOM 6561 N N . LEU B 1 247 ? -16.891 -7.148 -9.133 1 96.69 247 LEU B N 1
ATOM 6562 C CA . LEU B 1 247 ? -18.203 -7.715 -8.867 1 96.69 247 LEU B CA 1
ATOM 6563 C C . LEU B 1 247 ? -18.484 -7.781 -7.367 1 96.69 247 LEU B C 1
ATOM 6565 O O . LEU B 1 247 ? -19.375 -8.5 -6.93 1 96.69 247 LEU B O 1
ATOM 6569 N N . LYS B 1 248 ? -17.703 -7.066 -6.602 1 94.38 248 LYS B N 1
ATOM 6570 C CA . LYS B 1 248 ? -17.719 -7.234 -5.152 1 94.38 248 LYS B CA 1
ATOM 6571 C C . LYS B 1 248 ? -19.125 -6.969 -4.594 1 94.38 248 LYS B C 1
ATOM 6573 O O . LYS B 1 248 ? -19.5 -7.535 -3.568 1 94.38 248 LYS B O 1
ATOM 6578 N N . ASN B 1 249 ? -19.984 -6.184 -5.262 1 93.06 249 ASN B N 1
ATOM 6579 C CA . ASN B 1 249 ? -21.312 -5.84 -4.766 1 93.06 249 ASN B CA 1
ATOM 6580 C C . ASN B 1 249 ? -22.406 -6.578 -5.531 1 93.06 249 ASN B C 1
ATOM 6582 O O . ASN B 1 249 ? -23.594 -6.297 -5.352 1 93.06 249 ASN B O 1
ATOM 6586 N N . ASN B 1 250 ? -22.031 -7.465 -6.469 1 96.44 250 ASN B N 1
ATOM 6587 C CA . ASN B 1 250 ? -23.016 -8.219 -7.23 1 96.44 250 ASN B CA 1
ATOM 6588 C C . ASN B 1 250 ? -23.703 -9.266 -6.363 1 96.44 250 ASN B C 1
ATOM 6590 O O . ASN B 1 250 ? -23.047 -10.148 -5.805 1 96.44 250 ASN B O 1
ATOM 6594 N N . LYS B 1 251 ? -24.984 -9.312 -6.305 1 95.31 251 LYS B N 1
ATOM 6595 C CA . LYS B 1 251 ? -25.75 -10.148 -5.391 1 95.31 251 LYS B CA 1
ATOM 6596 C C . LYS B 1 251 ? -25.766 -11.602 -5.855 1 95.31 251 LYS B C 1
ATOM 6598 O O . LYS B 1 251 ? -26.141 -12.5 -5.094 1 95.31 251 LYS B O 1
ATOM 6603 N N . LYS B 1 252 ? -25.375 -11.812 -7.133 1 97.5 252 LYS B N 1
ATOM 6604 C CA . LYS B 1 252 ? -25.391 -13.164 -7.676 1 97.5 252 LYS B CA 1
ATOM 6605 C C . LYS B 1 252 ? -24.062 -13.875 -7.406 1 97.5 252 LYS B C 1
ATOM 6607 O O . LYS B 1 252 ? -23.953 -15.086 -7.609 1 97.5 252 LYS B O 1
ATOM 6612 N N . LEU B 1 253 ? -23.094 -13.125 -6.969 1 98.31 253 LEU B N 1
ATOM 6613 C CA . LEU B 1 253 ? -21.812 -13.711 -6.594 1 98.31 253 LEU B CA 1
ATOM 6614 C C . LEU B 1 253 ? -21.734 -13.938 -5.09 1 98.31 253 LEU B C 1
ATOM 6616 O O . LEU B 1 253 ? -21.812 -12.984 -4.309 1 98.31 253 LEU B O 1
ATOM 6620 N N . HIS B 1 254 ? -21.656 -15.141 -4.742 1 98.19 254 HIS B N 1
ATOM 6621 C CA . HIS B 1 254 ? -21.469 -15.531 -3.35 1 98.19 254 HIS B CA 1
ATOM 6622 C C . HIS B 1 254 ? -20.078 -16.125 -3.135 1 98.19 254 HIS B C 1
ATOM 6624 O O . HIS B 1 254 ? -19.641 -17 -3.898 1 98.19 254 HIS B O 1
ATOM 6630 N N . LEU B 1 255 ? -19.375 -15.633 -2.145 1 98.06 255 LEU B N 1
ATOM 6631 C CA . LEU B 1 255 ? -17.984 -16.047 -1.916 1 98.06 255 LEU B CA 1
ATOM 6632 C C . LEU B 1 255 ? -17.812 -16.594 -0.507 1 98.06 255 LEU B C 1
ATOM 6634 O O . LEU B 1 255 ? -18.312 -16.031 0.46 1 98.06 255 LEU B O 1
ATOM 6638 N N . LEU B 1 256 ? -17.219 -17.734 -0.396 1 97.75 256 LEU B N 1
ATOM 6639 C CA . LEU B 1 256 ? -16.734 -18.281 0.868 1 97.75 256 LEU B CA 1
ATOM 6640 C C . LEU B 1 256 ? -15.211 -18.391 0.863 1 97.75 256 LEU B C 1
ATOM 6642 O O . LEU B 1 256 ? -14.641 -19.062 0.007 1 97.75 256 LEU B O 1
ATOM 6646 N N . VAL B 1 257 ? -14.562 -17.719 1.769 1 96.94 257 VAL B N 1
ATOM 6647 C CA . VAL B 1 257 ? -13.125 -17.875 1.979 1 96.94 257 VAL B CA 1
ATOM 6648 C C . VAL B 1 257 ? -12.875 -18.656 3.268 1 96.94 257 VAL B C 1
ATOM 6650 O O . VAL B 1 257 ? -13.805 -18.938 4.02 1 96.94 257 VAL B O 1
ATOM 6653 N N . ASN B 1 258 ? -11.602 -19.047 3.471 1 97.06 258 ASN B N 1
ATOM 6654 C CA . ASN B 1 258 ? -11.273 -19.891 4.625 1 97.06 258 ASN B CA 1
ATOM 6655 C C . ASN B 1 258 ? -12.227 -21.078 4.746 1 97.06 258 ASN B C 1
ATOM 6657 O O . ASN B 1 258 ? -12.68 -21.406 5.844 1 97.06 258 ASN B O 1
ATOM 6661 N N . THR B 1 259 ? -12.609 -21.641 3.66 1 98.38 259 THR B N 1
ATOM 6662 C CA . THR B 1 259 ? -13.562 -22.734 3.586 1 98.38 259 THR B CA 1
ATOM 6663 C C . THR B 1 259 ? -13.039 -23.844 2.68 1 98.38 259 THR B C 1
ATOM 6665 O O . THR B 1 259 ? -12.758 -23.609 1.503 1 98.38 259 THR B O 1
ATOM 6668 N N . LEU B 1 260 ? -12.914 -25.016 3.207 1 98.62 260 LEU B N 1
ATOM 6669 C CA . LEU B 1 260 ? -12.359 -26.156 2.482 1 98.62 260 LEU B CA 1
ATOM 6670 C C . LEU B 1 260 ? -13.469 -27.047 1.95 1 98.62 260 LEU B C 1
ATOM 6672 O O . LEU B 1 260 ? -14.328 -27.5 2.713 1 98.62 260 LEU B O 1
ATOM 6676 N N . ALA B 1 261 ? -13.555 -27.25 0.615 1 98.81 261 ALA B N 1
ATOM 6677 C CA . ALA B 1 261 ? -14.438 -28.281 0.068 1 98.81 261 ALA B CA 1
ATOM 6678 C C . ALA B 1 261 ? -13.883 -29.672 0.354 1 98.81 261 ALA B C 1
ATOM 6680 O O . ALA B 1 261 ? -12.719 -29.953 0.067 1 98.81 261 ALA B O 1
ATOM 6681 N N . THR B 1 262 ? -14.742 -30.578 0.856 1 98.56 262 THR B N 1
ATOM 6682 C CA . THR B 1 262 ? -14.227 -31.844 1.352 1 98.56 262 THR B CA 1
ATOM 6683 C C . THR B 1 262 ? -14.711 -33 0.484 1 98.56 262 THR B C 1
ATOM 6685 O O . THR B 1 262 ? -14.07 -34.062 0.427 1 98.56 262 THR B O 1
ATOM 6688 N N . LYS B 1 263 ? -15.891 -32.781 -0.144 1 98.56 263 LYS B N 1
ATOM 6689 C CA . LYS B 1 263 ? -16.469 -33.875 -0.923 1 98.56 263 LYS B CA 1
ATOM 6690 C C . LYS B 1 263 ? -17.516 -33.344 -1.904 1 98.56 263 LYS B C 1
ATOM 6692 O O . LYS B 1 263 ? -18.297 -32.469 -1.568 1 98.56 263 LYS B O 1
ATOM 6697 N N . ILE B 1 264 ? -17.438 -33.906 -3.123 1 98.88 264 ILE B N 1
ATOM 6698 C CA . ILE B 1 264 ? -18.531 -33.719 -4.059 1 98.88 264 ILE B CA 1
ATOM 6699 C C . ILE B 1 264 ? -19.641 -34.719 -3.781 1 98.88 264 ILE B C 1
ATOM 6701 O O . ILE B 1 264 ? -19.375 -35.906 -3.586 1 98.88 264 ILE B O 1
ATOM 6705 N N . ILE B 1 265 ? -20.875 -34.25 -3.773 1 98.75 265 ILE B N 1
ATOM 6706 C CA . ILE B 1 265 ? -22.016 -35.125 -3.447 1 98.75 265 ILE B CA 1
ATOM 6707 C C . ILE B 1 265 ? -22.703 -35.594 -4.73 1 98.75 265 ILE B C 1
ATOM 6709 O O . ILE B 1 265 ? -23.047 -34.75 -5.59 1 98.75 265 ILE B O 1
ATOM 6713 N N . PHE B 1 266 ? -22.906 -36.875 -4.832 1 98.69 266 PHE B N 1
ATOM 6714 C CA . PHE B 1 266 ? -23.547 -37.469 -6.004 1 98.69 266 PHE B CA 1
ATOM 6715 C C . PHE B 1 266 ? -24.875 -38.125 -5.625 1 98.69 266 PHE B C 1
ATOM 6717 O O . PHE B 1 266 ? -25.016 -38.656 -4.527 1 98.69 266 PHE B O 1
ATOM 6724 N N . ASP B 1 267 ? -25.828 -38.094 -6.531 1 98.12 267 ASP B N 1
ATOM 6725 C CA . ASP B 1 267 ? -27.062 -38.875 -6.336 1 98.12 267 ASP B CA 1
ATOM 6726 C C . ASP B 1 267 ? -26.938 -40.281 -6.902 1 98.12 267 ASP B C 1
ATOM 6728 O O . ASP B 1 267 ? -25.844 -40.719 -7.285 1 98.12 267 ASP B O 1
ATOM 6732 N N . GLU B 1 268 ? -28 -40.969 -6.91 1 97.31 268 GLU B N 1
ATOM 6733 C CA . GLU B 1 268 ? -28 -42.375 -7.301 1 97.31 268 GLU B CA 1
ATOM 6734 C C . GLU B 1 268 ? -27.672 -42.531 -8.781 1 97.31 268 GLU B C 1
ATOM 6736 O O . GLU B 1 268 ? -27.234 -43.594 -9.219 1 97.31 268 GLU B O 1
ATOM 6741 N N . LYS B 1 269 ? -27.891 -41.531 -9.555 1 98.06 269 LYS B N 1
ATOM 6742 C CA . LYS B 1 269 ? -27.625 -41.562 -10.984 1 98.06 269 LYS B CA 1
ATOM 6743 C C . LYS B 1 269 ? -26.25 -41 -11.305 1 98.06 269 LYS B C 1
ATOM 6745 O O . LYS B 1 269 ? -25.953 -40.656 -12.453 1 98.06 269 LYS B O 1
ATOM 6750 N N . LYS B 1 270 ? -25.375 -40.812 -10.297 1 98.5 270 LYS B N 1
ATOM 6751 C CA . LYS B 1 270 ? -24 -40.312 -10.406 1 98.5 270 LYS B CA 1
ATOM 6752 C C . LYS B 1 270 ? -24 -38.875 -10.93 1 98.5 270 LYS B C 1
ATOM 6754 O O . LYS B 1 270 ? -23.141 -38.5 -11.742 1 98.5 270 LYS B O 1
ATOM 6759 N N . THR B 1 271 ? -25.062 -38.156 -10.539 1 98.75 271 THR B N 1
ATOM 6760 C CA . THR B 1 271 ? -25.125 -36.75 -10.844 1 98.75 271 THR B CA 1
ATOM 6761 C C . THR B 1 271 ? -24.562 -35.906 -9.68 1 98.75 271 THR B C 1
ATOM 6763 O O . THR B 1 271 ? -25 -36.094 -8.539 1 98.75 271 THR B O 1
ATOM 6766 N N . ALA B 1 272 ? -23.594 -35.062 -9.953 1 98.88 272 ALA B N 1
ATOM 6767 C CA . ALA B 1 272 ? -23.109 -34.156 -8.922 1 98.88 272 ALA B CA 1
ATOM 6768 C C . ALA B 1 272 ? -24.203 -33.156 -8.516 1 98.88 272 ALA B C 1
ATOM 6770 O O . ALA B 1 272 ? -24.672 -32.375 -9.336 1 98.88 272 ALA B O 1
ATOM 6771 N N . VAL B 1 273 ? -24.578 -33.125 -7.227 1 98.75 273 VAL B N 1
ATOM 6772 C CA . VAL B 1 273 ? -25.719 -32.344 -6.809 1 98.75 273 VAL B CA 1
ATOM 6773 C C . VAL B 1 273 ? -25.297 -31.312 -5.758 1 98.75 273 VAL B C 1
ATOM 6775 O O . VAL B 1 273 ? -26.094 -30.469 -5.336 1 98.75 273 VAL B O 1
ATOM 6778 N N . GLY B 1 274 ? -24.078 -31.391 -5.355 1 98.75 274 GLY B N 1
ATOM 6779 C CA . GLY B 1 274 ? -23.609 -30.438 -4.363 1 98.75 274 GLY B CA 1
ATOM 6780 C C . GLY B 1 274 ? -22.203 -30.734 -3.875 1 98.75 274 GLY B C 1
ATOM 6781 O O . GLY B 1 274 ? -21.484 -31.531 -4.48 1 98.75 274 GLY B O 1
ATOM 6782 N N . VAL B 1 275 ? -21.781 -29.938 -2.82 1 98.81 275 VAL B N 1
ATOM 6783 C CA . VAL B 1 275 ? -20.453 -30.047 -2.25 1 98.81 275 VAL B CA 1
ATOM 6784 C C . VAL B 1 275 ? -20.531 -29.938 -0.729 1 98.81 275 VAL B C 1
ATOM 6786 O O . VAL B 1 275 ? -21.297 -29.141 -0.193 1 98.81 275 VAL B O 1
ATOM 6789 N N . GLU B 1 276 ? -19.844 -30.812 -0.064 1 98.75 276 GLU B N 1
ATOM 6790 C CA . GLU B 1 276 ? -19.609 -30.672 1.371 1 98.75 276 GLU B CA 1
ATOM 6791 C C . GLU B 1 276 ? -18.438 -29.75 1.657 1 98.75 276 GLU B C 1
ATOM 6793 O O . GLU B 1 276 ? -17.391 -29.828 0.992 1 98.75 276 GLU B O 1
ATOM 6798 N N . ILE B 1 277 ? -18.594 -28.859 2.621 1 98.56 277 ILE B N 1
ATOM 6799 C CA . ILE B 1 277 ? -17.547 -27.891 2.939 1 98.56 277 ILE B CA 1
ATOM 6800 C C . ILE B 1 277 ? -17.281 -27.891 4.441 1 98.56 277 ILE B C 1
ATOM 6802 O O . ILE B 1 277 ? -18.141 -28.297 5.23 1 98.56 277 ILE B O 1
ATOM 6806 N N . LEU B 1 278 ? -16.094 -27.562 4.773 1 98 278 LEU B N 1
ATOM 6807 C CA . LEU B 1 278 ? -15.672 -27.266 6.141 1 98 278 LEU B CA 1
ATOM 6808 C C . LEU B 1 278 ? -15.367 -25.781 6.305 1 98 278 LEU B C 1
ATOM 6810 O O . LEU B 1 278 ? -14.422 -25.266 5.711 1 98 278 LEU B O 1
ATOM 6814 N N . THR B 1 279 ? -16.156 -25.078 7.082 1 94.69 279 THR B N 1
ATOM 6815 C CA . THR B 1 279 ? -16.031 -23.625 7.258 1 94.69 279 THR B CA 1
ATOM 6816 C C . THR B 1 279 ? -14.883 -23.312 8.211 1 94.69 279 THR B C 1
ATOM 6818 O O . THR B 1 279 ? -14.273 -24.219 8.781 1 94.69 279 THR B O 1
ATOM 6821 N N . GLU B 1 280 ? -14.602 -22.062 8.312 1 89.62 280 GLU B N 1
ATOM 6822 C CA . GLU B 1 280 ? -13.516 -21.594 9.164 1 89.62 280 GLU B CA 1
ATOM 6823 C C . GLU B 1 280 ? -13.719 -22.031 10.609 1 89.62 280 GLU B C 1
ATOM 6825 O O . GLU B 1 280 ? -12.75 -22.281 11.328 1 89.62 280 GLU B O 1
ATOM 6830 N N . ASN B 1 281 ? -14.984 -22.188 11.047 1 90.75 281 ASN B N 1
ATOM 6831 C CA . ASN B 1 281 ? -15.305 -22.609 12.406 1 90.75 281 ASN B CA 1
ATOM 6832 C C . ASN B 1 281 ? -15.414 -24.141 12.508 1 90.75 281 ASN B C 1
ATOM 6834 O O . ASN B 1 281 ? -15.984 -24.656 13.469 1 90.75 281 ASN B O 1
ATOM 6838 N N . ASN B 1 282 ? -15.016 -24.828 11.445 1 91.69 282 ASN B N 1
ATOM 6839 C CA . ASN B 1 282 ? -14.984 -26.281 11.391 1 91.69 282 ASN B CA 1
ATOM 6840 C C . ASN B 1 282 ? -16.391 -26.875 11.367 1 91.69 282 ASN B C 1
ATOM 6842 O O . ASN B 1 282 ? -16.641 -27.938 11.914 1 91.69 282 ASN B O 1
ATOM 6846 N N . GLU B 1 283 ? -17.266 -26.156 10.875 1 94.56 283 GLU B N 1
ATOM 6847 C CA . GLU B 1 283 ? -18.609 -26.672 10.656 1 94.56 283 GLU B CA 1
ATOM 6848 C C . GLU B 1 283 ? -18.719 -27.344 9.289 1 94.56 283 GLU B C 1
ATOM 6850 O O . GLU B 1 283 ? -18.297 -26.781 8.281 1 94.56 283 GLU B O 1
ATOM 6855 N N . LYS B 1 284 ? -19.297 -28.5 9.328 1 96.88 284 LYS B N 1
ATOM 6856 C CA . LYS B 1 284 ? -19.562 -29.219 8.086 1 96.88 284 LYS B CA 1
ATOM 6857 C C . LYS B 1 284 ? -20.922 -28.844 7.516 1 96.88 284 LYS B C 1
ATOM 6859 O O . LYS B 1 284 ? -21.938 -28.922 8.211 1 96.88 284 LYS B O 1
ATOM 6864 N N . VAL B 1 285 ? -20.906 -28.344 6.309 1 97.38 285 VAL B N 1
ATOM 6865 C CA . VAL B 1 285 ? -22.125 -27.875 5.641 1 97.38 285 VAL B CA 1
ATOM 6866 C C . VAL B 1 285 ? -22.172 -28.453 4.227 1 97.38 285 VAL B C 1
ATOM 6868 O O . VAL B 1 285 ? -21.156 -28.562 3.553 1 97.38 285 VAL B O 1
ATOM 6871 N N . THR B 1 286 ? -23.391 -28.891 3.793 1 98.44 286 THR B N 1
ATOM 6872 C CA . THR B 1 286 ? -23.578 -29.312 2.412 1 98.44 286 THR B CA 1
ATOM 6873 C C . THR B 1 286 ? -24.359 -28.266 1.625 1 98.44 286 THR B C 1
ATOM 6875 O O . THR B 1 286 ? -25.469 -27.891 2.014 1 98.44 286 THR B O 1
ATOM 6878 N N . VAL B 1 287 ? -23.75 -27.797 0.601 1 98.62 287 VAL B N 1
ATOM 6879 C CA . VAL B 1 287 ? -24.422 -26.859 -0.288 1 98.62 287 VAL B CA 1
ATOM 6880 C C . VAL B 1 287 ? -24.797 -27.547 -1.595 1 98.62 287 VAL B C 1
ATOM 6882 O O . VAL B 1 287 ? -24.141 -28.5 -2.016 1 98.62 287 VAL B O 1
ATOM 6885 N N . LYS B 1 288 ? -25.828 -27.062 -2.279 1 98.75 288 LYS B N 1
ATOM 6886 C CA . LYS B 1 288 ? -26.391 -27.766 -3.434 1 98.75 288 LYS B CA 1
ATOM 6887 C C . LYS B 1 288 ? -26.203 -26.953 -4.711 1 98.75 288 LYS B C 1
ATOM 6889 O O . LYS B 1 288 ? -26.219 -25.719 -4.68 1 98.75 288 LYS B O 1
ATOM 6894 N N . ALA B 1 289 ? -25.953 -27.625 -5.781 1 98.75 289 ALA B N 1
ATOM 6895 C CA . ALA B 1 289 ? -25.875 -27.047 -7.117 1 98.75 289 ALA B CA 1
ATOM 6896 C C . ALA B 1 289 ? -27.078 -27.438 -7.961 1 98.75 289 ALA B C 1
ATOM 6898 O O . ALA B 1 289 ? -27.297 -28.625 -8.234 1 98.75 289 ALA B O 1
ATOM 6899 N N . ARG B 1 290 ? -27.797 -26.469 -8.414 1 98.38 290 ARG B N 1
ATOM 6900 C CA . ARG B 1 290 ? -28.969 -26.75 -9.242 1 98.38 290 ARG B CA 1
ATOM 6901 C C . ARG B 1 290 ? -28.562 -27.188 -10.641 1 98.38 290 ARG B C 1
ATOM 6903 O O . ARG B 1 290 ? -29.25 -27.984 -11.273 1 98.38 290 ARG B O 1
ATOM 6910 N N . LYS B 1 291 ? -27.5 -26.672 -11.078 1 98.56 291 LYS B N 1
ATOM 6911 C CA . LYS B 1 291 ? -27.125 -26.922 -12.469 1 98.56 291 LYS B CA 1
ATOM 6912 C C . LYS B 1 291 ? -25.828 -27.734 -12.555 1 98.56 291 LYS B C 1
ATOM 6914 O O . LYS B 1 291 ? -25.844 -28.844 -13.086 1 98.56 291 LYS B O 1
ATOM 6919 N N . GLU B 1 292 ? -24.734 -27.188 -11.992 1 98.81 292 GLU B N 1
ATOM 6920 C CA . GLU B 1 292 ? -23.469 -27.891 -12.203 1 98.81 292 GLU B CA 1
ATOM 6921 C C . GLU B 1 292 ? -22.438 -27.531 -11.133 1 98.81 292 GLU B C 1
ATOM 6923 O O . GLU B 1 292 ? -22.5 -26.438 -10.57 1 98.81 292 GLU B O 1
ATOM 6928 N N . VAL B 1 293 ? -21.547 -28.469 -10.828 1 98.94 293 VAL B N 1
ATOM 6929 C CA . VAL B 1 293 ? -20.359 -28.234 -10.008 1 98.94 293 VAL B CA 1
ATOM 6930 C C . VAL B 1 293 ? -19.125 -28.125 -10.891 1 98.94 293 VAL B C 1
ATOM 6932 O O . VAL B 1 293 ? -18.891 -28.969 -11.758 1 98.94 293 VAL B O 1
ATOM 6935 N N . ILE B 1 294 ? -18.344 -27.031 -10.758 1 98.94 294 ILE B N 1
ATOM 6936 C CA . ILE B 1 294 ? -17.109 -26.828 -11.508 1 98.94 294 ILE B CA 1
ATOM 6937 C C . ILE B 1 294 ? -15.922 -26.844 -10.555 1 98.94 294 ILE B C 1
ATOM 6939 O O . ILE B 1 294 ? -15.844 -26.047 -9.625 1 98.94 294 ILE B O 1
ATOM 6943 N N . VAL B 1 295 ? -14.984 -27.75 -10.781 1 98.94 295 VAL B N 1
ATOM 6944 C CA . VAL B 1 295 ? -13.828 -27.922 -9.914 1 98.94 295 VAL B CA 1
ATOM 6945 C C . VAL B 1 295 ? -12.617 -27.203 -10.508 1 98.94 295 VAL B C 1
ATOM 6947 O O . VAL B 1 295 ? -12.25 -27.438 -11.656 1 98.94 295 VAL B O 1
ATOM 6950 N N . THR B 1 296 ? -12.016 -26.297 -9.742 1 98.88 296 THR B N 1
ATOM 6951 C CA . THR B 1 296 ? -10.859 -25.5 -10.148 1 98.88 296 THR B CA 1
ATOM 6952 C C . THR B 1 296 ? -9.844 -25.406 -9.016 1 98.88 296 THR B C 1
ATOM 6954 O O . THR B 1 296 ? -9.32 -24.328 -8.734 1 98.88 296 THR B O 1
ATOM 6957 N N . CYS B 1 297 ? -9.5 -26.484 -8.359 1 98.62 297 CYS B N 1
ATOM 6958 C CA . CYS B 1 297 ? -8.688 -26.484 -7.148 1 98.62 297 CYS B CA 1
ATOM 6959 C C . CYS B 1 297 ? -7.203 -26.562 -7.488 1 98.62 297 CYS B C 1
ATOM 6961 O O . CYS B 1 297 ? -6.348 -26.438 -6.609 1 98.62 297 CYS B O 1
ATOM 6963 N N . GLY B 1 298 ? -6.852 -26.75 -8.758 1 98.31 298 GLY B N 1
ATOM 6964 C CA . GLY B 1 298 ? -5.461 -26.859 -9.164 1 98.31 298 GLY B CA 1
ATOM 6965 C C . GLY B 1 298 ? -4.992 -28.297 -9.312 1 98.31 298 GLY B C 1
ATOM 6966 O O . GLY B 1 298 ? -5.676 -29.234 -8.891 1 98.31 298 GLY B O 1
ATOM 6967 N N . SER B 1 299 ? -3.828 -28.5 -9.805 1 98.56 299 SER B N 1
ATOM 6968 C CA . SER B 1 299 ? -3.309 -29.781 -10.234 1 98.56 299 SER B CA 1
ATOM 6969 C C . SER B 1 299 ? -3.039 -30.703 -9.047 1 98.56 299 SER B C 1
ATOM 6971 O O . SER B 1 299 ? -2.842 -31.906 -9.219 1 98.56 299 SER B O 1
ATOM 6973 N N . ILE B 1 300 ? -3.07 -30.156 -7.848 1 98.69 300 ILE B N 1
ATOM 6974 C CA . ILE B 1 300 ? -2.793 -30.969 -6.668 1 98.69 300 ILE B CA 1
ATOM 6975 C C . ILE B 1 300 ? -4.09 -31.234 -5.906 1 98.69 300 ILE B C 1
ATOM 6977 O O . ILE B 1 300 ? -4.402 -32.375 -5.578 1 98.69 300 ILE B O 1
ATOM 6981 N N . LYS B 1 301 ? -4.91 -30.234 -5.773 1 98.75 301 LYS B N 1
ATOM 6982 C CA . LYS B 1 301 ? -6.086 -30.359 -4.914 1 98.75 301 LYS B CA 1
ATOM 6983 C C . LYS B 1 301 ? -7.297 -30.844 -5.707 1 98.75 301 LYS B C 1
ATOM 6985 O O . LYS B 1 301 ? -8.203 -31.453 -5.145 1 98.75 301 LYS B O 1
ATOM 6990 N N . THR B 1 302 ? -7.344 -30.625 -7.023 1 98.88 302 THR B N 1
ATOM 6991 C CA . THR B 1 302 ? -8.445 -31.141 -7.832 1 98.88 302 THR B CA 1
ATOM 6992 C C . THR B 1 302 ? -8.477 -32.656 -7.793 1 98.88 302 THR B C 1
ATOM 6994 O O . THR B 1 302 ? -9.5 -33.25 -7.449 1 98.88 302 THR B O 1
ATOM 6997 N N . PRO B 1 303 ? -7.348 -33.312 -8.07 1 98.94 303 PRO B N 1
ATOM 6998 C CA . PRO B 1 303 ? -7.402 -34.781 -7.969 1 98.94 303 PRO B CA 1
ATOM 6999 C C . PRO B 1 303 ? -7.707 -35.25 -6.551 1 98.94 303 PRO B C 1
ATOM 7001 O O . PRO B 1 303 ? -8.398 -36.281 -6.371 1 98.94 303 PRO B O 1
ATOM 7004 N N . GLN B 1 304 ? -7.203 -34.562 -5.539 1 98.88 304 GLN B N 1
ATOM 7005 C CA . GLN B 1 304 ? -7.5 -34.938 -4.168 1 98.88 304 GLN B CA 1
ATOM 7006 C C . GLN B 1 304 ? -9 -34.906 -3.898 1 98.88 304 GLN B C 1
ATOM 7008 O O . GLN B 1 304 ? -9.562 -35.875 -3.35 1 98.88 304 GLN B O 1
ATOM 7013 N N . LEU B 1 305 ? -9.617 -33.844 -4.27 1 98.88 305 LEU B N 1
ATOM 7014 C CA . LEU B 1 305 ? -11.055 -33.688 -4.051 1 98.88 305 LEU B CA 1
ATOM 7015 C C . LEU B 1 305 ? -11.836 -34.75 -4.797 1 98.88 305 LEU B C 1
ATOM 7017 O O . LEU B 1 305 ? -12.789 -35.312 -4.258 1 98.88 305 LEU B O 1
ATOM 7021 N N . LEU B 1 306 ? -11.461 -35.031 -6.047 1 98.94 306 LEU B N 1
ATOM 7022 C CA . LEU B 1 306 ? -12.133 -36.062 -6.836 1 98.94 306 LEU B CA 1
ATOM 7023 C C . LEU B 1 306 ? -12.008 -37.438 -6.172 1 98.94 306 LEU B C 1
ATOM 7025 O O . LEU B 1 306 ? -13.008 -38.156 -6.023 1 98.94 306 LEU B O 1
ATOM 7029 N N . MET B 1 307 ? -10.797 -37.781 -5.746 1 98.94 307 MET B N 1
ATOM 7030 C CA . MET B 1 307 ? -10.57 -39.094 -5.137 1 98.94 307 MET B CA 1
ATOM 7031 C C . MET B 1 307 ? -11.352 -39.219 -3.834 1 98.94 307 MET B C 1
ATOM 7033 O O . MET B 1 307 ? -11.984 -40.25 -3.59 1 98.94 307 MET B O 1
ATOM 7037 N N . LEU B 1 308 ? -11.375 -38.188 -3.041 1 98.81 308 LEU B N 1
ATOM 7038 C CA . LEU B 1 308 ? -12.133 -38.188 -1.795 1 98.81 308 LEU B CA 1
ATOM 7039 C C . LEU B 1 308 ? -13.625 -38.344 -2.068 1 98.81 308 LEU B C 1
ATOM 7041 O O . LEU B 1 308 ? -14.383 -38.75 -1.19 1 98.81 308 LEU B O 1
ATOM 7045 N N . SER B 1 309 ? -14.047 -38.062 -3.299 1 98.88 309 SER B N 1
ATOM 7046 C CA . SER B 1 309 ? -15.453 -38.062 -3.686 1 98.88 309 SER B CA 1
ATOM 7047 C C . SER B 1 309 ? -15.812 -39.344 -4.43 1 98.88 309 SER B C 1
ATOM 7049 O O . SER B 1 309 ? -16.922 -39.469 -4.953 1 98.88 309 SER B O 1
ATOM 7051 N N . GLY B 1 310 ? -14.875 -40.25 -4.578 1 98.75 310 GLY B N 1
ATOM 7052 C CA . GLY B 1 310 ? -15.156 -41.531 -5.176 1 98.75 310 GLY B CA 1
ATOM 7053 C C . GLY B 1 310 ? -14.797 -41.594 -6.652 1 98.75 310 GLY B C 1
ATOM 7054 O O . GLY B 1 310 ? -15.164 -42.562 -7.34 1 98.75 310 GLY B O 1
ATOM 7055 N N . ILE B 1 311 ? -14.156 -40.625 -7.195 1 98.94 311 ILE B N 1
ATOM 7056 C CA . ILE B 1 311 ? -13.711 -40.625 -8.586 1 98.94 311 ILE B CA 1
ATOM 7057 C C . ILE B 1 311 ? -12.195 -40.75 -8.641 1 98.94 311 ILE B C 1
ATOM 7059 O O . ILE B 1 311 ? -11.461 -39.844 -8.289 1 98.94 311 ILE B O 1
ATOM 7063 N N . GLY B 1 312 ? -11.648 -41.844 -9.07 1 98.81 312 GLY B N 1
ATOM 7064 C CA . GLY B 1 312 ? -10.219 -42.125 -9.125 1 98.81 312 GLY B CA 1
ATOM 7065 C C . GLY B 1 312 ? -9.914 -43.594 -9.352 1 98.81 312 GLY B C 1
ATOM 7066 O O . GLY B 1 312 ? -10.82 -44.406 -9.602 1 98.81 312 GLY B O 1
ATOM 7067 N N . PRO B 1 313 ? -8.656 -43.969 -9.289 1 98.75 313 PRO B N 1
ATOM 7068 C CA . PRO B 1 313 ? -8.297 -45.375 -9.492 1 98.75 313 PRO B CA 1
ATOM 7069 C C . PRO B 1 313 ? -8.945 -46.312 -8.477 1 98.75 313 PRO B C 1
ATOM 7071 O O . PRO B 1 313 ? -8.742 -46.156 -7.266 1 98.75 313 PRO B O 1
ATOM 7074 N N . LYS B 1 314 ? -9.641 -47.281 -8.977 1 98.56 314 LYS B N 1
ATOM 7075 C CA . LYS B 1 314 ? -10.516 -48.125 -8.18 1 98.56 314 LYS B CA 1
ATOM 7076 C C . LYS B 1 314 ? -9.742 -48.75 -7.027 1 98.56 314 LYS B C 1
ATOM 7078 O O . LYS B 1 314 ? -10.148 -48.656 -5.867 1 98.56 314 LYS B O 1
ATOM 7083 N N . LYS B 1 315 ? -8.664 -49.344 -7.324 1 98.31 315 LYS B N 1
ATOM 7084 C CA . LYS B 1 315 ? -7.895 -50.094 -6.312 1 98.31 315 LYS B CA 1
ATOM 7085 C C . LYS B 1 315 ? -7.422 -49.125 -5.207 1 98.31 315 LYS B C 1
ATOM 7087 O O . LYS B 1 315 ? -7.504 -49.469 -4.023 1 98.31 315 LYS B O 1
ATOM 7092 N N . GLU B 1 316 ? -6.918 -48 -5.57 1 97.94 316 GLU B N 1
ATOM 7093 C CA . GLU B 1 316 ? -6.418 -47.031 -4.605 1 97.94 316 GLU B CA 1
ATOM 7094 C C . GLU B 1 316 ? -7.539 -46.531 -3.699 1 97.94 316 GLU B C 1
ATOM 7096 O O . GLU B 1 316 ? -7.332 -46.344 -2.5 1 97.94 316 GLU B O 1
ATOM 7101 N N . LEU B 1 317 ? -8.695 -46.281 -4.25 1 98.56 317 LEU B N 1
ATOM 7102 C CA . LEU B 1 317 ? -9.836 -45.812 -3.48 1 98.56 317 LEU B CA 1
ATOM 7103 C C . LEU B 1 317 ? -10.344 -46.875 -2.523 1 98.56 317 LEU B C 1
ATOM 7105 O O . LEU B 1 317 ? -10.602 -46.594 -1.351 1 98.56 317 LEU B O 1
ATOM 7109 N N . GLU B 1 318 ? -10.477 -48.094 -3.045 1 98.25 318 GLU B N 1
ATOM 7110 C CA . GLU B 1 318 ? -10.953 -49.188 -2.219 1 98.25 318 GLU B CA 1
ATOM 7111 C C . GLU B 1 318 ? -10 -49.469 -1.059 1 98.25 318 GLU B C 1
ATOM 7113 O O . GLU B 1 318 ? -10.43 -49.781 0.053 1 98.25 318 GLU B O 1
ATOM 7118 N N . ASP B 1 319 ? -8.773 -49.344 -1.339 1 97.75 319 ASP B N 1
ATOM 7119 C CA . ASP B 1 319 ? -7.758 -49.531 -0.304 1 97.75 319 ASP B CA 1
ATOM 7120 C C . ASP B 1 319 ? -7.945 -48.531 0.829 1 97.75 319 ASP B C 1
ATOM 7122 O O . ASP B 1 319 ? -7.531 -48.781 1.963 1 97.75 319 ASP B O 1
ATOM 7126 N N . LYS B 1 320 ? -8.562 -47.406 0.549 1 97.56 320 LYS B N 1
ATOM 7127 C CA . LYS B 1 320 ? -8.789 -46.344 1.547 1 97.56 320 LYS B CA 1
ATOM 7128 C C . LYS B 1 320 ? -10.219 -46.406 2.086 1 97.56 320 LYS B C 1
ATOM 7130 O O . LYS B 1 320 ? -10.625 -45.562 2.869 1 97.56 320 LYS B O 1
ATOM 7135 N N . GLY B 1 321 ? -10.992 -47.344 1.578 1 98 321 GLY B N 1
ATOM 7136 C CA . GLY B 1 321 ? -12.359 -47.531 2.033 1 98 321 GLY B CA 1
ATOM 7137 C C . GLY B 1 321 ? -13.32 -46.531 1.416 1 98 321 GLY B C 1
ATOM 7138 O O . GLY B 1 321 ? -14.359 -46.219 1.999 1 98 321 GLY B O 1
ATOM 7139 N N . ILE B 1 322 ? -12.992 -45.969 0.282 1 98.38 322 ILE B N 1
ATOM 7140 C CA . ILE B 1 322 ? -13.844 -45 -0.398 1 98.38 322 ILE B CA 1
ATOM 7141 C C . ILE B 1 322 ? -14.695 -45.719 -1.454 1 98.38 322 ILE B C 1
ATOM 7143 O O . ILE B 1 322 ? -14.172 -46.5 -2.268 1 98.38 322 ILE B O 1
ATOM 7147 N N . ASP B 1 323 ? -16.031 -45.5 -1.444 1 97.94 323 ASP B N 1
ATOM 7148 C CA . ASP B 1 323 ? -16.922 -46.031 -2.465 1 97.94 323 ASP B CA 1
ATOM 7149 C C . ASP B 1 323 ? -16.609 -45.469 -3.84 1 97.94 323 ASP B C 1
ATOM 7151 O O . ASP B 1 323 ? -16.547 -44.25 -4.004 1 97.94 323 ASP B O 1
ATOM 7155 N N . VAL B 1 324 ? -16.469 -46.344 -4.781 1 98.56 324 VAL B N 1
ATOM 7156 C CA . VAL B 1 324 ? -16.078 -45.906 -6.117 1 98.56 324 VAL B CA 1
ATOM 7157 C C . VAL B 1 324 ? -17.312 -45.5 -6.918 1 98.56 324 VAL B C 1
ATOM 7159 O O . VAL B 1 324 ? -18.234 -46.281 -7.098 1 98.56 324 VAL B O 1
ATOM 7162 N N . ILE B 1 325 ? -17.297 -44.344 -7.395 1 98.56 325 ILE B N 1
ATOM 7163 C CA . ILE B 1 325 ? -18.359 -43.844 -8.266 1 98.56 325 ILE B CA 1
ATOM 7164 C C . ILE B 1 325 ? -17.922 -43.969 -9.727 1 98.56 325 ILE B C 1
ATOM 7166 O O . ILE B 1 325 ? -18.719 -44.344 -10.586 1 98.56 325 ILE B O 1
ATOM 7170 N N . ALA B 1 326 ? -16.672 -43.594 -10.016 1 98.75 326 ALA B N 1
ATOM 7171 C CA . ALA B 1 326 ? -16.094 -43.719 -11.352 1 98.75 326 ALA B CA 1
ATOM 7172 C C . ALA B 1 326 ? -14.625 -44.125 -11.289 1 98.75 326 ALA B C 1
ATOM 7174 O O . ALA B 1 326 ? -13.836 -43.469 -10.586 1 98.75 326 ALA B O 1
ATOM 7175 N N . ASP B 1 327 ? -14.281 -45.188 -11.969 1 98.75 327 ASP B N 1
ATOM 7176 C CA . ASP B 1 327 ? -12.891 -45.625 -12.07 1 98.75 327 ASP B CA 1
ATOM 7177 C C . ASP B 1 327 ? -12.156 -44.875 -13.18 1 98.75 327 ASP B C 1
ATOM 7179 O O . ASP B 1 327 ? -12.312 -45.219 -14.367 1 98.75 327 ASP B O 1
ATOM 7183 N N . LEU B 1 328 ? -11.406 -43.906 -12.852 1 98.88 328 LEU B N 1
ATOM 7184 C CA . LEU B 1 328 ? -10.672 -43.062 -13.766 1 98.88 328 LEU B CA 1
ATOM 7185 C C . LEU B 1 328 ? -9.242 -42.844 -13.289 1 98.88 328 LEU B C 1
ATOM 7187 O O . LEU B 1 328 ? -8.961 -42.969 -12.086 1 98.88 328 LEU B O 1
ATOM 7191 N N . PRO B 1 329 ? -8.289 -42.531 -14.148 1 98.81 329 PRO B N 1
ATOM 7192 C CA . PRO B 1 329 ? -6.891 -42.344 -13.758 1 98.81 329 PRO B CA 1
ATOM 7193 C C . PRO B 1 329 ? -6.625 -40.969 -13.172 1 98.81 329 PRO B C 1
ATOM 7195 O O . PRO B 1 329 ? -5.68 -40.281 -13.586 1 98.81 329 PRO B O 1
ATOM 7198 N N . VAL B 1 330 ? -7.43 -40.594 -12.18 1 98.88 330 VAL B N 1
ATOM 7199 C CA . VAL B 1 330 ? -7.258 -39.344 -11.477 1 98.88 330 VAL B CA 1
ATOM 7200 C C . VAL B 1 330 ? -5.918 -39.344 -10.742 1 98.88 330 VAL B C 1
ATOM 7202 O O . VAL B 1 330 ? -5.559 -40.312 -10.086 1 98.88 330 VAL B O 1
ATOM 7205 N N . GLY B 1 331 ? -5.172 -38.219 -10.844 1 98.81 331 GLY B N 1
ATOM 7206 C CA . GLY B 1 331 ? -3.902 -38.062 -10.148 1 98.81 331 GLY B CA 1
ATOM 7207 C C . GLY B 1 331 ? -2.717 -38.562 -10.953 1 98.81 331 GLY B C 1
ATOM 7208 O O . GLY B 1 331 ? -1.565 -38.281 -10.609 1 98.81 331 GLY B O 1
ATOM 7209 N N . LYS B 1 332 ? -3.062 -39.188 -12.047 1 97.94 332 LYS B N 1
ATOM 7210 C CA . LYS B 1 332 ? -1.985 -39.688 -12.891 1 97.94 332 LYS B CA 1
ATOM 7211 C C . LYS B 1 332 ? -1.508 -38.625 -13.875 1 97.94 332 LYS B C 1
ATOM 7213 O O . LYS B 1 332 ? -2.111 -37.562 -13.984 1 97.94 332 LYS B O 1
ATOM 7218 N N . ASN B 1 333 ? -0.392 -38.781 -14.5 1 98.31 333 ASN B N 1
ATOM 7219 C CA . ASN B 1 333 ? 0.162 -37.938 -15.531 1 98.31 333 ASN B CA 1
ATOM 7220 C C . ASN B 1 333 ? 0.612 -36.594 -14.961 1 98.31 333 ASN B C 1
ATOM 7222 O O . ASN B 1 333 ? 0.5 -35.562 -15.617 1 98.31 333 ASN B O 1
ATOM 7226 N N . PHE B 1 334 ? 0.945 -36.531 -13.656 1 98.5 334 PHE B N 1
ATOM 7227 C CA . PHE B 1 334 ? 1.5 -35.312 -13.094 1 98.5 334 PHE B CA 1
ATOM 7228 C C . PHE B 1 334 ? 2.713 -34.844 -13.891 1 98.5 334 PHE B C 1
ATOM 7230 O O . PHE B 1 334 ? 3.656 -35.625 -14.102 1 98.5 334 PHE B O 1
ATOM 7237 N N . GLN B 1 335 ? 2.668 -33.625 -14.359 1 98.31 335 GLN B N 1
ATOM 7238 C CA . GLN B 1 335 ? 3.754 -33.031 -15.133 1 98.31 335 GLN B CA 1
ATOM 7239 C C . GLN B 1 335 ? 4.207 -31.703 -14.516 1 98.31 335 GLN B C 1
ATOM 7241 O O . GLN B 1 335 ? 3.402 -30.984 -13.93 1 98.31 335 GLN B O 1
ATOM 7246 N N . ASP B 1 336 ? 5.422 -31.438 -14.641 1 97.88 336 ASP B N 1
ATOM 7247 C CA . ASP B 1 336 ? 6.074 -30.172 -14.312 1 97.88 336 ASP B CA 1
ATOM 7248 C C . ASP B 1 336 ? 7.262 -29.906 -15.234 1 97.88 336 ASP B C 1
ATOM 7250 O O . ASP B 1 336 ? 7.734 -30.812 -15.922 1 97.88 336 ASP B O 1
ATOM 7254 N N . HIS B 1 337 ? 7.559 -28.625 -15.367 1 97.69 337 HIS B N 1
ATOM 7255 C CA . HIS B 1 337 ? 8.898 -28.328 -15.859 1 97.69 337 HIS B CA 1
ATOM 7256 C C . HIS B 1 337 ? 9.938 -28.5 -14.758 1 97.69 337 HIS B C 1
ATOM 7258 O O . HIS B 1 337 ? 9.594 -28.547 -13.57 1 97.69 337 HIS B O 1
ATOM 7264 N N . VAL B 1 338 ? 11.172 -28.672 -15.172 1 97.25 338 VAL B N 1
ATOM 7265 C CA . VAL B 1 338 ? 12.227 -28.859 -14.188 1 97.25 338 VAL B CA 1
ATOM 7266 C C . VAL B 1 338 ? 13.367 -27.875 -14.461 1 97.25 338 VAL B C 1
ATOM 7268 O O . VAL B 1 338 ? 13.797 -27.734 -15.609 1 97.25 338 VAL B O 1
ATOM 7271 N N . ASN B 1 339 ? 13.797 -27.219 -13.406 1 97.69 339 ASN B N 1
ATOM 7272 C CA . ASN B 1 339 ? 14.93 -26.312 -13.469 1 97.69 339 ASN B CA 1
ATOM 7273 C C . ASN B 1 339 ? 16.234 -27 -13.055 1 97.69 339 ASN B C 1
ATOM 7275 O O . ASN B 1 339 ? 16.203 -27.984 -12.312 1 97.69 339 ASN B O 1
ATOM 7279 N N . SER B 1 340 ? 17.266 -26.562 -13.594 1 98.06 340 SER B N 1
ATOM 7280 C CA . SER B 1 340 ? 18.609 -26.719 -13.031 1 98.06 340 SER B CA 1
ATOM 7281 C C . SER B 1 340 ? 19.391 -25.406 -13.109 1 98.06 340 SER B C 1
ATOM 7283 O O . SER B 1 340 ? 19.469 -24.781 -14.172 1 98.06 340 SER B O 1
ATOM 7285 N N . LEU B 1 341 ? 19.922 -24.969 -11.977 1 98 341 LEU B N 1
ATOM 7286 C CA . LEU B 1 341 ? 20.406 -23.594 -11.875 1 98 341 LEU B CA 1
ATOM 7287 C C . LEU B 1 341 ? 21.906 -23.531 -12.133 1 98 341 LEU B C 1
ATOM 7289 O O . LEU B 1 341 ? 22.672 -24.375 -11.648 1 98 341 LEU B O 1
ATOM 7293 N N . LEU B 1 342 ? 22.312 -22.547 -12.898 1 97.88 342 LEU B N 1
ATOM 7294 C CA . LEU B 1 342 ? 23.703 -22.172 -13.086 1 97.88 342 LEU B CA 1
ATOM 7295 C C . LEU B 1 342 ? 24.031 -20.875 -12.352 1 97.88 342 LEU B C 1
ATOM 7297 O O . LEU B 1 342 ? 23.203 -19.953 -12.32 1 97.88 342 LEU B O 1
ATOM 7301 N N . PHE B 1 343 ? 25.203 -20.812 -11.75 1 96.69 343 PHE B N 1
ATOM 7302 C CA . PHE B 1 343 ? 25.688 -19.625 -11.07 1 96.69 343 PHE B CA 1
ATOM 7303 C C . PHE B 1 343 ? 27.031 -19.188 -11.625 1 96.69 343 PHE B C 1
ATOM 7305 O O . PHE B 1 343 ? 27.953 -20 -11.75 1 96.69 343 PHE B O 1
ATOM 7312 N N . TYR B 1 344 ? 27.109 -17.906 -11.953 1 96.25 344 TYR B N 1
ATOM 7313 C CA . TYR B 1 344 ? 28.375 -17.312 -12.406 1 96.25 344 TYR B CA 1
ATOM 7314 C C . TYR B 1 344 ? 28.797 -16.172 -11.5 1 96.25 344 TYR B C 1
ATOM 7316 O O . TYR B 1 344 ? 27.953 -15.383 -11.047 1 96.25 344 TYR B O 1
ATOM 7324 N N . LYS B 1 345 ? 30 -16.094 -11.125 1 94.62 345 LYS B N 1
ATOM 7325 C CA . LYS B 1 345 ? 30.547 -14.898 -10.461 1 94.62 345 LYS B CA 1
ATOM 7326 C C . LYS B 1 345 ? 31.172 -13.945 -11.477 1 94.62 345 LYS B C 1
ATOM 7328 O O . LYS B 1 345 ? 31.797 -14.383 -12.453 1 94.62 345 LYS B O 1
ATOM 7333 N N . MET B 1 346 ? 30.844 -12.695 -11.281 1 91.06 346 MET B N 1
ATOM 7334 C CA . MET B 1 346 ? 31.375 -11.648 -12.156 1 91.06 346 MET B CA 1
ATOM 7335 C C . MET B 1 346 ? 32.125 -10.594 -11.352 1 91.06 346 MET B C 1
ATOM 7337 O O . MET B 1 346 ? 32.25 -10.703 -10.125 1 91.06 346 MET B O 1
ATOM 7341 N N . THR B 1 347 ? 32.812 -9.531 -11.992 1 80.81 347 THR B N 1
ATOM 7342 C CA . THR B 1 347 ? 33.531 -8.492 -11.273 1 80.81 347 THR B CA 1
ATOM 7343 C C . THR B 1 347 ? 32.562 -7.629 -10.453 1 80.81 347 THR B C 1
ATOM 7345 O O . THR B 1 347 ? 31.359 -7.707 -10.625 1 80.81 347 THR B O 1
ATOM 7348 N N . LYS B 1 348 ? 33.125 -6.973 -9.508 1 63.44 348 LYS B N 1
ATOM 7349 C CA . LYS B 1 348 ? 32.375 -6.262 -8.484 1 63.44 348 LYS B CA 1
ATOM 7350 C C . LYS B 1 348 ? 31.406 -5.262 -9.117 1 63.44 348 LYS B C 1
ATOM 7352 O O . LYS B 1 348 ? 31.812 -4.422 -9.922 1 63.44 348 LYS B O 1
ATOM 7357 N N . SER B 1 349 ? 30.234 -5.777 -9.445 1 57.41 349 SER B N 1
ATOM 7358 C CA . SER B 1 349 ? 29.25 -4.742 -9.773 1 57.41 349 SER B CA 1
ATOM 7359 C C . SER B 1 349 ? 28.641 -4.148 -8.508 1 57.41 349 SER B C 1
ATOM 7361 O O . SER B 1 349 ? 28.562 -4.816 -7.473 1 57.41 349 SER B O 1
ATOM 7363 N N . SER B 1 350 ? 28.734 -2.82 -8.359 1 51.69 350 SER B N 1
ATOM 7364 C CA . SER B 1 350 ? 28.281 -1.998 -7.238 1 51.69 350 SER B CA 1
ATOM 7365 C C . SER B 1 350 ? 26.781 -2.143 -7.02 1 51.69 350 SER B C 1
ATOM 7367 O O . SER B 1 350 ? 26.172 -1.309 -6.355 1 51.69 350 SER B O 1
ATOM 7369 N N . LEU B 1 351 ? 26.156 -3.254 -7.523 1 54.19 351 LEU B N 1
ATOM 7370 C CA . LEU B 1 351 ? 24.719 -3.074 -7.441 1 54.19 351 LEU B CA 1
ATOM 7371 C C . LEU B 1 351 ? 24.172 -3.562 -6.102 1 54.19 351 LEU B C 1
ATOM 7373 O O . LEU B 1 351 ? 24.344 -4.734 -5.75 1 54.19 351 LEU B O 1
ATOM 7377 N N . ALA B 1 352 ? 24.172 -2.615 -5.074 1 48.69 352 ALA B N 1
ATOM 7378 C CA . ALA B 1 352 ? 23.422 -2.936 -3.867 1 48.69 352 ALA B CA 1
ATOM 7379 C C . ALA B 1 352 ? 21.922 -2.928 -4.141 1 48.69 352 ALA B C 1
ATOM 7381 O O . ALA B 1 352 ? 21.406 -2 -4.77 1 48.69 352 ALA B O 1
ATOM 7382 N N . MET B 1 353 ? 21.25 -4.133 -4.207 1 50.81 353 MET B N 1
ATOM 7383 C CA . MET B 1 353 ? 19.797 -4.121 -4.348 1 50.81 353 MET B CA 1
ATOM 7384 C C . MET B 1 353 ? 19.125 -3.781 -3.021 1 50.81 353 MET B C 1
ATOM 7386 O O . MET B 1 353 ? 19.375 -4.438 -2.008 1 50.81 353 MET B O 1
ATOM 7390 N N . ASN B 1 354 ? 18.906 -2.557 -2.582 1 52.69 354 ASN B N 1
ATOM 7391 C CA . ASN B 1 354 ? 17.969 -2.281 -1.5 1 52.69 354 ASN B CA 1
ATOM 7392 C C . ASN B 1 354 ? 16.547 -2.641 -1.893 1 52.69 354 ASN B C 1
ATOM 7394 O O . ASN B 1 354 ? 16.234 -2.785 -3.078 1 52.69 354 ASN B O 1
ATOM 7398 N N . LEU B 1 355 ? 15.734 -3.145 -0.863 1 58.75 355 LEU B N 1
ATOM 7399 C CA . LEU B 1 355 ? 14.328 -3.355 -1.18 1 58.75 355 LEU B CA 1
ATOM 7400 C C . LEU B 1 355 ? 13.789 -2.213 -2.031 1 58.75 355 LEU B C 1
ATOM 7402 O O . LEU B 1 355 ? 13.734 -1.066 -1.58 1 58.75 355 LEU B O 1
ATOM 7406 N N . GLY B 1 356 ? 14.055 -2.244 -3.25 1 74.12 356 GLY B N 1
ATOM 7407 C CA . GLY B 1 356 ? 13.664 -1.237 -4.227 1 74.12 356 GLY B CA 1
ATOM 7408 C C . GLY B 1 356 ? 12.203 -0.849 -4.137 1 74.12 356 GLY B C 1
ATOM 7409 O O . GLY B 1 356 ? 11.648 -0.74 -3.041 1 74.12 356 GLY B O 1
ATOM 7410 N N . ASP B 1 357 ? 11.5 -0.396 -4.957 1 86.56 357 ASP B N 1
ATOM 7411 C CA . ASP B 1 357 ? 10.094 -0.041 -5.16 1 86.56 357 ASP B CA 1
ATOM 7412 C C . ASP B 1 357 ? 9.188 -1.262 -5 1 86.56 357 ASP B C 1
ATOM 7414 O O . ASP B 1 357 ? 9.211 -2.168 -5.836 1 86.56 357 ASP B O 1
ATOM 7418 N N . PRO B 1 358 ? 8.461 -1.362 -3.783 1 91.88 358 PRO B N 1
ATOM 7419 C CA . PRO B 1 358 ? 7.648 -2.559 -3.547 1 91.88 358 PRO B CA 1
ATOM 7420 C C . PRO B 1 358 ? 6.57 -2.76 -4.609 1 91.88 358 PRO B C 1
ATOM 7422 O O . PRO B 1 358 ? 5.953 -3.826 -4.676 1 91.88 358 PRO B O 1
ATOM 7425 N N . HIS B 1 359 ? 6.336 -1.785 -5.441 1 90.81 359 HIS B N 1
ATOM 7426 C CA . HIS B 1 359 ? 5.301 -1.855 -6.465 1 90.81 359 HIS B CA 1
ATOM 7427 C C . HIS B 1 359 ? 5.836 -2.484 -7.75 1 90.81 359 HIS B C 1
ATOM 7429 O O . HIS B 1 359 ? 5.07 -2.785 -8.664 1 90.81 359 HIS B O 1
ATOM 7435 N N . LYS B 1 360 ? 7.109 -2.725 -7.793 1 90.94 360 LYS B N 1
ATOM 7436 C CA . LYS B 1 360 ? 7.758 -3.273 -8.984 1 90.94 360 LYS B CA 1
ATOM 7437 C C . LYS B 1 360 ? 8.383 -4.633 -8.688 1 90.94 360 LYS B C 1
ATOM 7439 O O . LYS B 1 360 ? 8.547 -5.008 -7.527 1 90.94 360 LYS B O 1
ATOM 7444 N N . TYR B 1 361 ? 8.656 -5.293 -9.805 1 91.31 361 TYR B N 1
ATOM 7445 C CA . TYR B 1 361 ? 9.391 -6.543 -9.648 1 91.31 361 TYR B CA 1
ATOM 7446 C C . TYR B 1 361 ? 10.766 -6.293 -9.023 1 91.31 361 TYR B C 1
ATOM 7448 O O . TYR B 1 361 ? 11.461 -5.348 -9.398 1 91.31 361 TYR B O 1
ATOM 7456 N N . PRO B 1 362 ? 11.211 -7.074 -8.094 1 88.5 362 PRO B N 1
ATOM 7457 C CA . PRO B 1 362 ? 12.336 -6.691 -7.242 1 88.5 362 PRO B CA 1
ATOM 7458 C C . PRO B 1 362 ? 13.688 -7.027 -7.859 1 88.5 362 PRO B C 1
ATOM 7460 O O . PRO B 1 362 ? 14.727 -6.625 -7.336 1 88.5 362 PRO B O 1
ATOM 7463 N N . TYR B 1 363 ? 13.742 -7.758 -9.031 1 89.38 363 TYR B N 1
ATOM 7464 C CA . TYR B 1 363 ? 15.023 -8.211 -9.578 1 89.38 363 TYR B CA 1
ATOM 7465 C C . TYR B 1 363 ? 15.188 -7.754 -11.023 1 89.38 363 TYR B C 1
ATOM 7467 O O . TYR B 1 363 ? 14.195 -7.594 -11.742 1 89.38 363 TYR B O 1
ATOM 7475 N N . VAL B 1 364 ? 16.469 -7.535 -11.391 1 90.38 364 VAL B N 1
ATOM 7476 C CA . VAL B 1 364 ? 16.797 -7.316 -12.797 1 90.38 364 VAL B CA 1
ATOM 7477 C C . VAL B 1 364 ? 16.906 -8.656 -13.516 1 90.38 364 VAL B C 1
ATOM 7479 O O . VAL B 1 364 ? 17.812 -9.453 -13.25 1 90.38 364 VAL B O 1
ATOM 7482 N N . ILE B 1 365 ? 15.922 -8.922 -14.438 1 94 365 ILE B N 1
ATOM 7483 C CA . ILE B 1 365 ? 15.844 -10.258 -15.016 1 94 365 ILE B CA 1
ATOM 7484 C C . ILE B 1 365 ? 15.547 -10.156 -16.516 1 94 365 ILE B C 1
ATOM 7486 O O . ILE B 1 365 ? 15.086 -9.117 -16.984 1 94 365 ILE B O 1
ATOM 7490 N N . PHE B 1 366 ? 15.852 -11.117 -17.281 1 96.62 366 PHE B N 1
ATOM 7491 C CA . PHE B 1 366 ? 15.445 -11.352 -18.656 1 96.62 366 PHE B CA 1
ATOM 7492 C C . PHE B 1 366 ? 15.297 -12.844 -18.922 1 96.62 366 PHE B C 1
ATOM 7494 O O . PHE B 1 366 ? 15.672 -13.672 -18.094 1 96.62 366 PHE B O 1
ATOM 7501 N N . ASP B 1 367 ? 14.609 -13.234 -19.969 1 97.19 367 ASP B N 1
ATOM 7502 C CA . ASP B 1 367 ? 14.391 -14.648 -20.25 1 97.19 367 ASP B CA 1
ATOM 7503 C C . ASP B 1 367 ? 14.75 -14.992 -21.688 1 97.19 367 ASP B C 1
ATOM 7505 O O . ASP B 1 367 ? 15.094 -14.102 -22.484 1 97.19 367 ASP B O 1
ATOM 7509 N N . GLY B 1 368 ? 14.852 -16.25 -21.953 1 97.38 368 GLY B N 1
ATOM 7510 C CA . GLY B 1 368 ? 15.172 -16.781 -23.281 1 97.38 368 GLY B CA 1
ATOM 7511 C C . GLY B 1 368 ? 14.57 -18.141 -23.531 1 97.38 368 GLY B C 1
ATOM 7512 O O . GLY B 1 368 ? 14.352 -18.922 -22.609 1 97.38 368 GLY B O 1
ATOM 7513 N N . TYR B 1 369 ? 14.297 -18.375 -24.766 1 97.12 369 TYR B N 1
ATOM 7514 C CA . TYR B 1 369 ? 13.766 -19.641 -25.266 1 97.12 369 TYR B CA 1
ATOM 7515 C C . TYR B 1 369 ? 14.641 -20.203 -26.375 1 97.12 369 TYR B C 1
ATOM 7517 O O . TYR B 1 369 ? 14.859 -19.562 -27.391 1 97.12 369 TYR B O 1
ATOM 7525 N N . VAL B 1 370 ? 15.102 -21.469 -26.125 1 97.12 370 VAL B N 1
ATOM 7526 C CA . VAL B 1 370 ? 16.156 -21.984 -27 1 97.12 370 VAL B CA 1
ATOM 7527 C C . VAL B 1 370 ? 15.781 -23.391 -27.469 1 97.12 370 VAL B C 1
ATOM 7529 O O . VAL B 1 370 ? 15.172 -24.156 -26.734 1 97.12 370 VAL B O 1
ATOM 7532 N N . ALA B 1 371 ? 16.125 -23.656 -28.703 1 96.56 371 ALA B N 1
ATOM 7533 C CA . ALA B 1 371 ? 16.078 -25 -29.281 1 96.56 371 ALA B CA 1
ATOM 7534 C C . ALA B 1 371 ? 17.453 -25.453 -29.766 1 96.56 371 ALA B C 1
ATOM 7536 O O . ALA B 1 371 ? 18.172 -24.672 -30.406 1 96.56 371 ALA B O 1
ATOM 7537 N N . LEU B 1 372 ? 17.828 -26.672 -29.391 1 94.62 372 LEU B N 1
ATOM 7538 C CA . LEU B 1 372 ? 19.125 -27.156 -29.859 1 94.62 372 LEU B CA 1
ATOM 7539 C C . LEU B 1 372 ? 19.062 -27.516 -31.344 1 94.62 372 LEU B C 1
ATOM 7541 O O . LEU B 1 372 ? 20.047 -27.312 -32.062 1 94.62 372 LEU B O 1
ATOM 7545 N N . ASN B 1 373 ? 17.875 -28.078 -31.703 1 92.19 373 ASN B N 1
ATOM 7546 C CA . ASN B 1 373 ? 17.641 -28.266 -33.125 1 92.19 373 ASN B CA 1
ATOM 7547 C C . ASN B 1 373 ? 17.203 -26.953 -33.812 1 92.19 373 ASN B C 1
ATOM 7549 O O . ASN B 1 373 ? 16.047 -26.531 -33.656 1 92.19 373 ASN B O 1
ATOM 7553 N N . LYS B 1 374 ? 17.938 -26.453 -34.625 1 84.06 374 LYS B N 1
ATOM 7554 C CA . LYS B 1 374 ? 17.75 -25.109 -35.188 1 84.06 374 LYS B CA 1
ATOM 7555 C C . LYS B 1 374 ? 16.562 -25.078 -36.156 1 84.06 374 LYS B C 1
ATOM 7557 O O . LYS B 1 374 ? 16.047 -24.016 -36.469 1 84.06 374 LYS B O 1
ATOM 7562 N N . SER B 1 375 ? 16.109 -26.203 -36.562 1 88.12 375 SER B N 1
ATOM 7563 C CA . SER B 1 375 ? 14.977 -26.25 -37.469 1 88.12 375 SER B CA 1
ATOM 7564 C C . SER B 1 375 ? 13.656 -26.312 -36.688 1 88.12 375 SER B C 1
ATOM 7566 O O . SER B 1 375 ? 12.586 -26.125 -37.281 1 88.12 375 SER B O 1
ATOM 7568 N N . GLN B 1 376 ? 13.82 -26.453 -35.406 1 91.06 376 GLN B N 1
ATOM 7569 C CA . GLN B 1 376 ? 12.641 -26.531 -34.562 1 91.06 376 GLN B CA 1
ATOM 7570 C C . GLN B 1 376 ? 12.086 -25.141 -34.25 1 91.06 376 GLN B C 1
ATOM 7572 O O . GLN B 1 376 ? 12.852 -24.203 -34.031 1 91.06 376 GLN B O 1
ATOM 7577 N N . CYS B 1 377 ? 10.695 -24.984 -34.281 1 90.88 377 CYS B N 1
ATOM 7578 C CA . CYS B 1 377 ? 10.078 -23.688 -34.094 1 90.88 377 CYS B CA 1
ATOM 7579 C C . CYS B 1 377 ? 9.484 -23.547 -32.688 1 90.88 377 CYS B C 1
ATOM 7581 O O . CYS B 1 377 ? 8.57 -22.75 -32.469 1 90.88 377 CYS B O 1
ATOM 7583 N N . TYR B 1 378 ? 9.805 -24.359 -31.781 1 94.56 378 TYR B N 1
ATOM 7584 C CA . TYR B 1 378 ? 9.438 -24.281 -30.375 1 94.56 378 TYR B CA 1
ATOM 7585 C C . TYR B 1 378 ? 10.625 -24.641 -29.484 1 94.56 378 TYR B C 1
ATOM 7587 O O . TYR B 1 378 ? 11.539 -25.359 -29.906 1 94.56 378 TYR B O 1
ATOM 7595 N N . PRO B 1 379 ? 10.664 -24.172 -28.328 1 96.75 379 PRO B N 1
ATOM 7596 C CA . PRO B 1 379 ? 11.883 -24.281 -27.531 1 96.75 379 PRO B CA 1
ATOM 7597 C C . PRO B 1 379 ? 12.016 -25.641 -26.828 1 96.75 379 PRO B C 1
ATOM 7599 O O . PRO B 1 379 ? 11 -26.266 -26.516 1 96.75 379 PRO B O 1
ATOM 7602 N N . ASP B 1 380 ? 13.25 -26 -26.594 1 97.44 380 ASP B N 1
ATOM 7603 C CA . ASP B 1 380 ? 13.602 -27.125 -25.75 1 97.44 380 ASP B CA 1
ATOM 7604 C C . ASP B 1 380 ? 13.711 -26.703 -24.281 1 97.44 380 ASP B C 1
ATOM 7606 O O . ASP B 1 380 ? 13.344 -27.469 -23.375 1 97.44 380 ASP B O 1
ATOM 7610 N N . TYR B 1 381 ? 14.258 -25.516 -24.078 1 97.69 381 TYR B N 1
ATOM 7611 C CA . TYR B 1 381 ? 14.398 -25.031 -22.703 1 97.69 381 TYR B CA 1
ATOM 7612 C C . TYR B 1 381 ? 14.234 -23.516 -22.641 1 97.69 381 TYR B C 1
ATOM 7614 O O . TYR B 1 381 ? 14.383 -22.828 -23.656 1 97.69 381 TYR B O 1
ATOM 7622 N N . GLU B 1 382 ? 13.766 -23.047 -21.531 1 97.75 382 GLU B N 1
ATOM 7623 C CA . GLU B 1 382 ? 13.68 -21.641 -21.156 1 97.75 382 GLU B CA 1
ATOM 7624 C C . GLU B 1 382 ? 14.789 -21.25 -20.188 1 97.75 382 GLU B C 1
ATOM 7626 O O . GLU B 1 382 ? 15.234 -22.078 -19.391 1 97.75 382 GLU B O 1
ATOM 7631 N N . THR B 1 383 ? 15.281 -20.031 -20.328 1 97.69 383 THR B N 1
ATOM 7632 C CA . THR B 1 383 ? 16.172 -19.5 -19.297 1 97.69 383 THR B CA 1
ATOM 7633 C C . THR B 1 383 ? 15.555 -18.266 -18.625 1 97.69 383 THR B C 1
ATOM 7635 O O . THR B 1 383 ? 14.898 -17.469 -19.281 1 97.69 383 THR B O 1
ATOM 7638 N N . ILE B 1 384 ? 15.594 -18.188 -17.406 1 96.94 384 ILE B N 1
ATOM 7639 C CA . ILE B 1 384 ? 15.391 -16.969 -16.641 1 96.94 384 ILE B CA 1
ATOM 7640 C C . ILE B 1 384 ? 16.703 -16.547 -15.984 1 96.94 384 ILE B C 1
ATOM 7642 O O . ILE B 1 384 ? 17.266 -17.297 -15.188 1 96.94 384 ILE B O 1
ATOM 7646 N N . CYS B 1 385 ? 17.141 -15.383 -16.344 1 96.81 385 CYS B N 1
ATOM 7647 C CA . CYS B 1 385 ? 18.453 -14.883 -15.914 1 96.81 385 CYS B CA 1
ATOM 7648 C C . CYS B 1 385 ? 18.297 -13.695 -14.969 1 96.81 385 CYS B C 1
ATOM 7650 O O . CYS B 1 385 ? 17.516 -12.781 -15.242 1 96.81 385 CYS B O 1
ATOM 7652 N N . ILE B 1 386 ? 19.031 -13.797 -13.914 1 93.69 386 ILE B N 1
ATOM 7653 C CA . ILE B 1 386 ? 19 -12.75 -12.898 1 93.69 386 ILE B CA 1
ATOM 7654 C C . ILE B 1 386 ? 20.422 -12.367 -12.508 1 93.69 386 ILE B C 1
ATOM 7656 O O . ILE B 1 386 ? 21.297 -13.227 -12.406 1 93.69 386 ILE B O 1
ATOM 7660 N N . HIS B 1 387 ? 20.703 -11.109 -12.32 1 89 387 HIS B N 1
ATOM 7661 C CA . HIS B 1 387 ? 22.016 -10.711 -11.805 1 89 387 HIS B CA 1
ATOM 7662 C C . HIS B 1 387 ? 21.875 -9.703 -10.672 1 89 387 HIS B C 1
ATOM 7664 O O . HIS B 1 387 ? 20.984 -8.852 -10.695 1 89 387 HIS B O 1
ATOM 7670 N N . PHE B 1 388 ? 22.625 -9.938 -9.594 1 84.62 388 PHE B N 1
ATOM 7671 C CA . PHE B 1 388 ? 22.594 -9.109 -8.398 1 84.62 388 PHE B CA 1
ATOM 7672 C C . PHE B 1 388 ? 23.906 -9.18 -7.648 1 84.62 388 PHE B C 1
ATOM 7674 O O . PHE B 1 388 ? 24.719 -10.078 -7.887 1 84.62 388 PHE B O 1
ATOM 7681 N N . GLY B 1 389 ? 24.172 -8.203 -6.656 1 78.06 389 GLY B N 1
ATOM 7682 C CA . GLY B 1 389 ? 25.453 -8.117 -5.984 1 78.06 389 GLY B CA 1
ATOM 7683 C C . GLY B 1 389 ? 25.375 -8.391 -4.492 1 78.06 389 GLY B C 1
ATOM 7684 O O . GLY B 1 389 ? 26.391 -8.508 -3.818 1 78.06 389 GLY B O 1
ATOM 7685 N N . GLU B 1 390 ? 24.203 -8.617 -3.902 1 82.38 390 GLU B N 1
ATOM 7686 C CA . GLU B 1 390 ? 24.094 -8.695 -2.449 1 82.38 390 GLU B CA 1
ATOM 7687 C C . GLU B 1 390 ? 23.969 -10.141 -1.979 1 82.38 390 GLU B C 1
ATOM 7689 O O . GLU B 1 390 ? 23.172 -10.906 -2.523 1 82.38 390 GLU B O 1
ATOM 7694 N N . SER B 1 391 ? 24.812 -10.5 -0.959 1 87.06 391 SER B N 1
ATOM 7695 C CA . SER B 1 391 ? 24.781 -11.836 -0.389 1 87.06 391 SER B CA 1
ATOM 7696 C C . SER B 1 391 ? 23.422 -12.172 0.187 1 87.06 391 SER B C 1
ATOM 7698 O O . SER B 1 391 ? 22.953 -13.305 0.078 1 87.06 391 SER B O 1
ATOM 7700 N N . LEU B 1 392 ? 22.812 -11.219 0.772 1 88.56 392 LEU B N 1
ATOM 7701 C CA . LEU B 1 392 ? 21.484 -11.453 1.357 1 88.56 392 LEU B CA 1
ATOM 7702 C C . LEU B 1 392 ? 20.484 -11.852 0.285 1 88.56 392 LEU B C 1
ATOM 7704 O O . LEU B 1 392 ? 19.656 -12.75 0.5 1 88.56 392 LEU B O 1
ATOM 7708 N N . THR B 1 393 ? 20.594 -11.148 -0.832 1 89.44 393 THR B N 1
ATOM 7709 C CA . THR B 1 393 ? 19.688 -11.461 -1.932 1 89.44 393 THR B CA 1
ATOM 7710 C C . THR B 1 393 ? 19.906 -12.891 -2.426 1 89.44 393 THR B C 1
ATOM 7712 O O . THR B 1 393 ? 18.953 -13.664 -2.562 1 89.44 393 THR B O 1
ATOM 7715 N N . PHE B 1 394 ? 21.188 -13.266 -2.623 1 92.56 394 PHE B N 1
ATOM 7716 C CA . PHE B 1 394 ? 21.484 -14.609 -3.111 1 92.56 394 PHE B CA 1
ATOM 7717 C C . PHE B 1 394 ? 21.031 -15.664 -2.111 1 92.56 394 PHE B C 1
ATOM 7719 O O . PHE B 1 394 ? 20.312 -16.594 -2.471 1 92.56 394 PHE B O 1
ATOM 7726 N N . LEU B 1 395 ? 21.438 -15.523 -0.92 1 94.25 395 LEU B N 1
ATOM 7727 C CA . LEU B 1 395 ? 21.156 -16.516 0.101 1 94.25 395 LEU B CA 1
ATOM 7728 C C . LEU B 1 395 ? 19.656 -16.625 0.357 1 94.25 395 LEU B C 1
ATOM 7730 O O . LEU B 1 395 ? 19.141 -17.703 0.631 1 94.25 395 LEU B O 1
ATOM 7734 N N . GLY B 1 396 ? 18.969 -15.484 0.329 1 93.25 396 GLY B N 1
ATOM 7735 C CA . GLY B 1 396 ? 17.531 -15.5 0.425 1 93.25 396 GLY B CA 1
ATOM 7736 C C . GLY B 1 396 ? 16.859 -16.297 -0.681 1 93.25 396 GLY B C 1
ATOM 7737 O O . GLY B 1 396 ? 15.992 -17.141 -0.416 1 93.25 396 GLY B O 1
ATOM 7738 N N . LEU B 1 397 ? 17.266 -16.078 -1.873 1 93.19 397 LEU B N 1
ATOM 7739 C CA . LEU B 1 397 ? 16.719 -16.828 -3.004 1 93.19 397 LEU B CA 1
ATOM 7740 C C . LEU B 1 397 ? 17.078 -18.297 -2.893 1 93.19 397 LEU B C 1
ATOM 7742 O O . LEU B 1 397 ? 16.188 -19.156 -2.979 1 93.19 397 LEU B O 1
ATOM 7746 N N . CYS B 1 398 ? 18.281 -18.562 -2.613 1 95.75 398 CYS B N 1
ATOM 7747 C CA . CYS B 1 398 ? 18.797 -19.938 -2.602 1 95.75 398 CYS B CA 1
ATOM 7748 C C . CYS B 1 398 ? 18.172 -20.75 -1.476 1 95.75 398 CYS B C 1
ATOM 7750 O O . CYS B 1 398 ? 17.578 -21.797 -1.72 1 95.75 398 CYS B O 1
ATOM 7752 N N . ALA B 1 399 ? 18.219 -20.188 -0.275 1 96.19 399 ALA B N 1
ATOM 7753 C CA . ALA B 1 399 ? 17.891 -20.984 0.904 1 96.19 399 ALA B CA 1
ATOM 7754 C C . ALA B 1 399 ? 16.422 -20.797 1.296 1 96.19 399 ALA B C 1
ATOM 7756 O O . ALA B 1 399 ? 15.789 -21.734 1.799 1 96.19 399 ALA B O 1
ATOM 7757 N N . PHE B 1 400 ? 15.914 -19.672 1.091 1 95.12 400 PHE B N 1
ATOM 7758 C CA . PHE B 1 400 ? 14.547 -19.422 1.531 1 95.12 400 PHE B CA 1
ATOM 7759 C C . PHE B 1 400 ? 13.562 -19.656 0.393 1 95.12 400 PHE B C 1
ATOM 7761 O O . PHE B 1 400 ? 12.672 -20.5 0.501 1 95.12 400 PHE B O 1
ATOM 7768 N N . VAL B 1 401 ? 13.742 -19.016 -0.724 1 93.44 401 VAL B N 1
ATOM 7769 C CA . VAL B 1 401 ? 12.758 -19.047 -1.803 1 93.44 401 VAL B CA 1
ATOM 7770 C C . VAL B 1 401 ? 12.797 -20.406 -2.496 1 93.44 401 VAL B C 1
ATOM 7772 O O . VAL B 1 401 ? 11.75 -21.031 -2.688 1 93.44 401 VAL B O 1
ATOM 7775 N N . PHE B 1 402 ? 13.977 -20.906 -2.77 1 94.62 402 PHE B N 1
ATOM 7776 C CA . PHE B 1 402 ? 14.07 -22.141 -3.533 1 94.62 402 PHE B CA 1
ATOM 7777 C C . PHE B 1 402 ? 14.391 -23.312 -2.619 1 94.62 402 PHE B C 1
ATOM 7779 O O . PHE B 1 402 ? 14.422 -24.469 -3.068 1 94.62 402 PHE B O 1
ATOM 7786 N N . SER B 1 403 ? 14.703 -23.125 -1.333 1 96.31 403 SER B N 1
ATOM 7787 C CA . SER B 1 403 ? 14.789 -24.125 -0.273 1 96.31 403 SER B CA 1
ATOM 7788 C C . SER B 1 403 ? 15.922 -25.109 -0.539 1 96.31 403 SER B C 1
ATOM 7790 O O . SER B 1 403 ? 15.781 -26.312 -0.282 1 96.31 403 SER B O 1
ATOM 7792 N N . TYR B 1 404 ? 17.016 -24.625 -1.189 1 96.38 404 TYR B N 1
ATOM 7793 C CA . TYR B 1 404 ? 18.219 -25.453 -1.229 1 96.38 404 TYR B CA 1
ATOM 7794 C C . TYR B 1 404 ? 18.812 -25.609 0.166 1 96.38 404 TYR B C 1
ATOM 7796 O O . TYR B 1 404 ? 18.547 -24.797 1.058 1 96.38 404 TYR B O 1
ATOM 7804 N N . ASP B 1 405 ? 19.578 -26.656 0.241 1 95.19 405 ASP B N 1
ATOM 7805 C CA . ASP B 1 405 ? 20.266 -26.906 1.509 1 95.19 405 ASP B CA 1
ATOM 7806 C C . ASP B 1 405 ? 21.188 -25.75 1.868 1 95.19 405 ASP B C 1
ATOM 7808 O O . ASP B 1 405 ? 21.875 -25.203 1 1 95.19 405 ASP B O 1
ATOM 7812 N N . TYR B 1 406 ? 21.297 -25.453 3.189 1 95.94 406 TYR B N 1
ATOM 7813 C CA . TYR B 1 406 ? 22.109 -24.344 3.658 1 95.94 406 TYR B CA 1
ATOM 7814 C C . TYR B 1 406 ? 23.562 -24.516 3.252 1 95.94 406 TYR B C 1
ATOM 7816 O O . TYR B 1 406 ? 24.234 -23.562 2.863 1 95.94 406 TYR B O 1
ATOM 7824 N N . LYS B 1 407 ? 24.031 -25.75 3.287 1 94.38 407 LYS B N 1
ATOM 7825 C CA . LYS B 1 407 ? 25.438 -26.016 2.994 1 94.38 407 LYS B CA 1
ATOM 7826 C C . LYS B 1 407 ? 25.781 -25.672 1.543 1 94.38 407 LYS B C 1
ATOM 7828 O O . LYS B 1 407 ? 26.828 -25.094 1.26 1 94.38 407 LYS B O 1
ATOM 7833 N N . ILE B 1 408 ? 24.891 -25.984 0.687 1 94.75 408 ILE B N 1
ATOM 7834 C CA . ILE B 1 408 ? 25.109 -25.719 -0.732 1 94.75 408 ILE B CA 1
ATOM 7835 C C . ILE B 1 408 ? 25.062 -24.203 -0.988 1 94.75 408 ILE B C 1
ATOM 7837 O O . ILE B 1 408 ? 25.891 -23.672 -1.719 1 94.75 408 ILE B O 1
ATOM 7841 N N . CYS B 1 409 ? 24.094 -23.562 -0.391 1 96.75 409 CYS B N 1
ATOM 7842 C CA . CYS B 1 409 ? 23.953 -22.125 -0.561 1 96.75 409 CYS B CA 1
ATOM 7843 C C . CYS B 1 409 ? 25.172 -21.391 0.003 1 96.75 409 CYS B C 1
ATOM 7845 O O . CYS B 1 409 ? 25.672 -20.438 -0.613 1 96.75 409 CYS B O 1
ATOM 7847 N N . ASP B 1 410 ? 25.641 -21.859 1.152 1 96.44 410 ASP B N 1
ATOM 7848 C CA . ASP B 1 410 ? 26.812 -21.25 1.771 1 96.44 410 ASP B CA 1
ATOM 7849 C C . ASP B 1 410 ? 28.062 -21.469 0.915 1 96.44 410 ASP B C 1
ATOM 7851 O O . ASP B 1 410 ? 28.891 -20.562 0.781 1 96.44 410 ASP B O 1
ATOM 7855 N N . ALA B 1 411 ? 28.203 -22.656 0.35 1 94.81 411 ALA B N 1
ATOM 7856 C CA . ALA B 1 411 ? 29.344 -22.969 -0.5 1 94.81 411 ALA B CA 1
ATOM 7857 C C . ALA B 1 411 ? 29.375 -22.078 -1.738 1 94.81 411 ALA B C 1
ATOM 7859 O O . ALA B 1 411 ? 30.422 -21.531 -2.104 1 94.81 411 ALA B O 1
ATOM 7860 N N . ILE B 1 412 ? 28.234 -21.891 -2.318 1 95.5 412 ILE B N 1
ATOM 7861 C CA . ILE B 1 412 ? 28.141 -21.062 -3.518 1 95.5 412 ILE B CA 1
ATOM 7862 C C . ILE B 1 412 ? 28.422 -19.609 -3.166 1 95.5 412 ILE B C 1
ATOM 7864 O O . ILE B 1 412 ? 29.156 -18.922 -3.885 1 95.5 412 ILE B O 1
ATOM 7868 N N . ASN B 1 413 ? 27.781 -19.172 -2.057 1 94.88 413 ASN B N 1
ATOM 7869 C CA . ASN B 1 413 ? 28 -17.797 -1.613 1 94.88 413 ASN B CA 1
ATOM 7870 C C . ASN B 1 413 ? 29.484 -17.531 -1.34 1 94.88 413 ASN B C 1
ATOM 7872 O O . ASN B 1 413 ? 29.984 -16.453 -1.69 1 94.88 413 ASN B O 1
ATOM 7876 N N . LYS B 1 414 ? 30.156 -18.422 -0.682 1 94.19 414 LYS B N 1
ATOM 7877 C CA . LYS B 1 414 ? 31.594 -18.297 -0.403 1 94.19 414 LYS B CA 1
ATOM 7878 C C . LYS B 1 414 ? 32.406 -18.25 -1.695 1 94.19 414 LYS B C 1
ATOM 7880 O O . LYS B 1 414 ? 33.312 -17.438 -1.833 1 94.19 414 LYS B O 1
ATOM 7885 N N . ALA B 1 415 ? 32.062 -19.078 -2.584 1 93.31 415 ALA B N 1
ATOM 7886 C CA . ALA B 1 415 ? 32.781 -19.156 -3.861 1 93.31 415 ALA B CA 1
ATOM 7887 C C . ALA B 1 415 ? 32.562 -17.891 -4.68 1 93.31 415 ALA B C 1
ATOM 7889 O O . ALA B 1 415 ? 33.406 -17.516 -5.477 1 93.31 415 ALA B O 1
ATOM 7890 N N . ALA B 1 416 ? 31.406 -17.266 -4.594 1 92.06 416 ALA B N 1
ATOM 7891 C CA . ALA B 1 416 ? 31.125 -16.031 -5.312 1 92.06 416 ALA B CA 1
ATOM 7892 C C . ALA B 1 416 ? 32.062 -14.906 -4.875 1 92.06 416 ALA B C 1
ATOM 7894 O O . ALA B 1 416 ? 32.344 -13.992 -5.648 1 92.06 416 ALA B O 1
ATOM 7895 N N . ASP B 1 417 ? 32.562 -14.891 -3.604 1 88.81 417 ASP B N 1
ATOM 7896 C CA . ASP B 1 417 ? 33.625 -14 -3.104 1 88.81 417 ASP B CA 1
ATOM 7897 C C . ASP B 1 417 ? 33.188 -12.539 -3.195 1 88.81 417 ASP B C 1
ATOM 7899 O O . ASP B 1 417 ? 33.906 -11.703 -3.75 1 88.81 417 ASP B O 1
ATOM 7903 N N . ASN B 1 418 ? 31.938 -12.242 -2.779 1 85 418 ASN B N 1
ATOM 7904 C CA . ASN B 1 418 ? 31.359 -10.898 -2.707 1 85 418 ASN B CA 1
ATOM 7905 C C . ASN B 1 418 ? 31.297 -10.242 -4.082 1 85 418 ASN B C 1
ATOM 7907 O O . ASN B 1 418 ? 31.234 -9.016 -4.188 1 85 418 ASN B O 1
ATOM 7911 N N . LYS B 1 419 ? 31.375 -11.039 -5.121 1 88.94 419 LYS B N 1
ATOM 7912 C CA . LYS B 1 419 ? 31.203 -10.547 -6.488 1 88.94 419 LYS B CA 1
ATOM 7913 C C . LYS B 1 419 ? 29.75 -10.625 -6.926 1 88.94 419 LYS B C 1
ATOM 7915 O O . LYS B 1 419 ? 28.922 -11.25 -6.258 1 88.94 419 LYS B O 1
ATOM 7920 N N . GLU B 1 420 ? 29.438 -9.93 -7.996 1 89.94 420 GLU B N 1
ATOM 7921 C CA . GLU B 1 420 ? 28.094 -10.023 -8.586 1 89.94 420 GLU B CA 1
ATOM 7922 C C . GLU B 1 420 ? 27.828 -11.438 -9.086 1 89.94 420 GLU B C 1
ATOM 7924 O O . GLU B 1 420 ? 28.703 -12.094 -9.648 1 89.94 420 GLU B O 1
ATOM 7929 N N . ILE B 1 421 ? 26.656 -11.836 -8.844 1 92.5 421 ILE B N 1
ATOM 7930 C CA . ILE B 1 421 ? 26.266 -13.172 -9.273 1 92.5 421 ILE B CA 1
ATOM 7931 C C . ILE B 1 421 ? 25.281 -13.078 -10.445 1 92.5 421 ILE B C 1
ATOM 7933 O O . ILE B 1 421 ? 24.406 -12.211 -10.453 1 92.5 421 ILE B O 1
ATOM 7937 N N . PHE B 1 422 ? 25.547 -13.836 -11.453 1 94.5 422 PHE B N 1
ATOM 7938 C CA . PHE B 1 422 ? 24.594 -14.102 -12.531 1 94.5 422 PHE B CA 1
ATOM 7939 C C . PHE B 1 422 ? 23.984 -15.492 -12.383 1 94.5 422 PHE B C 1
ATOM 7941 O O . PHE B 1 422 ? 24.688 -16.5 -12.539 1 94.5 422 PHE B O 1
ATOM 7948 N N . MET B 1 423 ? 22.75 -15.539 -11.953 1 95.81 423 MET B N 1
ATOM 7949 C CA . MET B 1 423 ? 22.016 -16.781 -11.719 1 95.81 423 MET B CA 1
ATOM 7950 C C . MET B 1 423 ? 21.078 -17.078 -12.875 1 95.81 423 MET B C 1
ATOM 7952 O O . MET B 1 423 ? 20.297 -16.219 -13.281 1 95.81 423 MET B O 1
ATOM 7956 N N . THR B 1 424 ? 21.109 -18.297 -13.367 1 97.62 424 THR B N 1
ATOM 7957 C CA . THR B 1 424 ? 20.312 -18.656 -14.523 1 97.62 424 THR B CA 1
ATOM 7958 C C . THR B 1 424 ? 19.531 -19.953 -14.266 1 97.62 424 THR B C 1
ATOM 7960 O O . THR B 1 424 ? 20.125 -20.984 -13.953 1 97.62 424 THR B O 1
ATOM 7963 N N . PHE B 1 425 ? 18.25 -19.859 -14.398 1 97.94 425 PHE B N 1
ATOM 7964 C CA . PHE B 1 425 ? 17.422 -21.047 -14.469 1 97.94 425 PHE B CA 1
ATOM 7965 C C . PHE B 1 425 ? 17.422 -21.625 -15.875 1 97.94 425 PHE B C 1
ATOM 7967 O O . PHE B 1 425 ? 17.094 -20.938 -16.844 1 97.94 425 PHE B O 1
ATOM 7974 N N . VAL B 1 426 ? 17.812 -22.828 -15.977 1 98.5 426 VAL B N 1
ATOM 7975 C CA . VAL B 1 426 ? 17.625 -23.578 -17.203 1 98.5 426 VAL B CA 1
ATOM 7976 C C . VAL B 1 426 ? 16.484 -24.562 -17.031 1 98.5 426 VAL B C 1
ATOM 7978 O O . VAL B 1 426 ? 16.656 -25.625 -16.438 1 98.5 426 VAL B O 1
ATOM 7981 N N . THR B 1 427 ? 15.406 -24.203 -17.641 1 98.44 427 THR B N 1
ATOM 7982 C CA . THR B 1 427 ? 14.172 -24.953 -17.438 1 98.44 427 THR B CA 1
ATOM 7983 C C . THR B 1 427 ? 13.914 -25.891 -18.609 1 98.44 427 THR B C 1
ATOM 7985 O O . THR B 1 427 ? 13.734 -25.438 -19.75 1 98.44 427 THR B O 1
ATOM 7988 N N . TYR B 1 428 ? 13.93 -27.156 -18.297 1 98.25 428 TYR B N 1
ATOM 7989 C CA . TYR B 1 428 ? 13.57 -28.172 -19.281 1 98.25 428 TYR B CA 1
ATOM 7990 C C . TYR B 1 428 ? 12.062 -28.203 -19.516 1 98.25 428 TYR B C 1
ATOM 7992 O O . TYR B 1 428 ? 11.297 -28.469 -18.578 1 98.25 428 TYR B O 1
ATOM 8000 N N . LEU B 1 429 ? 11.578 -27.969 -20.766 1 97.88 429 LEU B N 1
ATOM 8001 C CA . LEU B 1 429 ? 10.188 -27.594 -21 1 97.88 429 LEU B CA 1
ATOM 8002 C C . LEU B 1 429 ? 9.375 -28.812 -21.422 1 97.88 429 LEU B C 1
ATOM 8004 O O . LEU B 1 429 ? 8.141 -28.734 -21.5 1 97.88 429 LEU B O 1
ATOM 8008 N N . ASN B 1 430 ? 9.992 -29.891 -21.719 1 95.31 430 ASN B N 1
ATOM 8009 C CA . ASN B 1 430 ? 9.227 -31.047 -22.188 1 95.31 430 ASN B CA 1
ATOM 8010 C C . ASN B 1 430 ? 9.766 -32.344 -21.609 1 95.31 430 ASN B C 1
ATOM 8012 O O . ASN B 1 430 ? 10.086 -33.281 -22.344 1 95.31 430 ASN B O 1
ATOM 8016 N N . PRO B 1 431 ? 9.797 -32.438 -20.328 1 97.5 431 PRO B N 1
ATOM 8017 C CA . PRO B 1 431 ? 10.234 -33.719 -19.734 1 97.5 431 PRO B CA 1
ATOM 8018 C C . PRO B 1 431 ? 9.297 -34.875 -20.078 1 97.5 431 PRO B C 1
ATOM 8020 O O . PRO B 1 431 ? 8.086 -34.688 -20.156 1 97.5 431 PRO B O 1
ATOM 8023 N N . GLU B 1 432 ? 9.859 -36.062 -20.188 1 97.38 432 GLU B N 1
ATOM 8024 C CA . GLU B 1 432 ? 9.078 -37.281 -20.453 1 97.38 432 GLU B CA 1
ATOM 8025 C C . GLU B 1 432 ? 8.609 -37.938 -19.156 1 97.38 432 GLU B C 1
ATOM 8027 O O . GLU B 1 432 ? 7.629 -38.688 -19.156 1 97.38 432 GLU B O 1
ATOM 8032 N N . SER B 1 433 ? 9.281 -37.625 -18.078 1 97.5 433 SER B N 1
ATOM 8033 C CA . SER B 1 433 ? 8.953 -38.188 -16.781 1 97.5 433 SER B CA 1
ATOM 8034 C C . SER B 1 433 ? 7.57 -37.75 -16.312 1 97.5 433 SER B C 1
ATOM 8036 O O . SER B 1 433 ? 7.176 -36.594 -16.547 1 97.5 433 SER B O 1
ATOM 8038 N N . ARG B 1 434 ? 6.812 -38.656 -15.758 1 97.94 434 ARG B N 1
ATOM 8039 C CA . ARG B 1 434 ? 5.484 -38.375 -15.219 1 97.94 434 ARG B CA 1
ATOM 8040 C C . ARG B 1 434 ? 5.391 -38.781 -13.758 1 97.94 434 ARG B C 1
ATOM 8042 O O . ARG B 1 434 ? 5.941 -39.812 -13.367 1 97.94 434 ARG B O 1
ATOM 8049 N N . GLY B 1 435 ? 4.723 -38 -12.977 1 97.94 435 GLY B N 1
ATOM 8050 C CA . GLY B 1 435 ? 4.445 -38.312 -11.586 1 97.94 435 GLY B CA 1
ATOM 8051 C C . GLY B 1 435 ? 2.98 -38.594 -11.328 1 97.94 435 GLY B C 1
ATOM 8052 O O . GLY B 1 435 ? 2.244 -38.969 -12.242 1 97.94 435 GLY B O 1
ATOM 8053 N N . GLU B 1 436 ? 2.635 -38.562 -10.078 1 98.06 436 GLU B N 1
ATOM 8054 C CA . GLU B 1 436 ? 1.244 -38.812 -9.711 1 98.06 436 GLU B CA 1
ATOM 8055 C C . GLU B 1 436 ? 0.91 -38.219 -8.352 1 98.06 436 GLU B C 1
ATOM 8057 O O . GLU B 1 436 ? 1.81 -37.875 -7.574 1 98.06 436 GLU B O 1
ATOM 8062 N N . ILE B 1 437 ? -0.314 -37.938 -8.141 1 98.62 437 ILE B N 1
ATOM 8063 C CA . ILE B 1 437 ? -0.906 -37.531 -6.875 1 98.62 437 ILE B CA 1
ATOM 8064 C C . ILE B 1 437 ? -1.723 -38.688 -6.293 1 98.62 437 ILE B C 1
ATOM 8066 O O . ILE B 1 437 ? -2.527 -39.281 -6.996 1 98.62 437 ILE B O 1
ATOM 8070 N N . ARG B 1 438 ? -1.511 -39 -5.008 1 98.44 438 ARG B N 1
ATOM 8071 C CA . ARG B 1 438 ? -2.293 -40.031 -4.312 1 98.44 438 ARG B CA 1
ATOM 8072 C C . ARG B 1 438 ? -2.832 -39.469 -2.988 1 98.44 438 ARG B C 1
ATOM 8074 O O . ARG B 1 438 ? -2.264 -38.562 -2.41 1 98.44 438 ARG B O 1
ATOM 8081 N N . LEU B 1 439 ? -3.912 -40.062 -2.578 1 98.44 439 LEU B N 1
ATOM 8082 C CA . LEU B 1 439 ? -4.41 -39.719 -1.251 1 98.44 439 LEU B CA 1
ATOM 8083 C C . LEU B 1 439 ? -3.461 -40.219 -0.167 1 98.44 439 LEU B C 1
ATOM 8085 O O . LEU B 1 439 ? -2.992 -41.375 -0.227 1 98.44 439 LEU B O 1
ATOM 8089 N N . LYS B 1 440 ? -3.154 -39.375 0.732 1 97.81 440 LYS B N 1
ATOM 8090 C CA . LYS B 1 440 ? -2.426 -39.781 1.927 1 97.81 440 LYS B CA 1
ATOM 8091 C C . LYS B 1 440 ? -3.361 -40.438 2.936 1 97.81 440 LYS B C 1
ATOM 8093 O O . LYS B 1 440 ? -3.025 -41.5 3.518 1 97.81 440 LYS B O 1
ATOM 8098 N N . SER B 1 441 ? -4.5 -39.875 3.168 1 98.06 441 SER B N 1
ATOM 8099 C CA . SER B 1 441 ? -5.574 -40.344 4.043 1 98.06 441 SER B CA 1
ATOM 8100 C C . SER B 1 441 ? -6.938 -39.906 3.518 1 98.06 441 SER B C 1
ATOM 8102 O O . SER B 1 441 ? -7.035 -39.344 2.43 1 98.06 441 SER B O 1
ATOM 8104 N N . THR B 1 442 ? -7.965 -40.25 4.301 1 98 442 THR B N 1
ATOM 8105 C CA . THR B 1 442 ? -9.305 -39.844 3.891 1 98 442 THR B CA 1
ATOM 8106 C C . THR B 1 442 ? -9.688 -38.5 4.531 1 98 442 THR B C 1
ATOM 8108 O O . THR B 1 442 ? -10.797 -38 4.324 1 98 442 THR B O 1
ATOM 8111 N N . ASP B 1 443 ? -8.781 -37.906 5.332 1 97.38 443 ASP B N 1
ATOM 8112 C CA . ASP B 1 443 ? -9 -36.594 5.895 1 97.38 443 ASP B CA 1
ATOM 8113 C C . ASP B 1 443 ? -8.688 -35.5 4.863 1 97.38 443 ASP B C 1
ATOM 8115 O O . ASP B 1 443 ? -7.547 -35.375 4.426 1 97.38 443 ASP B O 1
ATOM 8119 N N . PRO B 1 444 ? -9.719 -34.75 4.492 1 96.62 444 PRO B N 1
ATOM 8120 C CA . PRO B 1 444 ? -9.516 -33.719 3.467 1 96.62 444 PRO B CA 1
ATOM 8121 C C . PRO B 1 444 ? -8.547 -32.625 3.912 1 96.62 444 PRO B C 1
ATOM 8123 O O . PRO B 1 444 ? -8.047 -31.859 3.082 1 96.62 444 PRO B O 1
ATOM 8126 N N . ARG B 1 445 ? -8.25 -32.531 5.266 1 95.62 445 ARG B N 1
ATOM 8127 C CA . ARG B 1 445 ? -7.34 -31.531 5.801 1 95.62 445 ARG B CA 1
ATOM 8128 C C . ARG B 1 445 ? -5.887 -31.938 5.57 1 95.62 445 ARG B C 1
ATOM 8130 O O . ARG B 1 445 ? -4.984 -31.094 5.648 1 95.62 445 ARG B O 1
ATOM 8137 N N . ASP B 1 446 ? -5.594 -33.125 5.238 1 97.69 446 ASP B N 1
ATOM 8138 C CA . ASP B 1 446 ? -4.242 -33.625 4.973 1 97.69 446 ASP B CA 1
ATOM 8139 C C . ASP B 1 446 ? -3.834 -33.344 3.527 1 97.69 446 ASP B C 1
ATOM 8141 O O . ASP B 1 446 ? -4.633 -33.531 2.605 1 97.69 446 ASP B O 1
ATOM 8145 N N . ASP B 1 447 ? -2.621 -32.969 3.363 1 97.31 447 ASP B N 1
ATOM 8146 C CA . ASP B 1 447 ? -2.105 -32.844 2.002 1 97.31 447 ASP B CA 1
ATOM 8147 C C . ASP B 1 447 ? -1.989 -34.219 1.351 1 97.31 447 ASP B C 1
ATOM 8149 O O . ASP B 1 447 ? -1.69 -35.219 2.025 1 97.31 447 ASP B O 1
ATOM 8153 N N . PRO B 1 448 ? -2.24 -34.281 0.067 1 98.38 448 PRO B N 1
ATOM 8154 C CA . PRO B 1 448 ? -2.014 -35.562 -0.623 1 98.38 448 PRO B CA 1
ATOM 8155 C C . PRO B 1 448 ? -0.531 -35.875 -0.781 1 98.38 448 PRO B C 1
ATOM 8157 O O . PRO B 1 448 ? 0.326 -35.062 -0.477 1 98.38 448 PRO B O 1
ATOM 8160 N N . LEU B 1 449 ? -0.269 -37.125 -1.167 1 98.25 449 LEU B N 1
ATOM 8161 C CA . LEU B 1 449 ? 1.086 -37.5 -1.558 1 98.25 449 LEU B CA 1
ATOM 8162 C C . LEU B 1 449 ? 1.414 -36.969 -2.953 1 98.25 449 LEU B C 1
ATOM 8164 O O . LEU B 1 449 ? 0.724 -37.312 -3.92 1 98.25 449 LEU B O 1
ATOM 8168 N N . ILE B 1 450 ? 2.385 -36.156 -3.025 1 98.44 450 ILE B N 1
ATOM 8169 C CA . ILE B 1 450 ? 2.852 -35.594 -4.297 1 98.44 450 ILE B CA 1
ATOM 8170 C C . ILE B 1 450 ? 4.141 -36.312 -4.715 1 98.44 450 ILE B C 1
ATOM 8172 O O . ILE B 1 450 ? 5.168 -36.188 -4.043 1 98.44 450 ILE B O 1
ATOM 8176 N N . MET B 1 451 ? 4.102 -37.031 -5.785 1 97.69 451 MET B N 1
ATOM 8177 C CA . MET B 1 451 ? 5.238 -37.781 -6.305 1 97.69 451 MET B CA 1
ATOM 8178 C C . MET B 1 451 ? 5.582 -37.344 -7.723 1 97.69 451 MET B C 1
ATOM 8180 O O . MET B 1 451 ? 5.191 -38 -8.695 1 97.69 451 MET B O 1
ATOM 8184 N N . PRO B 1 452 ? 6.34 -36.344 -7.836 1 97.06 452 PRO B N 1
ATOM 8185 C CA . PRO B 1 452 ? 6.629 -35.812 -9.164 1 97.06 452 PRO B CA 1
ATOM 8186 C C . PRO B 1 452 ? 7.438 -36.781 -10.031 1 97.06 452 PRO B C 1
ATOM 8188 O O . PRO B 1 452 ? 7.242 -36.844 -11.25 1 97.06 452 PRO B O 1
ATOM 8191 N N . ARG B 1 453 ? 8.383 -37.562 -9.375 1 96.81 453 ARG B N 1
ATOM 8192 C CA . ARG B 1 453 ? 9.242 -38.5 -10.055 1 96.81 453 ARG B CA 1
ATOM 8193 C C . ARG B 1 453 ? 10.078 -37.844 -11.133 1 96.81 453 ARG B C 1
ATOM 8195 O O . ARG B 1 453 ? 10.133 -38.312 -12.273 1 96.81 453 ARG B O 1
ATOM 8202 N N . TYR B 1 454 ? 10.633 -36.719 -10.773 1 96.5 454 TYR B N 1
ATOM 8203 C CA . TYR B 1 454 ? 11.516 -36.031 -11.695 1 96.5 454 TYR B CA 1
ATOM 8204 C C . TYR B 1 454 ? 12.625 -36.938 -12.195 1 96.5 454 TYR B C 1
ATOM 8206 O O . TYR B 1 454 ? 13.234 -37.688 -11.414 1 96.5 454 TYR B O 1
ATOM 8214 N N . TYR B 1 455 ? 12.852 -36.969 -13.508 1 97 455 TYR B N 1
ATOM 8215 C CA . TYR B 1 455 ? 13.938 -37.688 -14.18 1 97 455 TYR B CA 1
ATOM 8216 C C . TYR B 1 455 ? 13.773 -39.188 -14.039 1 97 455 TYR B C 1
ATOM 8218 O O . TYR B 1 455 ? 14.758 -39.938 -14.023 1 97 455 TYR B O 1
ATOM 8226 N N . SER B 1 456 ? 12.594 -39.625 -13.836 1 95.94 456 SER B N 1
ATOM 8227 C CA . SER B 1 456 ? 12.344 -41.062 -13.82 1 95.94 456 SER B CA 1
ATOM 8228 C C . SER B 1 456 ? 12.664 -41.688 -15.172 1 95.94 456 SER B C 1
ATOM 8230 O O . SER B 1 456 ? 12.891 -42.875 -15.266 1 95.94 456 SER B O 1
ATOM 8232 N N . ASN B 1 457 ? 12.672 -40.906 -16.219 1 96.44 457 ASN B N 1
ATOM 8233 C CA . ASN B 1 457 ? 13.195 -41.281 -17.516 1 96.44 457 ASN B CA 1
ATOM 8234 C C . ASN B 1 457 ? 14.602 -40.719 -17.734 1 96.44 457 ASN B C 1
ATOM 8236 O O . ASN B 1 457 ? 14.789 -39.5 -17.812 1 96.44 457 ASN B O 1
ATOM 8240 N N . GLU B 1 458 ? 15.531 -41.531 -18 1 95.12 458 GLU B N 1
ATOM 8241 C CA . GLU B 1 458 ? 16.938 -41.156 -18.062 1 95.12 458 GLU B CA 1
ATOM 8242 C C . GLU B 1 458 ? 17.203 -40.188 -19.219 1 95.12 458 GLU B C 1
ATOM 8244 O O . GLU B 1 458 ? 18.125 -39.375 -19.141 1 95.12 458 GLU B O 1
ATOM 8249 N N . ILE B 1 459 ? 16.391 -40.281 -20.188 1 97.31 459 ILE B N 1
ATOM 8250 C CA . ILE B 1 459 ? 16.562 -39.406 -21.328 1 97.31 459 ILE B CA 1
ATOM 8251 C C . ILE B 1 459 ? 16.422 -37.938 -20.891 1 97.31 459 ILE B C 1
ATOM 8253 O O . ILE B 1 459 ? 17.031 -37.062 -21.484 1 97.31 459 ILE B O 1
ATOM 8257 N N . ASP B 1 460 ? 15.625 -37.75 -19.859 1 98.19 460 ASP B N 1
ATOM 8258 C CA . ASP B 1 460 ? 15.414 -36.406 -19.359 1 98.19 460 ASP B CA 1
ATOM 8259 C C . ASP B 1 460 ? 16.703 -35.812 -18.781 1 98.19 460 ASP B C 1
ATOM 8261 O O . ASP B 1 460 ? 16.953 -34.625 -18.906 1 98.19 460 ASP B O 1
ATOM 8265 N N . ILE B 1 461 ? 17.531 -36.625 -18.156 1 97.88 461 ILE B N 1
ATOM 8266 C CA . ILE B 1 461 ? 18.797 -36.156 -17.578 1 97.88 461 ILE B CA 1
ATOM 8267 C C . ILE B 1 461 ? 19.766 -35.781 -18.703 1 97.88 461 ILE B C 1
ATOM 8269 O O . ILE B 1 461 ? 20.391 -34.719 -18.641 1 97.88 461 ILE B O 1
ATOM 8273 N N . GLU B 1 462 ? 19.812 -36.656 -19.719 1 97.56 462 GLU B N 1
ATOM 8274 C CA . GLU B 1 462 ? 20.703 -36.406 -20.844 1 97.56 462 GLU B CA 1
ATOM 8275 C C . GLU B 1 462 ? 20.344 -35.094 -21.562 1 97.56 462 GLU B C 1
ATOM 8277 O O . GLU B 1 462 ? 21.219 -34.281 -21.844 1 97.56 462 GLU B O 1
ATOM 8282 N N . LYS B 1 463 ? 19.125 -34.938 -21.812 1 98 463 LYS B N 1
ATOM 8283 C CA . LYS B 1 463 ? 18.672 -33.719 -22.516 1 98 463 LYS B CA 1
ATOM 8284 C C . LYS B 1 463 ? 18.922 -32.469 -21.672 1 98 463 LYS B C 1
ATOM 8286 O O . LYS B 1 463 ? 19.5 -31.5 -22.172 1 98 463 LYS B O 1
ATOM 8291 N N . HIS B 1 464 ? 18.562 -32.531 -20.406 1 98.62 464 HIS B N 1
ATOM 8292 C CA . HIS B 1 464 ? 18.734 -31.359 -19.562 1 98.62 464 HIS B CA 1
ATOM 8293 C C . HIS B 1 464 ? 20.203 -31 -19.391 1 98.62 464 HIS B C 1
ATOM 8295 O O . HIS B 1 464 ? 20.562 -29.828 -19.391 1 98.62 464 HIS B O 1
ATOM 8301 N N . ALA B 1 465 ? 21.047 -32.031 -19.297 1 98.5 465 ALA B N 1
ATOM 8302 C CA . ALA B 1 465 ? 22.5 -31.812 -19.219 1 98.5 465 ALA B CA 1
ATOM 8303 C C . ALA B 1 465 ? 23 -31.094 -20.469 1 98.5 465 ALA B C 1
ATOM 8305 O O . ALA B 1 465 ? 23.844 -30.203 -20.375 1 98.5 465 ALA B O 1
ATOM 8306 N N . SER B 1 466 ? 22.484 -31.5 -21.562 1 98.44 466 SER B N 1
ATOM 8307 C CA . SER B 1 466 ? 22.891 -30.875 -22.812 1 98.44 466 SER B CA 1
ATOM 8308 C C . SER B 1 466 ? 22.5 -29.406 -22.859 1 98.44 466 SER B C 1
ATOM 8310 O O . SER B 1 466 ? 23.203 -28.578 -23.453 1 98.44 466 SER B O 1
ATOM 8312 N N . TYR B 1 467 ? 21.375 -29.062 -22.297 1 98.5 467 TYR B N 1
ATOM 8313 C CA . TYR B 1 467 ? 20.906 -27.672 -22.266 1 98.5 467 TYR B CA 1
ATOM 8314 C C . TYR B 1 467 ? 21.797 -26.828 -21.391 1 98.5 467 TYR B C 1
ATOM 8316 O O . TYR B 1 467 ? 22.109 -25.672 -21.719 1 98.5 467 TYR B O 1
ATOM 8324 N N . LEU B 1 468 ? 22.219 -27.375 -20.203 1 98.5 468 LEU B N 1
ATOM 8325 C CA . LEU B 1 468 ? 23.156 -26.672 -19.328 1 98.5 468 LEU B CA 1
ATOM 8326 C C . LEU B 1 468 ? 24.469 -26.422 -20.047 1 98.5 468 LEU B C 1
ATOM 8328 O O . LEU B 1 468 ? 25 -25.297 -19.984 1 98.5 468 LEU B O 1
ATOM 8332 N N . ALA B 1 469 ? 24.922 -27.469 -20.688 1 98.19 469 ALA B N 1
ATOM 8333 C CA . ALA B 1 469 ? 26.188 -27.344 -21.422 1 98.19 469 ALA B CA 1
ATOM 8334 C C . ALA B 1 469 ? 26.078 -26.297 -22.516 1 98.19 469 ALA B C 1
ATOM 8336 O O . ALA B 1 469 ? 27.016 -25.531 -22.75 1 98.19 469 ALA B O 1
ATOM 8337 N N . ASP B 1 470 ? 25 -26.328 -23.172 1 97.62 470 ASP B N 1
ATOM 8338 C CA . ASP B 1 470 ? 24.797 -25.375 -24.25 1 97.62 470 ASP B CA 1
ATOM 8339 C C . ASP B 1 470 ? 24.828 -23.938 -23.734 1 97.62 470 ASP B C 1
ATOM 8341 O O . ASP B 1 470 ? 25.547 -23.094 -24.266 1 97.62 470 ASP B O 1
ATOM 8345 N N . PHE B 1 471 ? 24.047 -23.609 -22.688 1 97.88 471 PHE B N 1
ATOM 8346 C CA . PHE B 1 471 ? 23.984 -22.25 -22.156 1 97.88 471 PHE B CA 1
ATOM 8347 C C . PHE B 1 471 ? 25.344 -21.828 -21.594 1 97.88 471 PHE B C 1
ATOM 8349 O O . PHE B 1 471 ? 25.719 -20.656 -21.703 1 97.88 471 PHE B O 1
ATOM 8356 N N . ASN B 1 472 ? 26.062 -22.75 -21.031 1 97.94 472 ASN B N 1
ATOM 8357 C CA . ASN B 1 472 ? 27.344 -22.469 -20.391 1 97.94 472 ASN B CA 1
ATOM 8358 C C . ASN B 1 472 ? 28.359 -21.938 -21.406 1 97.94 472 ASN B C 1
ATOM 8360 O O . ASN B 1 472 ? 29.391 -21.375 -21.016 1 97.94 472 ASN B O 1
ATOM 8364 N N . ARG B 1 473 ? 28.125 -22 -22.641 1 97.44 473 ARG B N 1
ATOM 8365 C CA . ARG B 1 473 ? 29 -21.453 -23.672 1 97.44 473 ARG B CA 1
ATOM 8366 C C . ARG B 1 473 ? 29.172 -19.938 -23.484 1 97.44 473 ARG B C 1
ATOM 8368 O O . ARG B 1 473 ? 30.109 -19.344 -24 1 97.44 473 ARG B O 1
ATOM 8375 N N . ILE B 1 474 ? 28.281 -19.375 -22.75 1 97.25 474 ILE B N 1
ATOM 8376 C CA . ILE B 1 474 ? 28.266 -17.938 -22.562 1 97.25 474 ILE B CA 1
ATOM 8377 C C . ILE B 1 474 ? 29.578 -17.469 -21.922 1 97.25 474 ILE B C 1
ATOM 8379 O O . ILE B 1 474 ? 30 -16.328 -22.109 1 97.25 474 ILE B O 1
ATOM 8383 N N . VAL B 1 475 ? 30.281 -18.312 -21.156 1 96.75 475 VAL B N 1
ATOM 8384 C CA . VAL B 1 475 ? 31.484 -17.953 -20.422 1 96.75 475 VAL B CA 1
ATOM 8385 C C . VAL B 1 475 ? 32.594 -17.609 -21.406 1 96.75 475 VAL B C 1
ATOM 8387 O O . VAL B 1 475 ? 33.562 -16.938 -21.047 1 96.75 475 VAL B O 1
ATOM 8390 N N . ASN B 1 476 ? 32.438 -18 -22.609 1 96.38 476 ASN B N 1
ATOM 8391 C CA . ASN B 1 476 ? 33.469 -17.797 -23.609 1 96.38 476 ASN B CA 1
ATOM 8392 C C . ASN B 1 476 ? 33.25 -16.531 -24.422 1 96.38 476 ASN B C 1
ATOM 8394 O O . ASN B 1 476 ? 34.031 -16.203 -25.312 1 96.38 476 ASN B O 1
ATOM 8398 N N . THR B 1 477 ? 32.312 -15.781 -24.125 1 97.38 477 THR B N 1
ATOM 8399 C CA . THR B 1 477 ? 31.969 -14.578 -24.875 1 97.38 477 THR B CA 1
ATOM 8400 C C . THR B 1 477 ? 32.812 -13.398 -24.422 1 97.38 477 THR B C 1
ATOM 8402 O O . THR B 1 477 ? 33.438 -13.453 -23.359 1 97.38 477 THR B O 1
ATOM 8405 N N . THR B 1 478 ? 32.781 -12.336 -25.203 1 97.25 478 THR B N 1
ATOM 8406 C CA . THR B 1 478 ? 33.594 -11.141 -24.969 1 97.25 478 THR B CA 1
ATOM 8407 C C . THR B 1 478 ? 33.219 -10.492 -23.641 1 97.25 478 THR B C 1
ATOM 8409 O O . THR B 1 478 ? 34.094 -10.125 -22.844 1 97.25 478 THR B O 1
ATOM 8412 N N . TYR B 1 479 ? 31.984 -10.375 -23.422 1 95.12 479 TYR B N 1
ATOM 8413 C CA . TYR B 1 479 ? 31.531 -9.711 -22.203 1 95.12 479 TYR B CA 1
ATOM 8414 C C . TYR B 1 479 ? 31.953 -10.5 -20.969 1 95.12 479 TYR B C 1
ATOM 8416 O O . TYR B 1 479 ? 32.469 -9.93 -20.016 1 95.12 479 TYR B O 1
ATOM 8424 N N . PHE B 1 480 ? 31.719 -11.781 -20.953 1 95.69 480 PHE B N 1
ATOM 8425 C CA . PHE B 1 480 ? 32.062 -12.602 -19.797 1 95.69 480 PHE B CA 1
ATOM 8426 C C . PHE B 1 480 ? 33.562 -12.594 -19.547 1 95.69 480 PHE B C 1
ATOM 8428 O O . PHE B 1 480 ? 34 -12.578 -18.391 1 95.69 480 PHE B O 1
ATOM 8435 N N . LYS B 1 481 ? 34.281 -12.609 -20.562 1 95.56 481 LYS B N 1
ATOM 8436 C CA . LYS B 1 481 ? 35.75 -12.5 -20.391 1 95.56 481 LYS B CA 1
ATOM 8437 C C . LYS B 1 481 ? 36.125 -11.148 -19.797 1 95.56 481 LYS B C 1
ATOM 8439 O O . LYS B 1 481 ? 36.969 -11.07 -18.906 1 95.56 481 LYS B O 1
ATOM 8444 N N . LYS B 1 482 ? 35.469 -10.148 -20.281 1 93.88 482 LYS B N 1
ATOM 8445 C CA . LYS B 1 482 ? 35.75 -8.789 -19.812 1 93.88 482 LYS B CA 1
ATOM 8446 C C . LYS B 1 482 ? 35.469 -8.648 -18.312 1 93.88 482 LYS B C 1
ATOM 8448 O O . LYS B 1 482 ? 36.219 -7.973 -17.594 1 93.88 482 LYS B O 1
ATOM 8453 N N . VAL B 1 483 ? 34.438 -9.297 -17.875 1 92.44 483 VAL B N 1
ATOM 8454 C CA . VAL B 1 483 ? 34.031 -9.133 -16.484 1 92.44 483 VAL B CA 1
ATOM 8455 C C . VAL B 1 483 ? 34.531 -10.312 -15.656 1 92.44 483 VAL B C 1
ATOM 8457 O O . VAL B 1 483 ? 34.062 -10.547 -14.539 1 92.44 483 VAL B O 1
ATOM 8460 N N . GLU B 1 484 ? 35.344 -11.172 -16.219 1 92.56 484 GLU B N 1
ATOM 8461 C CA . GLU B 1 484 ? 35.938 -12.344 -15.562 1 92.56 484 GLU B CA 1
ATOM 8462 C C . GLU B 1 484 ? 34.812 -13.289 -15.07 1 92.56 484 GLU B C 1
ATOM 8464 O O . GLU B 1 484 ? 34.875 -13.75 -13.93 1 92.56 484 GLU B O 1
ATOM 8469 N N . GLY B 1 485 ? 33.875 -13.43 -15.953 1 94.19 485 GLY B N 1
ATOM 8470 C CA . GLY B 1 485 ? 32.75 -14.312 -15.633 1 94.19 485 GLY B CA 1
ATOM 8471 C C . GLY B 1 485 ? 33.156 -15.781 -15.617 1 94.19 485 GLY B C 1
ATOM 8472 O O . GLY B 1 485 ? 33.719 -16.281 -16.578 1 94.19 485 GLY B O 1
ATOM 8473 N N . GLU B 1 486 ? 32.781 -16.469 -14.453 1 94.69 486 GLU B N 1
ATOM 8474 C CA . GLU B 1 486 ? 33.125 -17.875 -14.289 1 94.69 486 GLU B CA 1
ATOM 8475 C C . GLU B 1 486 ? 31.984 -18.641 -13.648 1 94.69 486 GLU B C 1
ATOM 8477 O O . GLU B 1 486 ? 31.312 -18.141 -12.742 1 94.69 486 GLU B O 1
ATOM 8482 N N . LEU B 1 487 ? 31.797 -19.875 -14.172 1 96.62 487 LEU B N 1
ATOM 8483 C CA . LEU B 1 487 ? 30.828 -20.75 -13.539 1 96.62 487 LEU B CA 1
ATOM 8484 C C . LEU B 1 487 ? 31.266 -21.125 -12.125 1 96.62 487 LEU B C 1
ATOM 8486 O O . LEU B 1 487 ? 32.406 -21.5 -11.906 1 96.62 487 LEU B O 1
ATOM 8490 N N . ILE B 1 488 ? 30.375 -20.953 -11.219 1 95.5 488 ILE B N 1
ATOM 8491 C CA . ILE B 1 488 ? 30.641 -21.344 -9.836 1 95.5 488 ILE B CA 1
ATOM 8492 C C . ILE B 1 488 ? 30.391 -22.844 -9.664 1 95.5 488 ILE B C 1
ATOM 8494 O O . ILE B 1 488 ? 29.312 -23.344 -10.008 1 95.5 488 ILE B O 1
ATOM 8498 N N . ASP B 1 489 ? 31.328 -23.578 -9.211 1 91 489 ASP B N 1
ATOM 8499 C CA . ASP B 1 489 ? 31.141 -24.984 -8.859 1 91 489 ASP B CA 1
ATOM 8500 C C . ASP B 1 489 ? 30.469 -25.125 -7.496 1 91 489 ASP B C 1
ATOM 8502 O O . ASP B 1 489 ? 31.047 -24.75 -6.473 1 91 489 ASP B O 1
ATOM 8506 N N . PRO B 1 490 ? 29.312 -25.688 -7.465 1 91.69 490 PRO B N 1
ATOM 8507 C CA . PRO B 1 490 ? 28.625 -25.812 -6.176 1 91.69 490 PRO B CA 1
ATOM 8508 C C . PRO B 1 490 ? 29.25 -26.891 -5.281 1 91.69 490 PRO B C 1
ATOM 8510 O O . PRO B 1 490 ? 28.875 -27.031 -4.121 1 91.69 490 PRO B O 1
ATOM 8513 N N . GLN B 1 491 ? 30.219 -27.547 -5.742 1 88 491 GLN B N 1
ATOM 8514 C CA . GLN B 1 491 ? 30.953 -28.562 -4.988 1 88 491 GLN B CA 1
ATOM 8515 C C . GLN B 1 491 ? 30.031 -29.688 -4.527 1 88 491 GLN B C 1
ATOM 8517 O O . GLN B 1 491 ? 30 -30.031 -3.346 1 88 491 GLN B O 1
ATOM 8522 N N . LEU B 1 492 ? 29.297 -30.156 -5.461 1 91.19 492 LEU B N 1
ATOM 8523 C CA . LEU B 1 492 ? 28.391 -31.266 -5.176 1 91.19 492 LEU B CA 1
ATOM 8524 C C . LEU B 1 492 ? 29.172 -32.531 -4.891 1 91.19 492 LEU B C 1
ATOM 8526 O O . LEU B 1 492 ? 29.969 -32.969 -5.715 1 91.19 492 LEU B O 1
ATOM 8530 N N . LYS B 1 493 ? 28.859 -33.156 -3.773 1 89.5 493 LYS B N 1
ATOM 8531 C CA . LYS B 1 493 ? 29.562 -34.375 -3.373 1 89.5 493 LYS B CA 1
ATOM 8532 C C . LYS B 1 493 ? 29.375 -35.469 -4.41 1 89.5 493 LYS B C 1
ATOM 8534 O O . LYS B 1 493 ? 30.312 -36.219 -4.691 1 89.5 493 LYS B O 1
ATOM 8539 N N . SER B 1 494 ? 28.219 -35.562 -4.996 1 88.56 494 SER B N 1
ATOM 8540 C CA . SER B 1 494 ? 27.891 -36.625 -5.957 1 88.56 494 SER B CA 1
ATOM 8541 C C . SER B 1 494 ? 28.703 -36.469 -7.238 1 88.56 494 SER B C 1
ATOM 8543 O O . SER B 1 494 ? 28.859 -37.406 -7.996 1 88.56 494 SER B O 1
ATOM 8545 N N . CYS B 1 495 ? 29.203 -35.281 -7.469 1 92.12 495 CYS B N 1
ATOM 8546 C CA . CYS B 1 495 ? 29.891 -35.031 -8.734 1 92.12 495 CYS B CA 1
ATOM 8547 C C . CYS B 1 495 ? 31.391 -35.031 -8.547 1 92.12 495 CYS B C 1
ATOM 8549 O O . CYS B 1 495 ? 32.156 -34.688 -9.461 1 92.12 495 CYS B O 1
ATOM 8551 N N . GLU B 1 496 ? 31.828 -35.406 -7.359 1 91.81 496 GLU B N 1
ATOM 8552 C CA . GLU B 1 496 ? 33.25 -35.406 -7.082 1 91.81 496 GLU B CA 1
ATOM 8553 C C . GLU B 1 496 ? 34 -36.312 -8.039 1 91.81 496 GLU B C 1
ATOM 8555 O O . GLU B 1 496 ? 33.562 -37.438 -8.305 1 91.81 496 GLU B O 1
ATOM 8560 N N . GLY B 1 497 ? 35.156 -35.844 -8.547 1 92.75 497 GLY B N 1
ATOM 8561 C CA . GLY B 1 497 ? 36.031 -36.656 -9.383 1 92.75 497 GLY B CA 1
ATOM 8562 C C . GLY B 1 497 ? 35.656 -36.594 -10.852 1 92.75 497 GLY B C 1
ATOM 8563 O O . GLY B 1 497 ? 36.438 -37.031 -11.711 1 92.75 497 GLY B O 1
ATOM 8564 N N . LEU B 1 498 ? 34.562 -36.031 -11.172 1 95.31 498 LEU B N 1
ATOM 8565 C CA . LEU B 1 498 ? 34.156 -35.906 -12.578 1 95.31 498 LEU B CA 1
ATOM 8566 C C . LEU B 1 498 ? 34.906 -34.75 -13.242 1 95.31 498 LEU B C 1
ATOM 8568 O O . LEU B 1 498 ? 35.125 -33.688 -12.609 1 95.31 498 LEU B O 1
ATOM 8572 N N . GLU B 1 499 ? 35.25 -34.938 -14.492 1 94.81 499 GLU B N 1
ATOM 8573 C CA . GLU B 1 499 ? 35.875 -33.844 -15.242 1 94.81 499 GLU B CA 1
ATOM 8574 C C . GLU B 1 499 ? 34.906 -32.719 -15.523 1 94.81 499 GLU B C 1
ATOM 8576 O O . GLU B 1 499 ? 33.844 -32.938 -16.125 1 94.81 499 GLU B O 1
ATOM 8581 N N . LYS B 1 500 ? 35.312 -31.594 -15.18 1 92 500 LYS B N 1
ATOM 8582 C CA . LYS B 1 500 ? 34.469 -30.438 -15.398 1 92 500 LYS B CA 1
ATOM 8583 C C . LYS B 1 500 ? 34.125 -30.266 -16.875 1 92 500 LYS B C 1
ATOM 8585 O O . LYS B 1 500 ? 34.969 -30.484 -17.734 1 92 500 LYS B O 1
ATOM 8590 N N . ASN B 1 501 ? 32.906 -29.984 -17.156 1 92.38 501 ASN B N 1
ATOM 8591 C CA . ASN B 1 501 ? 32.344 -29.688 -18.469 1 92.38 501 ASN B CA 1
ATOM 8592 C C . ASN B 1 501 ? 32.188 -30.953 -19.312 1 92.38 501 ASN B C 1
ATOM 8594 O O . ASN B 1 501 ? 31.828 -30.875 -20.484 1 92.38 501 ASN B O 1
ATOM 8598 N N . SER B 1 502 ? 32.438 -32.094 -18.719 1 96.19 502 SER B N 1
ATOM 8599 C CA . SER B 1 502 ? 32.094 -33.344 -19.391 1 96.19 502 SER B CA 1
ATOM 8600 C C . SER B 1 502 ? 30.578 -33.594 -19.312 1 96.19 502 SER B C 1
ATOM 8602 O O . SER B 1 502 ? 29.891 -33.031 -18.469 1 96.19 502 SER B O 1
ATOM 8604 N N . MET B 1 503 ? 30.188 -34.375 -20.25 1 96.75 503 MET B N 1
ATOM 8605 C CA . MET B 1 503 ? 28.781 -34.719 -20.203 1 96.75 503 MET B CA 1
ATOM 8606 C C . MET B 1 503 ? 28.406 -35.438 -18.906 1 96.75 503 MET B C 1
ATOM 8608 O O . MET B 1 503 ? 27.312 -35.219 -18.375 1 96.75 503 MET B O 1
ATOM 8612 N N . GLU B 1 504 ? 29.297 -36.188 -18.375 1 96.88 504 GLU B N 1
ATOM 8613 C CA . GLU B 1 504 ? 29.062 -36.844 -17.094 1 96.88 504 GLU B CA 1
ATOM 8614 C C . GLU B 1 504 ? 28.953 -35.844 -15.969 1 96.88 504 GLU B C 1
ATOM 8616 O O . GLU B 1 504 ? 28.125 -36 -15.07 1 96.88 504 GLU B O 1
ATOM 8621 N N . TYR B 1 505 ? 29.781 -34.906 -16.062 1 96.5 505 TYR B N 1
ATOM 8622 C CA . TYR B 1 505 ? 29.703 -33.812 -15.094 1 96.5 505 TYR B CA 1
ATOM 8623 C C . TYR B 1 505 ? 28.375 -33.094 -15.195 1 96.5 505 TYR B C 1
ATOM 8625 O O . TYR B 1 505 ? 27.719 -32.844 -14.18 1 96.5 505 TYR B O 1
ATOM 8633 N N . TRP B 1 506 ? 27.922 -32.812 -16.359 1 97.94 506 TRP B N 1
ATOM 8634 C CA . TRP B 1 506 ? 26.672 -32.062 -16.562 1 97.94 506 TRP B CA 1
ATOM 8635 C C . TRP B 1 506 ? 25.469 -32.875 -16.109 1 97.94 506 TRP B C 1
ATOM 8637 O O . TRP B 1 506 ? 24.5 -32.344 -15.578 1 97.94 506 TRP B O 1
ATOM 8647 N N . LYS B 1 507 ? 25.484 -34.125 -16.375 1 97.56 507 LYS B N 1
ATOM 8648 C CA . LYS B 1 507 ? 24.406 -35 -15.898 1 97.56 507 LYS B CA 1
ATOM 8649 C C . LYS B 1 507 ? 24.297 -34.938 -14.375 1 97.56 507 LYS B C 1
ATOM 8651 O O . LYS B 1 507 ? 23.203 -34.812 -13.828 1 97.56 507 LYS B O 1
ATOM 8656 N N . CYS B 1 508 ? 25.453 -35.062 -13.727 1 96.06 508 CYS B N 1
ATOM 8657 C CA . CYS B 1 508 ? 25.5 -35 -12.273 1 96.06 508 CYS B CA 1
ATOM 8658 C C . CYS B 1 508 ? 25.031 -33.625 -11.766 1 96.06 508 CYS B C 1
ATOM 8660 O O . CYS B 1 508 ? 24.234 -33.562 -10.836 1 96.06 508 CYS B O 1
ATOM 8662 N N . TYR B 1 509 ? 25.531 -32.594 -12.422 1 96.56 509 TYR B N 1
ATOM 8663 C CA . TYR B 1 509 ? 25.188 -31.234 -12.078 1 96.56 509 TYR B CA 1
ATOM 8664 C C . TYR B 1 509 ? 23.688 -31 -12.203 1 96.56 509 TYR B C 1
ATOM 8666 O O . TYR B 1 509 ? 23.078 -30.359 -11.336 1 96.56 509 TYR B O 1
ATOM 8674 N N . THR B 1 510 ? 23.141 -31.469 -13.266 1 97.31 510 THR B N 1
ATOM 8675 C CA . THR B 1 510 ? 21.703 -31.344 -13.539 1 97.31 510 THR B CA 1
ATOM 8676 C C . THR B 1 510 ? 20.891 -31.859 -12.359 1 97.31 510 THR B C 1
ATOM 8678 O O . THR B 1 510 ? 19.984 -31.172 -11.883 1 97.31 510 THR B O 1
ATOM 8681 N N . LEU B 1 511 ? 21.25 -32.969 -11.875 1 95.69 511 LEU B N 1
ATOM 8682 C CA . LEU B 1 511 ? 20.516 -33.594 -10.781 1 95.69 511 LEU B CA 1
ATOM 8683 C C . LEU B 1 511 ? 20.703 -32.812 -9.484 1 95.69 511 LEU B C 1
ATOM 8685 O O . LEU B 1 511 ? 19.734 -32.562 -8.758 1 95.69 511 LEU B O 1
ATOM 8689 N N . GLY B 1 512 ? 21.859 -32.438 -9.242 1 94.81 512 GLY B N 1
ATOM 8690 C CA . GLY B 1 512 ? 22.203 -31.781 -7.98 1 94.81 512 GLY B CA 1
ATOM 8691 C C . GLY B 1 512 ? 21.578 -30.406 -7.836 1 94.81 512 GLY B C 1
ATOM 8692 O O . GLY B 1 512 ? 21.234 -29.984 -6.727 1 94.81 512 GLY B O 1
ATOM 8693 N N . MET B 1 513 ? 21.391 -29.688 -8.945 1 96.31 513 MET B N 1
ATOM 8694 C CA . MET B 1 513 ? 20.922 -28.312 -8.898 1 96.31 513 MET B CA 1
ATOM 8695 C C . MET B 1 513 ? 19.484 -28.203 -9.438 1 96.31 513 MET B C 1
ATOM 8697 O O . MET B 1 513 ? 19.031 -27.109 -9.773 1 96.31 513 MET B O 1
ATOM 8701 N N . ALA B 1 514 ? 18.844 -29.344 -9.461 1 97.19 514 ALA B N 1
ATOM 8702 C CA . ALA B 1 514 ? 17.484 -29.391 -10.008 1 97.19 514 ALA B CA 1
ATOM 8703 C C . ALA B 1 514 ? 16.484 -28.828 -9.008 1 97.19 514 ALA B C 1
ATOM 8705 O O . ALA B 1 514 ? 16.703 -28.891 -7.793 1 97.19 514 ALA B O 1
ATOM 8706 N N . ASP B 1 515 ? 15.422 -28.25 -9.453 1 96.69 515 ASP B N 1
ATOM 8707 C CA . ASP B 1 515 ? 14.281 -27.781 -8.672 1 96.69 515 ASP B CA 1
ATOM 8708 C C . ASP B 1 515 ? 13.008 -27.75 -9.523 1 96.69 515 ASP B C 1
ATOM 8710 O O . ASP B 1 515 ? 13.078 -27.828 -10.75 1 96.69 515 ASP B O 1
ATOM 8714 N N . THR B 1 516 ? 11.914 -27.75 -8.883 1 96.62 516 THR B N 1
ATOM 8715 C CA . THR B 1 516 ? 10.633 -27.594 -9.562 1 96.62 516 THR B CA 1
ATOM 8716 C C . THR B 1 516 ? 10.531 -26.234 -10.25 1 96.62 516 THR B C 1
ATOM 8718 O O . THR B 1 516 ? 11.164 -25.281 -9.812 1 96.62 516 THR B O 1
ATOM 8721 N N . ALA B 1 517 ? 9.75 -26.156 -11.336 1 96.06 517 ALA B N 1
ATOM 8722 C CA . ALA B 1 517 ? 9.406 -24.875 -11.953 1 96.06 517 ALA B CA 1
ATOM 8723 C C . ALA B 1 517 ? 8.055 -24.375 -11.461 1 96.06 517 ALA B C 1
ATOM 8725 O O . ALA B 1 517 ? 7.672 -23.234 -11.734 1 96.06 517 ALA B O 1
ATOM 8726 N N . HIS B 1 518 ? 7.293 -25.203 -10.711 1 94.44 518 HIS B N 1
ATOM 8727 C CA . HIS B 1 518 ? 6.004 -24.891 -10.109 1 94.44 518 HIS B CA 1
ATOM 8728 C C . HIS B 1 518 ? 4.91 -24.797 -11.172 1 94.44 518 HIS B C 1
ATOM 8730 O O . HIS B 1 518 ? 3.9 -24.125 -10.969 1 94.44 518 HIS B O 1
ATOM 8736 N N . TYR B 1 519 ? 5.102 -25.391 -12.305 1 94.12 519 TYR B N 1
ATOM 8737 C CA . TYR B 1 519 ? 4.109 -25.422 -13.375 1 94.12 519 TYR B CA 1
ATOM 8738 C C . TYR B 1 519 ? 3.447 -26.797 -13.461 1 94.12 519 TYR B C 1
ATOM 8740 O O . TYR B 1 519 ? 3.658 -27.531 -14.422 1 94.12 519 TYR B O 1
ATOM 8748 N N . PHE B 1 520 ? 2.623 -27.062 -12.492 1 98.06 520 PHE B N 1
ATOM 8749 C CA . PHE B 1 520 ? 2.02 -28.391 -12.336 1 98.06 520 PHE B CA 1
ATOM 8750 C C . PHE B 1 520 ? 0.776 -28.516 -13.211 1 98.06 520 PHE B C 1
ATOM 8752 O O . PHE B 1 520 ? -0.108 -27.656 -13.172 1 98.06 520 PHE B O 1
ATOM 8759 N N . VAL B 1 521 ? 0.708 -29.609 -13.984 1 98.62 521 VAL B N 1
ATOM 8760 C CA . VAL B 1 521 ? -0.456 -29.812 -14.844 1 98.62 521 VAL B CA 1
ATOM 8761 C C . VAL B 1 521 ? -0.75 -31.297 -14.984 1 98.62 521 VAL B C 1
ATOM 8763 O O . VAL B 1 521 ? 0.029 -32.125 -14.516 1 98.62 521 VAL B O 1
ATOM 8766 N N . GLY B 1 522 ? -1.881 -31.656 -15.477 1 98.81 522 GLY B N 1
ATOM 8767 C CA . GLY B 1 522 ? -2.104 -32.938 -16.156 1 98.81 522 GLY B CA 1
ATOM 8768 C C . GLY B 1 522 ? -2.762 -33.969 -15.281 1 98.81 522 GLY B C 1
ATOM 8769 O O . GLY B 1 522 ? -3.109 -35.062 -15.75 1 98.81 522 GLY B O 1
ATOM 8770 N N . THR B 1 523 ? -3.113 -33.719 -14.047 1 98.88 523 THR B N 1
ATOM 8771 C CA . THR B 1 523 ? -3.482 -34.75 -13.078 1 98.88 523 THR B CA 1
ATOM 8772 C C . THR B 1 523 ? -4.949 -35.125 -13.242 1 98.88 523 THR B C 1
ATOM 8774 O O . THR B 1 523 ? -5.41 -36.094 -12.633 1 98.88 523 THR B O 1
ATOM 8777 N N . CYS B 1 524 ? -5.676 -34.406 -14.039 1 98.88 524 CYS B N 1
ATOM 8778 C CA . CYS B 1 524 ? -7.031 -34.719 -14.469 1 98.88 524 CYS B CA 1
ATOM 8779 C C . CYS B 1 524 ? -7.215 -34.406 -15.953 1 98.88 524 CYS B C 1
ATOM 8781 O O . CYS B 1 524 ? -8.18 -33.75 -16.344 1 98.88 524 CYS B O 1
ATOM 8783 N N . SER B 1 525 ? -6.484 -35 -16.812 1 98.75 525 SER B N 1
ATOM 8784 C CA . SER B 1 525 ? -6.234 -34.531 -18.172 1 98.75 525 SER B CA 1
ATOM 8785 C C . SER B 1 525 ? -7.41 -34.844 -19.078 1 98.75 525 SER B C 1
ATOM 8787 O O . SER B 1 525 ? -8.133 -35.812 -18.859 1 98.75 525 SER B O 1
ATOM 8789 N N . MET B 1 526 ? -7.547 -34.031 -20.094 1 98.75 526 MET B N 1
ATOM 8790 C CA . MET B 1 526 ? -8.453 -34.312 -21.203 1 98.75 526 MET B CA 1
ATOM 8791 C C . MET B 1 526 ? -8.047 -35.625 -21.891 1 98.75 526 MET B C 1
ATOM 8793 O O . MET B 1 526 ? -6.859 -35.875 -22.109 1 98.75 526 MET B O 1
ATOM 8797 N N . GLY B 1 527 ? -9.016 -36.344 -22.219 1 97.62 527 GLY B N 1
ATOM 8798 C CA . GLY B 1 527 ? -8.758 -37.594 -22.875 1 97.62 527 GLY B CA 1
ATOM 8799 C C . GLY B 1 527 ? -8.641 -38.781 -21.906 1 97.62 527 GLY B C 1
ATOM 8800 O O . GLY B 1 527 ? -8.789 -39.938 -22.297 1 97.62 527 GLY B O 1
ATOM 8801 N N . ALA B 1 528 ? -8.445 -38.469 -20.672 1 98.31 528 ALA B N 1
ATOM 8802 C CA . ALA B 1 528 ? -8.281 -39.531 -19.688 1 98.31 528 ALA B CA 1
ATOM 8803 C C . ALA B 1 528 ? -9.312 -39.375 -18.562 1 98.31 528 ALA B C 1
ATOM 8805 O O . ALA B 1 528 ? -10.039 -40.344 -18.266 1 98.31 528 ALA B O 1
ATOM 8806 N N . VAL B 1 529 ? -9.406 -38.219 -17.984 1 98.88 5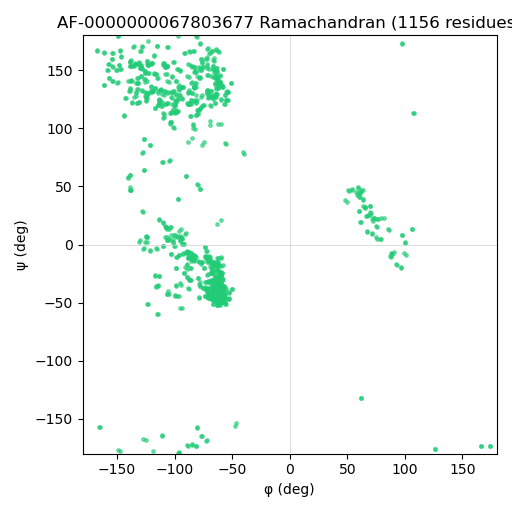29 VAL B N 1
ATOM 8807 C CA . VAL B 1 529 ? -10.305 -38 -16.859 1 98.88 529 VAL B CA 1
ATOM 8808 C C . VAL B 1 529 ? -11.531 -37.219 -17.328 1 98.88 529 VAL B C 1
ATOM 8810 O O . VAL B 1 529 ? -12.656 -37.5 -16.906 1 98.88 529 VAL B O 1
ATOM 8813 N N . VAL B 1 530 ? -11.305 -36.188 -18.172 1 98.94 530 VAL B N 1
ATOM 8814 C CA . VAL B 1 530 ? -12.398 -35.406 -18.703 1 98.94 530 VAL B CA 1
ATOM 8815 C C . VAL B 1 530 ? -12.422 -35.469 -20.219 1 98.94 530 VAL B C 1
ATOM 8817 O O . VAL B 1 530 ? -11.406 -35.781 -20.844 1 98.94 530 VAL B O 1
ATOM 8820 N N . ASN B 1 531 ? -13.539 -35.25 -20.812 1 98.75 531 ASN B N 1
ATOM 8821 C CA . ASN B 1 531 ? -13.633 -35.156 -22.266 1 98.75 531 ASN B CA 1
ATOM 8822 C C . ASN B 1 531 ? -13.219 -33.75 -22.766 1 98.75 531 ASN B C 1
ATOM 8824 O O . ASN B 1 531 ? -12.75 -32.938 -21.969 1 98.75 531 ASN B O 1
ATOM 8828 N N . SER B 1 532 ? -13.367 -33.469 -24.031 1 98.31 532 SER B N 1
ATOM 8829 C CA . SER B 1 532 ? -12.898 -32.25 -24.625 1 98.31 532 SER B CA 1
ATOM 8830 C C . SER B 1 532 ? -13.773 -31.062 -24.203 1 98.31 532 SER B C 1
ATOM 8832 O O . SER B 1 532 ? -13.406 -29.906 -24.406 1 98.31 532 SER B O 1
ATOM 8834 N N . ARG B 1 533 ? -14.922 -31.297 -23.594 1 98.56 533 ARG B N 1
ATOM 8835 C CA . ARG B 1 533 ? -15.773 -30.25 -23.047 1 98.56 533 ARG B CA 1
ATOM 8836 C C . ARG B 1 533 ? -15.547 -30.094 -21.547 1 98.56 533 ARG B C 1
ATOM 8838 O O . ARG B 1 533 ? -16.344 -29.438 -20.859 1 98.56 533 ARG B O 1
ATOM 8845 N N . LEU B 1 534 ? -14.555 -30.797 -21.016 1 98.88 534 LEU B N 1
ATOM 8846 C CA . LEU B 1 534 ? -14.047 -30.688 -19.656 1 98.88 534 LEU B CA 1
ATOM 8847 C C . LEU B 1 534 ? -15 -31.359 -18.672 1 98.88 534 LEU B C 1
ATOM 8849 O O . LEU B 1 534 ? -14.961 -31.062 -17.469 1 98.88 534 LEU B O 1
ATOM 8853 N N . GLN B 1 535 ? -15.898 -32.156 -19.188 1 98.94 535 GLN B N 1
ATOM 8854 C CA . GLN B 1 535 ? -16.812 -32.906 -18.344 1 98.94 535 GLN B CA 1
ATOM 8855 C C . GLN B 1 535 ? -16.141 -34.188 -17.859 1 98.94 535 GLN B C 1
ATOM 8857 O O . GLN B 1 535 ? -15.484 -34.906 -18.625 1 98.94 535 GLN B O 1
ATOM 8862 N N . VAL B 1 536 ? -16.312 -34.5 -16.609 1 98.94 536 VAL B N 1
ATOM 8863 C CA . VAL B 1 536 ? -15.688 -35.688 -16.016 1 98.94 536 VAL B CA 1
ATOM 8864 C C . VAL B 1 536 ? -16.375 -36.969 -16.531 1 98.94 536 VAL B C 1
ATOM 8866 O O . VAL B 1 536 ? -17.609 -37.031 -16.547 1 98.94 536 VAL B O 1
ATOM 8869 N N . TYR B 1 537 ? -15.625 -37.938 -17 1 98.81 537 TYR B N 1
ATOM 8870 C CA . TYR B 1 537 ? -16.172 -39.188 -17.5 1 98.81 537 TYR B CA 1
ATOM 8871 C C . TYR B 1 537 ? -16.875 -39.938 -16.375 1 98.81 537 TYR B C 1
ATOM 8873 O O . TYR B 1 537 ? -16.438 -39.938 -15.227 1 98.81 537 TYR B O 1
ATOM 8881 N N . GLY B 1 538 ? -17.953 -40.562 -16.688 1 98.44 538 GLY B N 1
ATOM 8882 C CA . GLY B 1 538 ? -18.594 -41.5 -15.773 1 98.44 538 GLY B CA 1
ATOM 8883 C C . GLY B 1 538 ? -19.578 -40.844 -14.836 1 98.44 538 GLY B C 1
ATOM 8884 O O . GLY B 1 538 ? -20.297 -41.5 -14.102 1 98.44 538 GLY B O 1
ATOM 8885 N N . VAL B 1 539 ? -19.656 -39.5 -14.812 1 98.75 539 VAL B N 1
ATOM 8886 C CA . VAL B 1 539 ? -20.594 -38.781 -13.953 1 98.75 539 VAL B CA 1
ATOM 8887 C C . VAL B 1 539 ? -21.25 -37.656 -14.727 1 98.75 539 VAL B C 1
ATOM 8889 O O . VAL B 1 539 ? -20.906 -37.406 -15.883 1 98.75 539 VAL B O 1
ATOM 8892 N N . LYS B 1 540 ? -22.281 -37.062 -14.094 1 98.62 540 LYS B N 1
ATOM 8893 C CA . LYS B 1 540 ? -23.031 -36 -14.742 1 98.62 540 LYS B CA 1
ATOM 8894 C C . LYS B 1 540 ? -22.906 -34.688 -13.945 1 98.62 540 LYS B C 1
ATOM 8896 O O . LYS B 1 540 ? -22.734 -34.719 -12.727 1 98.62 540 LYS B O 1
ATOM 8901 N N . LYS B 1 541 ? -22.906 -33.562 -14.633 1 98.75 541 LYS B N 1
ATOM 8902 C CA . LYS B 1 541 ? -22.969 -32.188 -14.086 1 98.75 541 LYS B CA 1
ATOM 8903 C C . LYS B 1 541 ? -21.734 -31.891 -13.242 1 98.75 541 LYS B C 1
ATOM 8905 O O . LYS B 1 541 ? -21.844 -31.281 -12.172 1 98.75 541 LYS B O 1
ATOM 8910 N N . LEU B 1 542 ? -20.594 -32.375 -13.734 1 98.94 542 LEU B N 1
ATOM 8911 C CA . LEU B 1 542 ? -19.312 -32.094 -13.109 1 98.94 542 LEU B CA 1
ATOM 8912 C C . LEU B 1 542 ? -18.25 -31.766 -14.164 1 98.94 542 LEU B C 1
ATOM 8914 O O . LEU B 1 542 ? -18.047 -32.531 -15.102 1 98.94 542 LEU B O 1
ATOM 8918 N N . ARG B 1 543 ? -17.641 -30.562 -14.039 1 98.88 543 ARG B N 1
ATOM 8919 C CA . ARG B 1 543 ? -16.531 -30.172 -14.922 1 98.88 543 ARG B CA 1
ATOM 8920 C C . ARG B 1 543 ? -15.305 -29.797 -14.109 1 98.88 543 ARG B C 1
ATOM 8922 O O . ARG B 1 543 ? -15.398 -29.5 -12.914 1 98.88 543 ARG B O 1
ATOM 8929 N N . ILE B 1 544 ? -14.195 -29.922 -14.742 1 98.94 544 ILE B N 1
ATOM 8930 C CA . ILE B 1 544 ? -12.922 -29.438 -14.219 1 98.94 544 ILE B CA 1
ATOM 8931 C C . ILE B 1 544 ? -12.344 -28.391 -15.172 1 98.94 544 ILE B C 1
ATOM 8933 O O . ILE B 1 544 ? -12.32 -28.594 -16.391 1 98.94 544 ILE B O 1
ATOM 8937 N N . SER B 1 545 ? -11.898 -27.234 -14.664 1 98.5 545 SER B N 1
ATOM 8938 C CA . SER B 1 545 ? -11.398 -26.188 -15.539 1 98.5 545 SER B CA 1
ATOM 8939 C C . SER B 1 545 ? -10.148 -25.531 -14.961 1 98.5 545 SER B C 1
ATOM 8941 O O . SER B 1 545 ? -10.07 -24.297 -14.867 1 98.5 545 SER B O 1
ATOM 8943 N N . ASP B 1 546 ? -9.172 -26.266 -14.492 1 98.62 546 ASP B N 1
ATOM 8944 C CA . ASP B 1 546 ? -7.891 -25.734 -14.031 1 98.62 546 ASP B CA 1
ATOM 8945 C C . ASP B 1 546 ? -6.727 -26.406 -14.758 1 98.62 546 ASP B C 1
ATOM 8947 O O . ASP B 1 546 ? -6.914 -27.031 -15.805 1 98.62 546 ASP B O 1
ATOM 8951 N N . ALA B 1 547 ? -5.551 -26.203 -14.297 1 98.69 547 ALA B N 1
ATOM 8952 C CA . ALA B 1 547 ? -4.352 -26.672 -14.992 1 98.69 547 ALA B CA 1
ATOM 8953 C C . ALA B 1 547 ? -4.324 -28.188 -15.086 1 98.69 547 ALA B C 1
ATOM 8955 O O . ALA B 1 547 ? -3.631 -28.75 -15.938 1 98.69 547 ALA B O 1
ATOM 8956 N N . SER B 1 548 ? -5.055 -28.891 -14.219 1 98.88 548 SER B N 1
ATOM 8957 C CA . SER B 1 548 ? -5.016 -30.344 -14.156 1 98.88 548 SER B CA 1
ATOM 8958 C C . SER B 1 548 ? -5.574 -30.969 -15.438 1 98.88 548 SER B C 1
ATOM 8960 O O . SER B 1 548 ? -5.285 -32.125 -15.742 1 98.88 548 SER B O 1
ATOM 8962 N N . VAL B 1 549 ? -6.285 -30.25 -16.25 1 98.88 549 VAL B N 1
ATOM 8963 C CA . VAL B 1 549 ? -6.973 -30.844 -17.391 1 98.88 549 VAL B CA 1
ATOM 8964 C C . VAL B 1 549 ? -6.039 -30.875 -18.594 1 98.88 549 VAL B C 1
ATOM 8966 O O . VAL B 1 549 ? -6.348 -31.516 -19.609 1 98.88 549 VAL B O 1
ATOM 8969 N N . MET B 1 550 ? -4.918 -30.219 -18.531 1 98.75 550 MET B N 1
ATOM 8970 C CA . MET B 1 550 ? -3.984 -30.203 -19.656 1 98.75 550 MET B CA 1
ATOM 8971 C C . MET B 1 550 ? -3.436 -31.594 -19.938 1 98.75 550 MET B C 1
ATOM 8973 O O . MET B 1 550 ? -2.887 -32.25 -19.031 1 98.75 550 MET B O 1
ATOM 8977 N N . PRO B 1 551 ? -3.537 -32.031 -21.156 1 98.31 551 PRO B N 1
ATOM 8978 C CA . PRO B 1 551 ? -2.975 -33.344 -21.422 1 98.31 551 PRO B CA 1
ATOM 8979 C C . PRO B 1 551 ? -1.447 -33.344 -21.422 1 98.31 551 PRO B C 1
ATOM 8981 O O . PRO B 1 551 ? -0.83 -34.312 -20.984 1 98.31 551 PRO B O 1
ATOM 8984 N N . THR B 1 552 ? -0.891 -32.312 -21.969 1 98.06 552 THR B N 1
ATOM 8985 C CA . THR B 1 552 ? 0.543 -32.062 -21.922 1 98.06 552 THR B CA 1
ATOM 8986 C C . THR B 1 552 ? 0.814 -30.625 -21.469 1 98.06 552 THR B C 1
ATOM 8988 O O . THR B 1 552 ? -0.062 -29.766 -21.562 1 98.06 552 THR B O 1
ATOM 8991 N N . ASN B 1 553 ? 1.975 -30.453 -20.953 1 97.75 553 ASN B N 1
ATOM 8992 C CA . ASN B 1 553 ? 2.352 -29.125 -20.516 1 97.75 553 ASN B CA 1
ATOM 8993 C C . ASN B 1 553 ? 2.611 -28.188 -21.688 1 97.75 553 ASN B C 1
ATOM 8995 O O . ASN B 1 553 ? 2.867 -28.641 -22.797 1 97.75 553 ASN B O 1
ATOM 8999 N N . VAL B 1 554 ? 2.463 -26.922 -21.469 1 97.31 554 VAL B N 1
ATOM 9000 C CA . VAL B 1 554 ? 2.828 -25.922 -22.469 1 97.31 554 VAL B CA 1
ATOM 9001 C C . VAL B 1 554 ? 4.289 -25.516 -22.281 1 97.31 554 VAL B C 1
ATOM 9003 O O . VAL B 1 554 ? 4.801 -25.5 -21.156 1 97.31 554 VAL B O 1
ATOM 9006 N N . ARG B 1 555 ? 4.969 -25.25 -23.375 1 95.06 555 ARG B N 1
ATOM 9007 C CA . ARG B 1 555 ? 6.379 -24.875 -23.344 1 95.06 555 ARG B CA 1
ATOM 9008 C C . ARG B 1 555 ? 6.551 -23.406 -22.938 1 95.06 555 ARG B C 1
ATOM 9010 O O . ARG B 1 555 ? 7.164 -22.625 -23.656 1 95.06 555 ARG B O 1
ATOM 9017 N N . ALA B 1 556 ? 5.906 -22.969 -21.891 1 92 556 ALA B N 1
ATOM 9018 C CA . ALA B 1 556 ? 5.934 -21.625 -21.312 1 92 556 ALA B CA 1
ATOM 9019 C C . ALA B 1 556 ? 5.328 -21.625 -19.906 1 92 556 ALA B C 1
ATOM 9021 O O . ALA B 1 556 ? 5.375 -22.641 -19.203 1 92 556 ALA B O 1
ATOM 9022 N N . LEU B 1 557 ? 4.883 -20.516 -19.469 1 93.75 557 LEU B N 1
ATOM 9023 C CA . LEU B 1 557 ? 4.223 -20.406 -18.172 1 93.75 557 LEU B CA 1
ATOM 9024 C C . LEU B 1 557 ? 2.756 -20.812 -18.281 1 93.75 557 LEU B C 1
ATOM 9026 O O . LEU B 1 557 ? 2.117 -20.594 -19.312 1 93.75 557 LEU B O 1
ATOM 9030 N N . THR B 1 558 ? 2.229 -21.344 -17.266 1 96 558 THR B N 1
ATOM 9031 C CA . THR B 1 558 ? 0.937 -22.016 -17.359 1 96 558 THR B CA 1
ATOM 9032 C C . THR B 1 558 ? -0.205 -21.016 -17.172 1 96 558 THR B C 1
ATOM 9034 O O . THR B 1 558 ? -1.344 -21.281 -17.547 1 96 558 THR B O 1
ATOM 9037 N N . GLU B 1 559 ? -0.001 -19.906 -16.609 1 96.38 559 GLU B N 1
ATOM 9038 C CA . GLU B 1 559 ? -1.073 -19.016 -16.188 1 96.38 559 GLU B CA 1
ATOM 9039 C C . GLU B 1 559 ? -1.941 -18.594 -17.375 1 96.38 559 GLU B C 1
ATOM 9041 O O . GLU B 1 559 ? -3.17 -18.594 -17.281 1 96.38 559 GLU B O 1
ATOM 9046 N N . ALA B 1 560 ? -1.307 -18.188 -18.469 1 97.44 560 ALA B N 1
ATOM 9047 C CA . ALA B 1 560 ? -2.059 -17.766 -19.641 1 97.44 560 ALA B CA 1
ATOM 9048 C C . ALA B 1 560 ? -2.996 -18.859 -20.125 1 97.44 560 ALA B C 1
ATOM 9050 O O . ALA B 1 560 ? -4.16 -18.609 -20.438 1 97.44 560 ALA B O 1
ATOM 9051 N N . SER B 1 561 ? -2.473 -20.031 -20.156 1 98.31 561 SER B N 1
ATOM 9052 C CA . SER B 1 561 ? -3.246 -21.188 -20.625 1 98.31 561 SER B CA 1
ATOM 9053 C C . SER B 1 561 ? -4.395 -21.5 -19.672 1 98.31 561 SER B C 1
ATOM 9055 O O . SER B 1 561 ? -5.5 -21.828 -20.109 1 98.31 561 SER B O 1
ATOM 9057 N N . VAL B 1 562 ? -4.141 -21.406 -18.375 1 98.56 562 VAL B N 1
ATOM 9058 C CA . VAL B 1 562 ? -5.172 -21.672 -17.391 1 98.56 562 VAL B CA 1
ATOM 9059 C C . VAL B 1 562 ? -6.316 -20.672 -17.547 1 98.56 562 VAL B C 1
ATOM 9061 O O . VAL B 1 562 ? -7.492 -21.047 -17.484 1 98.56 562 VAL B O 1
ATOM 9064 N N . MET B 1 563 ? -6 -19.438 -17.75 1 98.5 563 MET B N 1
ATOM 9065 C CA . MET B 1 563 ? -7.031 -18.422 -17.938 1 98.5 563 MET B CA 1
ATOM 9066 C C . MET B 1 563 ? -7.84 -18.688 -19.203 1 98.5 563 MET B C 1
ATOM 9068 O O . MET B 1 563 ? -9.055 -18.484 -19.219 1 98.5 563 MET B O 1
ATOM 9072 N N . ALA B 1 564 ? -7.168 -19.141 -20.219 1 98.56 564 ALA B N 1
ATOM 9073 C CA . ALA B 1 564 ? -7.863 -19.469 -21.469 1 98.56 564 ALA B CA 1
ATOM 9074 C C . ALA B 1 564 ? -8.789 -20.656 -21.281 1 98.56 564 ALA B C 1
ATOM 9076 O O . ALA B 1 564 ? -9.914 -20.672 -21.781 1 98.56 564 ALA B O 1
ATOM 9077 N N . ILE B 1 565 ? -8.305 -21.625 -20.562 1 98.81 565 ILE B N 1
ATOM 9078 C CA . ILE B 1 565 ? -9.109 -22.812 -20.266 1 98.81 565 ILE B CA 1
ATOM 9079 C C . ILE B 1 565 ? -10.359 -22.406 -19.5 1 98.81 565 ILE B C 1
ATOM 9081 O O . ILE B 1 565 ? -11.461 -22.859 -19.797 1 98.81 565 ILE B O 1
ATOM 9085 N N . ALA B 1 566 ? -10.18 -21.547 -18.547 1 98.81 566 ALA B N 1
ATOM 9086 C CA . ALA B 1 566 ? -11.305 -21.062 -17.734 1 98.81 566 ALA B CA 1
ATOM 9087 C C . ALA B 1 566 ? -12.32 -20.328 -18.594 1 98.81 566 ALA B C 1
ATOM 9089 O O . ALA B 1 566 ? -13.531 -20.5 -18.422 1 98.81 566 ALA B O 1
ATOM 9090 N N . ARG B 1 567 ? -11.852 -19.516 -19.469 1 98.44 567 ARG B N 1
ATOM 9091 C CA . ARG B 1 567 ? -12.742 -18.797 -20.375 1 98.44 567 ARG B CA 1
ATOM 9092 C C . ARG B 1 567 ? -13.5 -19.766 -21.281 1 98.44 567 ARG B C 1
ATOM 9094 O O . ARG B 1 567 ? -14.703 -19.625 -21.5 1 98.44 567 ARG B O 1
ATOM 9101 N N . LYS B 1 568 ? -12.797 -20.672 -21.812 1 98.69 568 LYS B N 1
ATOM 9102 C CA . LYS B 1 568 ? -13.422 -21.672 -22.672 1 98.69 568 LYS B CA 1
ATOM 9103 C C . LYS B 1 568 ? -14.484 -22.469 -21.906 1 98.69 568 LYS B C 1
ATOM 9105 O O . LYS B 1 568 ? -15.586 -22.688 -22.422 1 98.69 568 LYS B O 1
ATOM 9110 N N . ALA B 1 569 ? -14.133 -22.891 -20.734 1 98.75 569 ALA B N 1
ATOM 9111 C CA . ALA B 1 569 ? -15.094 -23.609 -19.891 1 98.75 569 ALA B CA 1
ATOM 9112 C C . ALA B 1 569 ? -16.344 -22.766 -19.672 1 98.75 569 ALA B C 1
ATOM 9114 O O . ALA B 1 569 ? -17.469 -23.266 -19.766 1 98.75 569 ALA B O 1
ATOM 9115 N N . SER B 1 570 ? -16.172 -21.516 -19.391 1 98.69 570 SER B N 1
ATOM 9116 C CA . SER B 1 570 ? -17.297 -20.609 -19.156 1 98.69 570 SER B CA 1
ATOM 9117 C C . SER B 1 570 ? -18.188 -20.531 -20.391 1 98.69 570 SER B C 1
ATOM 9119 O O . SER B 1 570 ? -19.422 -20.578 -20.281 1 98.69 570 SER B O 1
ATOM 9121 N N . ASN B 1 571 ? -17.531 -20.406 -21.484 1 98.25 571 ASN B N 1
ATOM 9122 C CA . ASN B 1 571 ? -18.281 -20.344 -22.734 1 98.25 571 ASN B CA 1
ATOM 9123 C C . ASN B 1 571 ? -19.094 -21.625 -22.969 1 98.25 571 ASN B C 1
ATOM 9125 O O . ASN B 1 571 ? -20.25 -21.562 -23.391 1 98.25 571 ASN B O 1
ATOM 9129 N N . MET B 1 572 ? -18.5 -22.75 -22.734 1 98.56 572 MET B N 1
ATOM 9130 C CA . MET B 1 572 ? -19.188 -24.031 -22.891 1 98.56 572 MET B CA 1
ATOM 9131 C C . MET B 1 572 ? -20.391 -24.109 -21.953 1 98.56 572 MET B C 1
ATOM 9133 O O . MET B 1 572 ? -21.484 -24.516 -22.375 1 98.56 572 MET B O 1
ATOM 9137 N N . ILE B 1 573 ? -20.203 -23.688 -20.75 1 98.75 573 ILE B N 1
ATOM 9138 C CA . ILE B 1 573 ? -21.25 -23.75 -19.734 1 98.75 573 ILE B CA 1
ATOM 9139 C C . ILE B 1 573 ? -22.406 -22.812 -20.109 1 98.75 573 ILE B C 1
ATOM 9141 O O . ILE B 1 573 ? -23.562 -23.203 -20.047 1 98.75 573 ILE B O 1
ATOM 9145 N N . ILE B 1 574 ? -22.094 -21.625 -20.5 1 98.56 574 ILE B N 1
ATOM 9146 C CA . ILE B 1 574 ? -23.094 -20.625 -20.875 1 98.56 574 ILE B CA 1
ATOM 9147 C C . ILE B 1 574 ? -23.938 -21.156 -22.031 1 98.56 574 ILE B C 1
ATOM 9149 O O . ILE B 1 574 ? -25.156 -21.016 -22.047 1 98.56 574 ILE B O 1
ATOM 9153 N N . LYS B 1 575 ? -23.234 -21.797 -22.969 1 97.94 575 LYS B N 1
ATOM 9154 C CA . LYS B 1 575 ? -23.938 -22.375 -24.109 1 97.94 575 LYS B CA 1
ATOM 9155 C C . LYS B 1 575 ? -24.812 -23.547 -23.688 1 97.94 575 LYS B C 1
ATOM 9157 O O . LYS B 1 575 ? -25.984 -23.641 -24.078 1 97.94 575 LYS B O 1
ATOM 9162 N N . ASP B 1 576 ? -24.312 -24.438 -22.906 1 98.12 576 ASP B N 1
ATOM 9163 C CA . ASP B 1 576 ? -25 -25.656 -22.5 1 98.12 576 ASP B CA 1
ATOM 9164 C C . ASP B 1 576 ? -26.281 -25.328 -21.719 1 98.12 576 ASP B C 1
ATOM 9166 O O . ASP B 1 576 ? -27.281 -26.047 -21.828 1 98.12 576 ASP B O 1
ATOM 9170 N N . TYR B 1 577 ? -26.25 -24.281 -20.922 1 97.81 577 TYR B N 1
ATOM 9171 C CA . TYR B 1 577 ? -27.375 -24 -20.031 1 97.81 577 TYR B CA 1
ATOM 9172 C C . TYR B 1 577 ? -28.172 -22.812 -20.531 1 97.81 577 TYR B C 1
ATOM 9174 O O . TYR B 1 577 ? -29.031 -22.281 -19.812 1 97.81 577 TYR B O 1
ATOM 9182 N N . GLY B 1 578 ? -27.875 -22.266 -21.703 1 97 578 GLY B N 1
ATOM 9183 C CA . GLY B 1 578 ? -28.641 -21.188 -22.312 1 97 578 GLY B CA 1
ATOM 9184 C C . GLY B 1 578 ? -28.625 -19.906 -21.5 1 97 578 GLY B C 1
ATOM 9185 O O . GLY B 1 578 ? -29.688 -19.312 -21.266 1 97 578 GLY B O 1
ATOM 9186 N N . LEU B 1 579 ? -27.469 -19.469 -21.047 1 94.38 579 LEU B N 1
ATOM 9187 C CA . LEU B 1 579 ? -27.375 -18.312 -20.156 1 94.38 579 LEU B CA 1
ATOM 9188 C C . LEU B 1 579 ? -27.094 -17.047 -20.953 1 94.38 579 LEU B C 1
ATOM 9190 O O . LEU B 1 579 ? -26.922 -15.969 -20.375 1 94.38 579 LEU B O 1
ATOM 9194 N N . ARG B 1 580 ? -27.094 -16.969 -22.281 1 86.25 580 ARG B N 1
ATOM 9195 C CA . ARG B 1 580 ? -26.828 -15.781 -23.078 1 86.25 580 ARG B CA 1
ATOM 9196 C C . ARG B 1 580 ? -27.969 -14.781 -22.969 1 86.25 580 ARG B C 1
ATOM 9198 O O . ARG B 1 580 ? -29.141 -15.164 -22.906 1 86.25 580 ARG B O 1
#

InterPro domains:
  IPR000172 Glucose-methanol-choline oxidoreductase, N-terminal [PF00732] (42-338)
  IPR000172 Glucose-methanol-choline oxidoreductase, N-terminal [PS00624] (298-312)
  IPR007867 Glucose-methanol-choline oxidoreductase, C-terminal [PF05199] (431-566)
  IPR012132 Glucose-methanol-choline oxidoreductase [PIRSF000137] (26-579)
  IPR012132 Glucose-methanol-choline oxidoreductase [PTHR11552] (36-578)
  IPR036188 FAD/NAD(P)-binding domain superfamily [G3DSA:3.50.50.60] (42-573)
  IPR036188 FAD/NAD(P)-binding domain superfamily [SSF51905] (39-578)

pLDDT: mean 95.15, std 6.01, range [47.91, 98.94]

Sequence (1160 aa):
MDAASAVSYYKGVEQIFNMVALLNLTAYQWPDQACVHNGSEFDFIVVGGGSAGCIVASQLVKTGRASVLLIEAGPYPPLESDLAGLYPYLKDSRYDWNFTSTENELIGEYHTKDVVHMSQGKMLGGSSSLGFGCYRRGYPHDYNEWAAITNDTSWSYKSIAPLLKQNEKLVDPRLLKSNHYYGTKGNIKLGKEYYERNRPYFKALEEIGYEYHLDVNPDHPLGFTNLMFTIGDEVRQTPAHKFLKPLKNNKKLHLLVNTLATKIIFDEKKTAVGVEILTENNEKVTVKARKEVIVTCGSIKTPQLLMLSGIGPKKELEDKGIDVIADLPVGKNFQDHVNSLLFYKMTKSSLAMNLGDPHKYPYVIFDGYVALNKSQCYPDYETICIHFGESLTFLGLCAFVFSYDYKICDAINKAADNKEIFMTFVTYLNPESRGEIRLKSTDPRDDPLIMPRYYSNEIDIEKHASYLADFNRIVNTTYFKKVEGELIDPQLKSCEGLEKNSMEYWKCYTLGMADTAHYFVGTCSMGAVVNSRLQVYGVKKLRISDASVMPTNVRALTEASVMAIARKASNMIIKDYGLRMDAASAVSYYKGVEQIFNMVALLNLTAYQWPDQACVHNGSEFDFIVVGGGSAGCIVASQLVKTGRASVLLIEAGPYPPLESDLAGLYPYLKDSRYDWNFTSTENELIGEYHTKDVVHMSQGKMLGGSSSLGFGCYRRGYPHDYNEWAAITNDTSWSYKSIAPLLKQNEKLVDPRLLKSNHYYGTKGNIKLGKEYYERNRPYFKALEEIGYEYHLDVNPDHPLGFTNLMFTIGDEVRQTPAHKFLKPLKNNKKLHLLVNTLATKIIFDEKKTAVGVEILTENNEKVTVKARKEVIVTCGSIKTPQLLMLSGIGPKKELEDKGIDVIADLPVGKNFQDHVNSLLFYKMTKSSLAMNLGDPHKYPYVIFDGYVALNKSQCYPDYETICIHFGESLTFLGLCAFVFSYDYKICDAINKAADNKEIFMTFVTYLNPESRGEIRLKSTDPRDDPLIMPRYYSNEIDIEKHASYLADFNRIVNTTYFKKVEGELIDPQLKSCEGLEKNSMEYWKCYTLGMADTAHYFVGTCSMGAVVNSRLQVYGVKKLRISDASVMPTNVRALTEASVMAIARKASNMIIKDYGLR

Radius of gyration: 33.93 Å; Cα contacts (8 Å, |Δi|>4): 2899; chains: 2; bounding box: 73×98×76 Å

Secondary structure (DSSP, 8-state):
--HHHHHHHHHHHHHHHHHHHTT-TTGGGSPPBP---TT-EEEEEEE--SHHHHHHHHHHHHTSS--EEEE-SS----HHHHSGGGGGGGTTSTTB---BPPS--GGGGGBGGGS-B---B-STTGGGGTS--B--PPPHHHHHHHHHHHT-GGGSHHHHHHHHHHHEEE--HHHHTT-SSS-BSSSEEEEE---GGGHHHHHHHHHTT--B-S--BTTB-SEEEPPEESEETTEE--HIIIIIGGGTT-TTEEEE-S-EEEEEEE-TTSBEEEEEEE-TT--EEEEEEEEEEEE--HHHHHHHHHHHTTEE-HHHHHHTTPPPSEE--TT-SBB--EEEEEEEE-S-------S--TTS-SSEEEEEEE-SSTT-SS-SEEEEEEEE--HHHHHIIIIIIS-B-HHHHHHHHHHHTT--EEEEEEEES-----BEEE-S-S-TTSPPEEE--TT-SHHHHHHHHHHHHHHGGGGGSHHHHHTT-EEPP---GGGTTPPTTSHHHHHHHHHHTEEE-S--B-TT-BTTTB-TT-BBTTSBSEEE-SGGG-SS--SS-HHHHHHHHHHHHHHHHHHHTT--/--HHHHHHHHHHHHHHHHHHHTT-TTGGGSPPBP---TT-EEEEEEE--SHHHHHHHHHHHTTSS--EEEE-SS----HHHHSGGGGGGGTTSTTB---BPPS--GGGGGBGGGS-B---B-STTGGGGTS--B--PPPHHHHHHHHHHHT-GGGSHHHHHHHHHHHEEE--HHHHTT-SSS-BSSSEEEEE---GGGHHHHHHHHHTT--B-S--BTTB-SEEEPPEESEETTEE--HIIIIIGGGTT-TTEEEE-S-EEEEEEE-TTSBEEEEEEE-TT--EEEEEEEEEEEE-SHHHHHHHHHHHTTEE-HHHHHHTTPPPSEE--TTEEEB--EEEEEEEE-S-------S--TTS-SSEEEEEEE-SSTT-SS-SEEEEEEEE--HHHHHIIIIIIS-B-HHHHHHHHHHHTT--EEEEEEEES-----EEEE-S-S-TTSPPEEE--TT-SHHHHHHHHHHHHHHGGGGGSHHHHHTT-EEPP---GGGTTPPTTSHHHHHHHHHHTEEE-S--B-TT-BTTTB-TT-BBTTSBSEEE-SGGG-SS--SS-HHHHHHHHHHHHHHHHHHHTT--

Nearest PDB structures (foldseek):
  4h7u-assembly1_A  TM=8.730E-01  e=1.127E-48  Macropsalliota meleagris
  8rpg-assembly1_A  TM=8.762E-01  e=7.506E-48  Streptomyces hiroshimensis
  5zu3-assembly2_B  TM=8.354E-01  e=6.017E-46  Aspergillus oryzae RIB40
  5zu2-assembly3_C  TM=8.422E-01  e=2.233E-44  Aspergillus oryzae RIB40
  3qvp-assembly1_A  TM=7.941E-01  e=3.237E-42  Aspergillus niger

Foldseek 3Di:
DFLVVLQVVLVVVLVVQVVVVVVVPPVLLAADADDDFFAAEWQEEEEAQAQLSLLLLLLLVVLVPTFYEYEAQAEAQGPLLWLLANLLSCPPDSQWPFDWADADFLLQPFFFVSIFTQTWTRHRNINLSRDNFFDDDFAQVQQVVQCVLQVHCCSGCVNLQVLLQQQEAEDEPVCVVVDDRHHNPHFQYKYFDDDPVCVVVQVLVVVLPFHEDCDQDLVRPFHWHTTMGSADPLTHGGSCNRRRSVCNPPPSYHYAHSKAWQEFDADPQQAGFWTWIQHNVRDTHTYGHPFFYEYANAQFLSLVHCLLHQAAAPVQSVVQVHHHLYHFHFFWQKDFKKWFKWKKAFAADPADQDSPRSSDHRFDKIKTFDDPPPVDSHGQKMKIKTKDQDLSVQSCCQCRSRRGHSLLSRLQSVQSVSGMMIMMIIIGQADPQIWGWHAPHSPSVDGTHTGRNPCVDVVRLLSSLVSVLSVVCSCVGPSNVVRVMDIGDSPDPQLPPPDPSDSSSSSSSCSNRMHTPSQIEASCADSTQARPLQHGPSHHRYGYQARHHRNGGGSDHCSSVSSSSSSSNSVSSCVVVVSD/DFLVVLQVVLVVVLVVQVVVVVVVPPVLLAADADDDFFAAEWQEEEEAQAQLSLLLLLLLVVLVQTFYEYEAQAEAQGPLLWLLANLLSCPPDSQWPFDWADADFLLQPFFFVSIFTQTWGRHRNINLSRDNFFDDDFDQVQQVVQCVLQVHCCSGCVNLQVLLQQQEAEDEPVCVVVDDRHHNPHFQYKYFDDDPVCVVVQVLVVVLPFHEDCDQDLVRPFHWHTTMGSADPLTHGGSCNRRRSVCNPPPSYHYAHSKAWQEFDADPQQAGFWTWIQHNVRDTHTYGHPFFYEYANAQFLSLVHCLLHQEAAPVQSVVQVHHHLYHFHFFWQKDFKKWFKWKKAFAADPFDQDSPRSSDHRFDKIKTFDDPPPVDSHGQKMKIKTKDQDLSVQSCCQCRSRRTHSLLSRLQSVQSVSGMMIMMIIIGQADPQIWGWHAPHSGSVDGTHTGRNPCVDVVRLLSSLVSVLSVQCSCVGPSNVVRVMDIGDSPDPQLPPPDPSDSSSSSSSCSNRMHTPSQIEASCADSTQARPLQHGPSHHRYGYQARHHRNGGGSDHCSSVSSSSSSSNSVSSCVVVVSD

Organism: Spodoptera frugiperda (NCBI:txid7108)

Solvent-accessible surface area (backbone atoms only — not comparable to full-atom values): 57232 Å² total; per-residue (Å²): 138,50,25,67,58,28,37,51,51,50,52,51,54,32,51,50,50,54,54,51,47,76,63,42,69,47,53,67,53,47,52,66,71,54,89,80,50,74,65,38,71,29,39,28,34,34,41,21,28,17,45,18,23,21,42,30,52,34,57,47,33,70,50,72,73,37,36,34,37,39,32,14,54,18,44,76,56,47,66,47,38,41,25,41,33,38,26,78,52,40,63,83,33,86,48,20,66,56,39,48,38,45,70,80,39,75,44,7,76,48,18,49,91,29,22,46,75,48,68,40,29,23,21,44,8,11,43,62,40,40,50,90,41,70,54,39,63,50,44,57,68,40,26,38,46,47,10,61,70,49,73,38,68,72,42,16,34,84,52,40,48,61,45,42,21,55,45,23,14,57,66,32,74,77,53,63,77,72,61,84,76,70,18,69,77,28,64,39,32,33,27,62,57,86,58,78,81,48,51,62,56,47,52,29,42,37,73,76,74,41,48,73,37,89,58,73,38,91,90,35,46,57,27,29,28,55,4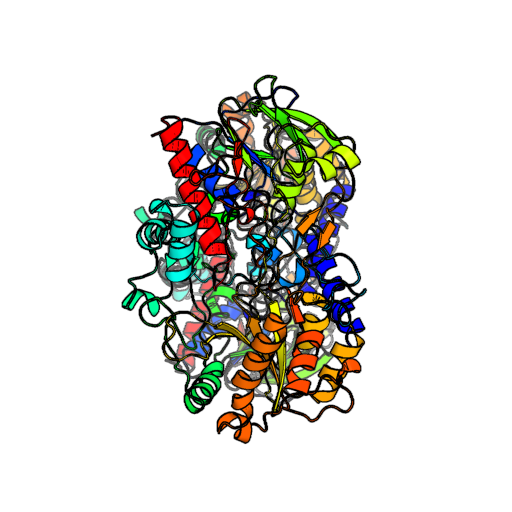0,38,26,30,45,44,94,58,22,44,49,24,40,31,62,57,38,37,31,84,42,33,83,41,87,39,57,36,36,38,55,33,21,39,74,47,30,54,37,61,51,96,82,36,32,39,41,28,38,31,32,33,38,76,84,67,45,79,36,41,36,32,23,76,59,28,37,38,40,16,47,33,40,66,47,36,35,47,36,36,39,66,41,14,36,17,41,51,69,66,34,51,73,69,70,40,67,73,69,26,77,31,63,44,10,33,55,24,36,53,34,40,25,27,59,47,43,26,25,33,49,76,48,86,49,74,76,60,82,49,52,41,44,33,74,75,68,58,55,31,31,31,28,42,44,89,54,80,86,51,80,56,53,50,31,38,35,45,37,35,54,53,30,43,67,59,59,51,27,27,45,38,33,50,71,67,30,31,23,49,66,48,39,37,45,38,53,60,70,36,64,78,20,14,35,42,39,32,38,43,26,34,42,72,59,80,36,55,15,32,47,43,75,66,63,91,52,72,88,54,72,56,40,34,41,58,45,69,59,70,34,64,65,42,41,54,52,45,15,50,51,53,56,56,61,56,54,49,49,75,24,69,54,27,53,72,37,59,33,39,78,56,74,58,73,52,75,89,44,63,92,49,56,83,89,33,70,69,30,31,37,42,48,38,44,60,40,30,42,76,61,76,47,55,24,13,10,39,13,42,67,66,31,14,41,87,85,26,35,37,63,76,51,38,44,39,33,51,35,32,38,12,33,34,68,63,74,45,65,49,44,55,64,47,51,26,46,22,44,9,51,50,48,36,52,52,50,35,61,75,69,65,42,122,138,50,25,67,58,29,37,50,50,52,52,50,53,32,52,51,49,56,54,51,48,76,64,42,68,47,55,70,52,46,52,66,71,54,88,79,51,73,65,38,75,28,39,29,34,33,40,21,26,16,44,19,24,20,42,30,51,34,55,46,34,69,51,72,72,36,36,33,38,38,32,13,56,19,44,76,54,47,66,47,36,41,24,42,34,38,28,78,53,40,63,83,35,86,49,21,67,56,38,49,39,45,72,79,39,75,45,6,77,47,18,50,92,29,22,47,75,48,68,41,29,22,21,44,8,10,42,62,42,40,49,91,42,71,56,39,62,50,46,58,69,40,27,40,46,47,10,61,69,48,71,38,68,73,42,14,34,83,52,39,50,61,44,42,21,54,45,23,15,56,66,30,74,77,53,63,77,72,62,83,76,70,17,69,76,28,64,38,30,33,28,62,57,85,57,77,82,50,50,60,54,49,54,29,41,38,73,75,74,40,47,71,37,88,58,74,39,90,90,35,47,56,27,28,26,56,41,37,25,29,44,45,94,58,23,44,49,24,39,31,62,56,39,37,32,83,42,33,82,41,87,39,56,34,36,35,54,34,21,38,76,45,28,54,36,63,49,95,82,36,31,38,41,28,38,31,32,33,39,77,87,67,45,78,35,40,35,33,21,75,60,28,38,37,41,17,48,33,40,67,46,36,34,48,37,37,42,66,41,14,36,17,41,51,68,67,35,49,74,69,70,40,68,74,71,27,78,31,64,41,11,33,54,24,36,52,34,39,26,28,60,48,43,27,26,31,50,75,48,86,48,73,77,60,82,50,50,39,44,32,76,76,69,59,54,32,31,31,28,41,43,90,55,80,86,52,79,56,52,48,31,39,35,46,38,36,54,55,28,40,66,59,60,50,26,27,44,38,33,50,73,66,30,30,24,50,68,48,38,38,44,38,53,59,71,35,66,81,20,16,34,41,39,31,37,42,27,35,40,72,59,80,36,54,15,32,46,43,75,67,62,90,52,74,86,54,72,57,41,33,40,58,44,71,59,69,35,64,65,41,41,55,52,46,15,50,52,52,56,57,61,56,54,49,50,74,24,70,54,25,55,73,39,60,34,38,78,56,74,58,72,54,76,90,45,62,91,50,55,81,89,32,71,68,30,30,37,43,47,37,43,60,40,30,43,75,62,74,46,55,23,12,9,39,14,42,67,64,33,14,41,87,84,28,36,38,63,78,49,36,44,39,33,51,35,30,39,13,34,33,69,64,73,45,65,50,45,55,64,47,50,26,45,23,43,9,50,50,48,35,52,52,48,37,62,75,68,65,41,122